Protein AF-A0A960SZI2-F1 (afdb_monomer_lite)

Secondary structure (DSSP, 8-state):
----SPPP-S--HHHHHHS-HHHHHHHHHHHHHHHTTT-SSS----HHHHHHHHHHHHHHHHHHHHHHHHHHHHHH-------GGGT-TT---SS-TTTTT-SSHHHHHHHHHH--SS-PPTTTTTSBPP--SSSHHHHHHHHHTT---SS-SS--SHHHHHHHSTT-B--HHHHHHHHHHHHHHHHT-TT-------EEEEETTEEEEE--HHHHHHHHHHHHHHHHHHHHHHHHHHHH--S-GGGTTTTSS--S-TTT--SHHHHHHHHHHHHHHHHHHHHHHS-SSGGGT-SSSS--GGG---GGGGHHHHHHHHHHHHHHHHHHHHHHHT-BTTTB-TT-------TT--SS-S-PPPHHHHHHHHHHHHHHHHHHHHHHHHHHHHHHHHHHHHHHHHHHHHHHHHHHHHHHHHHHH-PPBGGGBSTTSSB-TT--S--SSSTTEE------SS----S------EEEHHHHHHHHHHHTT-HHHHHHHHHHSS-HHHHHHHHHHHHHS-----GGGG-EEE--EEETTEEEPPGGG--BSS--HHHHHHHHHHHHHHHHHHHHHHHHHHHHHHHHHHHHHHHHHHHHHHHHT-HHHHHHHHHHHHHHHHHHHHHHHHHHHHHHHHHHHHHHHHHTS-SS-SS---THHHHHHHHHHHHHSSSSTTTSHHHHHHHHHHHHHHHIIIIIHHHTTSTT-HHHHHHHHHHHHHHHHHHHHHHHHHHHHHHHHHHHHHHHHHHHHHHHHHHHHHHHHHHHHHHHHHHHHHHHHHHHHHHHHHHHHHHHHHHHHHHHHHHHHHHHHHHHHHH---TTSTT-SHHHHHHHHH------EETTEE-SSS-HHHHHHHHHHHHHHHHHHHTTTTS---------IIIIIS-PPPPGGGT--HHHHHHHHHHHHTT--S-GGGSGGG--

Foldseek 3Di:
DAAPDAADPDPDPCRVVVDDPLNDLVNVLVVLCCVELVPPPDHHFDPVSLVVSLVSLLVSLVVLLVQLLQLLLLLLFQAQQAAPPPVPPDPQFLDALPVVPAVDSLRVSLCQLAFAPDQDDPPAGRHAAQPPVDDPNNVSNCRRLVQDPCVPPPDGDSVSVCVSPVHHHHNSLVSLVSSLVSVVVQVPRPSHDDAQFFDFDQDPNDTDGDDRCSLLVLLQSLLSNLVSLLVLLLSLLLVQAALPPVSAPPQQFVPVDNPSGSHSVSSLVVSLVSLVVSLVVSPVQAAQFLCVRHPDDPDDDRSGRHCVVNVVSSVSSVVSSVSSVVSVVCSVVSAFSLRHRSQDADDPADQPPDPPDPFGDAPLRVLLVVLLVLLVLLVVLSSLLSVLVSVLSVLVVVLVVLVVVLVVVVVVLQVLLCQLQNDFQPLQEDPPGPHDHPDDGGPQFQSQAAADDDPPDDDDDDDWDPPQAWDAPVVVLVVQLVVLVDPVVQVVCVVPPDHSVVSSVVSCCVSPVPPDPDSSNGPTHGQGAPALQGHYDDPSSHDTPTRHLLNVLVVVLSVLLSVLLVLLVVLLVLLVVLLVLLVVLVVLVVVVCVVPVCVVLCPVLVVLSVVQNVLSVVVNVVSVVVVVLSVVVSVLLSCLHDPDGGDDPPPCSPVSNVVSVVPRPDDPPPPSLCCNLVSLVVSLVSCCVRPVVVQVVDVPRVVSNVVSVVSSVVSNVSSVVNPVSVVSSVVSSVVSVVSSVSNVVSVVVSVVSVVVSVVVVVVSVVSVVVSVVVSVVSSVVSSVSSVSSSVSLSVSLSSLLNSLSSLCVLLVDDPPDPLRCSVVNSVSSSFDRSFDDDPSAQDDDSDGSSNSSVSSVVVCVVSCVVVVVSPDDDDPDDDDCLCHVVVQDDDVVVVHDPVSVVSVVVVVVVPDDPDPCVDPVRPD

Sequence (924 aa):
GPFAGKVALNSDKNVIENTGLIELYETVLQRAKELSIDNSSNPVSTDGINQALLLAATRLSTLYELLAQEAYSDAQDPTITVGDDDGLDGVASFTHAFQNFEPDLLHEELSLLRGTDFRKSYPVYNRMFWNYAKGLGEAAYNVNYNIYDANTDGFINEDDARILFPQGHGDAWGHFVNAIDKHYDLLQATNFSWRSRSELYSLMQNVLEVDYLDEKSFAKLAAGRARAGRDIVRGTYRLKYTQNPDGQWQGYTDSADPARAWGVSEWGHRAGQAAYFDWAVANALLPEDASGATPVPNPEGLDKIERSGAIDEIGEIAAAFHEIQVAMDEADGGVNPLGFDSDAITFDIDPFYDHESWEGQLHFEQIYERAVAAGENALATLDFAAQADNKLRRISDDTDELLHEAMRQDLDYRNRLIEIFGRPYSGTIGFGKAFPEGYEGPDNLLFAYLDRTKVEQVIPDGTGSEDTTTLEFNEIKNTVIGLASNKDLVDIYKSTSGGSTQLSTAVQTFILGNSYEDPTATFTMPIARASDYGYKAPDDWGQRTSYGRIQRALEEMLREEVALKGDIDTYVAFLGDYETLVLRLRNQIELIDDKEGLDDAITGVRAGINSTVVAVQTGIGIAKIIGNTAEGVAEAIAEAFPTSVGFSNDVTSIGRGIALASAVGFGTATDTANDIAEIGIRIAELVRDEVIARLERDGARVDYVSEVEGMMAEIELLSGAEAPMRAAIGERLQNLEILRQEYFTAQAEGFRLLREREAFNKSLAAMVQKNRYQDMVLRLSRNEAMGKYQTAFNHAARYTWLTAKAYDFETSLDPGHSAAPGPVYDQIVKERQLGLWSDGVPAAGQGGLAEILNHLNGNFQVLKGQLGINNPQFAAEKISLRGELFRIGPPLDDGGTAASDDRWKDALKARIVPDLNKLPEFVR

Radius of gyration: 50.17 Å; chains: 1; bounding box: 110×71×181 Å

pLDDT: mean 74.31, std 18.29, range [25.89, 97.38]

Structure (mmCIF, N/CA/C/O backbone):
data_AF-A0A960SZI2-F1
#
_entry.id   AF-A0A960SZI2-F1
#
loop_
_atom_site.group_PDB
_atom_site.id
_atom_site.type_symbol
_atom_site.label_atom_id
_atom_site.label_alt_id
_atom_site.label_comp_id
_atom_site.label_asym_id
_atom_site.label_entity_id
_atom_site.label_seq_id
_atom_site.pdbx_PDB_ins_code
_atom_site.Cartn_x
_atom_site.Cartn_y
_atom_site.Cartn_z
_atom_site.occupancy
_atom_site.B_iso_or_equiv
_atom_site.auth_seq_id
_atom_site.auth_comp_id
_atom_site.auth_asym_id
_atom_site.auth_atom_id
_atom_site.pdbx_PDB_model_num
ATOM 1 N N . GLY A 1 1 ? 6.164 -12.458 -2.675 1.00 49.59 1 GLY A N 1
ATOM 2 C CA . GLY A 1 1 ? 5.164 -13.160 -1.845 1.00 49.59 1 GLY A CA 1
ATOM 3 C C . GLY A 1 1 ? 5.674 -13.245 -0.415 1.00 49.59 1 GLY A C 1
ATOM 4 O O . GLY A 1 1 ? 6.617 -12.531 -0.085 1.00 49.59 1 GLY A O 1
ATOM 5 N N . PRO A 1 2 ? 5.061 -14.052 0.470 1.00 65.94 2 PRO A N 1
ATOM 6 C CA . PRO A 1 2 ? 5.691 -14.389 1.746 1.00 65.94 2 PRO A CA 1
ATOM 7 C C . PRO A 1 2 ? 6.925 -15.265 1.496 1.00 65.94 2 PRO A C 1
ATOM 9 O O . PRO A 1 2 ? 6.969 -16.005 0.513 1.00 65.94 2 PRO A O 1
ATOM 12 N N . PHE A 1 3 ? 7.903 -15.236 2.402 1.00 76.38 3 PHE A N 1
ATOM 13 C CA . PHE A 1 3 ? 9.110 -16.052 2.265 1.00 76.38 3 PHE A CA 1
ATOM 14 C C . PHE A 1 3 ? 8.778 -17.553 2.148 1.00 76.38 3 PHE A C 1
ATOM 16 O O . PHE A 1 3 ? 8.305 -18.174 3.098 1.00 76.38 3 PHE A O 1
ATOM 23 N N . ALA A 1 4 ? 9.024 -18.134 0.969 1.00 73.12 4 ALA A N 1
ATOM 24 C CA . ALA A 1 4 ? 8.793 -19.554 0.663 1.00 73.12 4 ALA A CA 1
ATOM 25 C C . ALA A 1 4 ? 10.080 -20.395 0.647 1.00 73.12 4 ALA A C 1
ATOM 27 O O . ALA A 1 4 ? 10.051 -21.580 0.313 1.00 73.12 4 ALA A O 1
ATOM 28 N N . GLY A 1 5 ? 11.208 -19.792 1.019 1.00 80.62 5 GLY A N 1
ATOM 29 C CA . GLY A 1 5 ? 12.522 -20.415 0.988 1.00 80.62 5 GLY A CA 1
ATOM 30 C C . GLY A 1 5 ? 13.537 -19.567 0.235 1.00 80.62 5 GLY A C 1
ATOM 31 O O . GLY A 1 5 ? 13.197 -18.591 -0.433 1.00 80.62 5 GLY A O 1
ATOM 32 N N . LYS A 1 6 ? 14.808 -19.949 0.374 1.00 83.00 6 LYS A N 1
ATOM 33 C CA . LYS A 1 6 ? 15.917 -19.248 -0.270 1.00 83.00 6 LYS A CA 1
ATOM 34 C C . LYS A 1 6 ? 15.813 -19.347 -1.784 1.00 83.00 6 LYS A C 1
ATOM 36 O O . LYS A 1 6 ? 15.610 -20.434 -2.324 1.00 83.00 6 LYS A O 1
ATOM 41 N N . VAL A 1 7 ? 16.033 -18.222 -2.445 1.00 83.31 7 VAL A N 1
ATOM 42 C CA . VAL A 1 7 ? 16.069 -18.125 -3.906 1.00 83.31 7 VAL A CA 1
ATOM 43 C C . VAL A 1 7 ? 17.508 -18.118 -4.418 1.00 83.31 7 VAL A C 1
ATOM 45 O O . VAL A 1 7 ? 18.454 -17.875 -3.666 1.00 83.31 7 VAL A O 1
ATOM 48 N N . ALA A 1 8 ? 17.706 -18.428 -5.697 1.00 80.06 8 ALA A N 1
ATOM 49 C CA . ALA A 1 8 ? 19.029 -18.309 -6.298 1.00 80.06 8 ALA A CA 1
ATOM 50 C C . ALA A 1 8 ? 19.425 -16.825 -6.361 1.00 80.06 8 ALA A C 1
ATOM 52 O O . ALA A 1 8 ? 18.648 -16.001 -6.824 1.00 80.06 8 ALA A O 1
ATOM 53 N N . LEU A 1 9 ? 20.629 -16.476 -5.903 1.00 77.69 9 LEU A N 1
ATOM 54 C CA . LEU A 1 9 ? 21.192 -15.135 -6.086 1.00 77.69 9 LEU A CA 1
ATOM 55 C C . LEU A 1 9 ? 22.044 -15.148 -7.357 1.00 77.69 9 LEU A C 1
ATOM 57 O O . LEU A 1 9 ? 23.251 -15.382 -7.296 1.00 77.69 9 LEU A O 1
ATOM 61 N N . ASN A 1 10 ? 21.409 -14.969 -8.513 1.00 74.38 10 ASN A N 1
ATOM 62 C CA . ASN A 1 10 ? 22.099 -14.813 -9.789 1.00 74.38 10 ASN A CA 1
ATOM 63 C C . ASN A 1 10 ? 21.464 -13.678 -10.608 1.00 74.38 10 ASN A C 1
ATOM 65 O O . ASN A 1 10 ? 20.381 -13.190 -10.288 1.00 74.38 10 ASN A O 1
ATOM 69 N N . SER A 1 11 ? 22.172 -13.226 -11.638 1.00 65.69 11 SER A N 1
ATOM 70 C CA . SER A 1 11 ? 21.729 -12.138 -12.510 1.00 65.69 11 SER A CA 1
ATOM 71 C C . SER A 1 11 ? 20.779 -12.595 -13.621 1.00 65.69 11 SER A C 1
ATOM 73 O O . SER A 1 11 ? 20.493 -11.810 -14.527 1.00 65.69 11 SER A O 1
ATOM 75 N N . ASP A 1 12 ? 20.295 -13.843 -13.587 1.00 64.06 12 ASP A N 1
ATOM 76 C CA . ASP A 1 12 ? 19.391 -14.327 -14.623 1.00 64.06 12 ASP A CA 1
ATOM 77 C C . ASP A 1 12 ? 18.093 -13.524 -14.576 1.00 64.06 12 ASP A C 1
ATOM 79 O O . ASP A 1 12 ? 17.462 -13.367 -13.528 1.00 64.06 12 ASP A O 1
ATOM 83 N N . LYS A 1 13 ? 17.660 -13.060 -15.750 1.00 57.31 13 LYS A N 1
ATOM 84 C CA . LYS A 1 13 ? 16.429 -12.281 -15.923 1.00 57.31 13 LYS A CA 1
ATOM 85 C C . LYS A 1 13 ? 15.228 -12.949 -15.241 1.00 57.31 13 LYS A C 1
ATOM 87 O O . LYS A 1 13 ? 14.499 -12.301 -14.500 1.00 57.31 13 LYS A O 1
ATOM 92 N N . ASN A 1 14 ? 15.098 -14.268 -15.400 1.00 57.97 14 ASN A N 1
ATOM 93 C CA . ASN A 1 14 ? 14.021 -15.053 -14.794 1.00 57.97 14 ASN A CA 1
ATOM 94 C C . ASN A 1 14 ? 14.048 -15.053 -13.259 1.00 57.97 14 ASN A C 1
ATOM 96 O O . ASN A 1 14 ? 13.005 -15.254 -12.648 1.00 57.97 14 ASN A O 1
ATOM 100 N N . VAL A 1 15 ? 15.206 -14.857 -12.629 1.00 61.34 15 VAL A N 1
ATOM 101 C CA . VAL A 1 15 ? 15.329 -14.785 -11.168 1.00 61.34 15 VAL A CA 1
ATOM 102 C C . VAL A 1 15 ? 14.997 -13.380 -10.677 1.00 61.34 15 VAL A C 1
ATOM 104 O O . VAL A 1 15 ? 14.243 -13.243 -9.718 1.00 61.34 15 VAL A O 1
ATOM 107 N N . ILE A 1 16 ? 15.496 -12.344 -11.355 1.00 59.28 16 ILE A N 1
ATOM 108 C CA . ILE A 1 16 ? 15.249 -10.943 -10.983 1.00 59.28 16 ILE A CA 1
ATOM 109 C C . ILE A 1 16 ? 13.777 -10.558 -11.188 1.00 59.28 16 ILE A C 1
ATOM 111 O O . ILE A 1 16 ? 13.211 -9.864 -10.350 1.00 59.28 16 ILE A O 1
ATOM 115 N N . GLU A 1 17 ? 13.147 -11.013 -12.273 1.00 63.72 17 GLU A N 1
ATOM 116 C CA . GLU A 1 17 ? 11.781 -10.605 -12.630 1.00 63.72 17 GLU A CA 1
ATOM 117 C C . GLU A 1 17 ? 10.686 -11.424 -11.933 1.00 63.72 17 GLU A C 1
ATOM 119 O O . GLU A 1 17 ? 9.581 -10.922 -11.761 1.00 63.72 17 GLU A O 1
ATOM 124 N N . ASN A 1 18 ? 10.976 -12.653 -11.486 1.00 66.06 18 ASN A N 1
ATOM 125 C CA . ASN A 1 18 ? 9.965 -13.533 -10.876 1.00 66.06 18 ASN A CA 1
ATOM 126 C C . ASN A 1 18 ? 10.112 -13.708 -9.356 1.00 66.06 18 ASN A C 1
ATOM 128 O O . ASN A 1 18 ? 9.335 -14.446 -8.748 1.00 66.06 18 ASN A O 1
ATOM 132 N N . THR A 1 19 ? 11.093 -13.057 -8.723 1.00 72.44 19 THR A N 1
ATOM 133 C CA . THR A 1 19 ? 11.316 -13.161 -7.273 1.00 72.44 19 THR A CA 1
ATOM 134 C C . THR A 1 19 ? 10.872 -11.888 -6.560 1.00 72.44 19 THR A C 1
ATOM 136 O O . THR A 1 19 ? 11.270 -10.786 -6.928 1.00 72.44 19 THR A O 1
ATOM 139 N N . GLY A 1 20 ? 10.067 -12.026 -5.502 1.00 74.38 20 GLY A N 1
ATOM 140 C CA . GLY A 1 20 ? 9.649 -10.885 -4.689 1.00 74.38 20 GLY A CA 1
ATOM 141 C C . GLY A 1 20 ? 10.790 -10.298 -3.850 1.00 74.38 20 GLY A C 1
ATOM 142 O O . GLY A 1 20 ? 11.738 -10.989 -3.474 1.00 74.38 20 GLY A O 1
ATOM 143 N N . LEU A 1 21 ? 10.684 -9.004 -3.523 1.00 81.00 21 LEU A N 1
ATOM 144 C CA . LEU A 1 21 ? 11.695 -8.296 -2.725 1.00 81.00 21 LEU A CA 1
ATOM 145 C C . LEU A 1 21 ? 11.919 -8.962 -1.364 1.00 81.00 21 LEU A C 1
ATOM 147 O O . LEU A 1 21 ? 13.062 -9.166 -0.967 1.00 81.00 21 LEU A O 1
ATOM 151 N N . ILE A 1 22 ? 10.841 -9.339 -0.670 1.00 84.62 22 ILE A N 1
ATOM 152 C CA . ILE A 1 22 ? 10.922 -10.021 0.628 1.00 84.62 22 ILE A CA 1
ATOM 153 C C . ILE A 1 22 ? 11.711 -11.327 0.495 1.00 84.62 22 ILE A C 1
ATOM 155 O O . ILE A 1 22 ? 12.619 -11.556 1.288 1.00 84.62 22 ILE A O 1
ATOM 159 N N . GLU A 1 23 ? 11.424 -12.153 -0.518 1.00 84.56 23 GLU A N 1
ATOM 160 C CA . GLU A 1 23 ? 12.155 -13.400 -0.759 1.00 84.56 23 GLU A CA 1
ATOM 161 C C . GLU A 1 23 ? 13.654 -13.179 -1.003 1.00 84.56 23 GLU A C 1
ATOM 163 O O . GLU A 1 23 ? 14.491 -13.924 -0.480 1.00 84.56 23 GLU A O 1
ATOM 168 N N . LEU A 1 24 ? 14.002 -12.140 -1.761 1.00 83.25 24 LEU A N 1
ATOM 169 C CA . LEU A 1 24 ? 15.387 -11.795 -2.060 1.00 83.25 24 LEU A CA 1
ATOM 170 C C . LEU A 1 24 ? 16.123 -11.289 -0.811 1.00 83.25 24 LEU A C 1
ATOM 172 O O . LEU A 1 24 ? 17.185 -11.817 -0.474 1.00 83.25 24 LEU A O 1
ATOM 176 N N . TYR A 1 25 ? 15.557 -10.317 -0.090 1.00 86.56 25 TYR A N 1
ATOM 177 C CA . TYR A 1 25 ? 16.173 -9.750 1.115 1.00 86.56 25 TYR A CA 1
ATOM 178 C C . TYR A 1 25 ? 16.292 -10.775 2.251 1.00 86.56 25 TYR A C 1
ATOM 180 O O . TYR A 1 25 ? 17.330 -10.824 2.908 1.00 86.56 25 TYR A O 1
ATOM 188 N N . GLU A 1 26 ? 15.296 -11.646 2.438 1.00 89.62 26 GLU A N 1
ATOM 189 C CA . GLU A 1 26 ? 15.383 -12.787 3.362 1.00 89.62 26 GLU A CA 1
ATOM 190 C C . GLU A 1 26 ? 16.528 -13.727 3.005 1.00 89.62 26 GLU A C 1
ATOM 192 O O . GLU A 1 26 ? 17.325 -14.111 3.861 1.00 89.62 26 GLU A O 1
ATOM 197 N N . THR A 1 27 ? 16.648 -14.078 1.723 1.00 89.56 27 THR A N 1
ATOM 198 C CA . THR A 1 27 ? 17.721 -14.956 1.252 1.00 89.56 27 THR A CA 1
ATOM 199 C C . THR A 1 27 ? 19.092 -14.350 1.547 1.00 89.56 27 THR A C 1
ATOM 201 O O . THR A 1 27 ? 19.985 -15.049 2.033 1.00 89.56 27 THR A O 1
ATOM 204 N N . VAL A 1 28 ? 19.255 -13.049 1.291 1.00 88.94 28 VAL A N 1
ATOM 205 C CA . VAL A 1 28 ? 20.495 -12.316 1.570 1.00 88.94 28 VAL A CA 1
ATOM 206 C C . VAL A 1 28 ? 20.783 -12.275 3.072 1.00 88.94 28 VAL A C 1
ATOM 208 O O . VAL A 1 28 ? 21.899 -12.610 3.472 1.00 88.94 28 VAL A O 1
ATOM 211 N N . LEU A 1 29 ? 19.797 -11.934 3.908 1.00 91.25 29 LEU A N 1
ATOM 212 C CA . LEU A 1 29 ? 19.955 -11.872 5.364 1.00 91.25 29 LEU A CA 1
ATOM 213 C C . LEU A 1 29 ? 20.331 -13.241 5.945 1.00 91.25 29 LE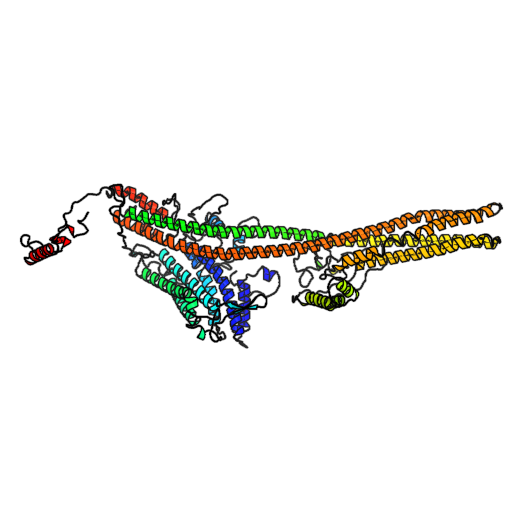U A C 1
ATOM 215 O O . LEU A 1 29 ? 21.312 -13.352 6.678 1.00 91.25 29 LEU A O 1
ATOM 219 N N . GLN A 1 30 ? 19.616 -14.305 5.568 1.00 91.19 30 GLN A N 1
ATOM 220 C CA . GLN A 1 30 ? 19.922 -15.665 6.018 1.00 91.19 30 GLN A CA 1
ATOM 221 C C . GLN A 1 30 ? 21.312 -16.109 5.566 1.00 91.19 30 GLN A C 1
ATOM 223 O O . GLN A 1 30 ? 22.062 -16.694 6.347 1.00 91.19 30 GLN A O 1
ATOM 228 N N . ARG A 1 31 ? 21.696 -15.802 4.321 1.00 90.62 31 ARG A N 1
ATOM 229 C CA . ARG A 1 31 ? 23.034 -16.122 3.820 1.00 90.62 31 ARG A CA 1
ATOM 230 C C . ARG A 1 31 ? 24.120 -15.363 4.582 1.00 90.62 31 ARG A C 1
ATOM 232 O O . ARG A 1 31 ? 25.158 -15.948 4.886 1.00 90.62 31 ARG A O 1
ATOM 239 N N . ALA A 1 32 ? 23.890 -14.092 4.900 1.00 90.50 32 ALA A N 1
ATOM 240 C CA . ALA A 1 32 ? 24.811 -13.285 5.689 1.00 90.50 32 ALA A CA 1
ATOM 241 C C . ALA A 1 32 ? 24.974 -13.856 7.105 1.00 90.50 32 ALA A C 1
ATOM 243 O O . ALA A 1 32 ? 26.109 -14.027 7.555 1.00 90.50 32 ALA A O 1
ATOM 244 N N . LYS A 1 33 ? 23.873 -14.236 7.771 1.00 92.19 33 LYS A N 1
ATOM 245 C CA . LYS A 1 33 ? 23.898 -14.890 9.090 1.00 92.19 33 LYS A CA 1
ATOM 246 C C . LYS A 1 33 ? 24.702 -16.194 9.067 1.00 92.19 33 LYS A C 1
ATOM 248 O O . LYS A 1 33 ? 25.619 -16.355 9.869 1.00 92.19 33 LYS A O 1
ATOM 253 N N . GLU A 1 34 ? 24.449 -17.072 8.093 1.00 91.06 34 GLU A N 1
ATOM 254 C CA . GLU A 1 34 ? 25.154 -18.358 7.935 1.00 91.06 34 GLU A CA 1
ATOM 255 C C . GLU A 1 34 ? 26.663 -18.219 7.719 1.00 91.06 34 GLU A C 1
ATOM 257 O O . GLU A 1 34 ? 27.437 -19.078 8.140 1.00 91.06 34 GLU A O 1
ATOM 262 N N . LEU A 1 35 ? 27.093 -17.152 7.043 1.00 90.38 35 LEU A N 1
ATOM 263 C CA . LEU A 1 35 ? 28.508 -16.871 6.807 1.00 90.38 35 LEU A CA 1
ATOM 264 C C . LEU A 1 35 ? 29.191 -16.191 8.003 1.00 90.38 35 LEU A C 1
ATOM 266 O O . LEU A 1 35 ? 30.421 -16.151 8.036 1.00 90.38 35 LEU A O 1
ATOM 270 N N . SER A 1 36 ? 28.424 -15.679 8.971 1.00 92.31 36 SER A N 1
ATOM 271 C CA . SER A 1 36 ? 28.922 -14.853 10.075 1.00 92.31 36 SER A CA 1
ATOM 272 C C . SER A 1 36 ? 28.526 -15.387 11.456 1.00 92.31 36 SER A C 1
ATOM 274 O O . SER A 1 36 ? 29.232 -16.235 12.002 1.00 92.31 36 SER A O 1
ATOM 276 N N . ILE A 1 37 ? 27.428 -14.893 12.032 1.00 91.81 37 ILE A N 1
ATOM 277 C CA . ILE A 1 37 ? 27.027 -15.133 13.423 1.00 91.81 37 ILE A CA 1
ATOM 278 C C . ILE A 1 37 ? 26.523 -16.561 13.672 1.00 91.81 37 ILE A C 1
ATOM 280 O O . ILE A 1 37 ? 26.733 -17.082 14.769 1.00 91.81 37 ILE A O 1
ATOM 284 N N . ASP A 1 38 ? 25.965 -17.219 12.650 1.00 90.50 38 ASP A N 1
ATOM 285 C CA . ASP A 1 38 ? 25.431 -18.589 12.726 1.00 90.50 38 ASP A CA 1
ATOM 286 C C . ASP A 1 38 ? 26.424 -19.639 12.191 1.00 90.50 38 ASP A C 1
ATOM 288 O O . ASP A 1 38 ? 26.122 -20.836 12.130 1.00 90.50 38 ASP A O 1
ATOM 292 N N . ASN A 1 39 ? 27.635 -19.227 11.799 1.00 88.69 39 ASN A N 1
ATOM 293 C CA . ASN A 1 39 ? 28.641 -20.153 11.292 1.00 88.69 39 ASN A CA 1
ATOM 294 C C . ASN A 1 39 ? 29.157 -21.062 12.419 1.00 88.69 39 ASN A C 1
ATOM 296 O O . ASN A 1 39 ? 29.959 -20.656 13.256 1.00 88.69 39 ASN A O 1
ATOM 300 N N . SER A 1 40 ? 28.743 -22.329 12.398 1.00 82.69 40 SER A N 1
ATOM 301 C CA . SER A 1 40 ? 29.121 -23.327 13.412 1.00 82.69 40 SER A CA 1
ATOM 302 C C . SER A 1 40 ? 30.620 -23.657 13.474 1.00 82.69 40 SER A C 1
ATOM 304 O O . SER A 1 40 ? 31.091 -24.158 14.493 1.00 82.69 40 SER A O 1
ATOM 306 N N . SER A 1 41 ? 31.372 -23.404 12.399 1.00 83.00 41 SER A N 1
ATOM 307 C CA . SER A 1 41 ? 32.788 -23.783 12.287 1.00 83.00 41 SER A CA 1
ATOM 308 C C . SER A 1 41 ? 33.752 -22.636 12.586 1.00 83.00 41 SER A C 1
ATOM 310 O O . SER A 1 41 ? 34.836 -22.865 13.121 1.00 83.00 41 SER A O 1
ATOM 312 N N . ASN A 1 42 ? 33.362 -21.409 12.245 1.00 82.06 42 ASN A N 1
ATOM 313 C CA . ASN A 1 42 ? 34.151 -20.206 12.472 1.00 82.06 42 ASN A CA 1
ATOM 314 C C . ASN A 1 42 ? 33.213 -18.993 12.574 1.00 82.06 42 ASN A C 1
ATOM 316 O O . ASN A 1 42 ? 33.066 -18.263 11.590 1.00 82.06 42 ASN A O 1
ATOM 320 N N . PRO A 1 43 ? 32.531 -18.805 13.716 1.00 83.94 43 PRO A N 1
ATOM 321 C CA . PRO A 1 43 ? 31.645 -17.667 13.894 1.00 83.94 43 PRO A CA 1
ATOM 322 C C . PRO A 1 43 ? 32.460 -16.373 13.890 1.00 83.94 43 PRO A C 1
ATOM 324 O O . PRO A 1 43 ? 33.420 -16.226 14.649 1.00 83.94 43 PRO A O 1
ATOM 327 N N . VAL A 1 44 ? 32.075 -15.428 13.031 1.00 84.88 44 VAL A N 1
ATOM 328 C CA . VAL A 1 44 ? 32.713 -14.109 12.936 1.00 84.88 44 VAL A CA 1
ATOM 329 C C . VAL A 1 44 ? 31.684 -13.050 13.296 1.00 84.88 44 VAL A C 1
ATOM 331 O O . VAL A 1 44 ? 30.699 -12.866 12.586 1.00 84.88 44 VAL A O 1
ATOM 334 N N . SER A 1 45 ? 31.938 -12.342 14.393 1.00 87.94 45 SER A N 1
ATOM 335 C CA . SER A 1 45 ? 31.115 -11.233 14.866 1.00 87.94 45 SER A CA 1
ATOM 336 C C . SER A 1 45 ? 32.008 -10.029 15.120 1.00 87.94 45 SER A C 1
ATOM 338 O O . SER A 1 45 ? 32.854 -10.030 16.014 1.00 87.94 45 SER A O 1
ATOM 340 N N . THR A 1 46 ? 31.861 -9.018 14.273 1.00 88.56 46 THR A N 1
ATOM 341 C CA . THR A 1 46 ? 32.490 -7.705 14.428 1.00 88.56 46 THR A CA 1
ATOM 342 C C . THR A 1 46 ? 31.389 -6.659 14.469 1.00 88.56 46 THR A C 1
ATOM 344 O O . THR A 1 46 ? 30.283 -6.909 13.988 1.00 88.56 46 THR A O 1
ATOM 347 N N . ASP A 1 47 ? 31.683 -5.471 14.995 1.00 82.75 47 ASP A N 1
ATOM 348 C CA . ASP A 1 47 ? 30.685 -4.398 15.044 1.00 82.75 47 ASP A CA 1
ATOM 349 C C . ASP A 1 47 ? 30.133 -4.079 13.643 1.00 82.75 47 ASP A C 1
ATOM 351 O O . ASP A 1 47 ? 28.924 -3.983 13.481 1.00 82.75 47 ASP A O 1
ATOM 355 N N . GLY A 1 48 ? 30.981 -4.046 12.607 1.00 82.62 48 GLY A N 1
ATOM 356 C CA . GLY A 1 48 ? 30.528 -3.818 11.228 1.00 82.62 48 GLY A CA 1
ATOM 357 C C . GLY A 1 48 ? 29.630 -4.931 10.668 1.00 82.62 48 GLY A C 1
ATOM 358 O O . GLY A 1 48 ? 28.692 -4.640 9.931 1.00 82.62 48 GLY A O 1
ATOM 359 N N . ILE A 1 49 ? 29.873 -6.196 11.034 1.00 87.38 49 ILE A N 1
ATOM 360 C CA . ILE A 1 49 ? 29.001 -7.317 10.639 1.00 87.38 49 ILE A CA 1
ATOM 361 C C . ILE A 1 49 ? 27.649 -7.210 11.345 1.00 87.38 49 ILE A C 1
ATOM 363 O O . ILE A 1 49 ? 26.617 -7.305 10.687 1.00 87.38 49 ILE A O 1
ATOM 367 N N . ASN A 1 50 ? 27.644 -6.983 12.661 1.00 88.62 50 ASN A N 1
ATOM 368 C CA . ASN A 1 50 ? 26.406 -6.848 13.431 1.00 88.62 50 ASN A CA 1
ATOM 369 C C . ASN A 1 50 ? 25.548 -5.690 12.907 1.00 88.62 50 ASN A C 1
ATOM 371 O O . ASN A 1 50 ? 24.339 -5.839 12.778 1.00 88.62 50 ASN A O 1
ATOM 375 N N . GLN A 1 51 ? 26.174 -4.579 12.520 1.00 84.31 51 GLN A N 1
ATOM 376 C CA . GLN A 1 51 ? 25.486 -3.451 11.893 1.00 84.31 51 GLN A CA 1
ATOM 377 C C . GLN A 1 51 ? 24.899 -3.789 10.528 1.00 84.31 51 GLN A C 1
ATOM 379 O O . GLN A 1 51 ? 23.744 -3.479 10.271 1.00 84.31 51 GLN A O 1
ATOM 384 N N . ALA A 1 52 ? 25.659 -4.457 9.658 1.00 86.19 52 ALA A N 1
ATOM 385 C CA . ALA A 1 52 ? 25.148 -4.854 8.350 1.00 86.19 52 ALA A CA 1
ATOM 386 C C . ALA A 1 52 ? 23.951 -5.815 8.469 1.00 86.19 52 ALA A C 1
ATOM 388 O O . ALA A 1 52 ? 22.992 -5.706 7.705 1.00 86.19 52 ALA A O 1
ATOM 389 N N . LEU A 1 53 ? 23.994 -6.737 9.438 1.00 91.12 53 LEU A N 1
ATOM 390 C CA . LEU A 1 53 ? 22.880 -7.638 9.737 1.00 91.12 53 LEU A CA 1
ATOM 391 C C . LEU A 1 53 ? 21.671 -6.885 10.295 1.00 91.12 53 LEU A C 1
ATOM 393 O O . LEU A 1 53 ? 20.554 -7.157 9.863 1.00 91.12 53 LEU A O 1
ATOM 397 N N . LEU A 1 54 ? 21.894 -5.943 11.215 1.00 89.56 54 LEU A N 1
ATOM 398 C CA . LEU A 1 54 ? 20.836 -5.127 11.802 1.00 89.56 54 LEU A CA 1
ATOM 399 C C . LEU A 1 54 ? 20.143 -4.264 10.742 1.00 89.56 54 LEU A C 1
ATOM 401 O O . LEU A 1 54 ? 18.929 -4.351 10.606 1.00 89.56 54 LEU A O 1
ATOM 405 N N . LEU A 1 55 ? 20.906 -3.558 9.907 1.00 85.38 55 LEU A N 1
ATOM 406 C CA . LEU A 1 55 ? 20.378 -2.780 8.785 1.00 85.38 55 LEU A CA 1
ATOM 407 C C . LEU A 1 55 ? 19.555 -3.660 7.834 1.00 85.38 55 LEU A C 1
ATOM 409 O O . LEU A 1 55 ? 18.442 -3.303 7.448 1.00 85.38 55 LEU A O 1
ATOM 413 N N . ALA A 1 56 ? 20.076 -4.830 7.454 1.00 88.50 56 ALA A N 1
ATOM 414 C CA . ALA A 1 56 ? 19.345 -5.750 6.586 1.00 88.50 56 ALA A CA 1
ATOM 415 C C . ALA A 1 56 ? 18.037 -6.240 7.236 1.00 88.50 56 ALA A C 1
ATOM 417 O O . ALA A 1 56 ? 17.008 -6.299 6.559 1.00 88.50 56 ALA A O 1
ATOM 418 N N . ALA A 1 57 ? 18.057 -6.540 8.539 1.00 91.56 57 ALA A N 1
ATOM 419 C CA . ALA A 1 57 ? 16.866 -6.906 9.298 1.00 91.56 57 ALA A CA 1
ATOM 420 C C . ALA A 1 57 ? 15.855 -5.755 9.355 1.00 91.56 57 ALA A C 1
ATOM 422 O O . ALA A 1 57 ? 14.707 -5.964 8.981 1.00 91.56 57 ALA A O 1
ATOM 423 N N . THR A 1 58 ? 16.272 -4.537 9.707 1.00 88.88 58 THR A N 1
ATOM 424 C CA . THR A 1 58 ? 15.391 -3.364 9.791 1.00 88.88 58 THR A CA 1
ATOM 425 C C . THR A 1 58 ? 14.752 -3.026 8.446 1.00 88.88 58 THR A C 1
ATOM 427 O O . THR A 1 58 ? 13.550 -2.773 8.390 1.00 88.88 58 THR A O 1
ATOM 430 N N . ARG A 1 59 ? 15.496 -3.094 7.331 1.00 85.12 59 ARG A N 1
ATOM 431 C CA . ARG A 1 59 ? 14.925 -2.874 5.985 1.00 85.12 59 ARG A CA 1
ATOM 432 C C . ARG A 1 59 ? 13.858 -3.910 5.643 1.00 85.12 59 ARG A C 1
ATOM 434 O O . ARG A 1 59 ? 12.819 -3.561 5.084 1.00 85.12 59 ARG A O 1
ATOM 441 N N . LEU A 1 60 ? 14.094 -5.171 5.998 1.00 89.12 60 LEU A N 1
ATOM 442 C CA . LEU A 1 60 ? 13.114 -6.235 5.817 1.00 89.12 60 LEU A CA 1
ATOM 443 C C . LEU A 1 60 ? 11.896 -6.039 6.734 1.00 89.12 60 LEU A C 1
ATOM 445 O O . LEU A 1 60 ? 10.764 -6.222 6.287 1.00 89.12 60 LEU A O 1
ATOM 449 N N . SER A 1 61 ? 12.106 -5.598 7.976 1.00 91.75 61 SER A N 1
ATOM 450 C CA . SER A 1 61 ? 11.030 -5.231 8.897 1.00 91.75 61 SER A CA 1
ATOM 451 C C . SER A 1 61 ? 10.160 -4.112 8.334 1.00 91.75 61 SER A C 1
ATOM 453 O O . SER A 1 61 ? 8.942 -4.217 8.411 1.00 91.75 61 SER A O 1
ATOM 455 N N . THR A 1 62 ? 10.744 -3.090 7.700 1.00 87.12 62 THR A N 1
ATOM 456 C CA . THR A 1 62 ? 9.984 -2.017 7.037 1.00 87.12 62 THR A CA 1
ATOM 457 C C . THR A 1 62 ? 9.121 -2.541 5.884 1.00 87.12 62 THR A C 1
ATOM 459 O O . THR A 1 62 ? 7.998 -2.080 5.709 1.00 87.12 62 THR A O 1
ATOM 462 N N . LEU A 1 63 ? 9.586 -3.530 5.109 1.00 87.88 63 LEU A N 1
ATOM 463 C CA . LEU A 1 63 ? 8.753 -4.139 4.060 1.00 87.88 63 LEU A CA 1
ATOM 464 C C . LEU A 1 63 ? 7.518 -4.837 4.650 1.00 8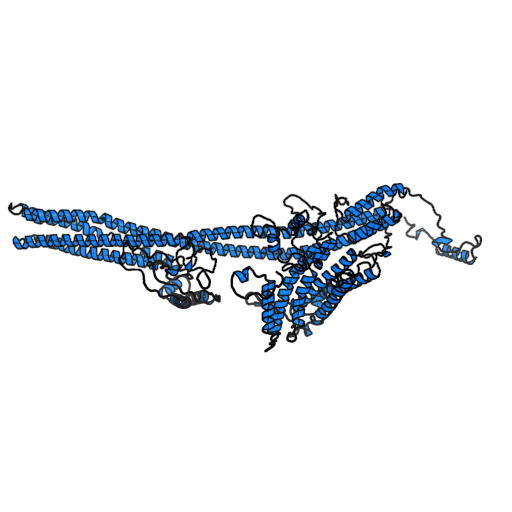7.88 63 LEU A C 1
ATOM 466 O O . LEU A 1 63 ? 6.419 -4.696 4.118 1.00 87.88 63 LEU A O 1
ATOM 470 N N . TYR A 1 64 ? 7.682 -5.564 5.759 1.00 91.06 64 TYR A N 1
ATOM 471 C CA . TYR A 1 64 ? 6.554 -6.176 6.464 1.00 91.06 64 TYR A CA 1
ATOM 472 C C . TYR A 1 64 ? 5.669 -5.148 7.177 1.00 91.06 64 TYR A C 1
ATOM 474 O O . TYR A 1 64 ? 4.459 -5.342 7.222 1.00 91.06 64 TYR A O 1
ATOM 482 N N . GLU A 1 65 ? 6.239 -4.055 7.687 1.00 90.19 65 GLU A N 1
ATOM 483 C CA . GLU A 1 65 ? 5.503 -2.939 8.290 1.00 90.19 65 GLU A CA 1
ATOM 484 C C . GLU A 1 65 ? 4.506 -2.328 7.309 1.00 90.19 65 GLU A C 1
ATOM 486 O O . GLU A 1 65 ? 3.359 -2.100 7.679 1.00 90.19 65 GLU A O 1
ATOM 491 N N . LEU A 1 66 ? 4.930 -2.091 6.063 1.00 86.44 66 LEU A N 1
ATOM 492 C CA . LEU A 1 66 ? 4.060 -1.540 5.025 1.00 86.44 66 LEU A CA 1
ATOM 493 C C . LEU A 1 66 ? 2.848 -2.447 4.789 1.00 86.44 66 LEU A C 1
ATOM 495 O O . LEU A 1 66 ? 1.720 -1.968 4.760 1.00 86.44 66 LEU A O 1
ATOM 499 N N . LEU A 1 67 ? 3.073 -3.762 4.699 1.00 88.44 67 LEU A N 1
ATOM 500 C CA . LEU A 1 67 ? 1.990 -4.739 4.560 1.00 88.44 67 LEU A CA 1
ATOM 501 C C . LEU A 1 67 ? 1.093 -4.785 5.805 1.00 88.44 67 LEU A C 1
ATOM 503 O O . LEU A 1 67 ? -0.122 -4.896 5.679 1.00 88.44 67 LEU A O 1
ATOM 507 N N . ALA A 1 68 ? 1.677 -4.681 7.001 1.00 91.81 68 ALA A N 1
ATOM 508 C CA . ALA A 1 68 ? 0.936 -4.680 8.258 1.00 91.81 68 ALA A CA 1
ATOM 509 C C . ALA A 1 68 ? 0.037 -3.448 8.399 1.00 91.81 68 ALA A C 1
ATOM 511 O O . ALA A 1 68 ? -1.105 -3.562 8.833 1.00 91.81 68 ALA A O 1
ATOM 512 N N . GLN A 1 69 ? 0.553 -2.274 8.032 1.00 88.50 69 GLN A N 1
ATOM 513 C CA . GLN A 1 69 ? -0.186 -1.015 8.070 1.00 88.50 69 GLN A CA 1
ATOM 514 C C . GLN A 1 69 ? -1.289 -0.974 7.021 1.00 88.50 69 GLN A C 1
ATOM 516 O O . GLN A 1 69 ? -2.357 -0.451 7.321 1.00 88.50 69 GLN A O 1
ATOM 521 N N . GLU A 1 70 ? -1.055 -1.544 5.837 1.00 86.50 70 GLU A N 1
ATOM 522 C CA . GLU A 1 70 ? -2.102 -1.694 4.828 1.00 86.50 70 GLU A CA 1
ATOM 523 C C . GLU A 1 70 ? -3.221 -2.599 5.344 1.00 86.50 70 GLU A C 1
ATOM 525 O O . GLU A 1 70 ? -4.351 -2.151 5.475 1.00 86.50 70 GLU A O 1
ATOM 530 N N . ALA A 1 71 ? -2.882 -3.816 5.781 1.00 91.25 71 ALA A N 1
ATOM 531 C CA . ALA A 1 71 ? -3.842 -4.759 6.349 1.00 91.25 71 ALA A CA 1
ATOM 532 C C . ALA A 1 71 ? -4.610 -4.185 7.553 1.00 91.25 71 ALA A C 1
ATOM 534 O O . ALA A 1 71 ? -5.793 -4.468 7.729 1.00 91.25 71 ALA A O 1
ATOM 535 N N . TYR A 1 72 ? -3.942 -3.395 8.401 1.00 91.56 72 TYR A N 1
ATOM 536 C CA . TYR A 1 72 ? -4.586 -2.719 9.524 1.00 91.56 72 TYR A CA 1
ATOM 537 C C . TYR A 1 72 ? -5.539 -1.624 9.043 1.00 91.56 72 TYR A C 1
ATOM 539 O O . TYR A 1 72 ? -6.650 -1.543 9.551 1.00 91.56 72 TYR A O 1
ATOM 547 N N . SER A 1 73 ? -5.125 -0.797 8.078 1.00 85.62 73 SER A N 1
ATOM 548 C CA . SER A 1 73 ? -5.979 0.252 7.514 1.00 85.62 73 SER A CA 1
ATOM 549 C C . SER A 1 73 ? -7.220 -0.339 6.858 1.00 85.62 73 SER A C 1
ATOM 551 O O . SER A 1 73 ? -8.310 0.127 7.161 1.00 85.62 73 SER A O 1
ATOM 553 N N . ASP A 1 74 ? -7.062 -1.386 6.047 1.00 86.56 74 ASP A N 1
ATOM 554 C CA . ASP A 1 74 ? -8.173 -2.094 5.403 1.00 86.56 74 ASP A CA 1
ATOM 555 C C . ASP A 1 74 ? -9.157 -2.634 6.445 1.00 86.56 74 ASP A C 1
ATOM 557 O O . ASP A 1 74 ? -10.364 -2.505 6.299 1.00 86.56 74 ASP A O 1
ATOM 561 N N . ALA A 1 75 ? -8.653 -3.191 7.551 1.00 89.31 75 ALA A N 1
ATOM 562 C CA . ALA A 1 75 ? -9.512 -3.677 8.626 1.00 89.31 75 ALA A CA 1
ATOM 563 C C . ALA A 1 75 ? -10.301 -2.561 9.332 1.00 89.31 75 ALA A C 1
ATOM 565 O O . ALA A 1 75 ? -11.334 -2.827 9.945 1.00 89.31 75 ALA A O 1
ATOM 566 N N . GLN A 1 76 ? -9.782 -1.331 9.332 1.00 83.38 76 GLN A N 1
ATOM 567 C CA . GLN A 1 76 ? -10.440 -0.178 9.947 1.00 83.38 76 GLN A CA 1
ATOM 568 C C . GLN A 1 76 ? -11.360 0.574 8.979 1.00 83.38 76 GLN A C 1
ATOM 570 O O . GLN A 1 76 ? -12.066 1.476 9.431 1.00 83.38 76 GLN A O 1
ATOM 575 N N . ASP A 1 77 ? -11.373 0.207 7.699 1.00 78.56 77 ASP A N 1
ATOM 576 C CA . ASP A 1 77 ? -12.166 0.856 6.665 1.00 78.56 77 ASP A CA 1
ATOM 577 C C . ASP A 1 77 ? -13.450 0.059 6.370 1.00 78.56 77 ASP A C 1
ATOM 579 O O . ASP A 1 77 ? -13.397 -1.002 5.751 1.00 78.56 77 ASP A O 1
ATOM 583 N N . PRO A 1 78 ? -14.632 0.532 6.806 1.00 71.38 78 PRO A N 1
ATOM 584 C CA . PRO A 1 78 ? -15.899 -0.108 6.471 1.00 71.38 78 PRO A CA 1
ATOM 585 C C . PRO A 1 78 ? -16.477 0.383 5.134 1.00 71.38 78 PRO A C 1
ATOM 587 O O . PRO A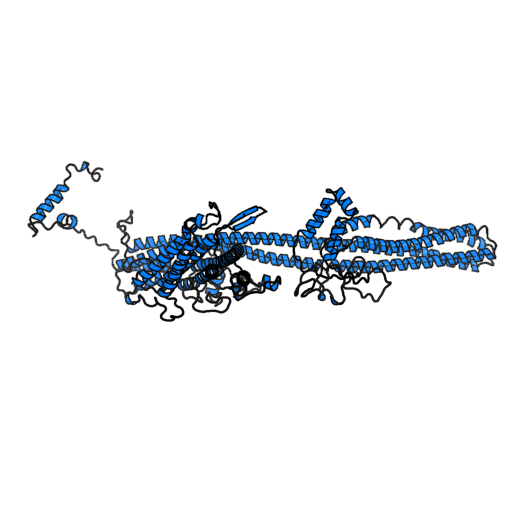 1 78 ? -17.635 0.077 4.834 1.00 71.38 78 PRO A O 1
ATOM 590 N N . THR A 1 79 ? -15.753 1.214 4.374 1.00 68.62 79 THR A N 1
ATOM 591 C CA . THR A 1 79 ? -16.268 1.819 3.146 1.00 68.62 79 THR A CA 1
ATOM 592 C C . THR A 1 79 ? -16.106 0.918 1.934 1.00 68.62 79 THR A C 1
ATOM 594 O O . THR A 1 79 ? -15.227 0.070 1.848 1.00 68.62 79 THR A O 1
ATOM 597 N N . ILE A 1 80 ? -16.990 1.131 0.961 1.00 68.38 80 ILE A N 1
ATOM 598 C CA . ILE A 1 80 ? -16.760 0.722 -0.419 1.00 68.38 80 ILE A CA 1
ATOM 599 C C . ILE A 1 80 ? -16.896 1.984 -1.247 1.00 68.38 80 ILE A C 1
ATOM 601 O O . ILE A 1 80 ? -18.000 2.457 -1.521 1.00 68.38 80 ILE A O 1
ATOM 605 N N . THR A 1 81 ? -15.763 2.569 -1.602 1.00 57.03 81 THR A N 1
ATOM 606 C CA . THR A 1 81 ? -15.733 3.787 -2.405 1.00 57.03 81 THR A CA 1
ATOM 607 C C . THR A 1 81 ? -15.981 3.430 -3.867 1.00 57.03 81 THR A C 1
ATOM 609 O O . THR A 1 81 ? -15.159 2.772 -4.496 1.00 57.03 81 THR A O 1
ATOM 612 N N . VAL A 1 82 ? -17.102 3.863 -4.442 1.00 53.47 82 VAL A N 1
ATOM 613 C CA . VAL A 1 82 ? -17.318 3.825 -5.899 1.00 53.47 82 VAL A CA 1
ATOM 614 C C . VAL A 1 82 ? -16.712 5.102 -6.491 1.00 53.47 82 VAL A C 1
ATOM 616 O O . VAL A 1 82 ? -16.815 6.161 -5.881 1.00 53.47 82 VAL A O 1
ATOM 619 N N . GLY A 1 83 ? -15.997 4.996 -7.615 1.00 49.53 83 GLY A N 1
ATOM 620 C CA . GLY A 1 83 ? -15.291 6.132 -8.218 1.00 49.53 83 GLY A CA 1
ATOM 621 C C . GLY A 1 83 ? -16.216 7.263 -8.692 1.00 49.53 83 GLY A C 1
ATOM 622 O O . GLY A 1 83 ? -17.374 7.031 -9.037 1.00 49.53 83 GLY A O 1
ATOM 623 N N . ASP A 1 84 ? -15.662 8.479 -8.752 1.00 49.97 84 ASP A N 1
ATOM 624 C CA . ASP A 1 84 ? -16.361 9.719 -9.139 1.00 49.97 84 ASP A CA 1
ATOM 625 C C . ASP A 1 84 ? -16.796 9.750 -10.624 1.00 49.97 84 ASP A C 1
ATOM 627 O O . ASP A 1 84 ? -17.605 10.598 -11.008 1.00 49.97 84 ASP A O 1
ATOM 631 N N . ASP A 1 85 ? -16.282 8.847 -11.468 1.00 47.19 85 ASP A N 1
ATOM 632 C CA . ASP A 1 85 ? -16.397 8.945 -12.934 1.00 47.19 85 ASP A CA 1
ATOM 633 C C . ASP A 1 85 ? -17.833 8.822 -13.476 1.00 47.19 85 ASP A C 1
ATOM 635 O O . ASP A 1 85 ? -18.115 9.334 -14.560 1.00 47.19 85 ASP A O 1
ATOM 639 N N . ASP A 1 86 ? -18.764 8.246 -12.707 1.00 40.47 86 ASP A N 1
ATOM 640 C CA . ASP A 1 86 ? -20.169 8.060 -13.112 1.00 40.47 86 ASP A CA 1
ATOM 641 C C . ASP A 1 86 ? -21.193 8.794 -12.218 1.00 40.47 86 ASP A C 1
ATOM 643 O O . ASP A 1 86 ? -22.402 8.576 -12.337 1.00 40.47 86 ASP A O 1
ATOM 647 N N . GLY A 1 87 ? -20.753 9.690 -11.324 1.00 38.16 87 GLY A N 1
ATOM 648 C CA . GLY A 1 87 ? -21.668 10.442 -10.449 1.00 38.16 87 GLY A CA 1
ATOM 649 C C . GLY A 1 87 ? -22.392 9.577 -9.407 1.00 38.16 87 GLY A C 1
ATOM 650 O O . GLY A 1 87 ? -23.456 9.955 -8.913 1.00 38.16 87 GLY A O 1
ATOM 651 N N . LEU A 1 88 ? -21.823 8.417 -9.073 1.00 41.41 88 LEU A N 1
ATOM 652 C CA . LEU A 1 88 ? -22.232 7.586 -7.942 1.00 41.41 88 LEU A CA 1
ATOM 653 C C . LEU A 1 88 ? -21.562 8.110 -6.665 1.00 41.41 88 LEU A C 1
ATOM 655 O O . LEU A 1 88 ? -20.754 7.417 -6.052 1.00 41.41 88 LEU A O 1
ATOM 659 N N . ASP A 1 89 ? -21.904 9.344 -6.281 1.00 40.19 89 ASP A N 1
ATOM 660 C CA . ASP A 1 89 ? -21.539 9.898 -4.975 1.00 40.19 89 ASP A CA 1
ATOM 661 C C . ASP A 1 89 ? -22.025 8.931 -3.887 1.00 40.19 89 ASP A C 1
ATOM 663 O O . ASP A 1 89 ? -23.228 8.725 -3.717 1.00 40.19 89 ASP A O 1
ATOM 667 N N . GLY A 1 90 ? -21.072 8.315 -3.183 1.00 46.59 90 GLY A N 1
ATOM 668 C CA . GLY A 1 90 ? -21.298 7.595 -1.936 1.00 46.59 90 GLY A CA 1
ATOM 669 C C . GLY A 1 90 ? -22.419 6.560 -1.995 1.00 46.59 90 GLY A C 1
ATOM 670 O O . GLY A 1 90 ? -23.449 6.717 -1.336 1.00 46.59 90 GLY A O 1
ATOM 671 N N . VAL A 1 91 ? -22.212 5.443 -2.701 1.00 41.34 91 VAL A N 1
ATOM 672 C CA . VAL A 1 91 ? -22.976 4.237 -2.361 1.00 41.34 91 VAL A CA 1
ATOM 673 C C . VAL A 1 91 ? -22.517 3.814 -0.967 1.00 41.34 91 VAL A C 1
ATOM 675 O O . VAL A 1 91 ? -21.531 3.098 -0.824 1.00 41.34 91 VAL A O 1
ATOM 678 N N . ALA A 1 92 ? -23.222 4.278 0.070 1.00 45.88 92 ALA A N 1
ATOM 679 C CA . ALA A 1 92 ? -23.166 3.673 1.391 1.00 45.88 92 ALA A CA 1
ATOM 680 C C . ALA A 1 92 ? -23.518 2.196 1.187 1.00 45.88 92 ALA A C 1
ATOM 682 O O . ALA A 1 92 ? -24.642 1.823 0.846 1.00 45.88 92 ALA A O 1
ATOM 683 N N . SER A 1 93 ? -22.488 1.363 1.188 1.00 53.38 93 SER A N 1
ATOM 684 C CA . SER A 1 93 ? -22.612 -0.010 0.754 1.00 53.38 93 SER A CA 1
ATOM 685 C C . SER A 1 93 ? -23.101 -0.850 1.926 1.00 53.38 93 SER A C 1
ATOM 687 O O . SER A 1 93 ? -22.409 -1.007 2.926 1.00 53.38 93 SER A O 1
ATOM 689 N N . PHE A 1 94 ? -24.284 -1.448 1.783 1.00 58.97 94 PHE A N 1
ATOM 690 C CA . PHE A 1 94 ? -24.753 -2.524 2.667 1.00 58.97 94 PHE A CA 1
ATOM 691 C C . PHE A 1 94 ? -23.967 -3.836 2.457 1.00 58.97 94 PHE A C 1
ATOM 693 O O . PHE A 1 94 ? -24.256 -4.839 3.102 1.00 58.97 94 PHE A O 1
ATOM 700 N N . THR A 1 95 ? -23.021 -3.859 1.511 1.00 72.44 95 THR A N 1
ATOM 701 C CA . THR A 1 95 ? -22.113 -4.980 1.256 1.00 72.44 95 THR A CA 1
ATOM 702 C C . THR A 1 95 ? -20.696 -4.648 1.714 1.00 72.44 95 THR A C 1
ATOM 704 O O . THR A 1 95 ? -20.271 -3.498 1.645 1.00 72.44 95 THR A O 1
ATOM 707 N N . HIS A 1 96 ? -19.952 -5.673 2.117 1.00 83.00 96 HIS A N 1
ATOM 708 C CA . HIS A 1 96 ? -18.521 -5.638 2.424 1.00 83.00 96 HIS A CA 1
ATOM 709 C C . HIS A 1 96 ? -17.713 -6.446 1.401 1.00 83.00 96 HIS A C 1
ATOM 711 O O . HIS A 1 96 ? -18.272 -7.288 0.684 1.00 83.00 96 HIS A O 1
ATOM 717 N N . ALA A 1 97 ? -16.412 -6.159 1.288 1.00 87.81 97 ALA A N 1
ATOM 718 C CA . ALA A 1 97 ? -15.548 -6.702 0.237 1.00 87.81 97 ALA A CA 1
ATOM 719 C C . ALA A 1 97 ? -15.457 -8.234 0.290 1.00 87.81 97 ALA A C 1
ATOM 721 O O . ALA A 1 97 ? -15.337 -8.889 -0.745 1.00 87.81 97 ALA A O 1
ATOM 722 N N . PHE A 1 98 ? -15.586 -8.829 1.474 1.00 90.75 98 PHE A N 1
ATOM 723 C CA . PHE A 1 98 ? -15.472 -10.265 1.694 1.00 90.75 98 PHE A CA 1
ATOM 724 C C . PHE A 1 98 ? -16.758 -10.918 2.207 1.00 90.75 98 PHE A C 1
ATOM 726 O O . PHE A 1 98 ? -16.699 -11.963 2.854 1.00 90.75 98 PHE A O 1
ATOM 733 N N . GLN A 1 99 ? -17.935 -10.397 1.850 1.00 87.44 99 GLN A N 1
ATOM 734 C CA . GLN A 1 99 ? -19.224 -10.977 2.271 1.00 87.44 99 GLN A CA 1
ATOM 735 C C . GLN A 1 99 ? -19.468 -12.441 1.877 1.00 87.44 99 GLN A C 1
ATOM 737 O O . GLN A 1 99 ? -20.339 -13.109 2.428 1.00 87.44 99 GLN A O 1
ATOM 742 N N . ASN A 1 100 ? -18.718 -12.962 0.905 1.00 87.62 100 ASN A N 1
ATOM 743 C CA . ASN A 1 100 ? -18.785 -14.373 0.535 1.00 87.62 100 ASN A CA 1
ATOM 744 C C . ASN A 1 100 ? -17.984 -15.281 1.480 1.00 87.62 100 ASN A C 1
ATOM 746 O O . ASN A 1 100 ? -18.152 -16.500 1.438 1.00 87.62 100 ASN A O 1
ATOM 750 N N . PHE A 1 101 ? -17.093 -14.703 2.284 1.00 88.50 101 PHE A N 1
ATOM 751 C CA . PHE A 1 101 ? -16.209 -15.412 3.204 1.00 88.50 101 PHE A CA 1
ATOM 752 C C . PHE A 1 101 ? -16.537 -15.113 4.666 1.00 88.50 101 PHE A C 1
ATOM 754 O O . PHE A 1 101 ? -16.404 -16.014 5.488 1.00 88.50 101 PHE A O 1
ATOM 761 N N . GLU A 1 102 ? -17.000 -13.900 4.973 1.00 91.25 102 GLU A N 1
ATOM 762 C CA . GLU A 1 102 ? -17.325 -13.464 6.331 1.00 91.25 102 GLU A CA 1
ATOM 763 C C . GLU A 1 102 ? -18.774 -12.966 6.435 1.00 91.25 102 GLU A C 1
ATOM 765 O O . GLU A 1 102 ? -19.266 -12.298 5.522 1.00 91.25 102 GLU A O 1
ATOM 770 N N . PRO A 1 103 ? -19.478 -13.270 7.540 1.00 89.06 103 PRO A N 1
ATOM 771 C CA . PRO A 1 103 ? -20.910 -12.999 7.671 1.00 89.06 103 PRO A CA 1
ATOM 772 C C . PRO A 1 103 ? -21.254 -11.511 7.818 1.00 89.06 103 PRO A C 1
ATOM 774 O O . PRO A 1 103 ? -22.340 -11.104 7.416 1.00 89.06 103 PRO A O 1
ATOM 777 N N . ASP A 1 104 ? -20.358 -10.711 8.394 1.00 88.56 104 ASP A N 1
ATOM 778 C CA . ASP A 1 104 ? -20.536 -9.278 8.633 1.00 88.56 104 ASP A CA 1
ATOM 779 C C . ASP A 1 104 ? -19.172 -8.566 8.698 1.00 88.56 104 ASP A C 1
ATOM 781 O O . ASP A 1 104 ? -18.116 -9.207 8.670 1.00 88.56 104 ASP A O 1
ATOM 785 N N . LEU A 1 105 ? -19.190 -7.235 8.801 1.00 89.00 105 LEU A N 1
ATOM 786 C CA . LEU A 1 105 ? -17.972 -6.424 8.851 1.00 89.00 105 LEU A CA 1
ATOM 787 C C . LEU A 1 105 ? -17.135 -6.608 10.113 1.00 89.00 105 LEU A C 1
ATOM 789 O O . LEU A 1 105 ? -15.926 -6.419 10.052 1.00 89.00 105 LEU A O 1
ATOM 793 N N . LEU A 1 106 ? -17.730 -6.973 11.252 1.00 91.56 106 LEU A N 1
ATOM 794 C CA . LEU A 1 106 ? -16.944 -7.243 12.456 1.00 91.56 106 LEU A CA 1
ATOM 795 C C . LEU A 1 106 ? -16.111 -8.518 12.274 1.00 91.56 106 LEU A C 1
ATOM 797 O O . LEU A 1 106 ? -14.968 -8.588 12.730 1.00 91.56 106 LEU A O 1
ATOM 801 N N . HIS A 1 107 ? -16.661 -9.523 11.592 1.00 92.81 107 HIS A N 1
ATOM 802 C CA . HIS A 1 107 ? -15.911 -10.714 11.210 1.00 92.81 107 HIS A CA 1
ATOM 803 C C . HIS A 1 107 ? -14.862 -10.412 10.134 1.00 92.81 107 HIS A C 1
ATOM 805 O O . HIS A 1 107 ? -13.733 -10.880 10.271 1.00 92.81 107 HIS A O 1
ATOM 811 N N . GLU A 1 108 ? -15.189 -9.600 9.121 1.00 92.44 108 GLU A N 1
ATOM 812 C CA . GLU A 1 108 ? -14.216 -9.145 8.115 1.00 92.44 108 GLU A CA 1
ATOM 813 C C . GLU A 1 108 ? -13.041 -8.400 8.760 1.00 92.44 108 GLU A C 1
ATOM 815 O O . GLU A 1 108 ? -11.891 -8.787 8.555 1.00 92.44 108 GLU A O 1
ATOM 820 N N . GLU A 1 109 ? -13.313 -7.408 9.611 1.00 92.88 109 GLU A N 1
ATOM 821 C CA . GLU A 1 109 ? -12.295 -6.672 10.365 1.00 92.88 109 GLU A CA 1
ATOM 822 C C . GLU A 1 109 ? -11.420 -7.622 11.184 1.00 92.88 109 GLU A C 1
ATOM 824 O O . GLU A 1 109 ? -10.193 -7.542 11.127 1.00 92.88 109 GLU A O 1
ATOM 829 N N . LEU A 1 110 ? -12.021 -8.543 11.946 1.00 94.31 110 LEU A N 1
ATOM 830 C CA . LEU A 1 110 ? -11.251 -9.493 12.746 1.00 94.31 110 LEU A CA 1
ATOM 831 C C . LEU A 1 110 ? -10.373 -10.384 11.864 1.00 94.31 110 LEU A C 1
ATOM 833 O O . LEU A 1 110 ? -9.216 -10.611 12.218 1.00 94.31 110 LEU A O 1
ATOM 837 N N . SER A 1 111 ? -10.883 -10.853 10.725 1.00 93.81 111 SER A N 1
ATOM 838 C CA . SER A 1 111 ? -10.125 -11.665 9.771 1.00 93.81 111 SER A CA 1
ATOM 839 C C . SER A 1 111 ? -8.994 -10.883 9.096 1.00 93.81 111 SER A C 1
ATOM 841 O O . SER A 1 111 ? -7.911 -11.434 8.889 1.00 93.81 111 SER A O 1
ATOM 843 N N . LEU A 1 112 ? -9.175 -9.590 8.822 1.00 94.62 112 LEU A N 1
ATOM 844 C CA . LEU A 1 112 ? -8.113 -8.720 8.311 1.00 94.62 112 LEU A CA 1
ATOM 845 C C . LEU A 1 112 ? -7.065 -8.393 9.388 1.00 94.62 112 LEU A C 1
ATOM 847 O O . LEU A 1 112 ? -5.868 -8.374 9.092 1.00 94.62 112 LEU A O 1
ATOM 851 N N . LEU A 1 113 ? -7.471 -8.233 10.651 1.00 95.31 113 LEU A N 1
ATOM 852 C CA . LEU A 1 113 ? -6.552 -7.976 11.762 1.00 95.31 113 LEU A CA 1
ATOM 853 C C . LEU A 1 113 ? -5.722 -9.202 12.159 1.00 95.31 113 LEU A C 1
ATOM 855 O O . LEU A 1 113 ? -4.532 -9.049 12.433 1.00 95.31 113 LEU A O 1
ATOM 859 N N . ARG A 1 114 ? -6.332 -10.392 12.233 1.00 92.88 114 ARG A N 1
ATOM 860 C CA . ARG A 1 114 ? -5.723 -11.586 12.862 1.00 92.88 114 ARG A CA 1
ATOM 861 C C . ARG A 1 114 ? -5.610 -12.820 11.967 1.00 92.88 114 ARG A C 1
ATOM 863 O O . ARG A 1 114 ? -5.148 -13.872 12.420 1.00 92.88 114 ARG A O 1
ATOM 870 N N . GLY A 1 115 ? -6.076 -12.709 10.728 1.00 91.81 115 GLY A N 1
ATOM 871 C CA . GLY A 1 115 ? -6.224 -13.826 9.807 1.00 91.81 115 GLY A CA 1
ATOM 872 C C . GLY A 1 115 ? -7.503 -14.640 10.029 1.00 91.81 115 GLY A C 1
ATOM 873 O O . GLY A 1 115 ? -8.285 -14.413 10.949 1.00 91.81 115 GLY A O 1
ATOM 874 N N . THR A 1 116 ? -7.679 -15.626 9.156 1.00 88.75 116 THR A N 1
ATOM 875 C CA . THR A 1 116 ? -8.808 -16.558 9.052 1.00 88.75 116 THR A CA 1
ATOM 876 C C . THR A 1 116 ? -8.495 -17.920 9.664 1.00 88.75 116 THR A C 1
ATOM 878 O O . THR A 1 116 ? -7.335 -18.318 9.786 1.00 88.75 116 THR A O 1
ATOM 881 N N . ASP A 1 117 ? -9.552 -18.649 10.026 1.00 76.50 117 ASP A N 1
ATOM 882 C CA . ASP A 1 117 ? -9.455 -19.976 10.649 1.00 76.50 117 ASP A CA 1
ATOM 883 C C . ASP A 1 117 ? -8.911 -21.034 9.667 1.00 76.50 117 ASP A C 1
ATOM 885 O O . ASP A 1 117 ? -8.233 -22.002 10.011 1.00 76.50 117 ASP A O 1
ATOM 889 N N . PHE A 1 118 ? -9.153 -20.818 8.375 1.00 73.94 118 PHE A N 1
ATOM 890 C CA . PHE A 1 118 ? -8.715 -21.724 7.328 1.00 73.94 118 PHE A CA 1
ATOM 891 C C . PHE A 1 118 ? -7.266 -21.450 6.930 1.00 73.94 118 PHE A C 1
ATOM 893 O O . PHE A 1 118 ? -6.979 -20.495 6.206 1.00 73.94 118 PHE A O 1
ATOM 900 N N . ARG A 1 119 ? -6.355 -22.354 7.317 1.00 72.50 119 ARG A N 1
ATOM 901 C CA . ARG A 1 119 ? -4.989 -22.378 6.778 1.00 72.50 119 ARG A CA 1
ATOM 902 C C . ARG A 1 119 ? -5.008 -22.812 5.309 1.00 72.50 119 ARG A C 1
ATOM 904 O O . ARG A 1 119 ? -5.142 -23.994 4.996 1.00 72.50 119 ARG A O 1
ATOM 911 N N . LYS A 1 120 ? -4.833 -21.844 4.417 1.00 83.25 120 LYS A N 1
ATOM 912 C CA . LYS A 1 120 ? -4.718 -22.018 2.964 1.00 83.25 120 LYS A CA 1
ATOM 913 C C . LYS A 1 120 ? -3.276 -22.371 2.570 1.00 83.25 120 LYS A C 1
ATOM 915 O O . LYS A 1 120 ? -2.359 -22.357 3.398 1.00 83.25 120 LYS A O 1
ATOM 920 N N . SER A 1 121 ? -3.066 -22.717 1.302 1.00 83.12 121 SER A N 1
ATOM 921 C CA . SER A 1 121 ? -1.727 -22.946 0.747 1.00 83.12 121 SER A CA 1
ATOM 922 C C . SER A 1 121 ? -0.973 -21.632 0.521 1.00 83.12 121 SER A C 1
ATOM 924 O O . SER A 1 121 ? -1.555 -20.544 0.568 1.00 83.12 121 SER A O 1
ATOM 926 N N . TYR A 1 122 ? 0.329 -21.739 0.234 1.00 79.62 122 TYR A N 1
ATOM 927 C CA . TYR A 1 122 ? 1.077 -20.632 -0.363 1.00 79.62 122 TYR A CA 1
ATOM 928 C C . TYR A 1 122 ? 0.299 -20.078 -1.573 1.00 79.62 122 TYR A C 1
ATOM 930 O O . TYR A 1 122 ? -0.240 -20.884 -2.342 1.00 79.62 122 TYR A O 1
ATOM 938 N N . PRO A 1 123 ? 0.226 -18.748 -1.757 1.00 80.06 123 PRO A N 1
ATOM 939 C CA . PRO A 1 123 ? 0.890 -17.686 -0.983 1.00 80.06 123 PRO A CA 1
ATOM 940 C C . PRO A 1 123 ? 0.047 -17.052 0.143 1.00 80.06 123 PRO A C 1
ATOM 942 O O . PRO A 1 123 ? 0.513 -16.119 0.794 1.00 80.06 123 PRO A O 1
ATOM 945 N N . VAL A 1 124 ? -1.177 -17.529 0.380 1.00 85.06 124 VAL A N 1
ATOM 946 C CA . VAL A 1 124 ? -2.161 -16.827 1.225 1.00 85.06 124 VAL A CA 1
ATOM 947 C C . VAL A 1 124 ? -2.113 -17.268 2.691 1.00 85.06 124 VAL A C 1
ATOM 949 O O . VAL A 1 124 ? -2.258 -16.447 3.592 1.00 85.06 124 VAL A O 1
ATOM 952 N N . TYR A 1 125 ? -1.853 -18.549 2.967 1.00 85.88 125 TYR A N 1
ATOM 953 C CA . TYR A 1 125 ? -1.801 -19.086 4.335 1.00 85.88 125 TYR A CA 1
ATOM 954 C C . TYR A 1 125 ? -3.044 -18.732 5.174 1.00 85.88 125 TYR A C 1
ATOM 956 O O . TYR A 1 125 ? -4.134 -19.205 4.873 1.00 85.88 125 TYR A O 1
ATOM 964 N N . ASN A 1 126 ? -2.901 -17.954 6.245 1.00 86.69 126 ASN A N 1
ATOM 965 C CA . ASN A 1 126 ? -3.994 -17.560 7.131 1.00 86.69 126 ASN A CA 1
ATOM 966 C C . ASN A 1 126 ? -4.736 -16.298 6.664 1.00 86.69 126 ASN A C 1
ATOM 968 O O . ASN A 1 126 ? -5.726 -15.930 7.281 1.00 86.69 126 ASN A O 1
ATOM 972 N N . ARG A 1 127 ? -4.324 -15.652 5.575 1.00 91.06 127 ARG A N 1
ATOM 973 C CA . ARG A 1 127 ? -4.941 -14.418 5.067 1.00 91.06 127 ARG A CA 1
ATOM 974 C C . ARG A 1 127 ? -6.242 -14.676 4.301 1.00 91.06 127 ARG A C 1
ATOM 976 O O . ARG A 1 127 ? -6.564 -15.819 3.952 1.00 91.06 127 ARG A O 1
ATOM 983 N N . MET A 1 128 ? -7.004 -13.621 4.041 1.00 90.94 128 MET A N 1
ATOM 984 C CA . MET A 1 128 ? -8.199 -13.657 3.197 1.00 90.94 128 MET A CA 1
ATOM 985 C C . MET A 1 128 ? -7.808 -13.891 1.733 1.00 90.94 128 MET A C 1
ATOM 987 O O . MET A 1 128 ? -6.812 -13.354 1.247 1.00 90.94 128 MET A O 1
ATOM 991 N N . PHE A 1 129 ? -8.561 -14.747 1.038 1.00 90.31 129 PHE A N 1
ATOM 992 C CA . PHE A 1 129 ? -8.334 -15.031 -0.384 1.00 90.31 129 PHE A CA 1
ATOM 993 C C . PHE A 1 129 ? -8.961 -13.929 -1.251 1.00 90.31 129 PHE A C 1
ATOM 995 O O . PHE A 1 129 ? -9.819 -13.196 -0.767 1.00 90.31 129 PHE A O 1
ATOM 1002 N N . TRP A 1 130 ? -8.575 -13.818 -2.523 1.00 93.00 130 TRP A N 1
ATOM 1003 C CA . TRP A 1 130 ? -9.222 -12.892 -3.463 1.00 93.00 130 TRP A CA 1
ATOM 1004 C C . TRP A 1 130 ? -10.701 -13.275 -3.630 1.00 93.00 130 TRP A C 1
ATOM 1006 O O . TRP A 1 130 ? -11.002 -14.446 -3.889 1.00 93.00 130 TRP A O 1
ATOM 1016 N N . ASN A 1 131 ? -11.633 -12.333 -3.443 1.00 91.88 131 ASN A N 1
ATOM 1017 C CA . ASN A 1 131 ? -13.061 -12.657 -3.415 1.00 91.88 131 ASN A CA 1
ATOM 1018 C C . ASN A 1 131 ? -13.666 -12.793 -4.821 1.00 91.88 131 ASN A C 1
ATOM 1020 O O . ASN A 1 131 ? -14.430 -11.950 -5.271 1.00 91.88 131 ASN A O 1
ATOM 1024 N N . TYR A 1 132 ? -13.380 -13.912 -5.483 1.00 91.44 132 TYR A N 1
ATOM 1025 C CA . TYR A 1 132 ? -14.022 -14.323 -6.739 1.00 91.44 132 TYR A CA 1
ATOM 1026 C C . TYR A 1 132 ? -15.026 -15.465 -6.534 1.00 91.44 132 TYR A C 1
ATOM 1028 O O . TYR A 1 132 ? -15.187 -16.361 -7.366 1.00 91.44 132 TYR A O 1
ATOM 1036 N N . ALA A 1 133 ? -15.725 -15.449 -5.396 1.00 87.00 133 ALA A N 1
ATOM 1037 C CA . ALA A 1 133 ? -16.724 -16.455 -5.039 1.00 87.00 133 ALA A CA 1
ATOM 1038 C C . ALA A 1 133 ? -18.106 -16.231 -5.694 1.00 87.00 133 ALA A C 1
ATOM 1040 O O . ALA A 1 133 ? -19.054 -16.946 -5.360 1.00 87.00 133 ALA A O 1
ATOM 1041 N N . LYS A 1 134 ? -18.211 -15.299 -6.657 1.00 81.06 134 LYS A N 1
ATOM 1042 C CA . LYS A 1 134 ? -19.437 -14.862 -7.348 1.00 81.06 134 LYS A CA 1
ATOM 1043 C C . LYS A 1 134 ? -20.423 -14.099 -6.456 1.00 81.06 134 LYS A C 1
ATOM 1045 O O . LYS A 1 134 ? -20.504 -14.280 -5.244 1.00 81.06 134 LYS A O 1
ATOM 1050 N N . GLY A 1 135 ? -21.232 -13.246 -7.087 1.00 82.81 135 GLY A N 1
ATOM 1051 C CA . GLY A 1 135 ? -22.252 -12.430 -6.421 1.00 82.81 135 GLY A CA 1
ATOM 1052 C C . GLY A 1 135 ? -21.785 -11.005 -6.124 1.00 82.81 135 GLY A C 1
ATOM 1053 O O . GLY A 1 135 ? -20.817 -10.526 -6.704 1.00 82.81 135 GLY A O 1
ATOM 1054 N N . LEU A 1 136 ? -22.499 -10.318 -5.231 1.00 81.12 136 LEU A N 1
ATOM 1055 C CA . LEU A 1 136 ? -22.236 -8.910 -4.915 1.00 81.12 136 LEU A CA 1
ATOM 1056 C C . LEU A 1 136 ? -20.855 -8.693 -4.268 1.00 81.12 136 LEU A C 1
ATOM 1058 O O . LEU A 1 136 ? -20.305 -7.605 -4.385 1.00 81.12 136 LEU A O 1
ATOM 1062 N N . GLY A 1 137 ? -20.283 -9.706 -3.605 1.00 84.38 137 GLY A N 1
ATOM 1063 C CA . GLY A 1 137 ? -19.014 -9.556 -2.891 1.00 84.38 137 GLY A CA 1
ATOM 1064 C C . GLY A 1 137 ? -17.827 -9.498 -3.838 1.00 84.38 137 GLY A C 1
ATOM 1065 O O . GLY A 1 137 ? -16.880 -8.781 -3.561 1.00 84.38 137 GLY A O 1
ATOM 1066 N N . GLU A 1 138 ? -17.923 -10.157 -4.994 1.00 88.69 138 GLU A N 1
ATOM 1067 C CA . GLU A 1 138 ? -16.938 -10.035 -6.075 1.00 88.69 138 GLU A CA 1
ATOM 1068 C C . GLU A 1 138 ? -16.908 -8.606 -6.637 1.00 88.69 138 GLU A C 1
ATOM 1070 O O . GLU A 1 138 ? -15.839 -8.029 -6.820 1.00 88.69 138 GLU A O 1
ATOM 1075 N N . ALA A 1 139 ? -18.078 -7.986 -6.827 1.00 85.94 139 ALA A N 1
ATOM 1076 C CA . ALA A 1 139 ? -18.159 -6.594 -7.268 1.00 85.94 139 ALA A CA 1
ATOM 1077 C C . ALA A 1 139 ? -17.621 -5.622 -6.204 1.00 85.94 139 ALA A C 1
ATOM 1079 O O . ALA A 1 139 ? -16.815 -4.750 -6.518 1.00 85.94 139 ALA A O 1
ATOM 1080 N N . ALA A 1 140 ? -18.030 -5.808 -4.945 1.00 84.75 140 ALA A N 1
ATOM 1081 C CA . ALA A 1 140 ? -17.543 -5.048 -3.796 1.00 84.75 140 ALA A CA 1
ATOM 1082 C C . ALA A 1 140 ? -16.014 -5.123 -3.664 1.00 84.75 140 ALA A C 1
ATOM 1084 O O . ALA A 1 140 ? -15.354 -4.102 -3.502 1.00 84.75 140 ALA A O 1
ATOM 1085 N N . TYR A 1 141 ? -15.455 -6.325 -3.797 1.00 89.31 141 TYR A N 1
ATOM 1086 C CA . TYR A 1 141 ? -14.022 -6.583 -3.752 1.00 89.31 141 TYR A CA 1
ATOM 1087 C C . TYR A 1 141 ? -13.258 -5.865 -4.866 1.00 89.31 141 TYR A C 1
ATOM 1089 O O . TYR A 1 141 ? -12.283 -5.171 -4.583 1.00 89.31 141 TYR A O 1
ATOM 1097 N N . ASN A 1 142 ? -13.715 -5.989 -6.116 1.00 88.56 142 ASN A N 1
ATOM 1098 C CA . ASN A 1 142 ? -13.041 -5.368 -7.256 1.00 88.56 142 ASN A CA 1
ATOM 1099 C C . ASN A 1 142 ? -13.036 -3.844 -7.160 1.00 88.56 142 ASN A C 1
ATOM 1101 O O . ASN A 1 142 ? -12.021 -3.221 -7.458 1.00 88.56 142 ASN A O 1
ATOM 1105 N N . VAL A 1 143 ? -14.143 -3.257 -6.699 1.00 82.44 143 VAL A N 1
ATOM 1106 C CA . VAL A 1 143 ? -14.236 -1.813 -6.464 1.00 82.44 143 VAL A CA 1
ATOM 1107 C C . VAL A 1 143 ? -13.318 -1.399 -5.315 1.00 82.44 143 VAL A C 1
ATOM 1109 O O . VAL A 1 143 ? -12.513 -0.485 -5.483 1.00 82.44 143 VAL A O 1
ATOM 1112 N N . ASN A 1 144 ? -13.384 -2.086 -4.170 1.00 82.50 144 ASN A N 1
ATOM 1113 C CA . ASN A 1 144 ? -12.610 -1.707 -2.989 1.00 82.50 144 ASN A CA 1
ATOM 1114 C C . ASN A 1 144 ? -11.097 -1.761 -3.245 1.00 82.50 144 ASN A C 1
ATOM 1116 O O . ASN A 1 144 ? -10.376 -0.812 -2.955 1.00 82.50 144 ASN A O 1
ATOM 1120 N N . TYR A 1 145 ? -10.630 -2.838 -3.877 1.00 85.56 145 TYR A N 1
ATOM 1121 C CA . TYR A 1 145 ? -9.209 -3.084 -4.124 1.00 85.56 145 TYR A CA 1
ATOM 1122 C C . TYR A 1 145 ? -8.711 -2.625 -5.500 1.00 85.56 145 TYR A C 1
ATOM 1124 O O . TYR A 1 145 ? -7.562 -2.897 -5.845 1.00 85.56 145 TYR A O 1
ATOM 1132 N N . ASN A 1 146 ? -9.553 -1.927 -6.269 1.00 85.94 146 ASN A N 1
ATOM 1133 C CA . ASN A 1 146 ? -9.251 -1.418 -7.609 1.00 85.94 146 ASN A CA 1
ATOM 1134 C C . ASN A 1 146 ? -8.645 -2.483 -8.541 1.00 85.94 146 ASN A C 1
ATOM 1136 O O . ASN A 1 146 ? -7.557 -2.306 -9.090 1.00 85.94 146 ASN A O 1
ATOM 1140 N N . ILE A 1 147 ? -9.312 -3.633 -8.665 1.00 88.75 147 ILE A N 1
ATOM 1141 C CA . ILE A 1 147 ? -8.803 -4.739 -9.482 1.00 88.75 147 ILE A CA 1
ATOM 1142 C C . ILE A 1 147 ? -9.089 -4.463 -10.961 1.00 88.75 147 ILE A C 1
ATOM 1144 O O . ILE A 1 147 ? -10.248 -4.393 -11.371 1.00 88.75 147 ILE A O 1
ATOM 1148 N N . TYR A 1 148 ? -8.023 -4.353 -11.750 1.00 87.06 148 TYR A N 1
ATOM 1149 C CA . TYR A 1 148 ? -8.044 -4.222 -13.208 1.00 87.06 148 TYR A CA 1
ATOM 1150 C C . TYR A 1 148 ? -7.437 -5.463 -13.883 1.00 87.06 148 TYR A C 1
ATOM 1152 O O . TYR A 1 148 ? -6.897 -6.335 -13.204 1.00 87.06 148 TYR A O 1
ATOM 1160 N N . ASP A 1 149 ? -7.547 -5.543 -15.212 1.00 88.19 149 ASP A N 1
ATOM 1161 C CA . ASP A 1 149 ? -6.968 -6.609 -16.049 1.00 88.19 149 ASP A CA 1
ATOM 1162 C C . ASP A 1 149 ? -5.434 -6.476 -16.088 1.00 88.19 149 ASP A C 1
ATOM 1164 O O . ASP A 1 149 ? -4.848 -5.888 -16.998 1.00 88.19 149 ASP A O 1
ATOM 1168 N N . ALA A 1 150 ? -4.786 -6.958 -15.029 1.00 86.06 150 ALA A N 1
ATOM 1169 C CA . ALA A 1 150 ? -3.354 -6.807 -14.803 1.00 86.06 150 ALA A CA 1
ATOM 1170 C C . ALA A 1 150 ? -2.521 -7.738 -15.695 1.00 86.06 150 ALA A C 1
ATOM 1172 O O . ALA A 1 150 ? -1.346 -7.461 -15.954 1.00 86.06 150 ALA A O 1
ATOM 1173 N N . ASN A 1 151 ? -3.094 -8.862 -16.135 1.00 86.12 151 ASN A N 1
ATOM 1174 C CA . ASN A 1 151 ? -2.417 -9.816 -17.009 1.00 86.12 151 ASN A CA 1
ATOM 1175 C C . ASN A 1 151 ? -2.676 -9.558 -18.511 1.00 86.12 151 ASN A C 1
ATOM 1177 O O . ASN A 1 151 ? -2.010 -10.171 -19.353 1.00 86.12 151 ASN A O 1
ATOM 1181 N N . THR A 1 152 ? -3.571 -8.621 -18.846 1.00 83.81 152 THR A N 1
ATOM 1182 C CA . THR A 1 152 ? -3.980 -8.215 -20.200 1.00 83.81 152 THR A CA 1
ATOM 1183 C C . THR A 1 152 ? -4.644 -9.328 -21.026 1.00 83.81 152 THR A C 1
ATOM 1185 O O . THR A 1 152 ? -4.518 -9.363 -22.256 1.00 83.81 152 THR A O 1
ATOM 1188 N N . ASP A 1 153 ? -5.338 -10.263 -20.371 1.00 86.81 153 ASP A N 1
ATOM 1189 C CA . ASP A 1 153 ? -6.046 -11.380 -21.013 1.00 86.81 153 ASP A CA 1
ATOM 1190 C C . ASP A 1 153 ? -7.491 -11.044 -21.429 1.00 86.81 153 ASP A C 1
ATOM 1192 O O . ASP A 1 153 ? -8.136 -11.829 -22.140 1.00 86.81 153 ASP A O 1
ATOM 1196 N N . GLY A 1 154 ? -7.973 -9.849 -21.070 1.00 88.00 154 GLY A N 1
ATOM 1197 C CA . GLY A 1 154 ? -9.309 -9.345 -21.368 1.00 88.00 154 GLY A CA 1
ATOM 1198 C C . GLY A 1 154 ? -10.370 -9.715 -20.331 1.00 88.00 154 GLY A C 1
ATOM 1199 O O . GLY A 1 154 ? -11.555 -9.441 -20.562 1.00 88.00 154 GLY A O 1
ATOM 1200 N N . PHE A 1 155 ? -9.992 -10.339 -19.216 1.00 89.31 155 PHE A N 1
ATOM 1201 C CA . PHE A 1 155 ? -10.872 -10.683 -18.108 1.00 89.31 155 PHE A CA 1
ATOM 1202 C C . PHE A 1 155 ? -10.347 -10.083 -16.804 1.00 89.31 155 PHE A C 1
ATOM 1204 O O . PHE A 1 155 ? -9.156 -9.955 -16.605 1.00 89.31 155 PHE A O 1
ATOM 1211 N N . ILE A 1 156 ? -11.263 -9.735 -15.897 1.00 90.12 156 ILE A N 1
ATOM 1212 C CA . ILE A 1 156 ? -10.918 -9.366 -14.520 1.00 90.12 156 ILE A CA 1
ATOM 1213 C C . ILE A 1 156 ? -11.253 -10.567 -13.642 1.00 90.12 156 ILE A C 1
ATOM 1215 O O . ILE A 1 156 ? -12.431 -10.920 -13.496 1.00 90.12 156 ILE A O 1
ATOM 1219 N N . ASN A 1 157 ? -10.227 -11.238 -13.126 1.00 91.69 157 ASN A N 1
ATOM 1220 C CA . ASN A 1 157 ? -10.362 -12.495 -12.400 1.00 91.69 157 ASN A CA 1
ATOM 1221 C C . ASN A 1 157 ? -9.339 -12.650 -11.250 1.00 91.69 157 ASN A C 1
ATOM 1223 O O . ASN A 1 157 ? -8.614 -11.728 -10.861 1.00 91.69 157 ASN A O 1
ATOM 1227 N N . GLU A 1 158 ? -9.329 -13.831 -10.629 1.00 90.62 158 GLU A N 1
ATOM 1228 C CA . GLU A 1 158 ? -8.448 -14.152 -9.508 1.00 90.62 158 GLU A CA 1
ATOM 1229 C C . GLU A 1 158 ? -6.951 -14.113 -9.849 1.00 90.62 158 GLU A C 1
ATOM 1231 O O . GLU A 1 158 ? -6.141 -13.861 -8.954 1.00 90.62 158 GLU A O 1
ATOM 1236 N N . ASP A 1 159 ? -6.566 -14.337 -11.108 1.00 91.56 159 ASP A N 1
ATOM 1237 C CA . ASP A 1 159 ? -5.177 -14.237 -11.550 1.00 91.56 159 ASP A CA 1
ATOM 1238 C C . ASP A 1 159 ? -4.699 -12.782 -11.567 1.00 91.56 159 ASP A C 1
ATOM 1240 O O . ASP A 1 159 ? -3.569 -12.525 -11.145 1.00 91.56 159 ASP A O 1
ATOM 1244 N N . ASP A 1 160 ? -5.559 -11.828 -11.928 1.00 92.12 160 ASP A N 1
ATOM 1245 C CA . ASP A 1 160 ? -5.243 -10.396 -11.843 1.00 92.12 160 ASP A CA 1
ATOM 1246 C C . ASP A 1 160 ? -5.090 -9.948 -10.396 1.00 92.12 160 ASP A C 1
ATOM 1248 O O . ASP A 1 160 ? -4.084 -9.349 -10.005 1.00 92.12 160 ASP A O 1
ATOM 1252 N N . ALA A 1 161 ? -6.051 -10.325 -9.550 1.00 91.69 161 ALA A N 1
ATOM 1253 C CA . ALA A 1 161 ? -5.975 -10.025 -8.128 1.00 91.69 161 ALA A CA 1
ATOM 1254 C C . ALA A 1 161 ? -4.753 -10.670 -7.463 1.00 91.69 161 ALA A C 1
ATOM 1256 O O . ALA A 1 161 ? -4.187 -10.092 -6.536 1.00 91.69 161 ALA A O 1
ATOM 1257 N N . ARG A 1 162 ? -4.300 -11.832 -7.944 1.00 88.81 162 ARG A N 1
ATOM 1258 C CA . ARG A 1 162 ? -3.051 -12.459 -7.502 1.00 88.81 162 ARG A CA 1
ATOM 1259 C C . ARG A 1 162 ? -1.812 -11.682 -7.934 1.00 88.81 162 ARG A C 1
ATOM 1261 O O . ARG A 1 162 ? -0.834 -11.684 -7.191 1.00 88.81 162 ARG A O 1
ATOM 1268 N N . ILE A 1 163 ? -1.816 -11.044 -9.098 1.00 87.00 163 ILE A N 1
ATOM 1269 C CA . ILE A 1 163 ? -0.701 -10.196 -9.536 1.00 87.00 163 ILE A CA 1
ATOM 1270 C C . ILE A 1 163 ? -0.617 -8.946 -8.653 1.00 87.00 163 ILE A C 1
ATOM 1272 O O . ILE A 1 163 ? 0.465 -8.617 -8.165 1.00 87.00 163 ILE A O 1
ATOM 1276 N N . LEU A 1 164 ? -1.758 -8.302 -8.390 1.00 86.38 164 LEU A N 1
ATOM 1277 C CA . LEU A 1 164 ? -1.836 -7.072 -7.595 1.00 86.38 164 LEU A CA 1
ATOM 1278 C C . LEU A 1 164 ? -1.619 -7.324 -6.092 1.00 86.38 164 LEU A C 1
ATOM 1280 O O . LEU A 1 164 ? -0.852 -6.618 -5.439 1.00 86.38 164 LEU A O 1
ATOM 1284 N N . PHE A 1 165 ? -2.237 -8.377 -5.551 1.00 88.81 165 PHE A N 1
ATOM 1285 C CA . PHE A 1 165 ? -2.206 -8.755 -4.135 1.00 88.81 165 PHE A CA 1
ATOM 1286 C C . PHE A 1 165 ? -1.695 -10.194 -3.965 1.00 88.81 165 PHE A C 1
ATOM 1288 O O . PHE A 1 165 ? -2.442 -11.093 -3.565 1.00 88.81 165 PHE A O 1
ATOM 1295 N N . PRO A 1 166 ? -0.399 -10.458 -4.206 1.00 86.31 166 PRO A N 1
ATOM 1296 C CA . PRO A 1 166 ? 0.150 -11.814 -4.292 1.00 86.31 166 PRO A CA 1
ATOM 1297 C C . PRO A 1 166 ? 0.098 -12.612 -2.993 1.00 86.31 166 PRO A C 1
ATOM 1299 O O . PRO A 1 166 ? 0.409 -13.797 -2.999 1.00 86.31 166 PRO A O 1
ATOM 1302 N N . GLN A 1 167 ? -0.252 -11.989 -1.872 1.00 85.81 167 GLN A N 1
ATOM 1303 C CA . GLN A 1 167 ? -0.332 -12.628 -0.562 1.00 85.81 167 GLN A CA 1
ATOM 1304 C C . GLN A 1 167 ? -1.774 -12.804 -0.068 1.00 85.81 167 GLN A C 1
ATOM 1306 O O . GLN A 1 167 ? -1.965 -13.317 1.033 1.00 85.81 167 GLN A O 1
ATOM 1311 N N . GLY A 1 168 ? -2.773 -12.405 -0.861 1.00 91.00 168 GLY A N 1
ATOM 1312 C CA . GLY A 1 168 ? -4.130 -12.183 -0.365 1.00 91.00 168 GLY A CA 1
ATOM 1313 C C . GLY A 1 168 ? -4.197 -10.958 0.551 1.00 91.00 168 GLY A C 1
ATOM 1314 O O . GLY A 1 168 ? -3.310 -10.104 0.509 1.00 91.00 168 GLY A O 1
ATOM 1315 N N . HIS A 1 169 ? -5.233 -10.903 1.387 1.00 92.56 169 HIS A N 1
ATOM 1316 C CA . HIS A 1 169 ? -5.573 -9.722 2.187 1.00 92.56 169 HIS A CA 1
ATOM 1317 C C . HIS A 1 169 ? -5.501 -9.975 3.685 1.00 92.56 169 HIS A C 1
ATOM 1319 O O . HIS A 1 169 ? -5.904 -11.032 4.179 1.00 92.56 169 HIS A O 1
ATOM 1325 N N . GLY A 1 170 ? -5.018 -8.981 4.420 1.00 91.81 170 GLY A N 1
ATOM 1326 C CA . GLY A 1 170 ? -5.003 -9.020 5.871 1.00 91.81 170 GLY A CA 1
ATOM 1327 C C . GLY A 1 170 ? -3.896 -9.859 6.518 1.00 91.81 170 GLY A C 1
ATOM 1328 O O . GLY A 1 170 ? -2.805 -10.069 5.985 1.00 91.81 170 GLY A O 1
ATOM 1329 N N . ASP A 1 171 ? -4.250 -10.289 7.728 1.00 92.94 171 ASP A N 1
ATOM 1330 C CA . ASP A 1 171 ? -3.428 -10.581 8.905 1.00 92.94 171 ASP A CA 1
ATOM 1331 C C . ASP A 1 171 ? -2.414 -9.485 9.270 1.00 92.94 171 ASP A C 1
ATOM 1333 O O . ASP A 1 171 ? -1.194 -9.689 9.250 1.00 92.94 171 ASP A O 1
ATOM 1337 N N . ALA A 1 172 ? -2.935 -8.311 9.638 1.00 94.94 172 ALA A N 1
ATOM 1338 C CA . ALA A 1 172 ? -2.143 -7.190 10.141 1.00 94.94 172 ALA A CA 1
ATOM 1339 C C . ALA A 1 172 ? -1.227 -7.597 11.309 1.00 94.94 172 ALA A C 1
ATOM 1341 O O . ALA A 1 172 ? -0.028 -7.303 11.297 1.00 94.94 172 ALA A O 1
ATOM 1342 N N . TRP A 1 173 ? -1.762 -8.320 12.300 1.00 95.19 173 TRP A N 1
ATOM 1343 C CA . TRP A 1 173 ? -0.993 -8.802 13.446 1.00 95.19 173 TRP A CA 1
ATOM 1344 C C . TRP A 1 173 ? 0.136 -9.735 13.004 1.00 95.19 173 TRP A C 1
ATOM 1346 O O . TRP A 1 173 ? 1.274 -9.555 13.433 1.00 95.19 173 TRP A O 1
ATOM 1356 N N . GLY A 1 174 ? -0.129 -10.697 12.118 1.00 92.62 174 GLY A N 1
ATOM 1357 C CA . GLY A 1 174 ? 0.900 -11.590 11.587 1.00 92.62 174 GLY A CA 1
ATOM 1358 C C . GLY A 1 174 ? 1.977 -10.870 10.781 1.00 92.62 174 GLY A C 1
ATOM 1359 O O . GLY A 1 174 ? 3.151 -11.231 10.871 1.00 92.62 174 GLY A O 1
ATOM 1360 N N . HIS A 1 175 ? 1.633 -9.822 10.031 1.00 93.31 175 HIS A N 1
ATOM 1361 C CA . HIS A 1 175 ? 2.631 -8.983 9.368 1.00 93.31 175 HIS A CA 1
ATOM 1362 C C . HIS A 1 175 ? 3.500 -8.213 10.371 1.00 93.31 175 HIS A C 1
ATOM 1364 O O . HIS A 1 175 ? 4.723 -8.225 10.225 1.00 93.31 175 HIS A O 1
ATOM 1370 N N . PHE A 1 176 ? 2.921 -7.635 11.430 1.00 95.69 176 PHE A N 1
ATOM 1371 C CA . PHE A 1 176 ? 3.700 -7.009 12.506 1.00 95.69 176 PHE A CA 1
ATOM 1372 C C . PHE A 1 176 ? 4.575 -8.012 13.263 1.00 95.69 176 PHE A C 1
ATOM 1374 O O . PHE A 1 176 ? 5.716 -7.696 13.601 1.00 95.69 176 PHE A O 1
ATOM 1381 N N . VAL A 1 177 ? 4.079 -9.232 13.497 1.00 94.50 177 VAL A N 1
ATOM 1382 C CA . VAL A 1 177 ? 4.878 -10.323 14.069 1.00 94.50 177 VAL A CA 1
ATOM 1383 C C . VAL A 1 177 ? 6.066 -10.625 13.162 1.00 94.50 177 VAL A C 1
ATOM 1385 O O . VAL A 1 177 ? 7.187 -10.581 13.642 1.00 94.50 177 VAL A O 1
ATOM 1388 N N . ASN A 1 178 ? 5.861 -10.834 11.860 1.00 92.75 178 ASN A N 1
ATOM 1389 C CA . ASN A 1 178 ? 6.963 -11.076 10.921 1.00 92.75 178 ASN A CA 1
ATOM 1390 C C . ASN A 1 178 ? 7.955 -9.905 10.850 1.00 92.75 178 ASN A C 1
ATOM 1392 O O . ASN A 1 178 ? 9.151 -10.132 10.680 1.00 92.75 178 ASN A O 1
ATOM 1396 N N . ALA A 1 179 ? 7.480 -8.663 10.976 1.00 93.62 179 ALA A N 1
ATOM 1397 C CA . ALA A 1 179 ? 8.337 -7.484 10.969 1.00 93.62 179 ALA A CA 1
ATOM 1398 C C . ALA A 1 179 ? 9.264 -7.448 12.192 1.00 93.62 179 ALA A C 1
ATOM 1400 O O . ALA A 1 179 ? 10.476 -7.296 12.039 1.00 93.62 179 ALA A O 1
ATOM 1401 N N . ILE A 1 180 ? 8.713 -7.613 13.397 1.00 94.31 180 ILE A N 1
ATOM 1402 C CA . ILE A 1 180 ? 9.489 -7.545 14.643 1.00 94.31 180 ILE A CA 1
ATOM 1403 C C . ILE A 1 180 ? 10.346 -8.799 14.869 1.00 94.31 180 ILE A C 1
ATOM 1405 O O . ILE A 1 180 ? 11.400 -8.732 15.501 1.00 94.31 180 ILE A O 1
ATOM 1409 N N . ASP A 1 181 ? 9.935 -9.934 14.299 1.00 93.88 181 ASP A N 1
ATOM 1410 C CA . ASP A 1 181 ? 10.677 -11.195 14.338 1.00 93.88 181 ASP A CA 1
ATOM 1411 C C . ASP A 1 181 ? 12.092 -11.042 13.765 1.00 93.88 181 ASP A C 1
ATOM 1413 O O . ASP A 1 181 ? 13.024 -11.650 14.273 1.00 93.88 181 ASP A O 1
ATOM 1417 N N . LYS A 1 182 ? 12.314 -10.138 12.797 1.00 93.19 182 LYS A N 1
ATOM 1418 C CA . LYS A 1 182 ? 13.662 -9.893 12.244 1.00 93.19 182 LYS A CA 1
ATOM 1419 C C . LYS A 1 182 ? 14.639 -9.336 13.270 1.00 93.19 182 LYS A C 1
ATOM 1421 O O . LYS A 1 182 ? 15.814 -9.699 13.247 1.00 93.19 182 LYS A O 1
ATOM 1426 N N . HIS A 1 183 ? 14.164 -8.503 14.192 1.00 94.19 183 HIS A N 1
ATOM 1427 C CA . HIS A 1 183 ? 14.978 -8.012 15.303 1.00 94.19 183 HIS A CA 1
ATOM 1428 C C . HIS A 1 183 ? 15.141 -9.080 16.382 1.00 94.19 183 HIS A C 1
ATOM 1430 O O . HIS A 1 183 ? 16.253 -9.298 16.864 1.00 94.19 183 HIS A O 1
ATOM 1436 N N . TYR A 1 184 ? 14.064 -9.789 16.729 1.00 94.94 184 TYR A N 1
ATOM 1437 C CA . TYR A 1 184 ? 14.118 -10.859 17.727 1.00 94.94 184 TYR A CA 1
ATOM 1438 C C . TYR A 1 184 ? 15.029 -12.020 17.312 1.00 94.94 184 TYR A C 1
ATOM 1440 O O . TYR A 1 184 ? 15.786 -12.510 18.148 1.00 94.94 184 TYR A O 1
ATOM 1448 N N . ASP A 1 185 ? 15.031 -12.406 16.040 1.00 93.38 185 ASP A N 1
ATOM 1449 C CA . ASP A 1 185 ? 15.923 -13.422 15.476 1.00 93.38 185 ASP A CA 1
ATOM 1450 C C . ASP A 1 185 ? 17.401 -13.069 15.659 1.00 93.38 185 ASP A C 1
ATOM 1452 O O . ASP A 1 185 ? 18.229 -13.949 15.905 1.00 93.38 185 ASP A O 1
ATOM 1456 N N . LEU A 1 186 ? 17.755 -11.787 15.525 1.00 93.81 186 LEU A N 1
ATOM 1457 C CA . LEU A 1 186 ? 19.114 -11.318 15.785 1.00 93.81 186 LEU A CA 1
ATOM 1458 C C . LEU A 1 186 ? 19.410 -11.302 17.286 1.00 93.81 186 LEU A C 1
ATOM 1460 O O . LEU A 1 186 ? 20.455 -11.792 17.703 1.00 93.81 186 LEU A O 1
ATOM 1464 N N . LEU A 1 187 ? 18.485 -10.805 18.112 1.00 93.25 187 LEU A N 1
ATOM 1465 C CA . LEU A 1 187 ? 18.648 -10.759 19.571 1.00 93.25 187 LEU A CA 1
ATOM 1466 C C . LEU A 1 187 ? 18.771 -12.151 20.212 1.00 93.25 187 LEU A C 1
ATOM 1468 O O . LEU A 1 187 ? 19.407 -12.290 21.256 1.00 93.25 187 LEU A O 1
ATOM 1472 N N . GLN A 1 188 ? 18.184 -13.181 19.601 1.00 92.38 188 GLN A N 1
ATOM 1473 C CA . GLN A 1 188 ? 18.308 -14.573 20.043 1.00 92.38 188 GLN A CA 1
ATOM 1474 C C . GLN A 1 188 ? 19.626 -15.235 19.603 1.00 92.38 188 GLN A C 1
ATOM 1476 O O . GLN A 1 188 ? 20.001 -16.273 20.154 1.00 92.38 188 GLN A O 1
ATOM 1481 N N . ALA A 1 189 ? 20.349 -14.661 18.636 1.00 91.75 189 ALA A N 1
ATOM 1482 C CA . ALA A 1 189 ? 21.590 -15.236 18.134 1.00 91.75 189 ALA A CA 1
ATOM 1483 C C . ALA A 1 189 ? 22.755 -15.011 19.114 1.00 91.75 189 ALA A C 1
ATOM 1485 O O . ALA A 1 189 ? 23.086 -13.888 19.486 1.00 91.75 189 ALA A O 1
ATOM 1486 N N . THR A 1 190 ? 23.450 -16.089 19.493 1.00 89.00 190 THR A N 1
ATOM 1487 C CA . THR A 1 190 ? 24.473 -16.056 20.558 1.00 89.00 190 THR A CA 1
ATOM 1488 C C . THR A 1 190 ? 25.680 -15.173 20.249 1.00 89.00 190 THR A C 1
ATOM 1490 O O . THR A 1 190 ? 26.337 -14.695 21.169 1.00 89.00 190 THR A O 1
ATOM 1493 N N . ASN A 1 191 ? 26.004 -14.999 18.966 1.00 90.56 191 ASN A N 1
ATOM 1494 C CA . ASN A 1 191 ? 27.165 -14.232 18.514 1.00 90.56 191 ASN A CA 1
ATOM 1495 C C . ASN A 1 191 ? 26.789 -12.827 18.021 1.00 90.56 191 ASN A C 1
ATOM 1497 O O . ASN A 1 191 ? 27.657 -12.124 17.509 1.00 90.56 191 ASN A O 1
ATOM 1501 N N . PHE A 1 192 ? 25.529 -12.410 18.143 1.00 92.88 192 PHE A N 1
ATOM 1502 C CA . PHE A 1 192 ? 25.086 -11.079 17.743 1.00 92.88 192 PHE A CA 1
ATOM 1503 C C . PHE A 1 192 ? 25.185 -10.089 18.908 1.00 92.88 192 PHE A C 1
ATOM 1505 O O . PHE A 1 192 ? 24.994 -10.437 20.072 1.00 92.88 192 PHE A O 1
ATOM 1512 N N . SER A 1 193 ? 25.479 -8.830 18.592 1.00 88.81 193 SER A N 1
ATOM 1513 C CA . SER A 1 193 ? 25.455 -7.733 19.557 1.00 88.81 193 SER A CA 1
ATOM 1514 C C . SER A 1 193 ? 24.823 -6.509 18.909 1.00 88.81 193 SER A C 1
ATOM 1516 O O . SER A 1 193 ? 25.335 -6.010 17.908 1.00 88.81 193 SER A O 1
ATOM 1518 N N . TRP A 1 194 ? 23.726 -6.022 19.492 1.00 87.75 194 TRP A N 1
ATOM 1519 C CA . TRP A 1 194 ? 23.075 -4.791 19.051 1.00 87.75 194 TRP A CA 1
ATOM 1520 C C . TRP A 1 194 ? 23.966 -3.583 19.359 1.00 87.75 194 TRP A C 1
ATOM 1522 O O . TRP A 1 194 ? 24.463 -3.441 20.480 1.00 87.75 194 TRP A O 1
ATOM 1532 N N . ARG A 1 195 ? 24.187 -2.717 18.365 1.00 78.38 195 ARG A N 1
ATOM 1533 C CA . ARG A 1 195 ? 25.034 -1.523 18.484 1.00 78.38 195 ARG A CA 1
ATOM 1534 C C . ARG A 1 195 ? 24.246 -0.276 18.101 1.00 78.38 195 ARG A C 1
ATOM 1536 O O . ARG A 1 195 ? 24.067 -0.024 16.916 1.00 78.38 195 ARG A O 1
ATOM 1543 N N . SER A 1 196 ? 23.871 0.516 19.098 1.00 75.25 196 SER A N 1
ATOM 1544 C CA . SER A 1 196 ? 23.167 1.785 18.907 1.00 75.25 196 SER A CA 1
ATOM 1545 C C . SER A 1 196 ? 24.111 2.877 18.418 1.00 75.25 196 SER A C 1
ATOM 1547 O O . SER A 1 196 ? 24.959 3.362 19.168 1.00 75.25 196 SER A O 1
ATOM 1549 N N . ARG A 1 197 ? 24.005 3.254 17.142 1.00 71.25 197 ARG A N 1
ATOM 1550 C CA . ARG A 1 197 ? 24.733 4.396 16.569 1.00 71.25 197 ARG A CA 1
ATOM 1551 C C . ARG A 1 197 ? 24.128 4.853 15.251 1.00 71.25 197 ARG A C 1
ATOM 1553 O O . ARG A 1 197 ? 23.490 4.055 14.574 1.00 71.25 197 ARG A O 1
ATOM 1560 N N . SER A 1 198 ? 24.425 6.095 14.871 1.00 71.69 198 SER A N 1
ATOM 1561 C CA . SER A 1 198 ? 24.043 6.627 13.568 1.00 71.69 198 SER A CA 1
ATOM 1562 C C . SER A 1 198 ? 24.726 5.896 12.407 1.00 71.69 198 SER A C 1
ATOM 1564 O O . SER A 1 198 ? 25.856 5.378 12.513 1.00 71.69 198 SER A O 1
ATOM 1566 N N . GLU A 1 199 ? 24.019 5.847 11.280 1.00 69.06 199 GLU A N 1
ATOM 1567 C CA . GLU A 1 199 ? 24.542 5.376 10.008 1.00 69.06 199 GLU A CA 1
ATOM 1568 C C . GLU A 1 199 ? 25.270 6.497 9.270 1.00 69.06 199 GLU A C 1
ATOM 1570 O O . GLU A 1 199 ? 24.989 7.684 9.401 1.00 69.06 199 GLU A O 1
ATOM 1575 N N . LEU A 1 200 ? 26.232 6.110 8.440 1.00 70.06 200 LEU A N 1
ATOM 1576 C CA . LEU A 1 200 ? 26.940 7.037 7.572 1.00 70.06 200 LEU A CA 1
ATOM 1577 C C . LEU A 1 200 ? 26.540 6.734 6.135 1.00 70.06 200 LEU A C 1
ATOM 1579 O O . LEU A 1 200 ? 26.912 5.695 5.588 1.00 70.06 200 LEU A O 1
ATOM 1583 N N . TYR A 1 201 ? 25.801 7.648 5.515 1.00 67.44 201 TYR A N 1
ATOM 1584 C CA . TYR A 1 201 ? 25.373 7.520 4.130 1.00 67.44 201 TYR A CA 1
ATOM 1585 C C . TYR A 1 201 ? 26.124 8.495 3.239 1.00 67.44 201 TYR A C 1
ATOM 1587 O O . TYR A 1 201 ? 26.227 9.690 3.522 1.00 67.44 201 TYR A O 1
ATOM 1595 N N . SER A 1 202 ? 26.658 7.985 2.131 1.00 64.69 202 SER A N 1
ATOM 1596 C CA . SER A 1 202 ? 27.330 8.828 1.151 1.00 64.69 202 SER A CA 1
ATOM 1597 C C . SER A 1 202 ? 26.309 9.416 0.183 1.00 64.69 202 SER A C 1
ATOM 1599 O O . SER A 1 202 ? 25.749 8.707 -0.651 1.00 64.69 202 SER A O 1
ATOM 1601 N N . LEU A 1 203 ? 26.089 10.727 0.267 1.00 60.16 203 LEU A N 1
ATOM 1602 C CA . LEU A 1 203 ? 25.277 11.477 -0.683 1.00 60.16 203 LEU A CA 1
ATOM 1603 C C . LEU A 1 203 ? 26.145 12.522 -1.384 1.00 60.16 203 LEU A C 1
ATOM 1605 O O . LEU A 1 203 ? 26.658 13.445 -0.756 1.00 60.16 203 LEU A O 1
ATOM 1609 N N . MET A 1 204 ? 26.298 12.390 -2.706 1.00 63.38 204 MET A N 1
ATOM 1610 C CA . MET A 1 204 ? 27.106 13.303 -3.531 1.00 63.38 204 MET A CA 1
ATOM 1611 C C . MET A 1 204 ? 28.513 13.555 -2.957 1.00 63.38 204 MET A C 1
ATOM 1613 O O . MET A 1 204 ? 28.943 14.698 -2.842 1.00 63.38 204 MET A O 1
ATOM 1617 N N . GLN A 1 205 ? 29.222 12.485 -2.576 1.00 61.38 205 GLN A N 1
ATOM 1618 C CA . GLN A 1 205 ? 30.565 12.524 -1.963 1.00 61.38 205 GLN A CA 1
ATOM 1619 C C . GLN A 1 205 ? 30.639 13.144 -0.557 1.00 61.38 205 GLN A C 1
ATOM 1621 O O . GLN A 1 205 ? 31.709 13.123 0.048 1.00 61.38 205 GLN A O 1
ATOM 1626 N N . ASN A 1 206 ? 29.527 13.622 0.003 1.00 56.34 206 ASN A N 1
ATOM 1627 C CA . ASN A 1 206 ? 29.442 13.942 1.422 1.00 56.34 206 ASN A CA 1
ATOM 1628 C C . ASN A 1 206 ? 29.034 12.688 2.184 1.00 56.34 206 ASN A C 1
ATOM 1630 O O . ASN A 1 206 ? 28.109 11.987 1.780 1.00 56.34 206 ASN A O 1
ATOM 1634 N N . VAL A 1 207 ? 29.719 12.404 3.284 1.00 70.88 207 VAL A N 1
ATOM 1635 C CA . VAL A 1 207 ? 29.257 11.406 4.246 1.00 70.88 207 VAL A CA 1
ATOM 1636 C C . VAL A 1 207 ? 28.367 12.145 5.231 1.00 70.88 207 VAL A C 1
ATOM 1638 O O . VAL A 1 207 ? 28.839 13.020 5.953 1.00 70.88 207 VAL A O 1
ATOM 1641 N N . LEU A 1 208 ? 27.077 11.846 5.184 1.00 68.94 208 LEU A N 1
ATOM 1642 C CA . LEU A 1 208 ? 26.091 12.381 6.103 1.00 68.94 208 LEU A CA 1
ATOM 1643 C C . LEU A 1 208 ? 25.813 11.322 7.154 1.00 68.94 208 LEU A C 1
ATOM 1645 O O . LEU A 1 208 ? 25.593 10.158 6.816 1.00 68.94 208 LEU A O 1
ATOM 1649 N N . GLU A 1 209 ? 25.793 11.744 8.411 1.00 68.31 209 GLU A N 1
ATOM 1650 C CA . GLU A 1 209 ? 25.086 10.983 9.426 1.00 68.31 209 GLU A CA 1
ATOM 1651 C C . GLU A 1 209 ? 23.623 10.957 9.013 1.00 68.31 209 GLU A C 1
ATOM 1653 O O . GLU A 1 209 ? 22.984 11.991 8.793 1.00 68.31 209 GLU A O 1
ATOM 1658 N N . VAL A 1 210 ? 23.128 9.751 8.819 1.00 65.31 210 VAL A N 1
ATOM 1659 C CA . VAL A 1 210 ? 21.719 9.473 8.660 1.00 65.31 210 VAL A CA 1
ATOM 1660 C C . VAL A 1 210 ? 21.391 8.426 9.705 1.00 65.31 210 VAL A C 1
ATOM 1662 O O . VAL A 1 210 ? 22.219 7.603 10.060 1.00 65.31 210 VAL A O 1
ATOM 1665 N N . ASP A 1 211 ? 20.159 8.444 10.164 1.00 63.56 211 ASP A N 1
ATOM 1666 C CA . ASP A 1 211 ? 19.551 7.305 10.825 1.00 63.56 211 ASP A CA 1
ATOM 1667 C C . ASP A 1 211 ? 19.737 7.130 12.357 1.00 63.56 211 ASP A C 1
ATOM 1669 O O . ASP A 1 211 ? 20.830 7.209 12.906 1.00 63.56 211 ASP A O 1
ATOM 1673 N N . TYR A 1 212 ? 18.599 6.882 13.016 1.00 64.75 212 TYR A N 1
ATOM 1674 C CA . TYR A 1 212 ? 18.374 6.346 14.376 1.00 64.75 212 TYR A CA 1
ATOM 1675 C C . TYR A 1 212 ? 17.285 5.244 14.325 1.00 64.75 212 TYR A C 1
ATOM 1677 O O . TYR A 1 212 ? 16.646 4.910 15.327 1.00 64.75 212 TYR A O 1
ATOM 1685 N N . LEU A 1 213 ? 16.964 4.764 13.119 1.00 68.31 213 LEU A N 1
ATOM 1686 C CA . LEU A 1 213 ? 15.750 4.028 12.807 1.00 68.31 213 LEU A CA 1
ATOM 1687 C C . LEU A 1 213 ? 15.778 2.648 13.425 1.00 68.31 213 LEU A C 1
ATOM 1689 O O . LEU A 1 213 ? 14.700 2.181 13.696 1.00 68.31 213 LEU A O 1
ATOM 1693 N N . ASP A 1 214 ? 16.895 1.988 13.719 1.00 84.62 214 ASP A N 1
ATOM 1694 C CA . ASP A 1 214 ? 16.811 0.606 14.215 1.00 84.62 214 ASP A CA 1
ATOM 1695 C C . ASP A 1 214 ? 16.027 0.502 15.536 1.00 84.62 214 ASP A C 1
ATOM 1697 O O . ASP A 1 214 ? 15.037 -0.232 15.625 1.00 84.62 214 ASP A O 1
ATOM 1701 N N . GLU A 1 215 ? 16.403 1.279 16.555 1.00 85.19 215 GLU A N 1
ATOM 1702 C CA . GLU A 1 215 ? 15.717 1.260 17.849 1.00 85.19 215 GLU A CA 1
ATOM 1703 C C . GLU A 1 215 ? 14.318 1.872 17.770 1.00 85.19 215 GLU A C 1
ATOM 1705 O O . GLU A 1 215 ? 13.366 1.346 18.356 1.00 85.19 215 GLU A O 1
ATOM 1710 N N . LYS A 1 216 ? 14.170 2.982 17.036 1.00 83.19 216 LYS A N 1
ATOM 1711 C CA . LYS A 1 216 ? 12.861 3.623 16.888 1.00 83.19 216 LYS A CA 1
ATOM 1712 C C . LYS A 1 216 ? 11.914 2.778 16.041 1.00 83.19 216 LYS A C 1
ATOM 1714 O O . LYS A 1 216 ? 10.737 2.685 16.366 1.00 83.19 216 LYS A O 1
ATOM 1719 N N . SER A 1 217 ? 12.402 2.136 14.988 1.00 87.69 217 SER A N 1
ATOM 1720 C CA . SER A 1 217 ? 11.643 1.192 14.170 1.00 87.69 217 SER A CA 1
ATOM 1721 C C . SER A 1 217 ? 11.245 -0.010 14.999 1.00 87.69 217 SER A C 1
ATOM 1723 O O . SER A 1 217 ? 10.085 -0.391 14.917 1.00 87.69 217 SER A O 1
ATOM 1725 N N . PHE A 1 218 ? 12.119 -0.556 15.854 1.00 92.56 218 PHE A N 1
ATOM 1726 C CA . PHE A 1 218 ? 11.696 -1.590 16.801 1.00 92.56 218 PHE A CA 1
ATOM 1727 C C . PHE A 1 218 ? 10.519 -1.103 17.662 1.00 92.56 218 PHE A C 1
ATOM 1729 O O . PHE A 1 218 ? 9.477 -1.759 17.702 1.00 92.56 218 PHE A O 1
ATOM 1736 N N . ALA A 1 219 ? 10.640 0.073 18.292 1.00 92.31 219 ALA A N 1
ATOM 1737 C CA . ALA A 1 219 ? 9.576 0.642 19.123 1.00 92.31 219 ALA A CA 1
ATOM 1738 C C . ALA A 1 219 ? 8.277 0.893 18.330 1.00 92.31 219 ALA A C 1
ATOM 1740 O O . ALA A 1 219 ? 7.188 0.581 18.807 1.00 92.31 219 ALA A O 1
ATOM 1741 N N . LYS A 1 220 ? 8.381 1.387 17.094 1.00 91.62 220 LYS A N 1
ATOM 1742 C CA . LYS A 1 220 ? 7.250 1.643 16.193 1.00 91.62 220 LYS A CA 1
ATOM 1743 C C . LYS A 1 220 ? 6.541 0.354 15.769 1.00 91.62 220 LYS A C 1
ATOM 1745 O O . LYS A 1 220 ? 5.314 0.296 15.779 1.00 91.62 220 LYS A O 1
ATOM 1750 N N . LEU A 1 221 ? 7.297 -0.683 15.409 1.00 94.69 221 LEU A N 1
ATOM 1751 C CA . LEU A 1 221 ? 6.763 -1.999 15.046 1.00 94.69 221 LEU A CA 1
ATOM 1752 C C . LEU A 1 221 ? 6.058 -2.653 16.231 1.00 94.69 221 LEU A C 1
ATOM 1754 O O . LEU A 1 221 ? 4.957 -3.179 16.080 1.00 94.69 221 LEU A O 1
ATOM 1758 N N . ALA A 1 222 ? 6.673 -2.575 17.410 1.00 96.31 222 ALA A N 1
ATOM 1759 C CA . ALA A 1 222 ? 6.089 -3.020 18.664 1.00 96.31 222 ALA A CA 1
ATOM 1760 C C . ALA A 1 222 ? 4.781 -2.285 18.989 1.00 96.31 222 ALA A C 1
ATOM 1762 O O . ALA A 1 222 ? 3.791 -2.925 19.342 1.00 96.31 222 ALA A O 1
ATOM 1763 N N . ALA A 1 223 ? 4.750 -0.960 18.823 1.00 95.69 223 ALA A N 1
ATOM 1764 C CA . ALA A 1 223 ? 3.545 -0.156 19.007 1.00 95.69 223 ALA A CA 1
ATOM 1765 C C . ALA A 1 223 ? 2.437 -0.572 18.025 1.00 95.69 223 ALA A C 1
ATOM 1767 O O . ALA A 1 223 ? 1.310 -0.833 18.444 1.00 95.69 223 ALA A O 1
ATOM 1768 N N . GLY A 1 224 ? 2.769 -0.732 16.739 1.00 94.69 224 GLY A N 1
ATOM 1769 C CA . GLY A 1 224 ? 1.836 -1.209 15.713 1.00 94.69 224 GLY A CA 1
ATOM 1770 C C . GLY A 1 224 ? 1.281 -2.603 16.013 1.00 94.69 224 GLY A C 1
ATOM 1771 O O . GLY A 1 224 ? 0.070 -2.817 15.928 1.00 94.69 224 GLY A O 1
ATOM 1772 N N . ARG A 1 225 ? 2.142 -3.530 16.461 1.00 96.94 225 ARG A N 1
ATOM 1773 C CA . ARG A 1 225 ? 1.726 -4.854 16.933 1.00 96.94 225 ARG A CA 1
ATOM 1774 C C . ARG A 1 225 ? 0.752 -4.713 18.096 1.00 96.94 225 ARG A C 1
ATOM 1776 O O . ARG A 1 225 ? -0.379 -5.167 17.984 1.00 96.94 225 ARG A O 1
ATOM 1783 N N . ALA A 1 226 ? 1.148 -4.037 19.175 1.00 97.31 226 ALA A N 1
ATOM 1784 C CA . ALA A 1 226 ? 0.329 -3.867 20.374 1.00 97.31 226 ALA A CA 1
ATOM 1785 C C . ALA A 1 226 ? -1.040 -3.227 20.071 1.00 97.31 226 ALA A C 1
ATOM 1787 O O . ALA A 1 226 ? -2.056 -3.695 20.589 1.00 97.31 226 ALA A O 1
ATOM 1788 N N . ARG A 1 227 ? -1.086 -2.232 19.175 1.00 95.31 227 ARG A N 1
ATOM 1789 C CA . ARG A 1 227 ? -2.321 -1.613 18.669 1.00 95.31 227 ARG A CA 1
ATOM 1790 C C . ARG A 1 227 ? -3.238 -2.630 17.992 1.00 95.31 227 ARG A C 1
ATOM 1792 O O . ARG A 1 227 ? -4.390 -2.760 18.398 1.00 95.31 227 ARG A O 1
ATOM 1799 N N . ALA A 1 228 ? -2.727 -3.384 17.017 1.00 95.62 228 ALA A N 1
ATOM 1800 C CA . ALA A 1 228 ? -3.507 -4.422 16.345 1.00 95.62 228 ALA A CA 1
ATOM 1801 C C . ALA A 1 228 ? -4.032 -5.465 17.349 1.00 95.62 228 ALA A C 1
ATOM 1803 O O . ALA A 1 228 ? -5.187 -5.870 17.276 1.00 95.62 228 ALA A O 1
ATOM 1804 N N . GLY A 1 229 ? -3.228 -5.849 18.346 1.00 96.81 229 GLY A N 1
ATOM 1805 C CA . GLY A 1 229 ? -3.636 -6.806 19.381 1.00 96.81 229 GLY A CA 1
ATOM 1806 C C . GLY A 1 229 ? -4.738 -6.287 20.287 1.00 96.81 229 GLY A C 1
ATOM 1807 O O . GLY A 1 229 ? -5.690 -7.014 20.563 1.00 96.81 229 GLY A O 1
ATOM 1808 N N . ARG A 1 230 ? -4.639 -5.025 20.717 1.00 95.94 230 ARG A N 1
ATOM 1809 C CA . ARG A 1 230 ? -5.699 -4.339 21.465 1.00 95.94 230 ARG A CA 1
ATOM 1810 C C . ARG A 1 230 ? -7.019 -4.391 20.699 1.00 95.94 230 ARG A C 1
ATOM 1812 O O . ARG A 1 230 ? -8.043 -4.749 21.280 1.00 95.94 230 ARG A O 1
ATOM 1819 N N . ASP A 1 231 ? -6.988 -4.078 19.408 1.00 94.56 231 ASP A N 1
ATOM 1820 C CA . ASP A 1 231 ? -8.192 -4.035 18.577 1.00 94.56 231 ASP A CA 1
ATOM 1821 C C . ASP A 1 231 ? -8.760 -5.436 18.321 1.00 94.56 231 ASP A C 1
ATOM 1823 O O . ASP A 1 231 ? -9.974 -5.619 18.378 1.00 94.56 231 ASP A O 1
ATOM 1827 N N . ILE A 1 232 ? -7.907 -6.457 18.186 1.00 95.94 232 ILE A N 1
ATOM 1828 C CA . ILE A 1 232 ? -8.345 -7.859 18.131 1.00 95.94 232 ILE A CA 1
ATOM 1829 C C . ILE A 1 232 ? -9.039 -8.273 19.432 1.00 95.94 232 ILE A C 1
ATOM 1831 O O . ILE A 1 232 ? -10.097 -8.902 19.377 1.00 95.94 232 ILE A O 1
ATOM 1835 N N . VAL A 1 233 ? -8.486 -7.931 20.601 1.00 96.06 233 VAL A N 1
ATOM 1836 C CA . VAL A 1 233 ? -9.098 -8.257 21.903 1.00 96.06 233 VAL A CA 1
ATOM 1837 C C . VAL A 1 233 ? -10.451 -7.560 22.043 1.00 96.06 233 VAL A C 1
ATOM 1839 O O . VAL A 1 233 ? -11.454 -8.224 22.310 1.00 96.06 233 VAL A O 1
ATOM 1842 N N . ARG A 1 234 ? -10.511 -6.245 21.791 1.00 93.44 234 ARG A N 1
ATOM 1843 C CA . ARG A 1 234 ? -11.750 -5.451 21.854 1.00 93.44 234 ARG A CA 1
ATOM 1844 C C . ARG A 1 234 ? -12.798 -5.941 20.850 1.00 93.44 234 ARG A C 1
ATOM 1846 O O . ARG A 1 234 ? -13.956 -6.109 21.224 1.00 93.44 234 ARG A O 1
ATOM 1853 N N . GLY A 1 235 ? -12.408 -6.215 19.607 1.00 93.69 235 GLY A N 1
ATOM 1854 C CA . GLY A 1 235 ? -13.294 -6.730 18.560 1.00 93.69 235 GLY A CA 1
ATOM 1855 C C . GLY A 1 235 ? -13.808 -8.136 18.867 1.00 93.69 235 GLY A C 1
ATOM 1856 O O . GLY A 1 235 ? -14.998 -8.408 18.727 1.00 93.69 235 GLY A O 1
ATOM 1857 N N . THR A 1 236 ? -12.946 -9.017 19.386 1.00 94.31 236 THR A N 1
ATOM 1858 C CA . THR A 1 236 ? -13.352 -10.362 19.829 1.00 94.31 236 THR A CA 1
ATOM 1859 C C . THR A 1 236 ? -14.319 -10.272 21.003 1.00 94.31 236 THR A C 1
ATOM 1861 O O . THR A 1 236 ? -15.301 -11.013 21.044 1.00 94.31 236 THR A O 1
ATOM 1864 N N . TYR A 1 237 ? -14.080 -9.343 21.934 1.00 93.50 237 TYR A N 1
ATOM 1865 C CA . TYR A 1 237 ? -14.983 -9.115 23.052 1.00 93.50 237 TYR A CA 1
ATOM 1866 C C . TYR A 1 237 ? -16.353 -8.620 22.572 1.00 93.50 237 TYR A C 1
ATOM 1868 O O . TYR A 1 237 ? -17.366 -9.237 22.895 1.00 93.50 237 TYR A O 1
ATOM 1876 N N . ARG A 1 238 ? -16.389 -7.597 21.707 1.00 92.81 238 ARG A N 1
ATOM 1877 C CA . ARG A 1 238 ? -17.620 -7.104 21.060 1.00 92.81 238 ARG A CA 1
ATOM 1878 C C . ARG A 1 238 ? -18.396 -8.214 20.362 1.00 92.81 238 ARG A C 1
ATOM 1880 O O . ARG A 1 238 ? -19.598 -8.352 20.577 1.00 92.81 238 ARG A O 1
ATOM 1887 N N . LEU A 1 239 ? -17.705 -9.046 19.583 1.00 92.50 239 LEU A N 1
ATOM 1888 C CA . LEU A 1 239 ? -18.318 -10.145 18.840 1.00 92.50 239 LEU A CA 1
ATOM 1889 C C . LEU A 1 239 ? -19.034 -11.144 19.763 1.00 92.50 239 LEU A C 1
ATOM 1891 O O . LEU A 1 239 ? -20.091 -11.675 19.414 1.00 92.50 239 LEU A O 1
ATOM 1895 N N . LYS A 1 240 ? -18.456 -11.415 20.938 1.00 90.94 240 LYS A N 1
ATOM 1896 C CA . LYS A 1 240 ? -18.978 -12.389 21.908 1.00 90.94 240 LYS A CA 1
ATOM 1897 C C . LYS A 1 240 ? -19.893 -11.781 22.968 1.00 90.94 240 LYS A C 1
ATOM 1899 O O . LYS A 1 240 ? -20.556 -12.538 23.670 1.00 90.94 240 LYS A O 1
ATOM 1904 N N . TYR A 1 241 ? -19.957 -10.458 23.075 1.00 90.94 241 TYR A N 1
ATOM 1905 C CA . TYR A 1 241 ? -20.773 -9.783 24.074 1.00 90.94 241 TYR A CA 1
ATOM 1906 C C . TYR A 1 241 ? -22.272 -10.043 23.875 1.00 90.94 241 TYR A C 1
ATOM 1908 O O . TYR A 1 241 ? -22.778 -10.151 22.748 1.00 90.94 241 TYR A O 1
ATOM 1916 N N . THR A 1 242 ? -22.975 -10.108 25.003 1.00 89.38 242 THR A N 1
ATOM 1917 C CA . THR A 1 242 ? -24.432 -10.053 25.089 1.00 89.38 242 THR A CA 1
ATOM 1918 C C . THR A 1 242 ? -24.855 -9.320 26.360 1.00 89.38 242 THR A C 1
ATOM 1920 O O . THR A 1 242 ? -24.227 -9.447 27.414 1.00 89.38 242 THR A O 1
ATOM 1923 N N . GLN A 1 243 ? -25.937 -8.553 26.253 1.00 85.19 243 GLN A N 1
ATOM 1924 C CA . GLN A 1 243 ? -26.567 -7.814 27.339 1.00 85.19 243 GLN A CA 1
ATOM 1925 C C . GLN A 1 243 ? -27.250 -8.755 28.340 1.00 85.19 243 GLN A C 1
ATOM 1927 O O . GLN A 1 243 ? -27.469 -8.366 29.485 1.00 85.19 243 GLN A O 1
ATOM 1932 N N . ASN A 1 244 ? -27.598 -9.982 27.931 1.00 85.19 244 ASN A N 1
ATOM 1933 C CA . ASN A 1 244 ? -28.190 -10.971 28.825 1.00 85.19 244 ASN A CA 1
ATOM 1934 C C . ASN A 1 244 ? -27.143 -11.468 29.842 1.00 85.19 244 ASN A C 1
ATOM 1936 O O . ASN A 1 244 ? -26.212 -12.163 29.424 1.00 85.19 244 ASN A O 1
ATOM 1940 N N . PRO A 1 245 ? -27.312 -11.221 31.158 1.00 83.19 245 PRO A N 1
ATOM 1941 C CA . PRO A 1 245 ? -26.348 -11.656 32.170 1.00 83.19 245 PRO A CA 1
ATOM 1942 C C . PRO A 1 245 ? -26.091 -13.169 32.163 1.00 83.19 245 PRO A C 1
ATOM 1944 O O . PRO A 1 245 ? -24.956 -13.598 32.353 1.00 83.19 245 PRO A O 1
ATOM 1947 N N . ASP A 1 246 ? -27.111 -13.984 31.869 1.00 84.62 246 ASP A N 1
ATOM 1948 C CA . ASP A 1 246 ? -26.980 -15.448 31.801 1.00 84.62 246 ASP A CA 1
ATOM 1949 C C . ASP A 1 246 ? -26.184 -15.919 30.568 1.00 84.62 246 ASP A C 1
ATOM 1951 O O . ASP A 1 246 ? -25.677 -17.043 30.532 1.00 84.62 246 ASP A O 1
ATOM 1955 N N . GLY A 1 247 ? -26.103 -15.074 29.537 1.00 82.19 247 GLY A N 1
ATOM 1956 C CA . GLY A 1 247 ? -25.359 -15.328 28.305 1.00 82.19 247 GLY A CA 1
ATOM 1957 C C . GLY A 1 247 ? -23.925 -14.799 28.329 1.00 82.19 247 GLY A C 1
ATOM 1958 O O . GLY A 1 247 ? -23.134 -15.171 27.461 1.00 82.19 247 GLY A O 1
ATOM 1959 N N . GLN A 1 248 ? -23.570 -13.963 29.309 1.00 82.81 248 GLN A N 1
ATOM 1960 C CA . GLN A 1 248 ? -22.197 -13.490 29.476 1.00 82.81 248 GLN A CA 1
ATOM 1961 C C . GLN A 1 248 ? -21.249 -14.667 29.735 1.00 82.81 248 GLN A C 1
ATOM 1963 O O . GLN A 1 248 ? -21.669 -15.744 30.167 1.00 82.81 248 GLN A O 1
ATOM 1968 N N . TRP A 1 249 ? -19.958 -14.471 29.454 1.00 79.94 249 TRP A N 1
ATOM 1969 C CA . TRP A 1 249 ? -18.893 -15.483 29.584 1.00 79.94 249 TRP A CA 1
ATOM 1970 C C . TRP A 1 249 ? -18.944 -16.635 28.575 1.00 79.94 249 TRP A C 1
ATOM 1972 O O . TRP A 1 249 ? -17.970 -17.381 28.431 1.00 79.94 249 TRP A O 1
ATOM 1982 N N . GLN A 1 250 ? -20.044 -16.779 27.836 1.00 78.56 250 GLN A N 1
ATOM 1983 C CA . GLN A 1 250 ? -20.184 -17.809 26.817 1.00 78.56 250 GLN A CA 1
ATOM 1984 C C . GLN A 1 250 ? -19.363 -17.438 25.577 1.00 78.56 250 GLN A C 1
ATOM 1986 O O . GLN A 1 250 ? -19.621 -16.448 24.898 1.00 78.56 250 GLN A O 1
ATOM 1991 N N . GLY A 1 251 ? -18.353 -18.253 25.264 1.00 75.94 251 GLY A N 1
ATOM 1992 C CA . GLY A 1 251 ? -17.491 -18.045 24.096 1.00 75.94 251 GLY A CA 1
ATOM 1993 C C . GLY A 1 251 ? -16.358 -17.030 24.286 1.00 75.94 251 GLY A C 1
ATOM 1994 O O . GLY A 1 251 ? -15.708 -16.687 23.300 1.00 75.94 251 GLY A O 1
ATOM 1995 N N . TYR A 1 252 ? -16.095 -16.573 25.520 1.00 88.88 252 TYR A N 1
ATOM 1996 C CA . TYR A 1 252 ? -14.911 -15.751 25.839 1.00 88.88 252 TYR A CA 1
ATOM 1997 C C . TYR A 1 252 ? -13.616 -16.568 25.847 1.00 88.88 252 TYR A C 1
ATOM 1999 O O . TYR A 1 252 ? -12.536 -16.011 25.677 1.00 88.88 252 TYR A O 1
ATOM 2007 N N . THR A 1 253 ? -13.730 -17.884 26.012 1.00 89.62 253 THR A N 1
ATOM 2008 C CA . THR A 1 253 ? -12.664 -18.850 25.729 1.00 89.62 253 THR A CA 1
ATOM 2009 C C . THR A 1 253 ? -12.981 -19.584 24.436 1.00 89.62 253 THR A C 1
ATOM 2011 O O . THR A 1 253 ? -14.157 -19.796 24.104 1.00 89.62 253 THR A O 1
ATOM 2014 N N . ASP A 1 254 ? -11.950 -20.028 23.722 1.00 87.06 254 ASP A N 1
ATOM 2015 C CA . ASP A 1 254 ? -12.122 -20.817 22.500 1.00 87.06 254 ASP A CA 1
ATOM 2016 C C . ASP A 1 254 ? -12.384 -22.297 22.806 1.00 87.06 254 ASP A C 1
ATOM 2018 O O . ASP A 1 254 ? -11.665 -23.200 22.391 1.00 87.06 254 ASP A O 1
ATOM 2022 N N . SER A 1 255 ? -13.418 -22.562 23.601 1.00 84.00 255 SER A N 1
ATOM 2023 C CA . SER A 1 255 ? -13.730 -23.915 24.079 1.00 84.00 255 SER A CA 1
ATOM 2024 C C . SER A 1 255 ? -14.088 -24.901 22.959 1.00 84.00 255 SER A C 1
ATOM 2026 O O . SER A 1 255 ? -13.935 -26.109 23.143 1.00 84.00 255 SER A O 1
ATOM 2028 N N . ALA A 1 256 ? -14.548 -24.398 21.809 1.00 83.00 256 ALA A N 1
ATOM 2029 C CA . ALA A 1 256 ? -14.875 -25.209 20.640 1.00 83.00 256 ALA A CA 1
ATOM 2030 C C . ALA A 1 256 ? -13.619 -25.693 19.895 1.00 83.00 256 ALA A C 1
ATOM 2032 O O . ALA A 1 256 ? -13.599 -26.838 19.444 1.00 83.00 256 ALA A O 1
ATOM 2033 N N . ASP A 1 257 ? -12.579 -24.856 19.807 1.00 83.94 257 ASP A N 1
ATOM 2034 C CA . ASP A 1 257 ? -11.264 -25.230 19.280 1.00 83.94 257 ASP A CA 1
ATOM 2035 C C . ASP A 1 257 ? -10.127 -24.622 20.127 1.00 83.94 257 ASP A C 1
ATOM 2037 O O . ASP A 1 257 ? -9.577 -23.560 19.808 1.00 83.94 257 ASP A O 1
ATOM 2041 N N . PRO A 1 258 ? -9.711 -25.319 21.201 1.00 83.75 258 PRO A N 1
ATOM 2042 C CA . PRO A 1 258 ? -8.639 -24.836 22.064 1.00 83.75 258 PRO A CA 1
ATOM 2043 C C . PRO A 1 258 ? -7.276 -24.711 21.366 1.00 83.75 258 PRO A C 1
ATOM 2045 O O . PRO A 1 258 ? -6.392 -24.039 21.893 1.00 83.75 258 PRO A O 1
ATOM 2048 N N . ALA A 1 259 ? -7.068 -25.371 20.218 1.00 82.56 259 ALA A N 1
ATOM 2049 C CA . ALA A 1 259 ? -5.812 -25.282 19.474 1.00 82.56 259 ALA A CA 1
ATOM 2050 C C . ALA A 1 259 ? -5.726 -23.988 18.651 1.00 82.56 259 ALA A C 1
ATOM 2052 O O . ALA A 1 259 ? -4.632 -23.446 18.481 1.00 82.56 259 ALA A O 1
ATOM 2053 N N . ARG A 1 260 ? -6.869 -23.476 18.180 1.00 83.56 260 ARG A N 1
ATOM 2054 C CA . ARG A 1 260 ? -6.975 -22.178 17.503 1.00 83.56 260 ARG A CA 1
ATOM 2055 C C . ARG A 1 260 ? -6.714 -21.017 18.467 1.00 83.56 260 ARG A C 1
ATOM 2057 O O . ARG A 1 260 ? -5.942 -20.109 18.142 1.00 83.56 260 ARG A O 1
ATOM 2064 N N . ALA A 1 261 ? -7.286 -21.099 19.672 1.00 87.88 261 ALA A N 1
ATOM 2065 C CA . ALA A 1 261 ? -7.065 -20.157 20.771 1.00 87.88 261 ALA A CA 1
ATOM 2066 C C . ALA A 1 261 ? -7.419 -18.702 20.394 1.00 87.88 261 ALA A C 1
ATOM 2068 O O . ALA A 1 261 ? -6.592 -17.795 20.516 1.00 87.88 261 ALA A O 1
ATOM 2069 N N . TRP A 1 262 ? -8.641 -18.493 19.893 1.00 89.31 262 TRP A N 1
ATOM 2070 C CA . TRP A 1 262 ? -9.153 -17.197 19.423 1.00 89.31 262 TRP A CA 1
ATOM 2071 C C . TRP A 1 262 ? -10.212 -16.544 20.316 1.00 89.31 262 TRP A C 1
ATOM 2073 O O . TRP A 1 262 ? -10.854 -15.573 19.902 1.00 89.31 262 TRP A O 1
ATOM 2083 N N . GLY A 1 263 ? -10.418 -17.051 21.526 1.00 91.44 263 GLY A N 1
ATOM 2084 C CA . GLY A 1 263 ? -11.280 -16.395 22.496 1.00 91.44 263 GLY A CA 1
ATOM 2085 C C . GLY A 1 263 ? -10.670 -15.083 22.989 1.00 91.44 263 GLY A C 1
ATOM 2086 O O . GLY A 1 263 ? -9.506 -14.756 22.735 1.00 91.44 263 GLY A O 1
ATOM 2087 N N . VAL A 1 264 ? -11.496 -14.313 23.694 1.00 93.62 264 VAL A N 1
ATOM 2088 C CA . VAL A 1 264 ? -11.111 -13.048 24.331 1.00 93.62 264 VAL A CA 1
ATOM 2089 C C . VAL A 1 264 ? -9.935 -13.281 25.277 1.00 93.62 264 VAL A C 1
ATOM 2091 O O . VAL A 1 264 ? -8.949 -12.549 25.224 1.00 93.62 264 VAL A O 1
ATOM 2094 N N . SER A 1 265 ? -9.997 -14.349 26.079 1.00 92.38 265 SER A N 1
ATOM 2095 C CA . SER A 1 265 ? -8.938 -14.690 27.028 1.00 92.38 265 SER A CA 1
ATOM 2096 C C . SER A 1 265 ? -7.622 -15.012 26.321 1.00 92.38 265 SER A C 1
ATOM 2098 O O . SER A 1 265 ? -6.573 -14.486 26.687 1.00 92.38 265 SER A O 1
ATOM 2100 N N . GLU A 1 266 ? -7.648 -15.851 25.289 1.00 94.06 266 GLU A N 1
ATOM 2101 C CA . GLU A 1 266 ? -6.446 -16.301 24.593 1.00 94.06 266 GLU A CA 1
ATOM 2102 C C . GLU A 1 266 ? -5.770 -15.164 23.815 1.00 94.06 266 GLU A C 1
ATOM 2104 O O . GLU A 1 266 ? -4.542 -15.034 23.863 1.00 94.06 266 GLU A O 1
ATOM 2109 N N . TRP A 1 267 ? -6.551 -14.294 23.163 1.00 94.50 267 TRP A N 1
ATOM 2110 C CA . TRP A 1 267 ? -6.019 -13.074 22.552 1.00 94.50 267 TRP A CA 1
ATOM 2111 C C . TRP A 1 267 ? -5.513 -12.078 23.593 1.00 94.50 267 TRP A C 1
ATOM 2113 O O . TRP A 1 267 ? -4.449 -11.500 23.382 1.00 94.50 267 TRP A O 1
ATOM 2123 N N . GLY A 1 268 ? -6.199 -11.932 24.730 1.00 95.50 268 GLY A N 1
ATOM 2124 C CA . GLY A 1 268 ? -5.742 -11.107 25.849 1.00 95.50 268 GLY A CA 1
ATOM 2125 C C . GLY A 1 268 ? -4.366 -11.542 26.354 1.00 95.50 268 GLY A C 1
ATOM 2126 O O . GLY A 1 268 ? -3.461 -10.720 26.484 1.00 95.50 268 GLY A O 1
ATOM 2127 N N . HIS A 1 269 ? -4.153 -12.851 26.527 1.00 94.19 269 HIS A N 1
ATOM 2128 C CA . HIS A 1 269 ? -2.844 -13.399 26.888 1.00 94.19 269 HIS A CA 1
ATOM 2129 C C . HIS A 1 269 ? -1.799 -13.168 25.792 1.00 94.19 269 HIS A C 1
ATOM 2131 O O . HIS A 1 269 ? -0.698 -12.707 26.089 1.00 94.19 269 HIS A O 1
ATOM 2137 N N . ARG A 1 270 ? -2.124 -13.476 24.529 1.00 94.38 270 ARG A N 1
ATOM 2138 C CA . ARG A 1 270 ? -1.183 -13.367 23.403 1.00 94.38 270 ARG A CA 1
ATOM 2139 C C . ARG A 1 270 ? -0.736 -11.924 23.178 1.00 94.38 270 ARG A C 1
ATOM 2141 O O . ARG A 1 270 ? 0.462 -11.662 23.106 1.00 94.38 270 ARG A O 1
ATOM 2148 N N . ALA A 1 271 ? -1.689 -11.001 23.085 1.00 96.75 271 ALA A N 1
ATOM 2149 C CA . ALA A 1 271 ? -1.422 -9.593 22.836 1.00 96.75 271 ALA A CA 1
ATOM 2150 C C . ALA A 1 271 ? -0.816 -8.901 24.063 1.00 96.75 271 ALA A C 1
ATOM 2152 O O . ALA A 1 271 ? 0.135 -8.134 23.922 1.00 96.75 271 ALA A O 1
ATOM 2153 N N . GLY A 1 272 ? -1.300 -9.223 25.266 1.00 96.56 272 GLY A N 1
ATOM 2154 C CA . GLY A 1 272 ? -0.766 -8.682 26.512 1.00 96.56 272 GLY A CA 1
ATOM 2155 C C . GLY A 1 272 ? 0.688 -9.094 26.754 1.00 96.56 272 GLY A C 1
ATOM 2156 O O . GLY A 1 272 ? 1.539 -8.243 27.007 1.00 96.56 272 GLY A O 1
ATOM 2157 N N . GLN A 1 273 ? 1.016 -10.384 26.618 1.00 96.12 273 GLN A N 1
ATOM 2158 C CA . GLN A 1 273 ? 2.402 -10.850 26.767 1.00 96.12 273 GLN A CA 1
ATOM 2159 C C . GLN A 1 273 ? 3.320 -10.256 25.698 1.00 96.12 273 GLN A C 1
ATOM 2161 O O . GLN A 1 273 ? 4.421 -9.816 26.024 1.00 96.12 273 GLN A O 1
ATOM 2166 N N . ALA A 1 274 ? 2.860 -10.200 24.444 1.00 96.25 274 ALA A N 1
ATOM 2167 C CA . ALA A 1 274 ? 3.598 -9.573 23.353 1.00 96.25 274 ALA A CA 1
ATOM 2168 C C . ALA A 1 274 ? 3.940 -8.108 23.670 1.00 96.25 274 ALA A C 1
ATOM 2170 O O . ALA A 1 274 ? 5.112 -7.744 23.620 1.00 96.25 274 ALA A O 1
ATOM 2171 N N . ALA A 1 275 ? 2.954 -7.301 24.077 1.00 97.38 275 ALA A N 1
ATOM 2172 C CA . ALA A 1 275 ? 3.171 -5.900 24.431 1.00 97.38 275 ALA A CA 1
ATOM 2173 C C . ALA A 1 275 ? 4.110 -5.740 25.640 1.00 97.38 275 ALA A C 1
ATOM 2175 O O . ALA A 1 275 ? 4.974 -4.865 25.637 1.00 97.38 275 ALA A O 1
ATOM 2176 N N . TYR A 1 276 ? 4.005 -6.607 26.653 1.00 96.56 276 TYR A N 1
ATOM 2177 C CA . TYR A 1 276 ? 4.917 -6.589 27.800 1.00 96.56 276 TYR A CA 1
ATOM 2178 C C . TYR A 1 276 ? 6.372 -6.875 27.398 1.00 96.56 276 TYR A C 1
ATOM 2180 O O . TYR A 1 276 ? 7.283 -6.149 27.807 1.00 96.56 276 TYR A O 1
ATOM 2188 N N . PHE A 1 277 ? 6.603 -7.916 26.590 1.00 96.06 277 PHE A N 1
ATOM 2189 C CA . PHE A 1 277 ? 7.945 -8.256 26.117 1.00 96.06 277 PHE A CA 1
ATOM 2190 C C . PHE A 1 277 ? 8.512 -7.182 25.195 1.00 96.06 277 PHE A C 1
ATOM 2192 O O . PHE A 1 277 ? 9.674 -6.811 25.351 1.00 96.06 277 PHE A O 1
ATOM 2199 N N . ASP A 1 278 ? 7.698 -6.647 24.291 1.00 96.81 278 ASP A N 1
ATOM 2200 C CA . ASP A 1 278 ? 8.113 -5.573 23.394 1.00 96.81 278 ASP A CA 1
ATOM 2201 C C . ASP A 1 278 ? 8.485 -4.313 24.166 1.00 96.81 278 ASP A C 1
ATOM 2203 O O . ASP A 1 278 ? 9.529 -3.719 23.912 1.00 96.81 278 ASP A O 1
ATOM 2207 N N . TRP A 1 279 ? 7.674 -3.929 25.156 1.00 95.44 279 TRP A N 1
ATOM 2208 C CA . TRP A 1 279 ? 7.972 -2.796 26.023 1.00 95.44 279 TRP A CA 1
ATOM 2209 C C . TRP A 1 279 ? 9.296 -3.004 26.762 1.00 95.44 279 TRP A C 1
ATOM 2211 O O . TRP A 1 279 ? 10.138 -2.104 26.786 1.00 95.44 279 TRP A O 1
ATOM 2221 N N . ALA A 1 280 ? 9.520 -4.190 27.335 1.00 94.38 280 ALA A N 1
ATOM 2222 C CA . ALA A 1 280 ? 10.756 -4.495 28.049 1.00 94.38 280 ALA A CA 1
ATOM 2223 C C . ALA A 1 280 ? 11.984 -4.431 27.126 1.00 94.38 280 ALA A C 1
ATOM 2225 O O . ALA A 1 280 ? 13.010 -3.868 27.509 1.00 94.38 280 ALA A O 1
ATOM 2226 N N . VAL A 1 281 ? 11.873 -4.962 25.905 1.00 93.75 281 VAL A N 1
ATOM 2227 C CA . VAL A 1 281 ? 12.962 -4.950 24.920 1.00 93.75 281 VAL A CA 1
ATOM 2228 C C . VAL A 1 281 ? 13.206 -3.544 24.382 1.00 93.75 281 VAL A C 1
ATOM 2230 O O . VAL A 1 281 ? 14.353 -3.112 24.373 1.00 93.75 281 VAL A O 1
ATOM 2233 N N . ALA A 1 282 ? 12.166 -2.783 24.035 1.00 91.69 282 ALA A N 1
ATOM 2234 C CA . ALA A 1 282 ? 12.307 -1.400 23.581 1.00 91.69 282 ALA A CA 1
ATOM 2235 C C . ALA A 1 282 ? 13.027 -0.538 24.632 1.00 91.69 282 ALA A C 1
ATOM 2237 O O . ALA A 1 282 ? 13.948 0.206 24.304 1.00 91.69 282 ALA A O 1
ATOM 2238 N N . ASN A 1 283 ? 12.676 -0.695 25.914 1.00 88.56 283 ASN A N 1
ATOM 2239 C CA . ASN A 1 283 ? 13.345 0.005 27.015 1.00 88.56 283 ASN A CA 1
ATOM 2240 C C . ASN A 1 283 ? 14.784 -0.465 27.276 1.00 88.56 283 ASN A C 1
ATOM 2242 O O . ASN A 1 283 ? 15.554 0.287 27.877 1.00 88.56 283 ASN A O 1
ATOM 2246 N N . ALA A 1 284 ? 15.129 -1.693 26.880 1.00 87.62 284 ALA A N 1
ATOM 2247 C CA . ALA A 1 284 ? 16.481 -2.234 26.987 1.00 87.62 284 ALA A CA 1
ATOM 2248 C C . ALA A 1 284 ? 17.375 -1.804 25.813 1.00 87.62 284 ALA A C 1
ATOM 2250 O O . ALA A 1 284 ? 18.565 -1.579 26.022 1.00 87.62 284 ALA A O 1
ATOM 2251 N N . LEU A 1 285 ? 16.810 -1.679 24.607 1.00 86.88 285 LEU A N 1
ATOM 2252 C CA . LEU A 1 285 ? 17.505 -1.186 23.415 1.00 86.88 285 LEU A CA 1
ATOM 2253 C C . LEU A 1 285 ? 17.741 0.329 23.479 1.00 86.88 285 LEU A C 1
ATOM 2255 O O . LEU A 1 285 ? 18.804 0.795 23.087 1.00 86.88 285 LEU A O 1
ATOM 2259 N N . LEU A 1 286 ? 16.779 1.090 24.013 1.00 83.62 286 LEU A N 1
ATOM 2260 C CA . LEU A 1 286 ? 16.876 2.542 24.177 1.00 83.62 286 LEU A CA 1
ATOM 2261 C C . LEU A 1 286 ? 17.328 2.912 25.601 1.00 83.62 286 LEU A C 1
ATOM 2263 O O . LEU A 1 286 ? 16.538 2.792 26.550 1.00 83.62 286 LEU A O 1
ATOM 2267 N N . PRO A 1 287 ? 18.568 3.399 25.793 1.00 77.25 287 PRO A N 1
ATOM 2268 C CA . PRO A 1 287 ? 19.036 3.804 27.111 1.00 77.25 287 PRO A CA 1
ATOM 2269 C C . PRO A 1 287 ? 18.361 5.092 27.588 1.00 77.25 287 PRO A C 1
ATOM 2271 O O . PRO A 1 287 ? 17.776 5.851 26.818 1.00 77.25 287 PRO A O 1
ATOM 2274 N N . GLU A 1 288 ? 18.442 5.341 28.895 1.00 80.88 288 GLU A N 1
ATOM 2275 C CA . GLU A 1 288 ? 17.884 6.550 29.515 1.00 80.88 288 GLU A CA 1
ATOM 2276 C C . GLU A 1 288 ? 18.601 7.832 29.063 1.00 80.88 288 GLU A C 1
ATOM 2278 O O . GLU A 1 288 ? 17.950 8.854 28.878 1.00 80.88 288 GLU A O 1
ATOM 2283 N N . ASP A 1 289 ? 19.916 7.755 28.853 1.00 79.88 289 ASP A N 1
ATOM 2284 C CA . ASP A 1 289 ? 20.762 8.831 28.333 1.00 79.88 289 ASP A CA 1
ATOM 2285 C C . ASP A 1 289 ? 21.582 8.293 27.153 1.00 79.88 289 ASP A C 1
ATOM 2287 O O . ASP A 1 289 ? 22.165 7.203 27.228 1.00 79.88 289 ASP A O 1
ATOM 2291 N N . ALA A 1 290 ? 21.649 9.076 26.077 1.00 76.88 290 ALA A N 1
ATOM 2292 C CA . ALA A 1 290 ? 22.411 8.767 24.876 1.00 76.88 290 ALA A CA 1
ATOM 2293 C C . ALA A 1 290 ? 23.899 8.509 25.161 1.00 76.88 290 ALA A C 1
ATOM 2295 O O . ALA A 1 290 ? 24.531 7.722 24.453 1.00 76.88 290 ALA A O 1
ATOM 2296 N N . SER A 1 291 ? 24.461 9.098 26.226 1.00 71.75 291 SER A N 1
ATOM 2297 C CA . SER A 1 291 ? 25.859 8.873 26.627 1.00 71.75 291 SER A CA 1
ATOM 2298 C C . SER A 1 291 ? 26.199 7.400 26.920 1.00 71.75 291 SER A C 1
ATOM 2300 O O . SER A 1 291 ? 27.364 7.013 26.832 1.00 71.75 291 SER A O 1
ATOM 2302 N N . GLY A 1 292 ? 25.195 6.571 27.240 1.00 66.00 292 GLY A N 1
ATOM 2303 C CA . GLY A 1 292 ? 25.343 5.129 27.456 1.00 66.00 292 GLY A CA 1
ATOM 2304 C C . GLY A 1 292 ? 25.094 4.255 26.219 1.00 66.00 292 GLY A C 1
ATOM 2305 O O . GLY A 1 292 ? 25.385 3.061 26.279 1.00 66.00 292 GLY A O 1
ATOM 2306 N N . ALA A 1 293 ? 24.559 4.818 25.128 1.00 63.97 293 ALA A N 1
ATOM 2307 C CA . ALA A 1 293 ? 24.194 4.095 23.899 1.00 63.97 293 ALA A CA 1
ATOM 2308 C C . ALA A 1 293 ? 25.302 4.104 22.850 1.00 63.97 293 ALA A C 1
ATOM 2310 O O . ALA A 1 293 ? 25.521 3.107 22.167 1.00 63.97 293 ALA A O 1
ATOM 2311 N N . THR A 1 294 ? 25.971 5.248 22.701 1.00 65.38 294 THR A N 1
ATOM 2312 C CA . THR A 1 294 ? 26.867 5.504 21.574 1.00 65.38 294 THR A CA 1
ATOM 2313 C C . THR A 1 294 ? 28.341 5.422 21.982 1.00 65.38 294 THR A C 1
ATOM 2315 O O . THR A 1 294 ? 28.715 5.826 23.087 1.00 65.38 294 THR A O 1
ATOM 2318 N N . PRO A 1 295 ? 29.235 4.941 21.097 1.00 63.94 295 PRO A N 1
ATOM 2319 C CA . PRO A 1 295 ? 30.675 5.091 21.290 1.00 63.94 295 PRO A CA 1
ATOM 2320 C C . PRO A 1 295 ? 31.156 6.548 21.132 1.00 63.94 295 PRO A C 1
ATOM 2322 O O . PRO A 1 295 ? 32.339 6.818 21.357 1.00 63.94 295 PRO A O 1
ATOM 2325 N N . VAL A 1 296 ? 30.282 7.479 20.726 1.00 69.62 296 VAL A N 1
ATOM 2326 C CA . VAL A 1 296 ? 30.605 8.893 20.492 1.00 69.62 296 VAL A CA 1
ATOM 2327 C C . VAL A 1 296 ? 30.585 9.686 21.809 1.00 69.62 296 VAL A C 1
ATOM 2329 O O . VAL A 1 296 ? 29.573 9.702 22.510 1.00 69.62 296 VAL A O 1
ATOM 2332 N N . PRO A 1 297 ? 31.679 10.385 22.171 1.00 68.12 297 PRO A N 1
ATOM 2333 C CA . PRO A 1 297 ? 31.685 11.295 23.315 1.00 68.12 297 PRO A CA 1
ATOM 2334 C C . PRO A 1 297 ? 30.783 12.512 23.052 1.00 68.12 297 PRO A C 1
ATOM 2336 O O . PRO A 1 297 ? 31.018 13.231 22.087 1.00 68.12 297 PRO A O 1
ATOM 2339 N N . ASN A 1 298 ? 29.821 12.780 23.945 1.00 76.81 298 ASN A N 1
ATOM 2340 C CA . ASN A 1 298 ? 28.802 13.840 23.822 1.00 76.81 298 ASN A CA 1
ATOM 2341 C C . ASN A 1 298 ? 27.920 13.699 22.559 1.00 76.81 298 ASN A C 1
ATOM 2343 O O . ASN A 1 298 ? 28.050 14.507 21.642 1.00 76.81 298 ASN A O 1
ATOM 2347 N N . PRO A 1 299 ? 27.027 12.693 22.504 1.00 77.69 299 PRO A N 1
ATOM 2348 C CA . PRO A 1 299 ? 26.102 12.521 21.383 1.00 77.69 299 PRO A CA 1
ATOM 2349 C C . PRO A 1 299 ? 25.234 13.759 21.133 1.00 77.69 299 PRO A C 1
ATOM 2351 O O . PRO A 1 299 ? 24.555 14.250 22.037 1.00 77.69 299 PRO A O 1
ATOM 2354 N N . GLU A 1 300 ? 25.203 14.213 19.882 1.00 77.56 300 GLU A N 1
ATOM 2355 C CA . GLU A 1 300 ? 24.336 15.283 19.380 1.00 77.56 300 GLU A CA 1
ATOM 2356 C C . GLU A 1 300 ? 23.653 14.824 18.080 1.00 77.56 300 GLU A C 1
ATOM 2358 O O . GLU A 1 300 ? 24.056 13.840 17.465 1.00 77.56 300 GLU A O 1
ATOM 2363 N N . GLY A 1 301 ? 22.598 15.519 17.647 1.00 78.31 301 GLY A N 1
ATOM 2364 C CA . GLY A 1 301 ? 21.920 15.190 16.390 1.00 78.31 301 GLY A CA 1
ATOM 2365 C C . GLY A 1 301 ? 21.392 13.750 16.353 1.00 78.31 301 GLY A C 1
ATOM 2366 O O . GLY A 1 301 ? 20.631 13.352 17.233 1.00 78.31 301 GLY A O 1
ATOM 2367 N N . LEU A 1 302 ? 21.778 12.992 15.323 1.00 76.00 302 LEU A N 1
ATOM 2368 C CA . LEU A 1 302 ? 21.330 11.610 15.100 1.00 76.00 302 LEU A CA 1
ATOM 2369 C C . LEU A 1 302 ? 22.050 10.586 15.988 1.00 76.00 302 LEU A C 1
ATOM 2371 O O . LEU A 1 302 ? 21.521 9.502 16.204 1.00 76.00 302 LEU A O 1
ATOM 2375 N N . ASP A 1 303 ? 23.196 10.939 16.578 1.00 75.00 303 ASP A N 1
ATOM 2376 C CA . ASP A 1 303 ? 23.867 10.100 17.581 1.00 75.00 303 ASP A CA 1
ATOM 2377 C C . ASP A 1 303 ? 23.152 10.114 18.941 1.00 75.00 303 ASP A C 1
ATOM 2379 O O . ASP A 1 303 ? 23.474 9.317 19.829 1.00 75.00 303 ASP A O 1
ATOM 2383 N N . LYS A 1 304 ? 22.175 11.012 19.127 1.00 78.19 304 LYS A N 1
ATOM 2384 C CA . LYS A 1 304 ? 21.389 11.126 20.357 1.00 78.19 304 LYS A CA 1
ATOM 2385 C C . LYS A 1 304 ? 20.293 10.055 20.435 1.00 78.19 304 LYS A C 1
ATOM 2387 O O . LYS A 1 304 ? 19.103 10.352 20.351 1.00 78.19 304 LYS A O 1
ATOM 2392 N N . ILE A 1 305 ? 20.710 8.805 20.620 1.00 78.38 305 ILE A N 1
ATOM 2393 C CA . ILE A 1 305 ? 19.820 7.647 20.769 1.00 78.38 305 ILE A CA 1
ATOM 2394 C C . ILE A 1 305 ? 19.456 7.477 22.246 1.00 78.38 305 ILE A C 1
ATOM 2396 O O . ILE A 1 305 ? 20.247 6.984 23.048 1.00 78.38 305 ILE A O 1
ATOM 2400 N N . GLU A 1 306 ? 18.252 7.902 22.614 1.00 80.94 306 GLU A N 1
ATOM 2401 C CA . GLU A 1 306 ? 17.753 7.874 23.992 1.00 80.94 306 GLU A CA 1
ATOM 2402 C C . GLU A 1 306 ? 16.252 7.571 24.035 1.00 80.94 306 GLU A C 1
ATOM 2404 O O . GLU A 1 306 ? 15.507 7.857 23.094 1.00 80.94 306 GLU A O 1
ATOM 2409 N N . ARG A 1 307 ? 15.785 7.040 25.166 1.00 83.06 307 ARG A N 1
ATOM 2410 C CA . ARG A 1 307 ? 14.381 6.667 25.388 1.00 83.06 307 ARG A CA 1
ATOM 2411 C C . ARG A 1 307 ? 13.402 7.825 25.183 1.00 83.06 307 ARG A C 1
ATOM 2413 O O . ARG A 1 307 ? 12.304 7.607 24.681 1.00 83.06 307 ARG A O 1
ATOM 2420 N N . SER A 1 308 ? 13.789 9.053 25.529 1.00 81.31 308 SER A N 1
ATOM 2421 C CA . SER A 1 308 ? 12.972 10.253 25.292 1.00 81.31 308 SER A CA 1
ATOM 2422 C C . SER A 1 308 ? 12.684 10.508 23.811 1.00 81.31 308 SER A C 1
ATOM 2424 O O . SER A 1 308 ? 11.674 11.134 23.508 1.00 81.31 308 SER A O 1
ATOM 2426 N N . GLY A 1 309 ? 13.520 10.010 22.891 1.00 78.50 309 GLY A N 1
ATOM 2427 C CA . GLY A 1 309 ? 13.320 10.138 21.444 1.00 78.50 309 GLY A CA 1
ATOM 2428 C C . GLY A 1 309 ? 12.246 9.214 20.852 1.00 78.50 309 GLY A C 1
ATOM 2429 O O . GLY A 1 309 ? 11.826 9.439 19.716 1.00 78.50 309 GLY A O 1
ATOM 2430 N N . ALA A 1 310 ? 11.795 8.206 21.607 1.00 83.44 310 ALA A N 1
ATOM 2431 C CA . ALA A 1 310 ? 10.757 7.247 21.207 1.00 83.44 310 ALA A CA 1
ATOM 2432 C C . ALA A 1 310 ? 9.670 7.087 22.289 1.00 83.44 310 ALA A C 1
ATOM 2434 O O . ALA A 1 310 ? 9.096 6.013 22.481 1.00 83.44 310 ALA A O 1
ATOM 2435 N N . ILE A 1 311 ? 9.435 8.148 23.070 1.00 87.31 311 ILE A N 1
ATOM 2436 C CA . ILE A 1 311 ? 8.489 8.111 24.190 1.00 87.31 311 ILE A CA 1
ATOM 2437 C C . ILE A 1 311 ? 7.047 7.899 23.723 1.00 87.31 311 ILE A C 1
ATOM 2439 O O . ILE A 1 311 ? 6.277 7.262 24.438 1.00 87.31 311 ILE A O 1
ATOM 2443 N N . ASP A 1 312 ? 6.706 8.380 22.527 1.00 89.12 312 ASP A N 1
ATOM 2444 C CA . ASP A 1 312 ? 5.376 8.224 21.945 1.00 89.12 312 ASP A CA 1
ATOM 2445 C C . ASP A 1 312 ? 5.122 6.753 21.596 1.00 89.12 312 ASP A C 1
ATOM 2447 O O . ASP A 1 312 ? 4.122 6.183 22.027 1.00 89.12 312 ASP A O 1
ATOM 2451 N N . GLU A 1 313 ? 6.063 6.098 20.906 1.00 92.25 313 GLU A N 1
ATOM 2452 C CA . GLU A 1 313 ? 5.948 4.685 20.543 1.00 92.25 313 GLU A CA 1
ATOM 2453 C C . GLU A 1 313 ? 5.980 3.770 21.779 1.00 92.25 313 GLU A C 1
ATOM 2455 O O . GLU A 1 313 ? 5.141 2.880 21.922 1.00 92.25 313 GLU A O 1
ATOM 2460 N N . ILE A 1 314 ? 6.900 4.002 22.725 1.00 92.69 314 ILE A N 1
ATOM 2461 C CA . ILE A 1 314 ? 6.964 3.220 23.974 1.00 92.69 314 ILE A CA 1
ATOM 2462 C C . ILE A 1 314 ? 5.708 3.440 24.825 1.00 92.69 314 ILE A C 1
ATOM 2464 O O . ILE A 1 314 ? 5.187 2.497 25.433 1.00 92.69 314 ILE A O 1
ATOM 2468 N N . GLY A 1 315 ? 5.226 4.683 24.878 1.00 94.94 315 GLY A N 1
ATOM 2469 C CA . GLY A 1 315 ? 3.993 5.056 25.556 1.00 94.94 315 GLY A CA 1
ATOM 2470 C C . GLY A 1 315 ? 2.783 4.362 24.945 1.00 94.94 315 GLY A C 1
ATOM 2471 O O . GLY A 1 315 ? 1.935 3.869 25.685 1.00 94.94 315 GLY A O 1
ATOM 2472 N N . GLU A 1 316 ? 2.738 4.237 23.619 1.00 95.06 316 GLU A N 1
ATOM 2473 C CA . GLU A 1 316 ? 1.684 3.511 22.919 1.00 95.06 316 GLU A CA 1
ATOM 2474 C C . GLU A 1 316 ? 1.675 2.017 23.268 1.00 95.06 316 GLU A C 1
ATOM 2476 O O . GLU A 1 316 ? 0.604 1.478 23.540 1.00 95.06 316 GLU A O 1
ATOM 2481 N N . ILE A 1 317 ? 2.835 1.350 23.345 1.00 96.69 317 ILE A N 1
ATOM 2482 C CA . ILE A 1 317 ? 2.901 -0.063 23.768 1.00 96.69 317 ILE A CA 1
ATOM 2483 C C . ILE A 1 317 ? 2.308 -0.226 25.176 1.00 96.69 317 ILE A C 1
ATOM 2485 O O . ILE A 1 317 ? 1.490 -1.117 25.418 1.00 96.69 317 ILE A O 1
ATOM 2489 N N . ALA A 1 318 ? 2.695 0.652 26.107 1.00 96.44 318 ALA A N 1
ATOM 2490 C CA . ALA A 1 318 ? 2.199 0.621 27.480 1.00 96.44 318 ALA A CA 1
ATOM 2491 C C . ALA A 1 318 ? 0.692 0.925 27.560 1.00 96.44 318 ALA A C 1
ATOM 2493 O O . ALA A 1 318 ? -0.034 0.249 28.291 1.00 96.44 318 ALA A O 1
ATOM 2494 N N . ALA A 1 319 ? 0.214 1.904 26.788 1.00 96.31 319 ALA A N 1
ATOM 2495 C CA . ALA A 1 319 ? -1.200 2.249 26.704 1.00 96.31 319 ALA A CA 1
ATOM 2496 C C . ALA A 1 319 ? -2.023 1.102 26.103 1.00 96.31 319 ALA A C 1
ATOM 2498 O O . ALA A 1 319 ? -3.063 0.751 26.647 1.00 96.31 319 ALA A O 1
ATOM 2499 N N . ALA A 1 320 ? -1.542 0.462 25.035 1.00 96.31 320 ALA A N 1
ATOM 2500 C CA . ALA A 1 320 ? -2.197 -0.692 24.432 1.00 96.31 320 ALA A CA 1
ATOM 2501 C C . ALA A 1 320 ? -2.256 -1.887 25.397 1.00 96.31 320 ALA A C 1
ATOM 2503 O O . ALA A 1 320 ? -3.303 -2.518 25.507 1.00 96.31 320 ALA A O 1
ATOM 2504 N N . PHE A 1 321 ? -1.181 -2.164 26.148 1.00 97.31 321 PHE A N 1
ATOM 2505 C CA . PHE A 1 321 ? -1.201 -3.182 27.204 1.00 97.31 321 PHE A CA 1
ATOM 2506 C C . PHE A 1 321 ? -2.238 -2.859 28.289 1.00 97.31 321 PHE A C 1
ATOM 2508 O O . PHE A 1 321 ? -3.002 -3.735 28.693 1.00 97.31 321 PHE A O 1
ATOM 2515 N N . HIS A 1 322 ? -2.297 -1.601 28.735 1.00 97.12 322 HIS A N 1
ATOM 2516 C CA . HIS A 1 322 ? -3.302 -1.162 29.699 1.00 97.12 322 HIS A CA 1
ATOM 2517 C C . HIS A 1 322 ? -4.724 -1.334 29.153 1.00 97.12 322 HIS A C 1
ATOM 2519 O O . HIS A 1 322 ? -5.570 -1.885 29.845 1.00 97.12 322 HIS A O 1
ATOM 2525 N N . GLU A 1 323 ? -4.976 -0.951 27.902 1.00 94.56 323 GLU A N 1
ATOM 2526 C CA . GLU A 1 323 ? -6.277 -1.123 27.249 1.00 94.56 323 GLU A CA 1
ATOM 2527 C C . GLU A 1 323 ? -6.670 -2.593 27.064 1.00 94.56 323 GLU A C 1
ATOM 2529 O O . GLU A 1 323 ? -7.846 -2.929 27.181 1.00 94.56 323 GLU A O 1
ATOM 2534 N N . ILE A 1 324 ? -5.707 -3.485 26.809 1.00 96.12 324 ILE A N 1
ATOM 2535 C CA . ILE A 1 324 ? -5.948 -4.935 26.795 1.00 96.12 324 ILE A CA 1
ATOM 2536 C C . ILE A 1 324 ? -6.369 -5.410 28.189 1.00 96.12 324 ILE A C 1
ATOM 2538 O O . ILE A 1 324 ? -7.334 -6.163 28.303 1.00 96.12 324 ILE A O 1
ATOM 2542 N N . GLN A 1 325 ? -5.690 -4.953 29.247 1.00 95.31 325 GLN A N 1
ATOM 2543 C CA . GLN A 1 325 ? -6.072 -5.282 30.621 1.00 95.31 325 GLN A CA 1
ATOM 2544 C C . GLN A 1 325 ? -7.470 -4.751 30.954 1.00 95.31 325 GLN A C 1
ATOM 2546 O O . GLN A 1 325 ? -8.278 -5.494 31.493 1.00 95.31 325 GLN A O 1
ATOM 2551 N N . VAL A 1 326 ? -7.784 -3.508 30.580 1.00 93.69 326 VAL A N 1
ATOM 2552 C CA . VAL A 1 326 ? -9.116 -2.920 30.779 1.00 93.69 326 VAL A CA 1
ATOM 2553 C C . VAL A 1 326 ? -10.180 -3.720 30.029 1.00 93.69 326 VAL A C 1
ATOM 2555 O O . VAL A 1 326 ? -11.216 -4.024 30.603 1.00 93.69 326 VAL A O 1
ATOM 2558 N N . ALA A 1 327 ? -9.927 -4.125 28.781 1.00 92.69 327 ALA A N 1
ATOM 2559 C CA . ALA A 1 327 ? -10.857 -4.965 28.027 1.00 92.69 327 ALA A CA 1
ATOM 2560 C C . ALA A 1 327 ? -11.102 -6.323 28.707 1.00 92.69 327 ALA A C 1
ATOM 2562 O O . ALA A 1 327 ? -12.227 -6.819 28.695 1.00 92.69 327 ALA A O 1
ATOM 2563 N N . MET A 1 328 ? -10.064 -6.915 29.305 1.00 93.31 328 MET A N 1
ATOM 2564 C CA . MET A 1 328 ? -10.188 -8.148 30.085 1.00 93.31 328 MET A CA 1
ATOM 2565 C C . MET A 1 328 ? -10.964 -7.924 31.384 1.00 93.31 328 MET A C 1
ATOM 2567 O O . MET A 1 328 ? -11.860 -8.704 31.675 1.00 93.31 328 MET A O 1
ATOM 2571 N N . ASP A 1 329 ? -10.685 -6.850 32.123 1.00 92.06 329 ASP A N 1
ATOM 2572 C CA . ASP A 1 329 ? -11.402 -6.507 33.355 1.00 92.06 329 ASP A CA 1
ATOM 2573 C C . ASP A 1 329 ? -12.886 -6.197 33.070 1.00 92.06 329 ASP A C 1
ATOM 2575 O O . ASP A 1 329 ? -13.768 -6.571 33.841 1.00 92.06 329 ASP A O 1
ATOM 2579 N N . GLU A 1 330 ? -13.186 -5.544 31.943 1.00 89.94 330 GLU A N 1
ATOM 2580 C CA . GLU A 1 330 ? -14.550 -5.307 31.463 1.00 89.94 330 GLU A CA 1
ATOM 2581 C C . GLU A 1 330 ? -15.256 -6.613 31.093 1.00 89.94 330 GLU A C 1
ATOM 2583 O O . GLU A 1 330 ? -16.400 -6.820 31.501 1.00 89.94 330 GLU A O 1
ATOM 2588 N N . ALA A 1 331 ? -14.582 -7.499 30.352 1.00 89.50 331 ALA A N 1
ATOM 2589 C CA . ALA A 1 331 ? -15.101 -8.826 30.037 1.00 89.50 331 ALA A CA 1
ATOM 2590 C C . ALA A 1 331 ? -15.368 -9.630 31.312 1.00 89.50 331 ALA A C 1
ATOM 2592 O O . ALA A 1 331 ? -16.431 -10.242 31.435 1.00 89.50 331 ALA A O 1
ATOM 2593 N N . ASP A 1 332 ? -14.457 -9.545 32.283 1.00 87.88 332 ASP A N 1
ATOM 2594 C CA . ASP A 1 332 ? -14.578 -10.208 33.574 1.00 87.88 332 ASP A CA 1
ATOM 2595 C C . ASP A 1 332 ? -15.659 -9.575 34.476 1.00 87.88 332 ASP A C 1
ATOM 2597 O O . ASP A 1 332 ? -16.195 -10.206 35.388 1.00 87.88 332 ASP A O 1
ATOM 2601 N N . GLY A 1 333 ? -15.994 -8.308 34.243 1.00 86.44 333 GLY A N 1
ATOM 2602 C CA . GLY A 1 333 ? -17.064 -7.593 34.933 1.00 86.44 333 GLY A CA 1
ATOM 2603 C C . GLY A 1 333 ? -18.423 -7.679 34.236 1.00 86.44 333 GLY A C 1
ATOM 2604 O O . GLY A 1 333 ? -19.409 -7.207 34.798 1.00 86.44 333 GLY A O 1
ATOM 2605 N N . GLY A 1 334 ? -18.493 -8.236 33.021 1.00 83.00 334 GLY A N 1
ATOM 2606 C CA . GLY A 1 334 ? -19.702 -8.191 32.193 1.00 83.00 334 GLY A CA 1
ATOM 2607 C C . GLY A 1 334 ? -20.062 -6.786 31.685 1.00 83.00 334 GLY A C 1
ATOM 2608 O O . GLY A 1 334 ? -21.211 -6.531 31.313 1.00 83.00 334 GLY A O 1
ATOM 2609 N N . VAL A 1 335 ? -19.099 -5.862 31.688 1.00 87.75 335 VAL A N 1
ATOM 2610 C CA . VAL A 1 335 ? -19.276 -4.447 31.330 1.00 87.75 335 VAL A CA 1
ATOM 2611 C C . VAL A 1 335 ? -19.456 -4.308 29.823 1.00 87.75 335 VAL A C 1
ATOM 2613 O O . VAL A 1 335 ? -18.824 -5.020 29.049 1.00 87.75 335 VAL A O 1
ATOM 2616 N N . ASN A 1 336 ? -20.297 -3.380 29.369 1.00 88.38 336 ASN A N 1
ATOM 2617 C CA . ASN A 1 336 ? -20.507 -3.175 27.940 1.00 88.38 336 ASN A CA 1
ATOM 2618 C C . ASN A 1 336 ? -19.192 -2.751 27.236 1.00 88.38 336 ASN A C 1
ATOM 2620 O O . ASN A 1 336 ? -18.594 -1.760 27.663 1.00 88.38 336 ASN A O 1
ATOM 2624 N N . PRO A 1 337 ? -18.788 -3.397 26.117 1.00 89.25 337 PRO A N 1
ATOM 2625 C CA . PRO A 1 337 ? -17.601 -3.038 25.327 1.00 89.25 337 PRO A CA 1
ATOM 2626 C C . PRO A 1 337 ? -17.558 -1.599 24.782 1.00 89.25 337 PRO A C 1
ATOM 2628 O O . PRO A 1 337 ? -16.534 -1.161 24.251 1.00 89.25 337 PRO A O 1
ATOM 2631 N N . LEU A 1 338 ? -18.669 -0.863 24.836 1.00 88.75 338 LEU A N 1
ATOM 2632 C CA . LEU A 1 338 ? -18.729 0.565 24.520 1.00 88.75 338 LEU A CA 1
ATOM 2633 C C . LEU A 1 338 ? -18.250 1.451 25.684 1.00 88.75 338 LEU A C 1
ATOM 2635 O O . LEU A 1 338 ? -18.061 2.651 25.478 1.00 88.75 338 LEU A O 1
ATOM 2639 N N . GLY A 1 339 ? -17.984 0.881 26.863 1.00 82.94 339 GLY A N 1
ATOM 2640 C CA . GLY A 1 339 ? -17.460 1.571 28.046 1.00 82.94 339 GLY A CA 1
ATOM 2641 C C . GLY A 1 339 ? -18.533 2.058 29.023 1.00 82.94 339 GLY A C 1
ATOM 2642 O O . GLY A 1 339 ? -18.286 2.997 29.778 1.00 82.94 339 GLY A O 1
ATOM 2643 N N . PHE A 1 340 ? -19.726 1.459 28.995 1.00 82.81 340 PHE A N 1
ATOM 2644 C CA . PHE A 1 340 ? -20.819 1.776 29.916 1.00 82.81 340 PHE A CA 1
ATOM 2645 C C . PHE A 1 340 ? -21.121 0.601 30.846 1.00 82.81 340 PHE A C 1
ATOM 2647 O O . PHE A 1 340 ? -20.979 -0.562 30.470 1.00 82.81 340 PHE A O 1
ATOM 2654 N N . ASP A 1 341 ? -21.597 0.907 32.050 1.00 81.00 341 ASP A N 1
ATOM 2655 C CA . ASP A 1 341 ? -22.264 -0.095 32.880 1.00 81.00 341 ASP A CA 1
ATOM 2656 C C . ASP A 1 341 ? -23.535 -0.586 32.160 1.00 81.00 341 ASP A C 1
ATOM 2658 O O . ASP A 1 341 ? -24.201 0.195 31.475 1.00 81.00 341 ASP A O 1
ATOM 2662 N N . SER A 1 342 ? -23.882 -1.868 32.292 1.00 74.25 342 SER A N 1
ATOM 2663 C CA . SER A 1 342 ? -25.095 -2.437 31.692 1.00 74.25 342 SER A CA 1
ATOM 2664 C C . SER A 1 342 ? -26.374 -1.708 32.118 1.00 74.25 342 SER A C 1
ATOM 2666 O O . SER A 1 342 ? -27.326 -1.657 31.334 1.00 74.25 342 SER A O 1
ATOM 2668 N N . ASP A 1 343 ? -26.371 -1.108 33.309 1.00 79.50 343 ASP A N 1
ATOM 2669 C CA . ASP A 1 343 ? -27.493 -0.372 33.896 1.00 79.50 343 ASP A CA 1
ATOM 2670 C C . ASP A 1 343 ? -27.338 1.155 33.767 1.00 79.50 343 ASP A C 1
ATOM 2672 O O . ASP A 1 343 ? -28.108 1.922 34.350 1.00 79.50 343 ASP A O 1
ATOM 2676 N N . ALA A 1 344 ? -26.351 1.629 32.997 1.00 83.19 344 ALA A N 1
ATOM 2677 C CA . ALA A 1 344 ? -26.132 3.054 32.794 1.00 83.19 344 ALA A CA 1
ATOM 2678 C C . ALA A 1 344 ? -27.302 3.710 32.042 1.00 83.19 344 ALA A C 1
ATOM 2680 O O . ALA A 1 344 ? -27.709 3.267 30.966 1.00 83.19 344 ALA A O 1
ATOM 2681 N N . ILE A 1 345 ? -27.792 4.823 32.593 1.00 84.12 345 ILE A N 1
ATOM 2682 C CA . ILE A 1 345 ? -28.772 5.713 31.966 1.00 84.12 345 ILE A CA 1
ATOM 2683 C C . ILE A 1 345 ? -28.260 7.144 32.122 1.00 84.12 345 ILE A C 1
ATOM 2685 O O . ILE A 1 345 ? -27.906 7.574 33.222 1.00 84.12 345 ILE A O 1
ATOM 2689 N N . THR A 1 346 ? -28.215 7.896 31.027 1.00 82.50 346 THR A N 1
ATOM 2690 C CA . THR A 1 346 ? -27.877 9.321 31.065 1.00 82.50 346 THR A CA 1
ATOM 2691 C C . THR A 1 346 ? -29.078 10.131 31.522 1.00 82.50 346 THR A C 1
ATOM 2693 O O . THR A 1 346 ? -30.165 9.914 31.023 1.00 82.50 346 THR A O 1
ATOM 2696 N N . PHE A 1 347 ? -28.892 11.084 32.433 1.00 79.19 347 PHE A N 1
ATOM 2697 C CA . PHE A 1 347 ? -29.909 12.079 32.793 1.00 79.19 347 PHE A CA 1
ATOM 2698 C C . PHE A 1 347 ? -29.306 13.471 32.622 1.00 79.19 347 PHE A C 1
ATOM 2700 O O . PHE A 1 347 ? -28.953 14.146 33.585 1.00 79.19 347 PHE A O 1
ATOM 2707 N N . ASP A 1 348 ? -29.137 13.863 31.365 1.00 71.19 348 ASP A N 1
ATOM 2708 C CA . ASP A 1 348 ? -28.720 15.204 30.963 1.00 71.19 348 ASP A CA 1
ATOM 2709 C C . ASP A 1 348 ? -29.815 15.771 30.060 1.00 71.19 348 ASP A C 1
ATOM 2711 O O . ASP A 1 348 ? -29.695 15.773 28.834 1.00 71.19 348 ASP A O 1
ATOM 2715 N N . ILE A 1 349 ? -30.938 16.103 30.696 1.00 76.88 349 ILE A N 1
ATOM 2716 C CA . ILE A 1 349 ? -32.195 16.501 30.062 1.00 76.88 349 ILE A CA 1
ATOM 2717 C C . ILE A 1 349 ? -32.355 18.000 30.272 1.00 76.88 349 ILE A C 1
ATOM 2719 O O . ILE A 1 349 ? -32.302 18.468 31.413 1.00 76.88 349 ILE A O 1
ATOM 2723 N N . ASP A 1 350 ? -32.597 18.737 29.196 1.00 75.38 350 ASP A N 1
ATOM 2724 C CA . ASP A 1 350 ? -33.064 20.111 29.294 1.00 75.38 350 ASP A CA 1
ATOM 2725 C C . ASP A 1 350 ? -34.599 20.105 29.439 1.00 75.38 350 ASP A C 1
ATOM 2727 O O . ASP A 1 350 ? -35.310 19.721 28.505 1.00 75.38 350 ASP A O 1
ATOM 2731 N N . PRO A 1 351 ? -35.144 20.500 30.606 1.00 65.94 351 PRO A N 1
ATOM 2732 C CA . PRO A 1 351 ? -36.586 20.518 30.837 1.00 65.94 351 PRO A CA 1
ATOM 2733 C C . PRO A 1 351 ? -37.315 21.641 30.077 1.00 65.94 351 PRO A C 1
ATOM 2735 O O . PRO A 1 351 ? -38.544 21.687 30.120 1.00 65.94 351 PRO A O 1
ATOM 2738 N N . PHE A 1 352 ? -36.588 22.553 29.419 1.00 64.44 352 PHE A N 1
ATOM 2739 C CA . PHE A 1 352 ? -37.120 23.716 28.704 1.00 64.44 352 PHE A CA 1
ATOM 2740 C C . PHE A 1 352 ? -36.666 23.780 27.235 1.00 64.44 352 PHE A C 1
ATOM 2742 O O . PHE A 1 352 ? -36.657 24.871 26.657 1.00 64.44 352 PHE A O 1
ATOM 2749 N N . TYR A 1 353 ? -36.282 22.648 26.631 1.00 54.25 353 TYR A N 1
ATOM 2750 C CA . TYR A 1 353 ? -35.797 22.592 25.246 1.00 54.25 353 TYR A CA 1
ATOM 2751 C C . TYR A 1 353 ? -36.923 22.823 24.221 1.00 54.25 353 TYR A C 1
ATOM 2753 O O . TYR A 1 353 ? -37.466 21.887 23.647 1.00 54.25 353 TYR A O 1
ATOM 2761 N N . ASP A 1 354 ? -37.314 24.089 24.096 1.00 48.59 354 ASP A N 1
ATOM 2762 C CA . ASP A 1 354 ? -37.875 24.807 22.948 1.00 48.59 354 ASP A CA 1
ATOM 2763 C C . ASP A 1 354 ? -38.200 26.225 23.462 1.00 48.59 354 ASP A C 1
ATOM 2765 O O . ASP A 1 354 ? -39.110 26.431 24.264 1.00 48.59 354 ASP A O 1
ATOM 2769 N N . HIS A 1 355 ? -37.420 27.233 23.065 1.00 49.84 355 HIS A N 1
ATOM 2770 C CA . HIS A 1 355 ? -37.653 28.623 23.487 1.00 49.84 355 HIS A CA 1
ATOM 2771 C C . HIS A 1 355 ? -38.920 29.243 22.855 1.00 49.84 355 HIS A C 1
ATOM 2773 O O . HIS A 1 355 ? -39.253 30.388 23.181 1.00 49.84 355 HIS A O 1
ATOM 2779 N N . GLU A 1 356 ? -39.631 28.518 21.979 1.00 48.97 356 GLU A N 1
ATOM 2780 C CA . GLU A 1 356 ? -40.795 29.012 21.238 1.00 48.97 356 GLU A CA 1
ATOM 2781 C C . GLU A 1 356 ? -42.132 28.325 21.592 1.00 48.97 356 GLU A C 1
ATOM 2783 O O . GLU A 1 356 ? -43.188 28.927 21.361 1.00 48.97 356 GLU A O 1
ATOM 2788 N N . SER A 1 357 ? -42.138 27.143 22.226 1.00 52.91 357 SER A N 1
ATOM 2789 C CA . SER A 1 357 ? -43.370 26.430 22.609 1.00 52.91 357 SER A CA 1
ATOM 2790 C C . SER A 1 357 ? -43.345 25.853 24.036 1.00 52.91 357 SER A C 1
ATOM 2792 O O . SER A 1 357 ? -42.310 25.741 24.680 1.00 52.91 357 SER A O 1
ATOM 2794 N N . TRP A 1 358 ? -44.528 25.555 24.590 1.00 51.19 358 TRP A N 1
ATOM 2795 C CA . TRP A 1 358 ? -44.687 25.005 25.950 1.00 51.19 358 TRP A CA 1
ATOM 2796 C C . TRP A 1 358 ? -44.632 23.461 25.963 1.00 51.19 358 TRP A C 1
ATOM 2798 O O . TRP A 1 358 ? -44.923 22.850 26.993 1.00 51.19 358 TRP A O 1
ATOM 2808 N N . GLU A 1 359 ? -44.301 22.830 24.830 1.00 57.69 359 GLU A N 1
ATOM 2809 C CA . GLU A 1 359 ? -44.129 21.380 24.691 1.00 57.69 359 GLU A CA 1
ATOM 2810 C C . GLU A 1 359 ? -42.631 21.046 24.742 1.00 57.69 359 GLU A C 1
ATOM 2812 O O . GLU A 1 359 ? -41.921 21.181 23.754 1.00 57.69 359 GLU A O 1
ATOM 2817 N N . GLY A 1 360 ? -42.130 20.636 25.911 1.00 65.19 360 GLY A N 1
ATOM 2818 C CA . GLY A 1 360 ? -40.738 20.195 26.048 1.00 65.19 360 GLY A CA 1
ATOM 2819 C C . GLY A 1 360 ? -40.490 18.844 25.366 1.00 65.19 360 GLY A C 1
ATOM 2820 O O . GLY A 1 360 ? -41.347 17.957 25.413 1.00 65.19 360 GLY A O 1
ATOM 2821 N N . GLN A 1 361 ? -39.312 18.674 24.763 1.00 76.88 361 GLN A N 1
ATOM 2822 C CA . GLN A 1 361 ? -38.867 17.383 24.230 1.00 76.88 361 GLN A CA 1
ATOM 2823 C C . GLN A 1 361 ? -38.649 16.347 25.341 1.00 76.88 361 GLN A C 1
ATOM 2825 O O . GLN A 1 361 ? -38.138 16.671 26.418 1.00 76.88 361 GLN A O 1
ATOM 2830 N N . LEU A 1 362 ? -38.996 15.089 25.062 1.00 84.94 362 LEU A N 1
ATOM 2831 C CA . LEU A 1 362 ? -38.814 13.966 25.986 1.00 84.94 362 LEU A CA 1
ATOM 2832 C C . LEU A 1 362 ? -37.346 13.527 26.086 1.00 84.94 362 LEU A C 1
ATOM 2834 O O . LEU A 1 362 ? -36.511 13.905 25.263 1.00 84.94 362 LEU A O 1
ATOM 2838 N N . HIS A 1 363 ? -37.023 12.698 27.081 1.00 88.56 363 HIS A N 1
ATOM 2839 C CA . HIS A 1 363 ? -35.655 12.235 27.303 1.00 88.56 363 HIS A CA 1
ATOM 2840 C C . HIS A 1 363 ? -35.127 11.446 26.099 1.00 88.56 363 HIS A C 1
ATOM 2842 O O . HIS A 1 363 ? -34.019 11.722 25.639 1.00 88.56 363 HIS A O 1
ATOM 2848 N N . PHE A 1 364 ? -35.916 10.513 25.550 1.00 92.25 364 PHE A N 1
ATOM 2849 C CA . PHE A 1 364 ? -35.523 9.776 24.349 1.00 92.25 364 PHE A CA 1
ATOM 2850 C C . PHE A 1 364 ? -35.226 10.715 23.177 1.00 92.25 364 PHE A C 1
ATOM 2852 O O . PHE A 1 364 ? -34.204 10.552 22.519 1.00 92.25 364 PHE A O 1
ATOM 2859 N N . GLU A 1 365 ? -36.091 11.704 22.939 1.00 91.38 365 GLU A N 1
ATOM 2860 C CA . GLU A 1 365 ? -35.986 12.627 21.802 1.00 91.38 365 GLU A CA 1
ATOM 2861 C C . GLU A 1 365 ? -34.689 13.451 21.878 1.00 91.38 365 GLU A C 1
ATOM 2863 O O . GLU A 1 365 ? -33.954 13.527 20.897 1.00 91.38 365 GLU A O 1
ATOM 2868 N N . GLN A 1 366 ? -34.334 13.955 23.064 1.00 91.25 366 GLN A N 1
ATOM 2869 C CA . GLN A 1 366 ? -33.100 14.725 23.261 1.00 91.25 366 GLN A CA 1
ATOM 2870 C C . GLN A 1 366 ? -31.826 13.882 23.084 1.00 91.25 366 GLN A C 1
ATOM 2872 O O . GLN A 1 366 ? -30.839 14.350 22.512 1.00 91.25 366 GLN A O 1
ATOM 2877 N N . ILE A 1 367 ? -31.805 12.639 23.581 1.00 93.25 367 ILE A N 1
ATOM 2878 C CA . ILE A 1 367 ? -30.635 11.759 23.416 1.00 93.25 367 ILE A CA 1
ATOM 2879 C C . ILE A 1 367 ? -30.540 11.244 21.974 1.00 93.25 367 ILE A C 1
ATOM 2881 O O . ILE A 1 367 ? -29.436 11.162 21.435 1.00 93.25 367 ILE A O 1
ATOM 2885 N N . TYR A 1 368 ? -31.680 10.987 21.326 1.00 94.25 368 TYR A N 1
ATOM 2886 C CA . TYR A 1 368 ? -31.753 10.649 19.908 1.00 94.25 368 TYR A CA 1
ATOM 2887 C C . TYR A 1 368 ? -31.134 11.749 19.038 1.00 94.25 368 TYR A C 1
ATOM 2889 O O . TYR A 1 368 ? -30.286 11.448 18.204 1.00 94.25 368 TYR A O 1
ATOM 2897 N N . GLU A 1 369 ? -31.468 13.023 19.269 1.00 93.19 369 GLU A N 1
ATOM 2898 C CA . GLU A 1 369 ? -30.860 14.145 18.536 1.00 93.19 369 GLU A CA 1
ATOM 2899 C C . GLU A 1 369 ? -29.335 14.208 18.712 1.00 93.19 369 GLU A C 1
ATOM 2901 O O . GLU A 1 369 ? -28.602 14.455 17.754 1.00 93.19 369 GLU A O 1
ATOM 2906 N N . ARG A 1 370 ? -28.823 13.904 19.912 1.00 93.06 370 ARG A N 1
ATOM 2907 C CA . ARG A 1 370 ? -27.371 13.813 20.157 1.00 93.06 370 ARG A CA 1
ATOM 2908 C C . ARG A 1 370 ? -26.736 12.645 19.406 1.00 93.06 370 ARG A C 1
ATOM 2910 O O . ARG A 1 370 ? -25.625 12.789 18.897 1.00 93.06 370 ARG A O 1
ATOM 2917 N N . ALA A 1 371 ? -27.421 11.504 19.316 1.00 94.88 371 ALA A N 1
ATOM 2918 C CA . ALA A 1 371 ? -26.957 10.364 18.531 1.00 94.88 371 ALA A CA 1
ATOM 2919 C C . ALA A 1 371 ? -26.937 10.665 17.029 1.00 94.88 371 ALA A C 1
ATOM 2921 O O . ALA A 1 371 ? -25.966 10.311 16.362 1.00 94.88 371 ALA A O 1
ATOM 2922 N N . VAL A 1 372 ? -27.947 11.378 16.522 1.00 95.50 372 VAL A N 1
ATOM 2923 C CA . VAL A 1 372 ? -27.984 11.891 15.144 1.00 95.50 372 VAL A CA 1
ATOM 2924 C C . VAL A 1 372 ? -26.790 12.812 14.891 1.00 95.50 372 VAL A C 1
ATOM 2926 O O . VAL A 1 372 ? -26.007 12.538 13.988 1.00 95.50 372 VAL A O 1
ATOM 2929 N N . ALA A 1 373 ? -26.555 13.810 15.747 1.00 94.56 373 ALA A N 1
ATOM 2930 C CA . ALA A 1 373 ? -25.416 14.723 15.610 1.00 94.56 373 ALA A CA 1
ATOM 2931 C C . ALA A 1 373 ? -24.050 14.006 15.694 1.00 94.56 373 ALA A C 1
ATOM 2933 O O . ALA A 1 373 ? -23.097 14.358 14.995 1.00 94.56 373 ALA A O 1
ATOM 2934 N N . ALA A 1 374 ? -23.919 12.984 16.545 1.00 94.69 374 ALA A N 1
ATOM 2935 C CA . ALA A 1 374 ? -22.712 12.160 16.598 1.00 94.69 374 ALA A CA 1
ATOM 2936 C C . ALA A 1 374 ? -22.520 11.339 15.309 1.00 94.69 374 ALA A C 1
ATOM 2938 O O . ALA A 1 374 ? -21.392 11.222 14.827 1.00 94.69 374 ALA A O 1
ATOM 2939 N N . GLY A 1 375 ? -23.609 10.817 14.736 1.00 91.62 375 GLY A N 1
ATOM 2940 C CA . GLY A 1 375 ? -23.615 10.131 13.445 1.00 91.62 375 GLY A CA 1
ATOM 2941 C C . GLY A 1 375 ? -23.243 11.044 12.276 1.00 91.62 375 GLY A C 1
ATOM 2942 O O . GLY A 1 375 ? -22.408 10.658 11.464 1.00 91.62 375 GLY A O 1
ATOM 2943 N N . GLU A 1 376 ? -23.751 12.278 12.237 1.00 90.69 376 GLU A N 1
ATOM 2944 C CA . GLU A 1 376 ? -23.375 13.286 11.233 1.00 90.69 376 GLU A CA 1
ATOM 2945 C C . GLU A 1 376 ? -21.881 13.639 11.294 1.00 90.69 376 GLU A C 1
ATOM 2947 O O . GLU A 1 376 ? -21.213 13.722 10.263 1.00 90.69 376 GLU A O 1
ATOM 2952 N N . ASN A 1 377 ? -21.318 13.791 12.498 1.00 90.69 377 ASN A N 1
ATOM 2953 C CA . ASN A 1 377 ? -19.877 14.008 12.659 1.00 90.69 377 ASN A CA 1
ATOM 2954 C C . ASN A 1 377 ? -19.063 12.814 12.138 1.00 90.69 377 ASN A C 1
ATOM 2956 O O . ASN A 1 377 ? -18.029 13.005 11.495 1.00 90.69 377 ASN A O 1
ATOM 2960 N N . ALA A 1 378 ? -19.526 11.589 12.401 1.00 88.88 378 ALA A N 1
ATOM 2961 C CA . ALA A 1 378 ? -18.893 10.383 11.883 1.00 88.88 378 ALA A CA 1
ATOM 2962 C C . ALA A 1 378 ? -18.991 10.302 10.350 1.00 88.88 378 ALA A C 1
ATOM 2964 O O . ALA A 1 378 ? -17.991 9.987 9.705 1.00 88.88 378 ALA A O 1
ATOM 2965 N N . LEU A 1 379 ? -20.137 10.661 9.764 1.00 85.31 379 LEU A N 1
ATOM 2966 C CA . LEU A 1 379 ? -20.330 10.746 8.315 1.00 85.31 379 LEU A CA 1
ATOM 2967 C C . LEU A 1 379 ? -19.358 11.749 7.681 1.00 85.31 379 LEU A C 1
ATOM 2969 O O . LEU A 1 379 ? -18.633 11.396 6.760 1.00 85.31 379 LEU A O 1
ATOM 2973 N N . ALA A 1 380 ? -19.226 12.951 8.246 1.00 84.12 380 ALA A N 1
ATOM 2974 C CA . ALA A 1 380 ? -18.287 13.952 7.740 1.00 84.12 380 ALA A CA 1
ATOM 2975 C C . ALA A 1 380 ? -16.821 13.474 7.787 1.00 84.12 380 ALA A C 1
ATOM 2977 O O . ALA A 1 380 ? -16.031 13.761 6.884 1.00 84.12 380 ALA A O 1
ATOM 2978 N N . THR A 1 381 ? -16.433 12.733 8.835 1.00 85.00 381 THR A N 1
ATOM 2979 C CA . THR A 1 381 ? -15.096 12.119 8.887 1.00 85.00 381 THR A CA 1
ATOM 2980 C C . THR A 1 381 ? -14.926 10.982 7.884 1.00 85.00 381 THR A C 1
ATOM 2982 O O . THR A 1 381 ? -13.824 10.826 7.361 1.00 85.00 381 THR A O 1
ATOM 2985 N N . LEU A 1 382 ? -15.995 10.233 7.593 1.00 81.50 382 LEU A N 1
ATOM 2986 C CA . LEU A 1 382 ? -16.009 9.168 6.592 1.00 81.50 382 LEU A CA 1
ATOM 2987 C C . LEU A 1 382 ? -15.846 9.727 5.178 1.00 81.50 382 LEU A C 1
ATOM 2989 O O . LEU A 1 382 ? -15.026 9.226 4.419 1.00 81.50 382 LEU A O 1
ATOM 2993 N N . ASP A 1 383 ? -16.544 10.815 4.854 1.00 78.81 383 ASP A N 1
ATOM 2994 C CA . ASP A 1 383 ? -16.434 11.487 3.555 1.00 78.81 383 ASP A CA 1
ATOM 2995 C C . ASP A 1 383 ? -15.007 11.995 3.308 1.00 78.81 383 ASP A C 1
ATOM 2997 O O . ASP A 1 383 ? -14.453 11.861 2.216 1.00 78.81 383 ASP A O 1
ATOM 3001 N N . PHE A 1 384 ? -14.370 12.562 4.338 1.00 80.88 384 PHE A N 1
ATOM 3002 C CA . PHE A 1 384 ? -12.976 13.001 4.252 1.00 80.88 384 PHE A CA 1
ATOM 3003 C C . PHE A 1 384 ? -12.011 11.831 4.014 1.00 80.88 384 PHE A C 1
ATOM 3005 O O . PHE A 1 384 ? -11.045 11.953 3.257 1.00 80.88 384 PHE A O 1
ATOM 3012 N N . ALA A 1 385 ? -12.279 10.706 4.664 1.00 78.81 385 ALA A N 1
ATOM 3013 C CA . ALA A 1 385 ? -11.558 9.460 4.493 1.00 78.81 385 ALA A CA 1
ATOM 3014 C C . ALA A 1 385 ? -11.692 8.907 3.063 1.00 78.81 385 ALA A C 1
ATOM 3016 O O . ALA A 1 385 ? -10.681 8.740 2.384 1.00 78.81 385 ALA A O 1
ATOM 3017 N N . ALA A 1 386 ? -12.922 8.785 2.559 1.00 77.62 386 ALA A N 1
ATOM 3018 C CA . ALA A 1 386 ? -13.213 8.341 1.199 1.00 77.62 386 ALA A CA 1
ATOM 3019 C C . ALA A 1 386 ? -12.535 9.224 0.133 1.00 77.62 386 ALA A C 1
ATOM 3021 O O . ALA A 1 386 ? -12.038 8.736 -0.882 1.00 77.62 386 ALA A O 1
ATOM 3022 N N . GLN A 1 387 ? -12.428 10.537 0.368 1.00 78.50 387 GLN A N 1
ATOM 3023 C CA . GLN A 1 387 ? -11.672 11.435 -0.514 1.00 78.50 387 GLN A CA 1
ATOM 3024 C C . GLN A 1 387 ? -10.165 11.137 -0.544 1.00 78.50 387 GLN A C 1
ATOM 3026 O O . GLN A 1 387 ? -9.512 11.408 -1.558 1.00 78.50 387 GLN A O 1
ATOM 3031 N N . ALA A 1 388 ? -9.581 10.655 0.558 1.00 78.12 388 ALA A N 1
ATOM 3032 C CA . ALA A 1 388 ? -8.186 10.224 0.591 1.00 78.12 388 ALA A CA 1
ATOM 3033 C C . ALA A 1 388 ? -7.999 8.932 -0.220 1.00 78.12 388 ALA A C 1
ATOM 3035 O O . ALA A 1 388 ? -7.055 8.855 -1.010 1.00 78.12 388 ALA A O 1
ATOM 3036 N N . ASP A 1 389 ? -8.943 7.995 -0.126 1.00 77.00 389 ASP A N 1
ATOM 3037 C CA . ASP A 1 389 ? -8.945 6.755 -0.913 1.00 77.00 389 ASP A CA 1
ATOM 3038 C C . ASP A 1 389 ? -9.126 7.011 -2.406 1.00 77.00 389 ASP A C 1
ATOM 3040 O O . ASP A 1 389 ? -8.337 6.532 -3.220 1.00 77.00 389 ASP A O 1
ATOM 3044 N N . ASN A 1 390 ? -10.050 7.894 -2.787 1.00 78.50 390 ASN A N 1
ATOM 3045 C CA . ASN A 1 390 ? -10.226 8.301 -4.184 1.00 78.50 390 ASN A CA 1
ATOM 3046 C C . ASN A 1 390 ? -8.972 8.986 -4.764 1.00 78.50 390 ASN A C 1
ATOM 3048 O O . ASN A 1 390 ? -8.778 9.021 -5.980 1.00 78.50 390 ASN A O 1
ATOM 3052 N N . LYS A 1 391 ? -8.096 9.574 -3.935 1.00 81.88 391 LYS A N 1
ATOM 3053 C CA . LYS A 1 391 ? -6.791 10.077 -4.406 1.00 81.88 391 LYS A CA 1
ATOM 3054 C C . LYS A 1 391 ? -5.795 8.941 -4.626 1.00 81.88 391 LYS A C 1
ATOM 3056 O O . LYS A 1 391 ? -5.060 9.003 -5.605 1.00 81.88 391 LYS A O 1
ATOM 3061 N N . LEU A 1 392 ? -5.765 7.935 -3.751 1.00 80.56 392 LEU A N 1
ATOM 3062 C CA . LEU A 1 392 ? -4.931 6.743 -3.939 1.00 80.56 392 LEU A CA 1
ATOM 3063 C C . LEU A 1 392 ? -5.340 5.976 -5.195 1.00 80.56 392 LEU A C 1
ATOM 3065 O O . LEU A 1 392 ? -4.472 5.634 -5.996 1.00 80.56 392 LEU A O 1
ATOM 3069 N N . ARG A 1 393 ? -6.649 5.796 -5.407 1.00 81.06 393 ARG A N 1
ATOM 3070 C CA . ARG A 1 393 ? -7.186 5.155 -6.610 1.00 81.06 393 ARG A CA 1
ATOM 3071 C C . ARG A 1 393 ? -6.749 5.887 -7.876 1.00 81.06 393 ARG A C 1
ATOM 3073 O O . ARG A 1 393 ? -6.122 5.271 -8.720 1.00 81.06 393 ARG A O 1
ATOM 3080 N N . ARG A 1 394 ? -6.912 7.214 -7.936 1.00 82.62 394 ARG A N 1
ATOM 3081 C CA . ARG A 1 394 ? -6.434 8.016 -9.079 1.00 82.62 394 ARG A CA 1
ATOM 3082 C C . ARG A 1 394 ? -4.948 7.832 -9.383 1.00 82.62 394 ARG A C 1
ATOM 3084 O O . ARG A 1 394 ? -4.580 7.752 -10.543 1.00 82.62 394 ARG A O 1
ATOM 3091 N N . ILE A 1 395 ? -4.084 7.743 -8.367 1.00 83.69 395 ILE A N 1
ATOM 3092 C CA . ILE A 1 395 ? -2.655 7.468 -8.606 1.00 83.69 395 ILE A CA 1
ATOM 3093 C C . ILE A 1 395 ? -2.438 6.050 -9.138 1.00 83.69 395 ILE A C 1
ATOM 3095 O O . ILE A 1 395 ? -1.541 5.840 -9.956 1.00 83.69 395 ILE A O 1
ATOM 3099 N N . SER A 1 396 ? -3.221 5.081 -8.664 1.00 81.19 396 SER A N 1
ATOM 3100 C CA . SER A 1 396 ? -3.207 3.712 -9.179 1.00 81.19 396 SER A CA 1
ATOM 3101 C C . SER A 1 396 ? -3.596 3.686 -10.659 1.00 81.19 396 SER A C 1
ATOM 3103 O O . SER A 1 396 ? -2.819 3.182 -11.465 1.00 81.19 396 SER A O 1
ATOM 3105 N N . ASP A 1 397 ? -4.704 4.337 -11.016 1.00 83.81 397 ASP A N 1
ATOM 3106 C CA . ASP A 1 397 ? -5.223 4.417 -12.386 1.00 83.81 397 ASP A CA 1
ATOM 3107 C C . ASP A 1 397 ? -4.243 5.154 -13.313 1.00 83.81 397 ASP A C 1
ATOM 3109 O O . ASP A 1 397 ? -3.884 4.641 -14.370 1.00 83.81 397 ASP A O 1
ATOM 3113 N N . ASP A 1 398 ? -3.699 6.297 -12.872 1.00 83.88 398 ASP A N 1
ATOM 3114 C CA . ASP A 1 398 ? -2.649 7.032 -13.593 1.00 83.88 398 ASP A CA 1
ATOM 3115 C C . ASP A 1 398 ? -1.406 6.150 -13.826 1.00 83.88 398 ASP A C 1
ATOM 3117 O O . ASP A 1 398 ? -0.702 6.285 -14.829 1.00 83.88 398 ASP A O 1
ATOM 3121 N N . THR A 1 399 ? -1.081 5.269 -12.873 1.00 82.31 399 THR A N 1
ATOM 3122 C CA . THR A 1 399 ? 0.067 4.358 -12.979 1.00 82.31 399 THR A CA 1
ATOM 3123 C C . THR A 1 399 ? -0.213 3.211 -13.944 1.00 82.31 399 THR A C 1
ATOM 3125 O O . THR A 1 399 ? 0.695 2.827 -14.683 1.00 82.31 399 THR A O 1
ATOM 3128 N N . ASP A 1 400 ? -1.435 2.682 -13.960 1.00 81.00 400 ASP A N 1
ATOM 3129 C CA . ASP A 1 400 ? -1.857 1.649 -14.906 1.00 81.00 400 ASP A CA 1
ATOM 3130 C C . ASP A 1 400 ? -1.905 2.186 -16.345 1.00 81.00 400 ASP A C 1
ATOM 3132 O O . ASP A 1 400 ? -1.302 1.607 -17.251 1.00 81.00 400 ASP A O 1
ATOM 3136 N N . GLU A 1 401 ? -2.494 3.366 -16.559 1.00 83.44 401 GLU A N 1
ATOM 3137 C CA . GLU A 1 401 ? -2.495 4.027 -17.870 1.00 83.44 401 GLU A CA 1
ATOM 3138 C C . GLU A 1 401 ? -1.061 4.269 -18.367 1.00 83.44 401 GLU A C 1
ATOM 3140 O O . GLU A 1 401 ? -0.726 3.990 -19.524 1.00 83.44 401 GLU A O 1
ATOM 3145 N N . LEU A 1 402 ? -0.176 4.719 -17.472 1.00 84.31 402 LEU A N 1
ATOM 3146 C CA . LEU A 1 402 ? 1.240 4.904 -17.771 1.00 84.31 402 LEU A CA 1
ATOM 3147 C C . LEU A 1 402 ? 1.928 3.586 -18.162 1.00 84.31 402 LEU A C 1
ATOM 3149 O O . LEU A 1 402 ? 2.782 3.585 -19.052 1.00 84.31 402 LEU A O 1
ATOM 3153 N N . LEU A 1 403 ? 1.587 2.475 -17.505 1.00 81.25 403 LEU A N 1
ATOM 3154 C CA . LEU A 1 403 ? 2.132 1.151 -17.798 1.00 81.25 403 LEU A CA 1
ATOM 3155 C C . LEU A 1 403 ? 1.662 0.651 -19.170 1.00 81.25 403 LEU A C 1
ATOM 3157 O O . LEU A 1 403 ? 2.489 0.200 -19.967 1.00 81.25 403 LEU A O 1
ATOM 3161 N N . HIS A 1 404 ? 0.376 0.798 -19.484 1.00 83.44 404 HIS A N 1
ATOM 3162 C CA . HIS A 1 404 ? -0.178 0.457 -20.792 1.00 83.44 404 HIS A CA 1
ATOM 3163 C C . HIS A 1 404 ? 0.458 1.271 -21.922 1.00 83.44 404 HIS A C 1
ATOM 3165 O O . HIS A 1 404 ? 0.889 0.705 -22.935 1.00 83.44 404 HIS A O 1
ATOM 3171 N N . GLU A 1 405 ? 0.591 2.585 -21.740 1.00 85.06 405 GLU A N 1
ATOM 3172 C CA . GLU A 1 405 ? 1.250 3.444 -22.723 1.00 85.06 405 GLU A CA 1
ATOM 3173 C C . GLU A 1 405 ? 2.737 3.089 -22.862 1.00 85.06 405 GLU A C 1
ATOM 3175 O O . GLU A 1 405 ? 3.260 3.005 -23.975 1.00 85.06 405 GLU A O 1
ATOM 3180 N N . ALA A 1 406 ? 3.418 2.779 -21.755 1.00 86.06 406 ALA A N 1
ATOM 3181 C CA . ALA A 1 406 ? 4.800 2.318 -21.780 1.00 86.06 406 ALA A CA 1
ATOM 3182 C C . ALA A 1 406 ? 4.976 1.015 -22.565 1.00 86.06 406 ALA A C 1
ATOM 3184 O O . ALA A 1 406 ? 5.883 0.928 -23.394 1.00 86.06 406 ALA A O 1
ATOM 3185 N N . MET A 1 407 ? 4.113 0.020 -22.348 1.00 84.44 407 MET A N 1
ATOM 3186 C CA . MET A 1 407 ? 4.155 -1.245 -23.083 1.00 84.44 407 MET A CA 1
ATOM 3187 C C . MET A 1 407 ? 3.903 -1.035 -24.576 1.00 84.44 407 MET A C 1
ATOM 3189 O O . MET A 1 407 ? 4.646 -1.556 -25.412 1.00 84.44 407 MET A O 1
ATOM 3193 N N . ARG A 1 408 ? 2.893 -0.233 -24.929 1.00 86.25 408 ARG A N 1
ATOM 3194 C CA . ARG A 1 408 ? 2.574 0.097 -26.323 1.00 86.25 408 ARG A CA 1
ATOM 3195 C C . ARG A 1 408 ? 3.743 0.793 -27.015 1.00 86.25 408 ARG A C 1
ATOM 3197 O O . ARG A 1 408 ? 4.114 0.419 -28.130 1.00 86.25 408 ARG A O 1
ATOM 3204 N N . GLN A 1 409 ? 4.331 1.781 -26.352 1.00 89.31 409 GLN A N 1
ATOM 3205 C CA . GLN A 1 409 ? 5.440 2.555 -26.888 1.00 89.31 409 GLN A CA 1
ATOM 3206 C C . GLN A 1 409 ? 6.729 1.720 -26.978 1.00 89.31 409 GLN A C 1
ATOM 3208 O O . GLN A 1 409 ? 7.476 1.856 -27.949 1.00 89.31 409 GLN A O 1
ATOM 3213 N N . ASP A 1 410 ? 6.983 0.813 -26.027 1.00 87.12 410 ASP A N 1
ATOM 3214 C CA . ASP A 1 410 ? 8.121 -0.113 -26.087 1.00 87.12 410 ASP A CA 1
ATOM 3215 C C . ASP A 1 410 ? 7.982 -1.124 -27.234 1.00 87.12 410 ASP A C 1
ATOM 3217 O O . ASP A 1 410 ? 8.954 -1.381 -27.950 1.00 87.12 410 ASP A O 1
ATOM 3221 N N . LEU A 1 411 ? 6.770 -1.639 -27.475 1.00 88.88 411 LEU A N 1
ATOM 3222 C CA . LEU A 1 411 ? 6.470 -2.490 -28.629 1.00 88.88 411 LEU A CA 1
ATOM 3223 C C . LEU A 1 411 ? 6.670 -1.747 -29.957 1.00 88.88 411 LEU A C 1
ATOM 3225 O O . LEU A 1 411 ? 7.276 -2.311 -30.870 1.00 88.88 411 LEU A O 1
ATOM 3229 N N . ASP A 1 412 ? 6.225 -0.490 -30.068 1.00 93.00 412 ASP A N 1
ATOM 3230 C CA . ASP A 1 412 ? 6.485 0.353 -31.247 1.00 93.00 412 ASP A CA 1
ATOM 3231 C C . ASP A 1 412 ? 7.990 0.528 -31.489 1.00 93.00 412 ASP A C 1
ATOM 3233 O O . ASP A 1 412 ? 8.487 0.242 -32.583 1.00 93.00 412 ASP A O 1
ATOM 3237 N N . TYR A 1 413 ? 8.742 0.914 -30.450 1.00 92.56 413 TYR A N 1
ATOM 3238 C CA . TYR A 1 413 ? 10.195 1.042 -30.543 1.00 92.56 413 TYR A CA 1
ATOM 3239 C C . TYR A 1 413 ? 10.846 -0.269 -30.976 1.00 92.56 413 TYR A C 1
ATOM 3241 O O . TYR A 1 413 ? 11.687 -0.270 -31.875 1.00 92.56 413 TYR A O 1
ATOM 3249 N N . ARG A 1 414 ? 10.455 -1.394 -30.371 1.00 91.75 414 ARG A N 1
ATOM 3250 C CA . ARG A 1 414 ? 10.981 -2.718 -30.712 1.00 91.75 414 ARG A CA 1
ATOM 3251 C C . ARG A 1 414 ? 10.693 -3.078 -32.168 1.00 91.75 414 ARG A C 1
ATOM 3253 O O . ARG A 1 414 ? 11.608 -3.534 -32.850 1.00 91.75 414 ARG A O 1
ATOM 3260 N N . ASN A 1 415 ? 9.477 -2.848 -32.658 1.00 93.25 415 ASN A N 1
ATOM 3261 C CA . ASN A 1 415 ? 9.100 -3.142 -34.042 1.00 93.25 415 ASN A CA 1
ATOM 3262 C C . ASN A 1 415 ? 9.886 -2.286 -35.039 1.00 93.25 415 ASN A C 1
ATOM 3264 O O . ASN A 1 415 ? 10.500 -2.826 -35.956 1.00 93.25 415 ASN A O 1
ATOM 3268 N N . ARG A 1 416 ? 9.967 -0.974 -34.812 1.00 94.56 416 ARG A N 1
ATOM 3269 C CA . ARG A 1 416 ? 10.738 -0.051 -35.661 1.00 94.56 416 ARG A CA 1
ATOM 3270 C C . ARG A 1 416 ? 12.236 -0.358 -35.641 1.00 94.56 416 ARG A C 1
ATOM 3272 O O . ARG A 1 416 ? 12.904 -0.285 -36.668 1.00 94.56 416 ARG A O 1
ATOM 3279 N N . LEU A 1 417 ? 12.778 -0.762 -34.491 1.00 93.44 417 LEU A N 1
ATOM 3280 C CA . LEU A 1 417 ? 14.161 -1.232 -34.409 1.00 93.44 417 LEU A CA 1
ATOM 3281 C C . LEU A 1 417 ? 14.364 -2.544 -35.178 1.00 93.44 417 LEU A C 1
ATOM 3283 O O . LEU A 1 417 ? 15.397 -2.689 -35.823 1.00 93.44 417 LEU A O 1
ATOM 3287 N N . ILE A 1 418 ? 13.404 -3.476 -35.157 1.00 93.19 418 ILE A N 1
ATOM 3288 C CA . ILE A 1 418 ? 13.460 -4.712 -35.960 1.00 93.19 418 ILE A CA 1
ATOM 3289 C C . ILE A 1 418 ? 13.395 -4.387 -37.459 1.00 93.19 418 ILE A C 1
ATOM 3291 O O . ILE A 1 418 ? 14.113 -5.002 -38.241 1.00 93.19 418 ILE A O 1
ATOM 3295 N N . GLU A 1 419 ? 12.599 -3.406 -37.885 1.00 93.75 419 GLU A N 1
ATOM 3296 C CA . GLU A 1 419 ? 12.573 -2.964 -39.287 1.00 93.75 419 GLU A CA 1
ATOM 3297 C C . GLU A 1 419 ? 13.928 -2.414 -39.759 1.00 93.75 419 GLU A C 1
ATOM 3299 O O . GLU A 1 419 ? 14.297 -2.573 -40.927 1.00 93.75 419 GLU A O 1
ATOM 3304 N N . ILE A 1 420 ? 14.689 -1.787 -38.859 1.00 89.94 420 ILE A N 1
ATOM 3305 C CA . ILE A 1 420 ? 16.007 -1.216 -39.155 1.00 89.94 420 ILE A CA 1
ATOM 3306 C C . ILE A 1 420 ? 17.106 -2.284 -39.081 1.00 89.94 420 ILE A C 1
ATOM 3308 O O . ILE A 1 420 ? 17.824 -2.488 -40.061 1.00 89.94 420 ILE A O 1
ATOM 3312 N N . PHE A 1 421 ? 17.222 -2.971 -37.944 1.00 89.50 421 PHE A N 1
ATOM 3313 C CA . PHE A 1 421 ? 18.323 -3.881 -37.613 1.00 89.50 421 PHE A CA 1
ATOM 3314 C C . PHE A 1 421 ? 18.050 -5.356 -37.930 1.00 89.50 421 PHE A C 1
ATOM 3316 O O . PHE A 1 421 ? 18.978 -6.158 -37.902 1.00 89.50 421 PHE A O 1
ATOM 3323 N N . GLY A 1 422 ? 16.805 -5.740 -38.206 1.00 91.81 422 GLY A N 1
ATOM 3324 C CA . GLY A 1 422 ? 16.410 -7.142 -38.335 1.00 91.81 422 GLY A CA 1
ATOM 3325 C C . GLY A 1 422 ? 16.373 -7.863 -36.989 1.00 91.81 422 GLY A C 1
ATOM 3326 O O . GLY A 1 422 ? 16.524 -7.256 -35.927 1.00 91.81 422 GLY A O 1
ATOM 3327 N N . ARG A 1 423 ? 16.156 -9.180 -37.029 1.00 91.62 423 ARG A N 1
ATOM 3328 C CA . ARG A 1 423 ? 16.252 -10.062 -35.855 1.00 91.62 423 ARG A CA 1
ATOM 3329 C C . ARG A 1 423 ? 17.597 -10.793 -35.828 1.00 91.62 423 ARG A C 1
ATOM 3331 O O . ARG A 1 423 ? 18.155 -11.044 -36.903 1.00 91.62 423 ARG A O 1
ATOM 3338 N N . PRO A 1 424 ? 18.100 -11.174 -34.640 1.00 89.94 424 PRO A N 1
ATOM 3339 C CA . PRO A 1 424 ? 19.317 -11.967 -34.533 1.00 89.94 424 PRO A CA 1
ATOM 3340 C C . PRO A 1 424 ? 19.221 -13.310 -35.256 1.00 89.94 424 PRO A C 1
ATOM 3342 O O . PRO A 1 424 ? 18.134 -13.842 -35.504 1.00 89.94 424 PRO A O 1
ATOM 3345 N N . TYR A 1 425 ? 20.385 -13.876 -35.551 1.00 87.88 425 TYR A N 1
ATOM 3346 C CA . TYR A 1 425 ? 20.507 -15.247 -36.025 1.00 87.88 425 TYR A CA 1
ATOM 3347 C C . TYR A 1 425 ? 20.014 -16.237 -34.968 1.00 87.88 425 TYR A C 1
ATOM 3349 O O . TYR A 1 425 ? 20.317 -16.112 -33.784 1.00 87.88 425 TYR A O 1
ATOM 3357 N N . SER A 1 426 ? 19.287 -17.271 -35.392 1.00 85.31 426 SER A N 1
ATOM 3358 C CA . SER A 1 426 ? 18.782 -18.298 -34.464 1.00 85.31 426 SER A CA 1
ATOM 3359 C C . SER A 1 426 ? 19.900 -18.982 -33.661 1.00 85.31 426 SER A C 1
ATOM 3361 O O . SER A 1 426 ? 19.745 -19.245 -32.468 1.00 85.31 426 SER A O 1
ATOM 3363 N N . GLY A 1 427 ? 21.062 -19.204 -34.283 1.00 83.38 427 GLY A N 1
ATOM 3364 C CA . GLY A 1 427 ? 22.229 -19.799 -33.643 1.00 83.38 427 GLY A CA 1
ATOM 3365 C C . GLY A 1 427 ? 22.933 -18.891 -32.631 1.00 83.38 427 GLY A C 1
ATOM 3366 O O . GLY A 1 427 ? 23.713 -19.412 -31.839 1.00 83.38 427 GLY A O 1
ATOM 3367 N N . THR A 1 428 ? 22.622 -17.590 -32.566 1.00 82.88 428 THR A N 1
ATOM 3368 C CA . THR A 1 428 ? 23.229 -16.634 -31.614 1.00 82.88 428 THR A CA 1
ATOM 3369 C C . THR A 1 428 ? 22.353 -16.339 -30.390 1.00 82.88 428 THR A C 1
ATOM 3371 O O . THR A 1 428 ? 22.738 -15.534 -29.541 1.00 82.88 428 THR A O 1
ATOM 3374 N N . ILE A 1 429 ? 21.218 -17.037 -30.262 1.00 81.81 429 ILE A N 1
ATOM 3375 C CA . ILE A 1 429 ? 20.286 -16.967 -29.127 1.00 81.81 429 ILE A CA 1
ATOM 3376 C C . ILE A 1 429 ? 20.489 -18.192 -28.219 1.00 81.81 429 ILE A C 1
ATOM 3378 O O . ILE A 1 429 ? 20.534 -19.332 -28.700 1.00 81.81 429 ILE A O 1
ATOM 3382 N N . GLY A 1 430 ? 20.643 -17.971 -26.910 1.00 75.25 430 GLY A N 1
ATOM 3383 C CA . GLY A 1 430 ? 20.773 -19.022 -25.892 1.00 75.25 430 GLY A CA 1
ATOM 3384 C C . GLY A 1 430 ? 21.851 -18.750 -24.838 1.00 75.25 430 GLY A C 1
ATOM 3385 O O . GLY A 1 430 ? 22.547 -17.738 -24.873 1.00 75.25 430 GLY A O 1
ATOM 3386 N N . PHE A 1 431 ? 22.001 -19.673 -23.887 1.00 68.19 431 PHE A N 1
ATOM 3387 C CA . PHE A 1 431 ? 22.980 -19.550 -22.805 1.00 68.19 431 PHE A CA 1
ATOM 3388 C C . PHE A 1 431 ? 24.422 -19.430 -23.337 1.00 68.19 431 PHE A C 1
ATOM 3390 O O . PHE A 1 431 ? 24.857 -20.250 -24.147 1.00 68.19 431 PHE A O 1
ATOM 3397 N N . GLY A 1 432 ? 25.160 -18.413 -22.878 1.00 66.19 432 GLY A N 1
ATOM 3398 C CA . GLY A 1 432 ? 26.549 -18.154 -23.283 1.00 66.19 432 GLY A CA 1
ATOM 3399 C C . GLY A 1 432 ? 26.731 -17.567 -24.690 1.00 66.19 432 GLY A C 1
ATOM 3400 O O . GLY A 1 432 ? 27.854 -17.542 -25.189 1.00 66.19 432 GLY A O 1
ATOM 3401 N N . LYS A 1 433 ? 25.653 -17.118 -25.347 1.00 74.69 433 LYS A N 1
ATOM 3402 C CA . LYS A 1 433 ? 25.686 -16.491 -26.679 1.00 74.69 433 LYS A CA 1
ATOM 3403 C C . LYS A 1 433 ? 25.420 -14.980 -26.598 1.00 74.69 433 LYS A C 1
ATOM 3405 O O . LYS A 1 433 ? 25.170 -14.452 -25.519 1.00 74.69 433 LYS A O 1
ATOM 3410 N N . ALA A 1 434 ? 25.463 -14.289 -27.743 1.00 71.62 434 ALA A N 1
ATOM 3411 C CA . ALA A 1 434 ? 25.255 -12.837 -27.830 1.00 71.62 434 ALA A CA 1
ATOM 3412 C C . ALA A 1 434 ? 23.890 -12.386 -27.290 1.00 71.62 434 ALA A C 1
ATOM 3414 O O . ALA A 1 434 ? 23.782 -11.316 -26.695 1.00 71.62 434 ALA A O 1
ATOM 3415 N N . PHE A 1 435 ? 22.852 -13.198 -27.510 1.00 78.62 435 PHE A N 1
ATOM 3416 C CA . PHE A 1 435 ? 21.490 -12.913 -27.077 1.00 78.62 435 PHE A CA 1
ATOM 3417 C C . PHE A 1 435 ? 20.998 -13.990 -26.100 1.00 78.62 435 PHE A C 1
ATOM 3419 O O . PHE A 1 435 ? 21.227 -15.180 -26.344 1.00 78.62 435 PHE A O 1
ATOM 3426 N N . PRO A 1 436 ? 20.298 -13.608 -25.014 1.00 77.75 436 PRO A N 1
ATOM 3427 C CA . PRO A 1 436 ? 19.791 -14.559 -24.030 1.00 77.75 436 PRO A CA 1
ATOM 3428 C C . PRO A 1 436 ? 18.729 -15.481 -24.638 1.00 77.75 436 PRO A C 1
ATOM 3430 O O . PRO A 1 436 ? 18.115 -15.166 -25.657 1.00 77.75 436 PRO A O 1
ATOM 3433 N N . GLU A 1 437 ? 18.490 -16.627 -24.005 1.00 76.88 437 GLU A N 1
ATOM 3434 C CA . GLU A 1 437 ? 17.438 -17.553 -24.434 1.00 76.88 437 GLU A CA 1
ATOM 3435 C C . GLU A 1 437 ? 16.061 -16.861 -24.472 1.00 76.88 437 GLU A C 1
ATOM 3437 O O . GLU A 1 437 ? 15.728 -16.068 -23.594 1.00 76.88 437 GLU A O 1
ATOM 3442 N N . GLY A 1 438 ? 15.276 -17.125 -25.524 1.00 77.75 438 GLY A N 1
ATOM 3443 C CA . GLY A 1 438 ? 13.971 -16.487 -25.732 1.00 77.75 438 GLY A CA 1
ATOM 3444 C C . GLY A 1 438 ? 14.027 -15.030 -26.213 1.00 77.75 438 GLY A C 1
ATOM 3445 O O . GLY A 1 438 ? 13.002 -14.354 -26.215 1.00 77.75 438 GLY A O 1
ATOM 3446 N N . TYR A 1 439 ? 15.193 -14.514 -26.621 1.00 82.81 439 TYR A N 1
ATOM 3447 C CA . TYR A 1 439 ? 15.295 -13.153 -27.144 1.00 82.81 439 TYR A CA 1
ATOM 3448 C C . TYR A 1 439 ? 14.534 -12.980 -28.465 1.00 82.81 439 TYR A C 1
ATOM 3450 O O . TYR A 1 439 ? 14.787 -13.662 -29.455 1.00 82.81 439 TYR A O 1
ATOM 3458 N N . GLU A 1 440 ? 13.647 -11.991 -28.505 1.00 84.94 440 GLU A N 1
ATOM 3459 C CA . GLU A 1 440 ? 12.828 -11.696 -29.680 1.00 84.94 440 GLU A CA 1
ATOM 3460 C C . GLU A 1 440 ? 12.956 -10.233 -30.166 1.00 84.94 440 GLU A C 1
ATOM 3462 O O . GLU A 1 440 ? 12.126 -9.741 -30.942 1.00 84.94 440 GLU A O 1
ATOM 3467 N N . GLY A 1 441 ? 13.940 -9.497 -29.651 1.00 87.00 441 GLY A N 1
ATOM 3468 C CA . GLY A 1 441 ? 14.191 -8.096 -29.991 1.00 87.00 441 GLY A CA 1
ATOM 3469 C C . GLY A 1 441 ? 14.965 -7.898 -31.306 1.00 87.00 441 GLY A C 1
ATOM 3470 O O . GLY A 1 441 ? 15.195 -8.858 -32.047 1.00 87.00 441 GLY A O 1
ATOM 3471 N N . PRO A 1 442 ? 15.350 -6.647 -31.615 1.00 91.00 442 PRO A N 1
ATOM 3472 C CA . PRO A 1 442 ? 16.184 -6.318 -32.771 1.00 91.00 442 PRO A CA 1
ATOM 3473 C C . PRO A 1 442 ? 17.630 -6.809 -32.608 1.00 91.00 442 PRO A C 1
ATOM 3475 O O . PRO A 1 442 ? 18.139 -6.897 -31.495 1.00 91.00 442 PRO A O 1
ATOM 3478 N N . ASP A 1 443 ? 18.330 -7.054 -33.714 1.00 88.19 443 ASP A N 1
ATOM 3479 C CA . ASP A 1 443 ? 19.766 -7.343 -33.686 1.00 88.19 443 ASP A CA 1
ATOM 3480 C C . ASP A 1 443 ? 20.599 -6.065 -33.515 1.00 88.19 443 ASP A C 1
ATOM 3482 O O . ASP A 1 443 ? 21.103 -5.492 -34.471 1.00 88.19 443 ASP A O 1
ATOM 3486 N N . ASN A 1 444 ? 20.753 -5.588 -32.287 1.00 80.12 444 ASN A N 1
ATOM 3487 C CA . ASN A 1 444 ? 21.535 -4.385 -31.997 1.00 80.12 444 ASN A CA 1
ATOM 3488 C C . ASN A 1 444 ? 23.058 -4.618 -31.905 1.00 80.12 444 ASN A C 1
ATOM 3490 O O . ASN A 1 444 ? 23.790 -3.643 -31.749 1.00 80.12 444 ASN A O 1
ATOM 3494 N N . LEU A 1 445 ? 23.539 -5.866 -32.003 1.00 74.56 445 LEU A N 1
ATOM 3495 C CA . LEU A 1 445 ? 24.953 -6.222 -31.796 1.00 74.56 445 LEU A CA 1
ATOM 3496 C C . LEU A 1 445 ? 25.620 -6.791 -33.054 1.00 74.56 445 LEU A C 1
ATOM 3498 O O . LEU A 1 445 ? 26.740 -6.413 -33.391 1.00 74.56 445 LEU A O 1
ATOM 3502 N N . LEU A 1 446 ? 24.936 -7.696 -33.753 1.00 80.06 446 LEU A N 1
ATOM 3503 C CA . LEU A 1 446 ? 25.450 -8.475 -34.881 1.00 80.06 446 LEU A CA 1
ATOM 3504 C C . LEU A 1 446 ? 24.833 -8.034 -36.219 1.00 80.06 446 LEU A C 1
ATOM 3506 O O . LEU A 1 446 ? 24.933 -8.753 -37.215 1.00 80.06 446 LEU A O 1
ATOM 3510 N N . PHE A 1 447 ? 24.217 -6.846 -36.286 1.00 81.44 447 PHE A N 1
ATOM 3511 C CA . PHE A 1 447 ? 23.518 -6.371 -37.488 1.00 81.44 447 PHE A CA 1
ATOM 3512 C C . PHE A 1 447 ? 24.404 -6.291 -38.738 1.00 81.44 447 PHE A C 1
ATOM 3514 O O . PHE A 1 447 ? 23.880 -6.381 -39.845 1.00 81.44 447 PHE A O 1
ATOM 3521 N N . ALA A 1 448 ? 25.718 -6.125 -38.571 1.00 75.25 448 ALA A N 1
ATOM 3522 C CA . ALA A 1 448 ? 26.687 -6.001 -39.661 1.00 75.25 448 ALA A CA 1
ATOM 3523 C C . ALA A 1 448 ? 27.099 -7.349 -40.292 1.00 75.25 448 ALA A C 1
ATOM 3525 O O . ALA A 1 448 ? 27.891 -7.367 -41.234 1.00 75.25 448 ALA A O 1
ATOM 3526 N N . TYR A 1 449 ? 26.589 -8.474 -39.776 1.00 77.88 449 TYR A N 1
ATOM 3527 C CA . TYR A 1 449 ? 26.834 -9.805 -40.331 1.00 77.88 449 TYR A CA 1
ATOM 3528 C C . TYR A 1 449 ? 25.797 -10.171 -41.393 1.00 77.88 449 TYR A C 1
ATOM 3530 O O . TYR A 1 449 ? 24.591 -10.046 -41.144 1.00 77.88 449 TYR A O 1
ATOM 3538 N N . LEU A 1 450 ? 26.279 -10.717 -42.510 1.00 75.25 450 LEU A N 1
ATOM 3539 C CA . LEU A 1 450 ? 25.526 -11.177 -43.675 1.00 75.25 450 LEU A CA 1
ATOM 3540 C C . LEU A 1 450 ? 25.522 -12.712 -43.788 1.00 75.25 450 LEU A C 1
ATOM 3542 O O . LEU A 1 450 ? 26.551 -13.359 -43.586 1.00 75.25 450 LEU A O 1
ATOM 3546 N N . ASP A 1 451 ? 24.381 -13.282 -44.187 1.00 70.75 451 ASP A N 1
ATOM 3547 C CA . ASP A 1 451 ? 24.155 -14.732 -44.316 1.00 70.75 451 ASP A CA 1
ATOM 3548 C C . ASP A 1 451 ? 24.877 -15.368 -45.524 1.00 70.75 451 ASP A C 1
ATOM 3550 O O . ASP A 1 451 ? 25.068 -16.584 -45.586 1.00 70.75 451 ASP A O 1
ATOM 3554 N N . ARG A 1 452 ? 25.211 -14.587 -46.558 1.00 61.62 452 ARG A N 1
ATOM 3555 C CA . ARG A 1 452 ? 25.558 -15.143 -47.876 1.00 61.62 452 ARG A CA 1
ATOM 3556 C C . ARG A 1 452 ? 27.048 -15.443 -48.036 1.00 61.62 452 ARG A C 1
ATOM 3558 O O . ARG A 1 452 ? 27.864 -14.534 -48.083 1.00 61.62 452 ARG A O 1
ATOM 3565 N N . THR A 1 453 ? 27.361 -16.719 -48.300 1.00 50.19 453 THR A N 1
ATOM 3566 C CA . THR A 1 453 ? 28.573 -17.151 -49.040 1.00 50.19 453 THR A CA 1
ATOM 3567 C C . THR A 1 453 ? 28.334 -18.201 -50.125 1.00 50.19 453 THR A C 1
ATOM 3569 O O . THR A 1 453 ? 29.252 -18.912 -50.521 1.00 50.19 453 THR A O 1
ATOM 3572 N N . LYS A 1 454 ? 27.122 -18.296 -50.683 1.00 42.94 454 LYS A N 1
ATOM 3573 C CA . LYS A 1 454 ? 26.887 -19.151 -51.860 1.00 42.94 454 LYS A CA 1
ATOM 3574 C C . LYS A 1 454 ? 26.402 -18.352 -53.056 1.00 42.94 454 LYS A C 1
ATOM 3576 O O . LYS A 1 454 ? 25.216 -18.311 -53.364 1.00 42.94 454 LYS A O 1
ATOM 3581 N N . VAL A 1 455 ? 27.374 -17.767 -53.745 1.00 40.03 455 VAL A N 1
ATOM 3582 C CA . VAL A 1 455 ? 27.322 -17.499 -55.181 1.00 40.03 455 VAL A CA 1
ATOM 3583 C C . VAL A 1 455 ? 28.201 -18.567 -55.836 1.00 40.03 455 VAL A C 1
ATOM 3585 O O . VAL A 1 455 ? 29.354 -18.324 -56.154 1.00 40.03 455 VAL A O 1
ATOM 3588 N N . GLU A 1 456 ? 27.693 -19.782 -56.051 1.00 42.62 456 GLU A N 1
ATOM 3589 C CA . GLU A 1 456 ? 28.394 -20.743 -56.930 1.00 42.62 456 GLU A CA 1
ATOM 3590 C C . GLU A 1 456 ? 28.359 -20.305 -58.414 1.00 42.62 456 GLU A C 1
ATOM 3592 O O . GLU A 1 456 ? 28.770 -21.053 -59.296 1.00 42.62 456 GLU A O 1
ATOM 3597 N N . GLN A 1 457 ? 27.889 -19.094 -58.735 1.00 46.75 457 GLN A N 1
ATOM 3598 C CA . GLN A 1 457 ? 27.868 -18.563 -60.096 1.00 46.75 457 GLN A CA 1
ATOM 3599 C C . GLN A 1 457 ? 28.248 -17.086 -60.133 1.00 46.75 457 GLN A C 1
ATOM 3601 O O . GLN A 1 457 ? 27.375 -16.224 -60.143 1.00 46.75 457 GLN A O 1
ATOM 3606 N N . VAL A 1 458 ? 29.566 -16.873 -60.190 1.00 38.78 458 VAL A N 1
ATOM 3607 C CA . VAL A 1 458 ? 30.346 -15.761 -60.776 1.00 38.78 458 VAL A CA 1
ATOM 3608 C C . VAL A 1 458 ? 31.428 -15.365 -59.763 1.00 38.78 458 VAL A C 1
ATOM 3610 O O . VAL A 1 458 ? 31.178 -14.586 -58.853 1.00 38.78 458 VAL A O 1
ATOM 3613 N N . ILE A 1 459 ? 32.623 -15.954 -59.893 1.00 40.12 459 ILE A N 1
ATOM 3614 C CA . ILE A 1 459 ? 33.826 -15.590 -59.118 1.00 40.12 459 ILE A CA 1
ATOM 3615 C C . ILE A 1 459 ? 34.890 -15.100 -60.120 1.00 40.12 459 ILE A C 1
ATOM 3617 O O . ILE A 1 459 ? 34.919 -15.614 -61.245 1.00 40.12 459 ILE A O 1
ATOM 3621 N N . PRO A 1 460 ? 35.766 -14.148 -59.748 1.00 40.22 460 PRO A N 1
ATOM 3622 C CA . PRO A 1 460 ? 37.058 -14.572 -59.190 1.00 40.22 460 PRO A CA 1
ATOM 3623 C C . PRO A 1 460 ? 37.426 -13.902 -57.853 1.00 40.22 460 PRO A C 1
ATOM 3625 O O . PRO A 1 460 ? 37.045 -12.759 -57.581 1.00 40.22 460 PRO A O 1
ATOM 3628 N N . ASP A 1 461 ? 38.172 -14.675 -57.056 1.00 48.25 461 ASP A N 1
ATOM 3629 C CA . ASP A 1 461 ? 38.615 -14.434 -55.677 1.00 48.25 461 ASP A CA 1
ATOM 3630 C C . ASP A 1 461 ? 39.238 -13.043 -55.437 1.00 48.25 461 ASP A C 1
ATOM 3632 O O . ASP A 1 461 ? 39.884 -12.469 -56.316 1.00 48.25 461 ASP A O 1
ATOM 3636 N N . GLY A 1 462 ? 39.067 -12.536 -54.210 1.00 47.19 462 GLY A N 1
ATOM 3637 C CA . GLY A 1 462 ? 39.520 -11.221 -53.721 1.00 47.19 462 GLY A CA 1
ATOM 3638 C C . GLY A 1 462 ? 38.343 -10.243 -53.652 1.00 47.19 462 GLY A C 1
ATOM 3639 O O . GLY A 1 462 ? 37.742 -9.955 -54.686 1.00 47.19 462 GLY A O 1
ATOM 3640 N N . THR A 1 463 ? 37.876 -9.799 -52.480 1.00 47.62 463 THR A N 1
ATOM 3641 C CA . THR A 1 463 ? 38.615 -9.121 -51.389 1.00 47.62 463 THR A CA 1
ATOM 3642 C C . THR A 1 463 ? 38.283 -9.618 -49.964 1.00 47.62 463 THR A C 1
ATOM 3644 O O . THR A 1 463 ? 38.835 -9.131 -48.979 1.00 47.62 463 THR A O 1
ATOM 3647 N N . GLY A 1 464 ? 37.416 -10.628 -49.819 1.00 46.78 464 GLY A N 1
ATOM 3648 C CA . GLY A 1 464 ? 37.053 -11.190 -48.513 1.00 46.78 464 GLY A CA 1
ATOM 3649 C C . GLY A 1 464 ? 38.236 -11.865 -47.810 1.00 46.78 464 GLY A C 1
ATOM 3650 O O . GLY A 1 464 ? 38.846 -12.790 -48.342 1.00 46.78 464 GLY A O 1
ATOM 3651 N N . SER A 1 465 ? 38.554 -11.421 -46.594 1.00 47.91 465 SER A N 1
ATOM 3652 C CA . SER A 1 465 ? 39.543 -12.088 -45.746 1.00 47.91 465 SER A CA 1
ATOM 3653 C C . SER A 1 465 ? 39.000 -13.435 -45.247 1.00 47.91 465 SER A C 1
ATOM 3655 O O . SER A 1 465 ? 37.976 -13.468 -44.560 1.00 47.91 465 SER A O 1
ATOM 3657 N N . GLU A 1 466 ? 39.708 -14.535 -45.537 1.00 47.94 466 GLU A N 1
ATOM 3658 C CA . GLU A 1 466 ? 39.479 -15.853 -44.911 1.00 47.94 466 GLU A CA 1
ATOM 3659 C C . GLU A 1 466 ? 40.016 -15.929 -43.469 1.00 47.94 466 GLU A C 1
ATOM 3661 O O . GLU A 1 466 ? 40.052 -17.004 -42.872 1.00 47.94 466 GLU A O 1
ATOM 3666 N N . ASP A 1 467 ? 40.453 -14.807 -42.891 1.00 50.44 467 ASP A N 1
ATOM 3667 C CA . ASP A 1 467 ? 40.954 -14.771 -41.525 1.00 50.44 467 ASP A CA 1
ATOM 3668 C C . ASP A 1 467 ? 39.826 -15.112 -40.535 1.00 50.44 467 ASP A C 1
ATOM 3670 O O . ASP A 1 467 ? 38.931 -14.316 -40.245 1.00 50.44 467 ASP A O 1
ATOM 3674 N N . THR A 1 468 ? 39.855 -16.349 -40.037 1.00 50.53 468 THR A N 1
ATOM 3675 C CA . THR A 1 468 ? 38.914 -16.883 -39.047 1.00 50.53 468 THR A CA 1
ATOM 3676 C C . THR A 1 468 ? 39.298 -16.499 -37.621 1.00 50.53 468 THR A C 1
ATOM 3678 O O . THR A 1 468 ? 38.818 -17.127 -36.674 1.00 50.53 468 THR A O 1
ATOM 3681 N N . THR A 1 469 ? 40.207 -15.538 -37.435 1.00 52.53 469 THR A N 1
ATOM 3682 C CA . THR A 1 469 ? 40.546 -15.052 -36.101 1.00 52.53 469 THR A CA 1
ATOM 3683 C C . THR A 1 469 ? 39.304 -14.519 -35.403 1.00 52.53 469 THR A C 1
ATOM 3685 O O . THR A 1 469 ? 38.369 -13.972 -35.991 1.00 52.53 469 THR A O 1
ATOM 3688 N N . THR A 1 470 ? 39.266 -14.745 -34.104 1.00 52.50 470 THR A N 1
ATOM 3689 C CA . THR A 1 470 ? 38.179 -14.290 -33.264 1.00 52.50 470 THR A CA 1
ATOM 3690 C C . THR A 1 470 ? 38.704 -13.240 -32.310 1.00 52.50 470 THR A C 1
ATOM 3692 O O . THR A 1 470 ? 39.659 -13.514 -31.587 1.00 52.50 470 THR A O 1
ATOM 3695 N N . LEU A 1 471 ? 38.097 -12.055 -32.303 1.00 51.75 471 LEU A N 1
ATOM 3696 C CA . LEU A 1 471 ? 38.502 -10.987 -31.391 1.00 51.75 471 LEU A CA 1
ATOM 3697 C C . LEU A 1 471 ? 37.889 -11.220 -30.009 1.00 51.75 471 LEU A C 1
ATOM 3699 O O . LEU A 1 471 ? 36.677 -11.421 -29.895 1.00 51.75 471 LEU A O 1
ATOM 3703 N N . GLU A 1 472 ? 38.720 -11.150 -28.969 1.00 49.12 472 GLU A N 1
ATOM 3704 C CA . GLU A 1 472 ? 38.267 -11.048 -27.581 1.00 49.12 472 GLU A CA 1
ATOM 3705 C C . GLU A 1 472 ? 38.119 -9.570 -27.184 1.00 49.12 472 GLU A C 1
ATOM 3707 O O . GLU A 1 472 ? 38.961 -8.725 -27.500 1.00 49.12 472 GLU A O 1
ATOM 3712 N N . PHE A 1 473 ? 37.063 -9.236 -26.438 1.00 48.22 473 PHE A N 1
ATOM 3713 C CA . PHE A 1 473 ? 36.751 -7.860 -26.023 1.00 48.22 473 PHE A CA 1
ATOM 3714 C C . PHE A 1 473 ? 37.918 -7.150 -25.297 1.00 48.22 473 PHE A C 1
ATOM 3716 O O . PHE A 1 473 ? 38.134 -5.944 -25.456 1.00 48.22 473 PHE A O 1
ATOM 3723 N N . ASN A 1 474 ? 38.733 -7.904 -24.551 1.00 47.34 474 ASN A N 1
ATOM 3724 C CA . ASN A 1 474 ? 39.927 -7.389 -23.874 1.00 47.34 474 ASN A CA 1
ATOM 3725 C C . ASN A 1 474 ? 41.019 -6.894 -24.839 1.00 47.34 474 ASN A C 1
ATOM 3727 O O . ASN A 1 474 ? 41.757 -5.966 -24.502 1.00 47.34 474 ASN A O 1
ATOM 3731 N N . GLU A 1 475 ? 41.117 -7.461 -26.042 1.00 46.34 475 GLU A N 1
ATOM 3732 C CA . GLU A 1 475 ? 42.077 -7.025 -27.061 1.00 46.34 475 GLU A CA 1
ATOM 3733 C C . GLU A 1 475 ? 41.613 -5.729 -27.741 1.00 46.34 475 GLU A C 1
ATOM 3735 O O . GLU A 1 475 ? 42.410 -4.809 -27.941 1.00 46.34 475 GLU A O 1
ATOM 3740 N N . ILE A 1 476 ? 40.305 -5.589 -27.986 1.00 46.53 476 ILE A N 1
ATOM 3741 C CA . ILE A 1 476 ? 39.688 -4.367 -28.534 1.00 46.53 476 ILE A CA 1
ATOM 3742 C C . ILE A 1 476 ? 39.900 -3.178 -27.587 1.00 46.53 476 ILE A C 1
ATOM 3744 O O . ILE A 1 476 ? 40.264 -2.088 -28.031 1.00 46.53 476 ILE A O 1
ATOM 3748 N N . LYS A 1 477 ? 39.751 -3.386 -26.272 1.00 47.94 477 LYS A N 1
ATOM 3749 C CA . LYS A 1 477 ? 40.002 -2.364 -25.240 1.00 47.94 477 LYS A CA 1
ATOM 3750 C C . LYS A 1 477 ? 41.402 -1.753 -25.354 1.00 47.94 477 LYS A C 1
ATOM 3752 O O . LYS A 1 477 ? 41.556 -0.535 -25.271 1.00 47.94 477 LYS A O 1
ATOM 3757 N N . ASN A 1 478 ? 42.414 -2.586 -25.593 1.00 47.06 478 ASN A N 1
ATOM 3758 C CA . ASN A 1 478 ? 43.796 -2.139 -25.764 1.00 47.06 478 ASN A CA 1
ATOM 3759 C C . ASN A 1 478 ? 43.993 -1.379 -27.086 1.00 47.06 478 ASN A C 1
ATOM 3761 O O . ASN A 1 478 ? 44.689 -0.362 -27.110 1.00 47.06 478 ASN A O 1
ATOM 3765 N N . THR A 1 479 ? 43.324 -1.805 -28.159 1.00 45.84 479 THR A N 1
ATOM 3766 C CA . THR A 1 479 ? 43.345 -1.131 -29.468 1.00 45.84 479 THR A CA 1
ATOM 3767 C C . THR A 1 479 ? 42.687 0.254 -29.425 1.00 45.84 479 THR A C 1
ATOM 3769 O O . THR A 1 479 ? 43.249 1.215 -29.949 1.00 45.84 479 THR A O 1
ATOM 3772 N N . VAL A 1 480 ? 41.544 0.409 -28.743 1.00 43.03 480 VAL A N 1
ATOM 3773 C CA . VAL A 1 480 ? 40.846 1.705 -28.596 1.00 43.03 480 VAL A CA 1
ATOM 3774 C C . VAL A 1 480 ? 41.631 2.682 -27.710 1.00 43.03 480 VAL A C 1
ATOM 3776 O O . VAL A 1 480 ? 41.732 3.868 -28.030 1.00 43.03 480 VAL A O 1
ATOM 3779 N N . ILE A 1 481 ? 42.272 2.195 -26.642 1.00 48.41 481 ILE A N 1
ATOM 3780 C CA . ILE A 1 481 ? 43.231 2.992 -25.855 1.00 48.41 481 ILE A CA 1
ATOM 3781 C C . ILE A 1 481 ? 44.421 3.431 -26.735 1.00 48.41 481 ILE A C 1
ATOM 3783 O O . ILE A 1 481 ? 44.893 4.567 -26.630 1.00 48.41 481 ILE A O 1
ATOM 3787 N N . GLY A 1 482 ? 44.870 2.566 -27.651 1.00 45.72 482 GLY A N 1
ATOM 3788 C CA . GLY A 1 482 ? 45.884 2.880 -28.660 1.00 45.72 482 GLY A CA 1
ATOM 3789 C C . GLY A 1 482 ? 45.450 3.959 -29.661 1.00 45.72 482 GLY A C 1
ATOM 3790 O O . GLY A 1 482 ? 46.242 4.847 -29.978 1.00 45.72 482 GLY A O 1
ATOM 3791 N N . LEU A 1 483 ? 44.184 3.957 -30.097 1.00 45.78 483 LEU A N 1
ATOM 3792 C CA . LEU A 1 483 ? 43.610 4.967 -31.002 1.00 45.78 483 LEU A CA 1
ATOM 3793 C C . LEU A 1 483 ? 43.557 6.369 -30.378 1.00 45.78 483 LEU A C 1
ATOM 3795 O O . LEU A 1 483 ? 43.804 7.351 -31.072 1.00 45.78 483 LEU A O 1
ATOM 3799 N N . ALA A 1 484 ? 43.338 6.488 -29.064 1.00 46.53 484 ALA A N 1
ATOM 3800 C CA . ALA A 1 484 ? 43.430 7.774 -28.354 1.00 46.53 484 ALA A CA 1
ATOM 3801 C C . ALA A 1 484 ? 44.855 8.364 -28.337 1.00 46.53 484 ALA A C 1
ATOM 3803 O O . ALA A 1 484 ? 45.044 9.545 -28.046 1.00 46.53 484 ALA A O 1
ATOM 3804 N N . SER A 1 485 ? 45.851 7.534 -28.655 1.00 47.31 485 SER A N 1
ATOM 3805 C CA . SER A 1 485 ? 47.255 7.913 -28.814 1.00 47.31 485 SER A CA 1
ATOM 3806 C C . SER A 1 485 ? 47.651 8.091 -30.289 1.00 47.31 485 SER A C 1
ATOM 3808 O O . SER A 1 485 ? 48.805 8.418 -30.572 1.00 47.31 485 SER A O 1
ATOM 3810 N N . ASN A 1 486 ? 46.718 7.887 -31.232 1.00 51.91 486 ASN A N 1
ATOM 3811 C CA . ASN A 1 486 ? 46.948 8.084 -32.660 1.00 51.91 486 ASN A CA 1
ATOM 3812 C C . ASN A 1 486 ? 47.197 9.572 -32.948 1.00 51.91 486 ASN A C 1
ATOM 3814 O O . ASN A 1 486 ? 46.436 10.452 -32.537 1.00 51.91 486 ASN A O 1
ATOM 3818 N N . LYS A 1 487 ? 48.284 9.842 -33.672 1.00 48.16 487 LYS A N 1
ATOM 3819 C CA . LYS A 1 487 ? 48.782 11.185 -33.950 1.00 48.16 487 LYS A CA 1
ATOM 3820 C C . LYS A 1 487 ? 47.758 12.071 -34.672 1.00 48.16 487 LYS A C 1
ATOM 3822 O O . LYS A 1 487 ? 47.645 13.241 -34.313 1.00 48.16 487 LYS A O 1
ATOM 3827 N N . ASP A 1 488 ? 46.995 11.520 -35.610 1.00 49.16 488 ASP A N 1
ATOM 3828 C CA . ASP A 1 488 ? 46.062 12.288 -36.440 1.00 49.16 488 ASP A CA 1
ATOM 3829 C C . ASP A 1 488 ? 44.797 12.667 -35.659 1.00 49.16 488 ASP A C 1
ATOM 3831 O O . ASP A 1 488 ? 44.360 13.817 -35.689 1.00 49.16 488 ASP A O 1
ATOM 3835 N N . LEU A 1 489 ? 44.267 11.742 -34.851 1.00 45.56 489 LEU A N 1
ATOM 3836 C CA . LEU A 1 489 ? 43.144 12.004 -33.938 1.00 45.56 489 LEU A CA 1
ATOM 3837 C C . LEU A 1 489 ? 43.511 13.019 -32.849 1.00 45.56 489 LEU A C 1
ATOM 3839 O O . LEU A 1 489 ? 42.723 13.908 -32.522 1.00 45.56 489 LEU A O 1
ATOM 3843 N N . VAL A 1 490 ? 44.730 12.925 -32.314 1.00 51.16 490 VAL A N 1
ATOM 3844 C CA . VAL A 1 490 ? 45.268 13.897 -31.356 1.00 51.16 490 VAL A CA 1
ATOM 3845 C C . VAL A 1 490 ? 45.417 15.279 -31.998 1.00 51.16 490 VAL A C 1
ATOM 3847 O O . VAL A 1 490 ? 45.136 16.287 -31.347 1.00 51.16 490 VAL A O 1
ATOM 3850 N N . ASP A 1 491 ? 45.841 15.351 -33.260 1.00 50.09 491 ASP A N 1
ATOM 3851 C CA . ASP A 1 491 ? 46.023 16.613 -33.980 1.00 50.09 491 ASP A CA 1
ATOM 3852 C C . ASP A 1 491 ? 44.667 17.258 -34.368 1.00 50.09 491 ASP A C 1
ATOM 3854 O O . ASP A 1 491 ? 44.518 18.477 -34.239 1.00 50.09 491 ASP A O 1
ATOM 3858 N N . ILE A 1 492 ? 43.631 16.465 -34.680 1.00 50.72 492 ILE A N 1
ATOM 3859 C CA . ILE A 1 492 ? 42.240 16.939 -34.845 1.00 50.72 492 ILE A CA 1
ATOM 3860 C C . ILE A 1 492 ? 41.661 17.449 -33.515 1.00 50.72 492 ILE A C 1
ATOM 3862 O O . ILE A 1 492 ? 41.096 18.544 -33.461 1.00 50.72 492 ILE A O 1
ATOM 3866 N N . TYR A 1 493 ? 41.833 16.714 -32.414 1.00 45.72 493 TYR A N 1
ATOM 3867 C CA . TYR A 1 493 ? 41.322 17.123 -31.100 1.00 45.72 493 TYR A CA 1
ATOM 3868 C C . TYR A 1 493 ? 41.978 18.418 -30.592 1.00 45.72 493 TYR A C 1
ATOM 3870 O O . TYR A 1 493 ? 41.285 19.316 -30.106 1.00 45.72 493 TYR A O 1
ATOM 3878 N N . LYS A 1 494 ? 43.293 18.585 -30.807 1.00 52.50 494 LYS A N 1
ATOM 3879 C CA . LYS A 1 494 ? 44.014 19.845 -30.534 1.00 52.50 494 LYS A CA 1
ATOM 3880 C C . LYS A 1 494 ? 43.415 21.043 -31.268 1.00 52.50 494 LYS A C 1
ATOM 3882 O O . LYS A 1 494 ? 43.474 22.153 -30.743 1.00 52.50 494 LYS A O 1
ATOM 3887 N N . SER A 1 495 ? 42.871 20.833 -32.469 1.00 49.62 495 SER A N 1
ATOM 3888 C CA . SER A 1 495 ? 42.285 21.905 -33.282 1.00 49.62 495 SER A CA 1
ATOM 3889 C C . SER A 1 495 ? 40.925 22.392 -32.766 1.00 49.62 495 SER A C 1
ATOM 3891 O O . SER A 1 495 ? 40.505 23.488 -33.131 1.00 49.62 495 SER A O 1
ATOM 3893 N N . THR A 1 496 ? 40.271 21.624 -31.881 1.00 50.69 496 THR A N 1
ATOM 3894 C CA . THR A 1 496 ? 38.889 21.896 -31.449 1.00 50.69 496 THR A CA 1
ATOM 3895 C C . THR A 1 496 ? 38.749 22.103 -29.933 1.00 50.69 496 THR A C 1
ATOM 3897 O O . THR A 1 496 ? 37.965 22.957 -29.523 1.00 50.69 496 THR A O 1
ATOM 3900 N N . SER A 1 497 ? 39.499 21.388 -29.074 1.00 52.47 497 SER A N 1
ATOM 3901 C CA . SER A 1 497 ? 39.293 21.462 -27.611 1.00 52.47 497 SER A CA 1
ATOM 3902 C C . SER A 1 497 ? 40.419 20.866 -26.733 1.00 52.47 497 SER A C 1
ATOM 3904 O O . SER A 1 497 ? 40.221 19.860 -26.054 1.00 52.47 497 SER A O 1
ATOM 3906 N N . GLY A 1 498 ? 41.576 21.533 -26.631 1.00 55.94 498 GLY A N 1
ATOM 3907 C CA . GLY A 1 498 ? 42.559 21.274 -25.557 1.00 55.94 498 GLY A CA 1
ATOM 3908 C C . GLY A 1 498 ? 43.579 20.145 -25.806 1.00 55.94 498 GLY A C 1
ATOM 3909 O O . GLY A 1 498 ? 43.539 19.441 -26.808 1.00 55.94 498 GLY A O 1
ATOM 3910 N N . GLY A 1 499 ? 44.586 20.042 -24.926 1.00 54.56 499 GLY A N 1
ATOM 3911 C CA . GLY A 1 499 ? 45.844 19.305 -25.154 1.00 54.56 499 GLY A CA 1
ATOM 3912 C C . GLY A 1 499 ? 45.739 17.770 -25.157 1.00 54.56 499 GLY A C 1
ATOM 3913 O O . GLY A 1 499 ? 44.829 17.189 -24.575 1.00 54.56 499 GLY A O 1
ATOM 3914 N N . SER A 1 500 ? 46.731 17.101 -25.763 1.00 52.00 500 SER A N 1
ATOM 3915 C CA . SER A 1 500 ? 46.768 15.647 -26.040 1.00 52.00 500 SER A CA 1
ATOM 3916 C C . SER A 1 500 ? 46.508 14.735 -24.835 1.00 52.00 500 SER A C 1
ATOM 3918 O O . SER A 1 500 ? 45.941 13.660 -24.991 1.00 52.00 500 SER A O 1
ATOM 3920 N N . THR A 1 501 ? 46.883 15.164 -23.630 1.00 55.44 501 THR A N 1
ATOM 3921 C CA . THR A 1 501 ? 46.686 14.402 -22.387 1.00 55.44 501 THR A CA 1
ATOM 3922 C C . THR A 1 501 ? 45.214 14.345 -21.953 1.00 55.44 501 THR A C 1
ATOM 3924 O O . THR A 1 501 ? 44.821 13.439 -21.224 1.00 55.44 501 THR A O 1
ATOM 3927 N N . GLN A 1 502 ? 44.379 15.296 -22.385 1.00 54.41 502 GLN A N 1
ATOM 3928 C CA . GLN A 1 502 ? 42.955 15.345 -22.032 1.00 54.41 502 GLN A CA 1
ATOM 3929 C C . GLN A 1 502 ? 42.128 14.351 -22.855 1.00 54.41 502 GLN A C 1
ATOM 3931 O O . GLN A 1 502 ? 41.240 13.723 -22.291 1.00 54.41 502 GLN A O 1
ATOM 3936 N N . LEU A 1 503 ? 42.462 14.139 -24.134 1.00 49.72 503 LEU A N 1
ATOM 3937 C CA . LEU A 1 503 ? 41.823 13.125 -24.982 1.00 49.72 503 LEU A CA 1
ATOM 3938 C C . LEU A 1 503 ? 42.102 11.710 -24.466 1.00 49.72 503 LEU A C 1
ATOM 3940 O O . LEU A 1 503 ? 41.170 10.933 -24.277 1.00 49.72 503 LEU A O 1
ATOM 3944 N N . SER A 1 504 ? 43.369 11.396 -24.173 1.00 50.41 504 SER A N 1
ATOM 3945 C CA . SER A 1 504 ? 43.741 10.085 -23.633 1.00 50.41 504 SER A CA 1
ATOM 3946 C C . SER A 1 504 ? 43.068 9.827 -22.283 1.00 50.41 504 SER A C 1
ATOM 3948 O O . SER A 1 504 ? 42.527 8.750 -22.071 1.00 50.41 504 SER A O 1
ATOM 3950 N N . THR A 1 505 ? 43.020 10.831 -21.400 1.00 53.59 505 THR A N 1
ATOM 3951 C CA . THR A 1 505 ? 42.362 10.723 -20.087 1.00 53.59 505 THR A CA 1
ATOM 3952 C C . THR A 1 505 ? 40.841 10.614 -20.210 1.00 53.59 505 THR A C 1
ATOM 3954 O O . THR A 1 505 ? 40.236 9.834 -19.482 1.00 53.59 505 THR A O 1
ATOM 3957 N N . ALA A 1 506 ? 40.205 11.342 -21.132 1.00 49.91 506 ALA A N 1
ATOM 3958 C CA . ALA A 1 506 ? 38.763 11.266 -21.363 1.00 49.91 506 ALA A CA 1
ATOM 3959 C C . ALA A 1 506 ? 38.350 9.906 -21.944 1.00 49.91 506 ALA A C 1
ATOM 3961 O O . ALA A 1 506 ? 37.411 9.297 -21.440 1.00 49.91 506 ALA A O 1
ATOM 3962 N N . VAL A 1 507 ? 39.090 9.387 -22.931 1.00 48.47 507 VAL A N 1
ATOM 3963 C CA . VAL A 1 507 ? 38.851 8.053 -23.510 1.00 48.47 507 VAL A CA 1
ATOM 3964 C C . VAL A 1 507 ? 39.103 6.962 -22.470 1.00 48.47 507 VAL A C 1
ATOM 3966 O O . VAL A 1 507 ? 38.297 6.050 -22.315 1.00 48.47 507 VAL A O 1
ATOM 3969 N N . GLN A 1 508 ? 40.174 7.084 -21.687 1.00 49.88 508 GLN A N 1
ATOM 3970 C CA . GLN A 1 508 ? 40.487 6.142 -20.618 1.00 49.88 508 GLN A CA 1
ATOM 3971 C C . GLN A 1 508 ? 39.449 6.189 -19.482 1.00 49.88 508 GLN A C 1
ATOM 3973 O O . GLN A 1 508 ? 39.084 5.142 -18.964 1.00 49.88 508 GLN A O 1
ATOM 3978 N N . THR A 1 509 ? 38.902 7.361 -19.146 1.00 49.34 509 THR A N 1
ATOM 3979 C CA . THR A 1 509 ? 37.811 7.510 -18.162 1.00 49.34 509 THR A CA 1
ATOM 3980 C C . THR A 1 509 ? 36.483 6.971 -18.700 1.00 49.34 509 THR A C 1
ATOM 3982 O O . THR A 1 509 ? 35.748 6.327 -17.963 1.00 49.34 509 THR A O 1
ATOM 3985 N N . PHE A 1 510 ? 36.189 7.164 -19.987 1.00 48.00 510 PHE A N 1
ATOM 3986 C CA . PHE A 1 510 ? 35.000 6.616 -20.648 1.00 48.00 510 PHE A CA 1
ATOM 3987 C C . PHE A 1 510 ? 35.032 5.078 -20.722 1.00 48.00 510 PHE A C 1
ATOM 3989 O O . PHE A 1 510 ? 34.013 4.432 -20.511 1.00 48.00 510 PHE A O 1
ATOM 3996 N N . ILE A 1 511 ? 36.212 4.491 -20.961 1.00 46.84 511 ILE A N 1
ATOM 3997 C CA . ILE A 1 511 ? 36.407 3.035 -21.088 1.00 46.84 511 ILE A CA 1
ATOM 3998 C C . ILE A 1 511 ? 36.600 2.335 -19.729 1.00 46.84 511 ILE A C 1
ATOM 4000 O O . ILE A 1 511 ? 36.211 1.179 -19.583 1.00 46.84 511 ILE A O 1
ATOM 4004 N N . LEU A 1 512 ? 37.233 2.984 -18.741 1.00 47.19 512 LEU A N 1
ATOM 4005 C CA . LEU A 1 512 ? 37.556 2.383 -17.431 1.00 47.19 512 LEU A CA 1
ATOM 4006 C C . LEU A 1 512 ? 36.660 2.854 -16.275 1.00 47.19 512 LEU A C 1
ATOM 4008 O O . LEU A 1 512 ? 36.690 2.232 -15.218 1.00 47.19 512 LEU A O 1
ATOM 4012 N N . GLY A 1 513 ? 35.903 3.943 -16.435 1.00 41.91 513 GLY A N 1
ATOM 4013 C CA . GLY A 1 513 ? 35.075 4.530 -15.373 1.00 41.91 513 GLY A CA 1
ATOM 4014 C C . GLY A 1 513 ? 33.747 3.810 -15.127 1.00 41.91 513 GLY A C 1
ATOM 4015 O O . GLY A 1 513 ? 33.156 3.985 -14.066 1.00 41.91 513 GLY A O 1
ATOM 4016 N N . ASN A 1 514 ? 33.304 2.968 -16.064 1.00 39.66 514 ASN A N 1
ATOM 4017 C CA . ASN A 1 514 ? 32.155 2.085 -15.889 1.00 39.66 514 ASN A CA 1
ATOM 4018 C C . ASN A 1 514 ? 32.652 0.691 -15.499 1.00 39.66 514 ASN A C 1
ATOM 4020 O O . ASN A 1 514 ? 32.921 -0.154 -16.349 1.00 39.66 514 ASN A O 1
ATOM 4024 N N . SER A 1 515 ? 32.784 0.446 -14.198 1.00 39.59 515 SER A N 1
ATOM 4025 C CA . SER A 1 515 ? 33.007 -0.884 -13.626 1.00 39.59 515 SER A CA 1
ATOM 4026 C C . SER A 1 515 ? 31.714 -1.708 -13.661 1.00 39.59 515 SER A C 1
ATOM 4028 O O . SER A 1 515 ? 31.155 -2.047 -12.621 1.00 39.59 515 SER A O 1
ATOM 4030 N N . TYR A 1 516 ? 31.208 -1.976 -14.863 1.00 39.16 516 TYR A N 1
ATOM 4031 C CA . TYR A 1 516 ? 30.211 -3.014 -15.089 1.00 39.16 516 TYR A CA 1
ATOM 4032 C C . TYR A 1 516 ? 30.992 -4.270 -15.485 1.00 39.16 516 TYR A C 1
ATOM 4034 O O . TYR A 1 516 ? 31.714 -4.251 -16.483 1.00 39.16 516 TYR A O 1
ATOM 4042 N N . GLU A 1 517 ? 30.934 -5.329 -14.673 1.00 42.28 517 GLU A N 1
ATOM 4043 C CA . GLU A 1 517 ? 31.399 -6.655 -15.092 1.00 42.28 517 GLU A CA 1
ATOM 4044 C C . GLU A 1 517 ? 30.443 -7.145 -16.179 1.00 42.28 517 GLU A C 1
ATOM 4046 O O . GLU A 1 517 ? 29.422 -7.771 -15.909 1.00 42.28 517 GLU A O 1
ATOM 4051 N N . ASP A 1 518 ? 30.733 -6.752 -17.416 1.00 43.22 518 ASP A N 1
ATOM 4052 C CA . ASP A 1 518 ? 29.939 -7.121 -18.571 1.00 43.22 518 ASP A CA 1
ATOM 4053 C C . ASP A 1 518 ? 30.193 -8.607 -18.896 1.00 43.22 518 ASP A C 1
ATOM 4055 O O . ASP A 1 518 ? 31.336 -8.983 -19.191 1.00 43.22 518 ASP A O 1
ATOM 4059 N N . PRO A 1 519 ? 29.166 -9.477 -18.859 1.00 41.53 519 PRO A N 1
ATOM 4060 C CA . PRO A 1 519 ? 29.300 -10.885 -19.228 1.00 41.53 519 PRO A CA 1
ATOM 4061 C C . PRO A 1 519 ? 29.772 -11.093 -20.681 1.00 41.53 519 PRO A C 1
ATOM 4063 O O . PRO A 1 519 ? 30.181 -12.200 -21.032 1.00 41.53 519 PRO A O 1
ATOM 4066 N N . THR A 1 520 ? 29.797 -10.049 -21.518 1.00 42.25 520 THR A N 1
ATOM 4067 C CA . THR A 1 520 ? 30.363 -10.082 -22.879 1.00 42.25 520 THR A CA 1
ATOM 4068 C C . THR A 1 520 ? 31.894 -9.998 -22.935 1.00 42.25 520 THR A C 1
ATOM 4070 O O . THR A 1 520 ? 32.472 -10.154 -24.008 1.00 42.25 520 THR A O 1
ATOM 4073 N N . ALA A 1 521 ? 32.594 -9.842 -21.804 1.00 43.22 521 ALA A N 1
ATOM 4074 C CA . ALA A 1 521 ? 34.062 -9.768 -21.767 1.00 43.22 521 ALA A CA 1
ATOM 4075 C C . ALA A 1 521 ? 34.782 -11.032 -22.297 1.00 43.22 521 ALA A C 1
ATOM 4077 O O . ALA A 1 521 ? 35.972 -10.977 -22.608 1.00 43.22 521 ALA A O 1
ATOM 4078 N N . THR A 1 522 ? 34.065 -12.154 -22.417 1.00 44.91 522 THR A N 1
ATOM 4079 C CA . THR A 1 522 ? 34.534 -13.422 -23.013 1.00 44.91 522 THR A CA 1
ATOM 4080 C C . THR A 1 522 ? 33.874 -13.733 -24.359 1.00 44.91 522 THR A C 1
ATOM 4082 O O . THR A 1 522 ? 34.028 -14.832 -24.885 1.00 44.91 522 THR A O 1
ATOM 4085 N N . PHE A 1 523 ? 33.129 -12.783 -24.931 1.00 50.81 523 PHE A N 1
ATOM 4086 C CA . PHE A 1 523 ? 32.440 -12.981 -26.196 1.00 50.81 523 PHE A CA 1
ATOM 4087 C C . PHE A 1 523 ? 33.434 -12.932 -27.359 1.00 50.81 523 PHE A C 1
ATOM 4089 O O . PHE A 1 523 ? 34.127 -11.941 -27.587 1.00 50.81 523 PHE A O 1
ATOM 4096 N N . THR A 1 524 ? 33.501 -14.046 -28.076 1.00 56.28 524 THR A N 1
ATOM 4097 C CA . THR A 1 524 ? 34.452 -14.315 -29.148 1.00 56.28 524 THR A CA 1
ATOM 4098 C C . THR A 1 524 ? 33.766 -14.041 -30.487 1.00 56.28 524 THR A C 1
ATOM 4100 O O . THR A 1 524 ? 32.839 -14.759 -30.864 1.00 56.28 524 THR A O 1
ATOM 4103 N N . MET A 1 525 ? 34.181 -12.987 -31.198 1.00 60.19 525 MET A N 1
ATOM 4104 C CA . MET A 1 525 ? 33.511 -12.557 -32.434 1.00 60.19 525 MET A CA 1
ATOM 4105 C C . MET A 1 525 ? 34.296 -12.958 -33.686 1.00 60.19 525 MET A C 1
ATOM 4107 O O . MET A 1 525 ? 35.456 -12.558 -33.805 1.00 60.19 525 MET A O 1
ATOM 4111 N N . PRO A 1 526 ? 33.693 -13.691 -34.639 1.00 64.38 526 PRO A N 1
ATOM 4112 C CA . PRO A 1 526 ? 34.350 -14.033 -35.896 1.00 64.38 526 PRO A CA 1
ATOM 4113 C C . PRO A 1 526 ? 34.466 -12.790 -36.782 1.00 64.38 526 PRO A C 1
ATOM 4115 O O . PRO A 1 526 ? 33.474 -12.091 -36.989 1.00 64.38 526 PRO A O 1
ATOM 4118 N N . ILE A 1 527 ? 35.658 -12.516 -37.314 1.00 60.75 527 ILE A N 1
ATOM 4119 C CA . ILE A 1 527 ? 35.905 -11.336 -38.166 1.00 60.75 527 ILE A CA 1
ATOM 4120 C C . ILE A 1 527 ? 36.008 -11.654 -39.655 1.00 60.75 527 ILE A C 1
ATOM 4122 O O . ILE A 1 527 ? 36.322 -10.758 -40.441 1.00 60.75 527 ILE A O 1
ATOM 4126 N N . ALA A 1 528 ? 35.724 -12.900 -40.044 1.00 63.41 528 ALA A N 1
ATOM 4127 C CA . ALA A 1 528 ? 35.657 -13.294 -41.444 1.00 63.41 528 ALA A CA 1
ATOM 4128 C C . ALA A 1 528 ? 34.740 -12.323 -42.199 1.00 63.41 528 ALA A C 1
ATOM 4130 O O . ALA A 1 528 ? 33.638 -12.007 -41.740 1.00 63.41 528 ALA A O 1
ATOM 4131 N N . ARG A 1 529 ? 35.206 -11.818 -43.340 1.00 60.12 529 ARG A N 1
ATOM 4132 C CA . ARG A 1 529 ? 34.508 -10.774 -44.097 1.00 60.12 529 ARG A CA 1
ATOM 4133 C C . ARG A 1 529 ? 33.791 -11.374 -45.300 1.00 60.12 529 ARG A C 1
ATOM 4135 O O . ARG A 1 529 ? 34.366 -12.178 -46.025 1.00 60.12 529 ARG A O 1
ATOM 4142 N N . ALA A 1 530 ? 32.532 -10.987 -45.497 1.00 58.69 530 ALA A N 1
ATOM 4143 C CA . ALA A 1 530 ? 31.774 -11.292 -46.712 1.00 58.69 530 ALA A CA 1
ATOM 4144 C C . ALA A 1 530 ? 32.042 -10.249 -47.812 1.00 58.69 530 ALA A C 1
ATOM 4146 O O . ALA A 1 530 ? 31.953 -10.571 -48.993 1.00 58.69 530 ALA A O 1
ATOM 4147 N N . SER A 1 531 ? 32.390 -9.025 -47.407 1.00 60.78 531 SER A N 1
ATOM 4148 C CA . SER A 1 531 ? 32.836 -7.905 -48.240 1.00 60.78 531 SER A CA 1
ATOM 4149 C C . SER A 1 531 ? 33.733 -6.983 -47.408 1.00 60.78 531 SER A C 1
ATOM 4151 O O . SER A 1 531 ? 33.852 -7.168 -46.193 1.00 60.78 531 SER A O 1
ATOM 4153 N N . ASP A 1 532 ? 34.322 -5.947 -48.004 1.00 57.81 532 ASP A N 1
ATOM 4154 C CA . ASP A 1 532 ? 35.179 -5.012 -47.260 1.00 57.81 532 ASP A CA 1
ATOM 4155 C C . ASP A 1 532 ? 34.440 -4.220 -46.162 1.00 57.81 532 ASP A C 1
ATOM 4157 O O . ASP A 1 532 ? 35.064 -3.700 -45.236 1.00 57.81 532 ASP A O 1
ATOM 4161 N N . TYR A 1 533 ? 33.106 -4.211 -46.204 1.00 59.66 533 TYR A N 1
ATOM 4162 C CA . TYR A 1 533 ? 32.211 -3.472 -45.308 1.00 59.66 533 TYR A CA 1
ATOM 4163 C C . TYR A 1 533 ? 31.174 -4.343 -44.573 1.00 59.66 533 TYR A C 1
ATOM 4165 O O . TYR A 1 533 ? 30.347 -3.815 -43.827 1.00 59.66 533 TYR A O 1
ATOM 4173 N N . GLY A 1 534 ? 31.197 -5.667 -44.761 1.00 64.25 534 GLY A N 1
ATOM 4174 C CA . GLY A 1 534 ? 30.239 -6.602 -44.167 1.00 64.25 534 GLY A CA 1
ATOM 4175 C C . GLY A 1 534 ? 30.906 -7.876 -43.654 1.00 64.25 534 GLY A C 1
ATOM 4176 O O . GLY A 1 534 ? 31.730 -8.491 -44.334 1.00 64.25 534 GLY A O 1
ATOM 4177 N N . TYR A 1 535 ? 30.529 -8.312 -42.452 1.00 70.25 535 TYR A N 1
ATOM 4178 C CA . TYR A 1 535 ? 31.054 -9.547 -41.872 1.00 70.25 535 TYR A CA 1
ATOM 4179 C C . TYR A 1 535 ? 30.285 -10.763 -42.383 1.00 70.25 535 TYR A C 1
ATOM 4181 O O . TYR A 1 535 ? 29.085 -10.700 -42.649 1.00 70.25 535 TYR A O 1
ATOM 4189 N N . LYS A 1 536 ? 30.971 -11.893 -42.500 1.00 74.62 536 LYS A N 1
ATOM 4190 C CA . LYS A 1 536 ? 30.376 -13.176 -42.852 1.00 74.62 536 LYS A CA 1
ATOM 4191 C C . LYS A 1 536 ? 29.847 -13.849 -41.592 1.00 74.62 536 LYS A C 1
ATOM 4193 O O . LYS A 1 536 ? 30.610 -14.103 -40.660 1.00 74.62 536 LYS A O 1
ATOM 4198 N N . ALA A 1 537 ? 28.557 -14.175 -41.573 1.00 74.94 537 ALA A N 1
ATOM 4199 C CA . ALA A 1 537 ? 27.999 -15.020 -40.525 1.00 74.94 537 ALA A CA 1
ATOM 4200 C C . ALA A 1 537 ? 28.562 -16.454 -40.636 1.00 74.94 537 ALA A C 1
ATOM 4202 O O . ALA A 1 537 ? 28.576 -17.017 -41.735 1.00 74.94 537 ALA A O 1
ATOM 4203 N N . PRO A 1 538 ? 29.034 -17.056 -39.531 1.00 77.12 538 PRO A N 1
ATOM 4204 C CA . PRO A 1 538 ? 29.361 -18.476 -39.471 1.00 77.12 538 PRO A CA 1
ATOM 4205 C C . PRO A 1 538 ? 28.198 -19.385 -39.887 1.00 77.12 538 PRO A C 1
ATOM 4207 O O . PRO A 1 538 ? 27.037 -19.106 -39.587 1.00 77.12 538 PRO A O 1
ATOM 4210 N N . ASP A 1 539 ? 28.515 -20.516 -40.521 1.00 76.00 539 ASP A N 1
ATOM 4211 C CA . ASP A 1 539 ? 27.505 -21.462 -41.017 1.00 76.00 539 ASP A CA 1
ATOM 4212 C C . ASP A 1 539 ? 26.632 -22.053 -39.887 1.00 76.00 539 ASP A C 1
ATOM 4214 O O . ASP A 1 539 ? 25.478 -22.422 -40.113 1.00 76.00 539 ASP A O 1
ATOM 4218 N N . ASP A 1 540 ? 27.153 -22.127 -38.657 1.00 78.88 540 ASP A N 1
ATOM 4219 C CA . ASP A 1 540 ? 26.447 -22.620 -37.468 1.00 78.88 540 ASP A CA 1
ATOM 4220 C C . ASP A 1 540 ? 25.464 -21.602 -36.862 1.00 78.88 540 ASP A C 1
ATOM 4222 O O . ASP A 1 540 ? 24.631 -21.975 -36.031 1.00 78.88 540 ASP A O 1
ATOM 4226 N N . TRP A 1 541 ? 25.495 -20.334 -37.293 1.00 82.88 541 TRP A N 1
ATOM 4227 C CA . TRP A 1 541 ? 24.531 -19.318 -36.850 1.00 82.88 541 TRP A CA 1
ATOM 4228 C C . TRP A 1 541 ? 23.147 -19.495 -37.496 1.00 82.88 541 TRP A C 1
ATOM 4230 O O . TRP A 1 541 ? 22.141 -19.012 -36.963 1.00 82.88 541 TRP A O 1
ATOM 4240 N N . GLY A 1 542 ? 23.065 -20.237 -38.603 1.00 81.56 542 GLY A N 1
ATOM 4241 C CA . GLY A 1 542 ? 21.831 -20.414 -39.363 1.00 81.56 542 GLY A CA 1
ATOM 4242 C C . GLY A 1 542 ? 21.409 -19.127 -40.076 1.00 81.56 542 GLY A C 1
ATOM 4243 O O . GLY A 1 542 ? 22.247 -18.320 -40.459 1.00 81.56 542 GLY A O 1
ATOM 4244 N N . GLN A 1 543 ? 20.101 -18.937 -40.268 1.00 79.25 543 GLN A N 1
ATOM 4245 C CA . GLN A 1 543 ? 19.544 -17.755 -40.939 1.00 79.25 543 GLN A CA 1
ATOM 4246 C C . GLN A 1 543 ? 18.795 -16.839 -39.971 1.00 79.25 543 GLN A C 1
ATOM 4248 O O . GLN A 1 543 ? 18.339 -17.261 -38.897 1.00 79.25 543 GLN A O 1
ATOM 4253 N N . ARG A 1 544 ? 18.638 -15.578 -40.378 1.00 83.31 544 ARG A N 1
ATOM 4254 C CA . ARG A 1 544 ? 17.780 -14.607 -39.692 1.00 83.31 544 ARG A CA 1
ATOM 4255 C C . ARG A 1 544 ? 16.308 -14.905 -39.958 1.00 83.31 544 ARG A C 1
ATOM 4257 O O . ARG A 1 544 ? 15.909 -15.267 -41.060 1.00 83.31 544 ARG A O 1
ATOM 4264 N N . THR A 1 545 ? 15.473 -14.685 -38.948 1.00 83.81 545 THR A N 1
ATOM 4265 C CA . THR A 1 545 ? 14.009 -14.775 -39.099 1.00 83.81 545 THR A CA 1
ATOM 4266 C C . THR A 1 545 ? 13.413 -13.542 -39.780 1.00 83.81 545 THR A C 1
ATOM 4268 O O . THR A 1 545 ? 12.357 -13.633 -40.398 1.00 83.81 545 THR A O 1
ATOM 4271 N N . SER A 1 546 ? 14.081 -12.390 -39.673 1.00 87.00 546 SER A N 1
ATOM 4272 C CA . SER A 1 546 ? 13.697 -11.138 -40.329 1.00 87.00 546 SER A CA 1
ATOM 4273 C C . SER A 1 546 ? 14.939 -10.301 -40.635 1.00 87.00 546 SER A C 1
ATOM 4275 O O . SER A 1 546 ? 15.778 -10.109 -39.751 1.00 87.00 546 SER A O 1
ATOM 4277 N N . TYR A 1 547 ? 15.040 -9.793 -41.866 1.00 88.69 547 TYR A N 1
ATOM 4278 C CA . TYR A 1 547 ? 16.114 -8.898 -42.306 1.00 88.69 547 TYR A CA 1
ATOM 4279 C C . TYR A 1 547 ? 15.662 -7.441 -42.202 1.00 88.69 547 TYR A C 1
ATOM 4281 O O . TYR A 1 547 ? 14.606 -7.065 -42.716 1.00 88.69 547 TYR A O 1
ATOM 4289 N N . GLY A 1 548 ? 16.481 -6.611 -41.562 1.00 90.12 548 GLY A N 1
ATOM 4290 C CA . GLY A 1 548 ? 16.256 -5.178 -41.455 1.00 90.12 548 GLY A CA 1
ATOM 4291 C C . GLY A 1 548 ? 16.658 -4.424 -42.720 1.00 90.12 548 GLY A C 1
ATOM 4292 O O . GLY A 1 548 ? 17.154 -4.985 -43.700 1.00 90.12 548 GLY A O 1
ATOM 4293 N N . ARG A 1 549 ? 16.438 -3.109 -42.715 1.00 91.44 549 ARG A N 1
ATOM 4294 C CA . ARG A 1 549 ? 16.943 -2.197 -43.754 1.00 91.44 549 ARG A CA 1
ATOM 4295 C C . ARG A 1 549 ? 18.465 -2.235 -43.865 1.00 91.44 549 ARG A C 1
ATOM 4297 O O . ARG A 1 549 ? 18.977 -2.164 -44.973 1.00 91.44 549 ARG A O 1
ATOM 4304 N N . ILE A 1 550 ? 19.168 -2.383 -42.744 1.00 85.62 550 ILE A N 1
ATOM 4305 C CA . ILE A 1 550 ? 20.633 -2.405 -42.718 1.00 85.62 550 ILE A CA 1
ATOM 4306 C C . ILE A 1 550 ? 21.182 -3.614 -43.481 1.00 85.62 550 ILE A C 1
ATOM 4308 O O . ILE A 1 550 ? 22.038 -3.444 -44.344 1.00 85.62 550 ILE A O 1
ATOM 4312 N N . GLN A 1 551 ? 20.667 -4.820 -43.216 1.00 85.88 551 GLN A N 1
ATOM 4313 C CA . GLN A 1 551 ? 21.137 -6.018 -43.920 1.00 85.88 551 GLN A CA 1
ATOM 4314 C C . GLN A 1 551 ? 20.790 -5.965 -45.405 1.00 85.88 551 GLN A C 1
ATOM 4316 O O . GLN A 1 551 ? 21.618 -6.333 -46.227 1.00 85.88 551 GLN A O 1
ATOM 4321 N N . ARG A 1 552 ? 19.599 -5.465 -45.758 1.00 86.75 552 ARG A N 1
ATOM 4322 C CA . ARG A 1 552 ? 19.203 -5.297 -47.163 1.00 86.75 552 ARG A CA 1
ATOM 4323 C C . ARG A 1 552 ? 20.126 -4.338 -47.909 1.00 86.75 552 ARG A C 1
ATOM 4325 O O . ARG A 1 552 ? 20.606 -4.703 -48.972 1.00 86.75 552 ARG A O 1
ATOM 4332 N N . ALA A 1 553 ? 20.433 -3.179 -47.323 1.00 85.12 553 ALA A N 1
ATOM 4333 C CA . ALA A 1 553 ? 21.368 -2.228 -47.916 1.00 85.12 553 ALA A CA 1
ATOM 4334 C C . ALA A 1 553 ? 22.759 -2.856 -48.102 1.00 85.12 553 ALA A C 1
ATOM 4336 O O . ALA A 1 553 ? 23.327 -2.768 -49.183 1.00 85.12 553 ALA A O 1
ATOM 4337 N N . LEU A 1 554 ? 23.280 -3.565 -47.093 1.00 79.56 554 LEU A N 1
ATOM 4338 C CA . LEU A 1 554 ? 24.568 -4.262 -47.194 1.00 79.56 554 LEU A CA 1
ATOM 4339 C C . LEU A 1 554 ? 24.572 -5.369 -48.268 1.00 79.56 554 LEU A C 1
ATOM 4341 O O . LEU A 1 554 ? 25.548 -5.499 -49.005 1.00 79.56 554 LEU A O 1
ATOM 4345 N N . GLU A 1 555 ? 23.498 -6.158 -48.385 1.00 80.44 555 GLU A N 1
ATOM 4346 C CA . GLU A 1 555 ? 23.369 -7.180 -49.436 1.00 80.44 555 GLU A CA 1
ATOM 4347 C C . GLU A 1 555 ? 23.278 -6.563 -50.839 1.00 80.44 555 GLU A C 1
ATOM 4349 O O . GLU A 1 555 ? 23.851 -7.099 -51.790 1.00 80.44 555 GLU A O 1
ATOM 4354 N N . GLU A 1 556 ? 22.560 -5.449 -50.983 1.00 83.75 556 GLU A N 1
ATOM 4355 C CA . GLU A 1 556 ? 22.435 -4.724 -52.248 1.00 83.75 556 GLU A CA 1
ATOM 4356 C C . GLU A 1 556 ? 23.755 -4.061 -52.648 1.00 83.75 556 GLU A C 1
ATOM 4358 O O . GLU A 1 556 ? 24.127 -4.134 -53.819 1.00 83.75 556 GLU A O 1
ATOM 4363 N N . MET A 1 557 ? 24.505 -3.510 -51.686 1.00 76.62 557 MET A N 1
ATOM 4364 C CA . MET A 1 557 ? 25.860 -2.998 -51.913 1.00 76.62 557 MET A CA 1
ATOM 4365 C C . MET A 1 557 ? 26.787 -4.097 -52.426 1.00 76.62 557 MET A C 1
ATOM 4367 O O . MET A 1 557 ? 27.426 -3.914 -53.458 1.00 76.62 557 MET A O 1
ATOM 4371 N N . LEU A 1 558 ? 26.790 -5.264 -51.769 1.00 74.94 558 LEU A N 1
ATOM 4372 C CA . LEU A 1 558 ? 27.602 -6.410 -52.191 1.00 74.94 558 LEU A CA 1
ATOM 4373 C C . LEU A 1 558 ? 27.243 -6.864 -53.602 1.00 74.94 558 LEU A C 1
ATOM 4375 O O . LEU A 1 558 ? 28.111 -7.189 -54.410 1.00 74.94 558 LEU A O 1
ATOM 4379 N N . ARG A 1 559 ? 25.952 -6.861 -53.931 1.00 77.38 559 ARG A N 1
ATOM 4380 C CA . ARG A 1 559 ? 25.499 -7.207 -55.274 1.00 77.38 559 ARG A CA 1
ATOM 4381 C C . ARG A 1 559 ? 25.958 -6.189 -56.320 1.00 77.38 559 ARG A C 1
ATOM 4383 O O . ARG A 1 559 ? 26.354 -6.613 -57.406 1.00 77.38 559 ARG A O 1
ATOM 4390 N N . GLU A 1 560 ? 25.894 -4.892 -56.019 1.00 78.44 560 GLU A N 1
ATOM 4391 C CA . GLU A 1 560 ? 26.344 -3.858 -56.957 1.00 78.44 560 GLU A CA 1
ATOM 4392 C C . GLU A 1 560 ? 27.860 -3.791 -57.101 1.00 78.44 560 GLU A C 1
ATOM 4394 O O . GLU A 1 560 ? 28.349 -3.540 -58.198 1.00 78.44 560 GLU A O 1
ATOM 4399 N N . GLU A 1 561 ? 28.614 -4.098 -56.051 1.00 71.75 561 GLU A N 1
ATOM 4400 C CA . GLU A 1 561 ? 30.067 -4.240 -56.123 1.00 71.75 561 GLU A CA 1
ATOM 4401 C C . GLU A 1 561 ? 30.479 -5.395 -57.050 1.00 71.75 561 GLU A C 1
ATOM 4403 O O . GLU A 1 561 ? 31.342 -5.231 -57.915 1.00 71.75 561 GLU A O 1
ATOM 4408 N N . VAL A 1 562 ? 29.811 -6.550 -56.943 1.00 72.44 562 VAL A N 1
ATOM 4409 C CA . VAL A 1 562 ? 30.041 -7.686 -57.851 1.00 72.44 562 VAL A CA 1
ATOM 4410 C C . VAL A 1 562 ? 29.709 -7.312 -59.300 1.00 72.44 562 VAL A C 1
ATOM 4412 O O . VAL A 1 562 ? 30.451 -7.676 -60.214 1.00 72.44 562 VAL A O 1
ATOM 4415 N N . ALA A 1 563 ? 28.620 -6.571 -59.525 1.00 76.56 563 ALA A N 1
ATOM 4416 C CA . ALA A 1 563 ? 28.251 -6.094 -60.858 1.00 76.56 563 ALA A CA 1
ATOM 4417 C C . ALA A 1 563 ? 29.270 -5.084 -61.413 1.00 76.56 563 ALA A C 1
ATOM 4419 O O . ALA A 1 563 ? 29.678 -5.206 -62.565 1.00 76.56 563 ALA A O 1
ATOM 4420 N N . LEU A 1 564 ? 29.739 -4.146 -60.583 1.00 70.38 564 LEU A N 1
ATOM 4421 C CA . LEU A 1 564 ? 30.791 -3.188 -60.920 1.00 70.38 564 LEU A CA 1
ATOM 4422 C C . LEU A 1 564 ? 32.083 -3.898 -61.343 1.00 70.38 564 LEU A C 1
ATOM 4424 O O . LEU A 1 564 ? 32.651 -3.551 -62.376 1.00 70.38 564 LEU A O 1
ATOM 4428 N N . LYS A 1 565 ? 32.523 -4.918 -60.594 1.00 68.12 565 LYS A N 1
ATOM 4429 C CA . LYS A 1 565 ? 33.706 -5.724 -60.947 1.00 68.12 565 LYS A CA 1
ATOM 4430 C C . LYS A 1 565 ? 33.525 -6.407 -62.306 1.00 68.12 565 LYS A C 1
ATOM 4432 O O . LYS A 1 565 ? 34.423 -6.344 -63.141 1.00 68.12 565 LYS A O 1
ATOM 4437 N N . GLY A 1 566 ? 32.344 -6.973 -62.567 1.00 70.25 566 GLY A N 1
ATOM 4438 C CA . GLY A 1 566 ? 32.008 -7.565 -63.866 1.00 70.25 566 GLY A CA 1
ATOM 4439 C C . GLY A 1 566 ? 32.027 -6.565 -65.033 1.00 70.25 566 GLY A C 1
ATOM 4440 O O . GLY A 1 566 ? 32.539 -6.885 -66.111 1.00 70.25 566 GLY A O 1
ATOM 4441 N N . ASP A 1 567 ? 31.518 -5.347 -64.824 1.00 70.56 567 ASP A N 1
ATOM 4442 C CA . ASP A 1 567 ? 31.532 -4.274 -65.828 1.00 70.56 567 ASP A CA 1
ATOM 4443 C C . ASP A 1 567 ? 32.972 -3.772 -66.091 1.00 70.56 567 ASP A C 1
ATOM 4445 O O . ASP A 1 567 ? 33.347 -3.542 -67.245 1.00 70.56 567 ASP A O 1
ATOM 4449 N N . ILE A 1 568 ? 33.819 -3.689 -65.055 1.00 62.75 568 ILE A N 1
ATOM 4450 C CA . ILE A 1 568 ? 35.252 -3.360 -65.181 1.00 62.75 568 ILE A CA 1
ATOM 4451 C C . ILE A 1 568 ? 36.013 -4.454 -65.935 1.00 62.75 568 ILE A C 1
ATOM 4453 O O . ILE A 1 568 ? 36.760 -4.134 -66.859 1.00 62.75 568 ILE A O 1
ATOM 4457 N N . ASP A 1 569 ? 35.817 -5.731 -65.598 1.00 67.06 569 ASP A N 1
ATOM 4458 C CA . ASP A 1 569 ? 36.472 -6.852 -66.286 1.00 67.06 569 ASP A CA 1
ATOM 4459 C C . ASP A 1 569 ? 36.103 -6.883 -67.777 1.00 67.06 569 ASP A C 1
ATOM 4461 O O . ASP A 1 569 ? 36.965 -7.083 -68.638 1.00 67.06 569 ASP A O 1
ATOM 4465 N N . THR A 1 570 ? 34.833 -6.608 -68.096 1.00 75.44 570 THR A N 1
ATOM 4466 C CA . THR A 1 570 ? 34.349 -6.480 -69.479 1.00 75.44 570 THR A CA 1
ATOM 4467 C C . THR A 1 570 ? 35.041 -5.326 -70.208 1.00 75.44 570 THR A C 1
ATOM 4469 O O . THR A 1 570 ? 35.479 -5.488 -71.348 1.00 75.44 570 THR A O 1
ATOM 4472 N N . TYR A 1 571 ? 35.199 -4.177 -69.549 1.00 63.44 571 TYR A N 1
ATOM 4473 C CA . TYR A 1 571 ? 35.897 -3.018 -70.105 1.00 63.44 571 TYR A CA 1
ATOM 4474 C C . TYR A 1 571 ? 37.403 -3.274 -70.304 1.00 63.44 571 TYR A C 1
ATOM 4476 O O . TYR A 1 571 ? 37.970 -2.904 -71.333 1.00 63.44 571 TYR A O 1
ATOM 4484 N N . VAL A 1 572 ? 38.057 -3.973 -69.371 1.00 61.72 572 VAL A N 1
ATOM 4485 C CA . VAL A 1 572 ? 39.465 -4.388 -69.492 1.00 61.72 572 VAL A CA 1
ATOM 4486 C C . VAL A 1 572 ? 39.654 -5.373 -70.649 1.00 61.72 572 VAL A C 1
ATOM 4488 O O . VAL A 1 572 ? 40.612 -5.232 -71.411 1.00 61.72 572 VAL A O 1
ATOM 4491 N N . ALA A 1 573 ? 38.745 -6.339 -70.816 1.00 69.25 573 ALA A N 1
ATOM 4492 C CA . ALA A 1 573 ? 38.762 -7.264 -71.948 1.00 69.25 573 ALA A CA 1
ATOM 4493 C C . ALA A 1 573 ? 38.587 -6.525 -73.287 1.00 69.25 573 ALA A C 1
ATOM 4495 O O . ALA A 1 573 ? 39.379 -6.738 -74.204 1.00 69.25 573 ALA A O 1
ATOM 4496 N N . PHE A 1 574 ? 37.634 -5.586 -73.363 1.00 71.44 574 PHE A N 1
ATOM 4497 C CA . PHE A 1 574 ? 37.430 -4.721 -74.530 1.00 71.44 574 PHE A CA 1
ATOM 4498 C C . PHE A 1 574 ? 38.703 -3.945 -74.911 1.00 71.44 574 PHE A C 1
ATOM 4500 O O . PHE A 1 574 ? 39.086 -3.922 -76.082 1.00 71.44 574 PHE A O 1
ATOM 4507 N N . LEU A 1 575 ? 39.402 -3.354 -73.936 1.00 61.06 575 LEU A N 1
ATOM 4508 C CA . LEU A 1 575 ? 40.656 -2.638 -74.192 1.00 61.06 575 LEU A CA 1
ATOM 4509 C C . LEU A 1 575 ? 41.779 -3.568 -74.684 1.00 61.06 575 LEU A C 1
ATOM 4511 O O . LEU A 1 575 ? 42.587 -3.152 -75.515 1.00 61.06 575 LEU A O 1
ATOM 4515 N N . GLY A 1 576 ? 41.825 -4.818 -74.213 1.00 62.50 576 GLY A N 1
ATOM 4516 C CA . GLY A 1 576 ? 42.773 -5.830 -74.694 1.00 62.50 576 GLY A CA 1
ATOM 4517 C C . GLY A 1 576 ? 42.501 -6.285 -76.134 1.00 62.50 576 GLY A C 1
ATOM 4518 O O . GLY A 1 576 ? 43.437 -6.441 -76.928 1.00 62.50 576 GLY A O 1
ATOM 4519 N N . ASP A 1 577 ? 41.228 -6.439 -76.504 1.00 69.62 577 ASP A N 1
ATOM 4520 C CA . ASP A 1 577 ? 40.819 -6.725 -77.884 1.00 69.62 577 ASP A CA 1
ATOM 4521 C C . ASP A 1 577 ? 41.159 -5.546 -78.811 1.00 69.62 577 ASP A C 1
ATOM 4523 O O . ASP A 1 577 ? 41.726 -5.738 -79.893 1.00 69.62 577 ASP A O 1
ATOM 4527 N N . TYR A 1 578 ? 40.913 -4.315 -78.348 1.00 63.00 578 TYR A N 1
ATOM 4528 C CA . TYR A 1 578 ? 41.276 -3.086 -79.053 1.00 63.00 578 TYR A CA 1
ATOM 4529 C C . TYR A 1 578 ? 42.799 -2.959 -79.250 1.00 63.00 578 TYR A C 1
ATOM 4531 O O . TYR A 1 578 ? 43.255 -2.666 -80.358 1.00 63.00 578 TYR A O 1
ATOM 4539 N N . GLU A 1 579 ? 43.612 -3.256 -78.224 1.00 61.19 579 GLU A N 1
ATOM 4540 C CA . GLU A 1 579 ? 45.082 -3.298 -78.329 1.00 61.19 579 GLU A CA 1
ATOM 4541 C C . GLU A 1 579 ? 45.540 -4.308 -79.389 1.00 61.19 579 GLU A C 1
ATOM 4543 O O . GLU A 1 579 ? 46.381 -4.003 -80.239 1.00 61.19 579 GLU A O 1
ATOM 4548 N N . THR A 1 580 ? 44.955 -5.507 -79.371 1.00 65.94 580 THR A N 1
ATOM 4549 C CA . THR A 1 580 ? 45.296 -6.590 -80.301 1.00 65.94 580 THR A CA 1
ATOM 4550 C C . THR A 1 580 ? 44.995 -6.204 -81.748 1.00 65.94 580 THR A C 1
ATOM 4552 O O . THR A 1 580 ? 45.805 -6.477 -82.642 1.00 65.94 580 THR A O 1
ATOM 4555 N N . LEU A 1 581 ? 43.863 -5.541 -81.992 1.00 64.25 581 LEU A N 1
ATOM 4556 C CA . LEU A 1 581 ? 43.473 -5.078 -83.322 1.00 64.25 581 LEU A CA 1
ATOM 4557 C C . LEU A 1 581 ? 44.402 -3.966 -83.836 1.00 64.25 581 LEU A C 1
ATOM 4559 O O . LEU A 1 581 ? 44.867 -4.034 -84.976 1.00 64.25 581 LEU A O 1
ATOM 4563 N N . VAL A 1 582 ? 44.765 -3.003 -82.981 1.00 59.16 582 VAL A N 1
ATOM 4564 C CA . VAL A 1 582 ? 45.721 -1.929 -83.316 1.00 59.16 582 VAL A CA 1
ATOM 4565 C C . VAL A 1 582 ? 47.123 -2.490 -83.603 1.00 59.16 582 VAL A C 1
ATOM 4567 O O . VAL A 1 582 ? 47.778 -2.071 -84.561 1.00 59.16 582 VAL A O 1
ATOM 4570 N N . LEU A 1 583 ? 47.589 -3.480 -82.833 1.00 61.84 583 LEU A N 1
ATOM 4571 C CA . LEU A 1 583 ? 48.863 -4.166 -83.085 1.00 61.84 583 LEU A CA 1
ATOM 4572 C C . LEU A 1 583 ? 48.837 -4.996 -84.377 1.00 61.84 583 LEU A C 1
ATOM 4574 O O . LEU A 1 583 ? 49.841 -5.063 -85.090 1.00 61.84 583 LEU A O 1
ATOM 4578 N N . ARG A 1 584 ? 47.700 -5.613 -84.719 1.00 63.44 584 ARG A N 1
ATOM 4579 C CA . ARG A 1 584 ? 47.535 -6.325 -85.994 1.00 63.44 584 ARG A CA 1
ATOM 4580 C C . ARG A 1 584 ? 47.597 -5.362 -87.181 1.00 63.44 584 ARG A C 1
ATOM 4582 O O . ARG A 1 584 ? 48.329 -5.650 -88.129 1.00 63.44 584 ARG A O 1
ATOM 4589 N N . LEU A 1 585 ? 46.907 -4.222 -87.099 1.00 61.34 585 LEU A N 1
ATOM 4590 C CA . LEU A 1 585 ? 46.968 -3.158 -88.107 1.00 61.34 585 LEU A CA 1
ATOM 4591 C C . LEU A 1 585 ? 48.410 -2.662 -88.299 1.00 61.34 585 LEU A C 1
ATOM 4593 O O . LEU A 1 585 ? 48.877 -2.523 -89.428 1.00 61.34 585 LEU A O 1
ATOM 4597 N N . ARG A 1 586 ? 49.152 -2.468 -87.203 1.00 59.94 586 ARG A N 1
ATOM 4598 C CA . ARG A 1 586 ? 50.576 -2.113 -87.251 1.00 59.94 586 ARG A CA 1
ATOM 4599 C C . ARG A 1 586 ? 51.403 -3.129 -88.035 1.00 59.94 586 ARG A C 1
ATOM 4601 O O . ARG A 1 586 ? 52.137 -2.744 -88.939 1.00 59.94 586 ARG A O 1
ATOM 4608 N N . ASN A 1 587 ? 51.284 -4.410 -87.693 1.00 62.69 587 ASN A N 1
ATOM 4609 C CA . ASN A 1 587 ? 52.060 -5.474 -88.332 1.00 62.69 587 ASN A CA 1
ATOM 4610 C C . ASN A 1 587 ? 51.732 -5.599 -89.829 1.00 62.69 587 ASN A C 1
ATOM 4612 O O . ASN A 1 587 ? 52.618 -5.863 -90.637 1.00 62.69 587 ASN A O 1
ATOM 4616 N N . GLN A 1 588 ? 50.470 -5.387 -90.207 1.00 64.75 588 GLN A N 1
ATOM 4617 C CA . GLN A 1 588 ? 50.045 -5.314 -91.606 1.00 64.75 588 GLN A CA 1
ATOM 4618 C C . GLN A 1 588 ? 50.705 -4.151 -92.353 1.00 64.75 588 GLN A C 1
ATOM 4620 O O . GLN A 1 588 ? 51.225 -4.347 -93.448 1.00 64.75 588 GLN A O 1
ATOM 4625 N N . ILE A 1 589 ? 50.735 -2.960 -91.751 1.00 59.25 589 ILE A N 1
ATOM 4626 C CA . ILE A 1 589 ? 51.366 -1.773 -92.342 1.00 59.25 589 ILE A CA 1
ATOM 4627 C C . ILE A 1 589 ? 52.890 -1.953 -92.458 1.00 59.25 589 ILE A C 1
ATOM 4629 O O . ILE A 1 589 ? 53.457 -1.598 -93.488 1.00 59.25 589 ILE A O 1
ATOM 4633 N N . GLU A 1 590 ? 53.549 -2.564 -91.466 1.00 61.25 590 GLU A N 1
ATOM 4634 C CA . GLU A 1 590 ? 54.985 -2.900 -91.523 1.00 61.25 590 GLU A CA 1
ATOM 4635 C C . GLU A 1 590 ? 55.294 -3.931 -92.631 1.00 61.25 590 GLU A C 1
ATOM 4637 O O . GLU A 1 590 ? 56.266 -3.779 -93.367 1.00 61.25 590 GLU A O 1
ATOM 4642 N N . LEU A 1 591 ? 54.429 -4.932 -92.836 1.00 62.56 591 LEU A N 1
ATOM 4643 C CA . LEU A 1 591 ? 54.557 -5.890 -93.945 1.00 62.56 591 LEU A CA 1
ATOM 4644 C C . LEU A 1 591 ? 54.384 -5.249 -95.331 1.00 62.56 591 LEU A C 1
ATOM 4646 O O . LEU A 1 591 ? 54.952 -5.746 -96.309 1.00 62.56 591 LEU A O 1
ATOM 4650 N N . ILE A 1 592 ? 53.566 -4.198 -95.433 1.00 61.03 592 ILE A N 1
ATOM 4651 C CA . ILE A 1 592 ? 53.398 -3.416 -96.664 1.00 61.03 592 ILE A CA 1
ATOM 4652 C C . ILE A 1 592 ? 54.653 -2.564 -96.916 1.00 61.03 592 ILE A C 1
ATOM 4654 O O . ILE A 1 592 ? 55.140 -2.552 -98.045 1.00 61.03 592 ILE A O 1
ATOM 4658 N N . ASP A 1 593 ? 55.211 -1.926 -95.880 1.00 61.00 593 ASP A N 1
ATOM 4659 C CA . ASP A 1 593 ? 56.452 -1.133 -95.948 1.00 61.00 593 ASP A CA 1
ATOM 4660 C C . ASP A 1 593 ? 57.636 -1.955 -96.483 1.00 61.00 593 ASP A C 1
ATOM 4662 O O . ASP A 1 593 ? 58.248 -1.600 -97.494 1.00 61.00 593 ASP A O 1
ATOM 4666 N N . ASP A 1 594 ? 57.884 -3.122 -95.875 1.00 61.59 594 ASP A N 1
ATOM 4667 C CA . ASP A 1 594 ? 59.008 -4.014 -96.200 1.00 61.59 594 ASP A CA 1
ATOM 4668 C C . ASP A 1 594 ? 58.986 -4.524 -97.653 1.00 61.59 594 ASP A C 1
ATOM 4670 O O . ASP A 1 594 ? 60.029 -4.847 -98.230 1.00 61.59 594 ASP A O 1
ATOM 4674 N N . LYS A 1 595 ? 57.799 -4.624 -98.265 1.00 60.75 595 LYS A N 1
ATOM 4675 C CA . LYS A 1 595 ? 57.642 -5.068 -99.660 1.00 60.75 595 LYS A CA 1
ATOM 4676 C C . LYS A 1 595 ? 57.757 -3.931 -100.674 1.00 60.75 595 LYS A C 1
ATOM 4678 O O . LYS A 1 595 ? 58.095 -4.203 -101.825 1.00 60.75 595 LYS A O 1
ATOM 4683 N N . GLU A 1 596 ? 57.453 -2.696 -100.278 1.00 57.12 596 GLU A N 1
ATOM 4684 C CA . GLU A 1 596 ? 57.192 -1.579 -101.197 1.00 57.12 596 GLU A CA 1
ATOM 4685 C C . GLU A 1 596 ? 58.159 -0.391 -101.049 1.00 57.12 596 GLU A C 1
ATOM 4687 O O . GLU A 1 596 ? 58.199 0.465 -101.933 1.00 57.12 596 GLU A O 1
ATOM 4692 N N . GLY A 1 597 ? 58.981 -0.346 -99.993 1.00 55.06 597 GLY A N 1
ATOM 4693 C CA . GLY A 1 597 ? 60.011 0.683 -99.799 1.00 55.06 597 GLY A CA 1
ATOM 4694 C C . GLY A 1 597 ? 59.429 2.078 -99.544 1.00 55.06 597 GLY A C 1
ATOM 4695 O O . GLY A 1 597 ? 59.815 3.040 -100.213 1.00 55.06 597 GLY A O 1
ATOM 4696 N N . LEU A 1 598 ? 58.484 2.186 -98.603 1.00 55.62 598 LEU A N 1
ATOM 4697 C CA . LEU A 1 598 ? 57.694 3.390 -98.306 1.00 55.62 598 LEU A CA 1
ATOM 4698 C C . LEU A 1 598 ? 58.187 4.144 -97.046 1.00 55.62 598 LEU A C 1
ATOM 4700 O O . LEU A 1 598 ? 57.402 4.842 -96.396 1.00 55.62 598 LEU A O 1
ATOM 4704 N N . ASP A 1 599 ? 59.494 4.064 -96.756 1.00 55.12 599 ASP A N 1
ATOM 4705 C CA . ASP A 1 599 ? 60.163 4.537 -95.523 1.00 55.12 599 ASP A CA 1
ATOM 4706 C C . ASP A 1 599 ? 59.741 5.956 -95.061 1.00 55.12 599 ASP A C 1
ATOM 4708 O O . ASP A 1 599 ? 59.470 6.190 -93.877 1.00 55.12 599 ASP A O 1
ATOM 4712 N N . ASP A 1 600 ? 59.628 6.918 -95.986 1.00 49.25 600 ASP A N 1
ATOM 4713 C CA . ASP A 1 600 ? 59.306 8.317 -95.649 1.00 49.25 600 ASP A CA 1
ATOM 4714 C C . ASP A 1 600 ? 57.806 8.552 -95.357 1.00 49.25 600 ASP A C 1
ATOM 4716 O O . ASP A 1 600 ? 57.464 9.472 -94.612 1.00 49.25 600 ASP A O 1
ATOM 4720 N N . ALA A 1 601 ? 56.897 7.732 -95.903 1.00 49.81 601 ALA A N 1
ATOM 4721 C CA . ALA A 1 601 ? 55.442 7.914 -95.766 1.00 49.81 601 ALA A CA 1
ATOM 4722 C C . ALA A 1 601 ? 54.870 7.240 -94.503 1.00 49.81 601 ALA A C 1
ATOM 4724 O O . ALA A 1 601 ? 53.911 7.727 -93.905 1.00 49.81 601 ALA A O 1
ATOM 4725 N N . ILE A 1 602 ? 55.487 6.147 -94.044 1.00 48.59 602 ILE A N 1
ATOM 4726 C CA . ILE A 1 602 ? 54.995 5.342 -92.911 1.00 48.59 602 ILE A CA 1
ATOM 4727 C C . ILE A 1 602 ? 55.469 5.890 -91.554 1.00 48.59 602 ILE A C 1
ATOM 4729 O O . ILE A 1 602 ? 54.919 5.543 -90.509 1.00 48.59 602 ILE A O 1
ATOM 4733 N N . THR A 1 603 ? 56.408 6.840 -91.537 1.00 47.75 603 THR A N 1
ATOM 4734 C CA . THR A 1 603 ? 56.916 7.457 -90.299 1.00 47.75 603 THR A CA 1
ATOM 4735 C C . THR A 1 603 ? 55.824 8.196 -89.499 1.00 47.75 603 THR A C 1
ATOM 4737 O O . THR A 1 603 ? 55.785 8.084 -88.272 1.00 47.75 603 THR A O 1
ATOM 4740 N N . GLY A 1 604 ? 54.890 8.891 -90.165 1.00 46.28 604 GLY A N 1
ATOM 4741 C CA . GLY A 1 604 ? 53.752 9.559 -89.509 1.00 46.28 604 GLY A CA 1
ATOM 4742 C C . GLY A 1 604 ? 52.711 8.581 -88.947 1.00 46.28 604 GLY A C 1
ATOM 4743 O O . GLY A 1 604 ? 52.227 8.755 -87.829 1.00 46.28 604 GLY A O 1
ATOM 4744 N N . VAL A 1 605 ? 52.447 7.492 -89.675 1.00 48.34 605 VAL A N 1
ATOM 4745 C CA . VAL A 1 605 ? 51.570 6.388 -89.251 1.00 48.34 605 VAL A CA 1
ATOM 4746 C C . VAL A 1 605 ? 52.180 5.625 -88.069 1.00 48.34 605 VAL A C 1
ATOM 4748 O O . VAL A 1 605 ? 51.493 5.328 -87.096 1.00 48.34 605 VAL A O 1
ATOM 4751 N N . ARG A 1 606 ? 53.498 5.381 -88.089 1.00 49.47 606 ARG A N 1
ATOM 4752 C CA . ARG A 1 606 ? 54.253 4.748 -86.995 1.00 49.47 606 ARG A CA 1
ATOM 4753 C C . ARG A 1 606 ? 54.194 5.584 -85.715 1.00 49.47 606 ARG A C 1
ATOM 4755 O O . ARG A 1 606 ? 54.075 5.017 -84.631 1.00 49.47 606 ARG A O 1
ATOM 4762 N N . ALA A 1 607 ? 54.239 6.913 -85.828 1.00 43.91 607 ALA A N 1
ATOM 4763 C CA . ALA A 1 607 ? 54.051 7.815 -84.694 1.00 43.91 607 ALA A CA 1
ATOM 4764 C C . ALA A 1 607 ? 52.619 7.744 -84.127 1.00 43.91 607 ALA A C 1
ATOM 4766 O O . ALA A 1 607 ? 52.475 7.604 -82.915 1.00 43.91 607 ALA A O 1
ATOM 4767 N N . GLY A 1 608 ? 51.591 7.749 -84.988 1.00 46.47 608 GLY A N 1
ATOM 4768 C CA . GLY A 1 608 ? 50.177 7.645 -84.589 1.00 46.47 608 GLY A CA 1
ATOM 4769 C C . GLY A 1 608 ? 49.780 6.285 -83.994 1.00 46.47 608 GLY A C 1
ATOM 4770 O O . GLY A 1 608 ? 49.034 6.219 -83.019 1.00 46.47 608 GLY A O 1
ATOM 4771 N N . ILE A 1 609 ? 50.320 5.177 -84.509 1.00 48.38 609 ILE A N 1
ATOM 4772 C CA . ILE A 1 609 ? 50.082 3.841 -83.942 1.00 48.38 609 ILE A CA 1
ATOM 4773 C C . ILE A 1 609 ? 50.844 3.672 -82.622 1.00 48.38 609 ILE A C 1
ATOM 4775 O O . ILE A 1 609 ? 50.270 3.180 -81.654 1.00 48.38 609 ILE A O 1
ATOM 4779 N N . ASN A 1 610 ? 52.099 4.132 -82.521 1.00 47.97 610 ASN A N 1
ATOM 4780 C CA . ASN A 1 610 ? 52.836 4.078 -81.253 1.00 47.97 610 ASN A CA 1
ATOM 4781 C C . ASN A 1 610 ? 52.181 4.939 -80.164 1.00 47.97 610 ASN A C 1
ATOM 4783 O O . ASN A 1 610 ? 52.109 4.486 -79.026 1.00 47.97 610 ASN A O 1
ATOM 4787 N N . SER A 1 611 ? 51.657 6.130 -80.483 1.00 40.34 611 SER A N 1
ATOM 4788 C CA . SER A 1 611 ? 50.897 6.924 -79.506 1.00 40.34 611 SER A CA 1
ATOM 4789 C C . SER A 1 611 ? 49.625 6.218 -79.043 1.00 40.34 611 SER A C 1
ATOM 4791 O O . SER A 1 611 ? 49.213 6.403 -77.907 1.00 40.34 611 SER A O 1
ATOM 4793 N N . THR A 1 612 ? 49.040 5.366 -79.883 1.00 42.59 612 THR A N 1
ATOM 4794 C CA . THR A 1 612 ? 47.793 4.640 -79.592 1.00 42.59 612 THR A CA 1
ATOM 4795 C C . THR A 1 612 ? 48.034 3.374 -78.812 1.00 42.59 612 THR A C 1
ATOM 4797 O O . THR A 1 612 ? 47.320 3.118 -77.859 1.00 42.59 612 THR A O 1
ATOM 4800 N N . VAL A 1 613 ? 49.082 2.619 -79.135 1.00 46.88 613 VAL A N 1
ATOM 4801 C CA . VAL A 1 613 ? 49.542 1.518 -78.283 1.00 46.88 613 VAL A CA 1
ATOM 4802 C C . VAL A 1 613 ? 49.910 2.065 -76.903 1.00 46.88 613 VAL A C 1
ATOM 4804 O O . VAL A 1 613 ? 49.499 1.493 -75.904 1.00 46.88 613 VAL A O 1
ATOM 4807 N N . VAL A 1 614 ? 50.579 3.223 -76.820 1.00 42.31 614 VAL A N 1
ATOM 4808 C CA . VAL A 1 614 ? 50.850 3.893 -75.537 1.00 42.31 614 VAL A CA 1
ATOM 4809 C C . VAL A 1 614 ? 49.562 4.370 -74.861 1.00 42.31 614 VAL A C 1
ATOM 4811 O O . VAL A 1 614 ? 49.437 4.181 -73.659 1.00 42.31 614 VAL A O 1
ATOM 4814 N N . ALA A 1 615 ? 48.592 4.941 -75.580 1.00 40.81 615 ALA A N 1
ATOM 4815 C CA . ALA A 1 615 ? 47.315 5.400 -75.022 1.00 40.81 615 ALA A CA 1
ATOM 4816 C C . ALA A 1 615 ? 46.401 4.246 -74.582 1.00 40.81 615 ALA A C 1
ATOM 4818 O O . ALA A 1 615 ? 45.728 4.373 -73.571 1.00 40.81 615 ALA A O 1
ATOM 4819 N N . VAL A 1 616 ? 46.414 3.106 -75.276 1.00 43.97 616 VAL A N 1
ATOM 4820 C CA . VAL A 1 616 ? 45.676 1.885 -74.924 1.00 43.97 616 VAL A CA 1
ATOM 4821 C C . VAL A 1 616 ? 46.373 1.143 -73.793 1.00 43.97 616 VAL A C 1
ATOM 4823 O O . VAL A 1 616 ? 45.698 0.708 -72.877 1.00 43.97 616 VAL A O 1
ATOM 4826 N N . GLN A 1 617 ? 47.705 1.074 -73.756 1.00 44.53 617 GLN A N 1
ATOM 4827 C CA . GLN A 1 617 ? 48.439 0.541 -72.597 1.00 44.53 617 GLN A CA 1
ATOM 4828 C C . GLN A 1 617 ? 48.292 1.441 -71.371 1.00 44.53 617 GLN A C 1
ATOM 4830 O O . GLN A 1 617 ? 48.189 0.950 -70.250 1.00 44.53 617 GLN A O 1
ATOM 4835 N N . THR A 1 618 ? 48.222 2.754 -71.585 1.00 37.88 618 THR A N 1
ATOM 4836 C CA . THR A 1 618 ? 47.876 3.739 -70.560 1.00 37.88 618 THR A CA 1
ATOM 4837 C C . THR A 1 618 ? 46.400 3.628 -70.195 1.00 37.88 618 THR A C 1
ATOM 4839 O O . THR A 1 618 ? 46.087 3.766 -69.032 1.00 37.88 618 THR A O 1
ATOM 4842 N N . GLY A 1 619 ? 45.504 3.283 -71.122 1.00 40.38 619 GLY A N 1
ATOM 4843 C CA . GLY A 1 619 ? 44.080 3.025 -70.907 1.00 40.38 619 GLY A CA 1
ATOM 4844 C C . GLY A 1 619 ? 43.805 1.719 -70.166 1.00 40.38 619 GLY A C 1
ATOM 4845 O O . GLY A 1 619 ? 42.969 1.707 -69.282 1.00 40.38 619 GLY A O 1
ATOM 4846 N N . ILE A 1 620 ? 44.547 0.644 -70.441 1.00 42.09 620 ILE A N 1
ATOM 4847 C CA . ILE A 1 620 ? 44.559 -0.624 -69.694 1.00 42.09 620 ILE A CA 1
ATOM 4848 C C . ILE A 1 620 ? 45.204 -0.398 -68.331 1.00 42.09 620 ILE A C 1
ATOM 4850 O O . ILE A 1 620 ? 44.719 -0.908 -67.329 1.00 42.09 620 ILE A O 1
ATOM 4854 N N . GLY A 1 621 ? 46.280 0.388 -68.277 1.00 37.34 621 GLY A N 1
ATOM 4855 C CA . GLY A 1 621 ? 46.889 0.861 -67.041 1.00 37.34 621 GLY A CA 1
ATOM 4856 C C . GLY A 1 621 ? 45.911 1.693 -66.219 1.00 37.34 621 GLY A C 1
ATOM 4857 O O . GLY A 1 621 ? 45.810 1.454 -65.030 1.00 37.34 621 GLY A O 1
ATOM 4858 N N . ILE A 1 622 ? 45.135 2.584 -66.842 1.00 38.91 622 ILE A N 1
ATOM 4859 C CA . ILE A 1 622 ? 44.108 3.428 -66.225 1.00 38.91 622 ILE A CA 1
ATOM 4860 C C . ILE A 1 622 ? 42.865 2.618 -65.885 1.00 38.91 622 ILE A C 1
ATOM 4862 O O . ILE A 1 622 ? 42.294 2.881 -64.855 1.00 38.91 622 ILE A O 1
ATOM 4866 N N . ALA A 1 623 ? 42.456 1.619 -66.661 1.00 40.88 623 ALA A N 1
ATOM 4867 C CA . ALA A 1 623 ? 41.337 0.730 -66.354 1.00 40.88 623 ALA A CA 1
ATOM 4868 C C . ALA A 1 623 ? 41.701 -0.238 -65.229 1.00 40.88 623 ALA A C 1
ATOM 4870 O O . ALA A 1 623 ? 40.864 -0.531 -64.391 1.00 40.88 623 ALA A O 1
ATOM 4871 N N . LYS A 1 624 ? 42.967 -0.668 -65.149 1.00 44.72 624 LYS A N 1
ATOM 4872 C CA . LYS A 1 624 ? 43.531 -1.347 -63.976 1.00 44.72 624 LYS A CA 1
ATOM 4873 C C . LYS A 1 624 ? 43.735 -0.392 -62.811 1.00 44.72 624 LYS A C 1
ATOM 4875 O O . LYS A 1 624 ? 43.546 -0.810 -61.689 1.00 44.72 624 LYS A O 1
ATOM 4880 N N . ILE A 1 625 ? 44.071 0.878 -63.037 1.00 38.91 625 ILE A N 1
ATOM 4881 C CA . ILE A 1 625 ? 44.093 1.901 -61.986 1.00 38.91 625 ILE A CA 1
ATOM 4882 C C . ILE A 1 625 ? 42.668 2.227 -61.553 1.00 38.91 625 ILE A C 1
ATOM 4884 O O . ILE A 1 625 ? 42.501 2.439 -60.378 1.00 38.91 625 ILE A O 1
ATOM 4888 N N . ILE A 1 626 ? 41.655 2.227 -62.422 1.00 40.12 626 ILE A N 1
ATOM 4889 C CA . ILE A 1 626 ? 40.227 2.401 -62.124 1.00 40.12 626 ILE A CA 1
ATOM 4890 C C . ILE A 1 626 ? 39.697 1.133 -61.472 1.00 40.12 626 ILE A C 1
ATOM 4892 O O . ILE A 1 626 ? 38.880 1.253 -60.588 1.00 40.12 626 ILE A O 1
ATOM 4896 N N . GLY A 1 627 ? 40.193 -0.054 -61.818 1.00 41.34 627 GLY A N 1
ATOM 4897 C CA . GLY A 1 627 ? 39.970 -1.297 -61.083 1.00 41.34 627 GLY A CA 1
ATOM 4898 C C . GLY A 1 627 ? 40.578 -1.222 -59.685 1.00 41.34 627 GLY A C 1
ATOM 4899 O O . GLY A 1 627 ? 39.868 -1.440 -58.722 1.00 41.34 627 GLY A O 1
ATOM 4900 N N . ASN A 1 628 ? 41.827 -0.769 -59.559 1.00 41.50 628 ASN A N 1
ATOM 4901 C CA . ASN A 1 628 ? 42.520 -0.528 -58.287 1.00 41.50 628 ASN A CA 1
ATOM 4902 C C . ASN A 1 628 ? 42.009 0.728 -57.548 1.00 41.50 628 ASN A C 1
ATOM 4904 O O . ASN A 1 628 ? 42.287 0.899 -56.373 1.00 41.50 628 ASN A O 1
ATOM 4908 N N . THR A 1 629 ? 41.306 1.647 -58.218 1.00 38.00 629 THR A N 1
ATOM 4909 C CA . THR A 1 629 ? 40.645 2.842 -57.657 1.00 38.00 629 THR A CA 1
ATOM 4910 C C . THR A 1 629 ? 39.192 2.520 -57.381 1.00 38.00 629 THR A C 1
ATOM 4912 O O . THR A 1 629 ? 38.608 3.188 -56.565 1.00 38.00 629 THR A O 1
ATOM 4915 N N . ALA A 1 630 ? 38.595 1.506 -57.999 1.00 40.38 630 ALA A N 1
ATOM 4916 C CA . ALA A 1 630 ? 37.329 0.910 -57.604 1.00 40.38 630 ALA A CA 1
ATOM 4917 C C . ALA A 1 630 ? 37.565 -0.000 -56.401 1.00 40.38 630 ALA A C 1
ATOM 4919 O O . ALA A 1 630 ? 36.769 0.047 -55.485 1.00 40.38 630 ALA A O 1
ATOM 4920 N N . GLU A 1 631 ? 38.692 -0.714 -56.349 1.00 44.84 631 GLU A N 1
ATOM 4921 C CA . GLU A 1 631 ? 39.239 -1.362 -55.154 1.00 44.84 631 GLU A CA 1
ATOM 4922 C C . GLU A 1 631 ? 39.639 -0.297 -54.127 1.00 44.84 631 GLU A C 1
ATOM 4924 O O . GLU A 1 631 ? 39.260 -0.409 -52.983 1.00 44.84 631 GLU A O 1
ATOM 4929 N N . GLY A 1 632 ? 40.252 0.818 -54.534 1.00 39.91 632 GLY A N 1
ATOM 4930 C CA . GLY A 1 632 ? 40.563 1.963 -53.670 1.00 39.91 632 GLY A CA 1
ATOM 4931 C C . GLY A 1 632 ? 39.338 2.773 -53.222 1.00 39.91 632 GLY A C 1
ATOM 4932 O O . GLY A 1 632 ? 39.360 3.386 -52.164 1.00 39.91 632 GLY A O 1
ATOM 4933 N N . VAL A 1 633 ? 38.255 2.784 -54.004 1.00 41.22 633 VAL A N 1
ATOM 4934 C CA . VAL A 1 633 ? 36.948 3.375 -53.682 1.00 41.22 633 VAL A CA 1
ATOM 4935 C C . VAL A 1 633 ? 36.178 2.394 -52.821 1.00 41.22 633 VAL A C 1
ATOM 4937 O O . VAL A 1 633 ? 35.557 2.847 -51.882 1.00 41.22 633 VAL A O 1
ATOM 4940 N N . ALA A 1 634 ? 36.259 1.085 -53.055 1.00 43.22 634 ALA A N 1
ATOM 4941 C CA . ALA A 1 634 ? 35.732 0.047 -52.178 1.00 43.22 634 ALA A CA 1
ATOM 4942 C C . ALA A 1 634 ? 36.477 0.037 -50.838 1.00 43.22 634 ALA A C 1
ATOM 4944 O O . ALA A 1 634 ? 35.823 -0.014 -49.810 1.00 43.22 634 ALA A O 1
ATOM 4945 N N . GLU A 1 635 ? 37.800 0.220 -50.825 1.00 45.19 635 GLU A N 1
ATOM 4946 C CA . GLU A 1 635 ? 38.648 0.416 -49.646 1.00 45.19 635 GLU A CA 1
ATOM 4947 C C . GLU A 1 635 ? 38.333 1.746 -48.957 1.00 45.19 635 GLU A C 1
ATOM 4949 O O . GLU A 1 635 ? 38.178 1.768 -47.746 1.00 45.19 635 GLU A O 1
ATOM 4954 N N . ALA A 1 636 ? 38.166 2.851 -49.690 1.00 39.22 636 ALA A N 1
ATOM 4955 C CA . ALA A 1 636 ? 37.779 4.151 -49.133 1.00 39.22 636 ALA A CA 1
ATOM 4956 C C . ALA A 1 636 ? 36.339 4.153 -48.591 1.00 39.22 636 ALA A C 1
ATOM 4958 O O . ALA A 1 636 ? 36.044 4.777 -47.570 1.00 39.22 636 ALA A O 1
ATOM 4959 N N . ILE A 1 637 ? 35.435 3.441 -49.267 1.00 42.31 637 ILE A N 1
ATOM 4960 C CA . ILE A 1 637 ? 34.070 3.162 -48.828 1.00 42.31 637 ILE A CA 1
ATOM 4961 C C . ILE A 1 637 ? 34.141 2.278 -47.579 1.00 42.31 637 ILE A C 1
ATOM 4963 O O . ILE A 1 637 ? 33.512 2.626 -46.589 1.00 42.31 637 ILE A O 1
ATOM 4967 N N . ALA A 1 638 ? 34.950 1.218 -47.562 1.00 43.62 638 ALA A N 1
ATOM 4968 C CA . ALA A 1 638 ? 35.168 0.314 -46.431 1.00 43.62 638 ALA A CA 1
ATOM 4969 C C . ALA A 1 638 ? 35.830 0.995 -45.224 1.00 43.62 638 ALA A C 1
ATOM 4971 O O . ALA A 1 638 ? 35.450 0.739 -44.086 1.00 43.62 638 ALA A O 1
ATOM 4972 N N . GLU A 1 639 ? 36.757 1.924 -45.444 1.00 46.25 639 GLU A N 1
ATOM 4973 C CA . GLU A 1 639 ? 37.389 2.755 -44.415 1.00 46.25 639 GLU A CA 1
ATOM 4974 C C . GLU A 1 639 ? 36.388 3.758 -43.813 1.00 46.25 639 GLU A C 1
ATOM 4976 O O . GLU A 1 639 ? 36.514 4.189 -42.655 1.00 46.25 639 GLU A O 1
ATOM 4981 N N . ALA A 1 640 ? 35.335 4.080 -44.572 1.00 39.41 640 ALA A N 1
ATOM 4982 C CA . ALA A 1 640 ? 34.176 4.808 -44.088 1.00 39.41 640 ALA A CA 1
ATOM 4983 C C . ALA A 1 640 ? 33.190 3.937 -43.301 1.00 39.41 640 ALA A C 1
ATOM 4985 O O . ALA A 1 640 ? 32.362 4.514 -42.605 1.00 39.41 640 ALA A O 1
ATOM 4986 N N . PHE A 1 641 ? 33.263 2.600 -43.348 1.00 44.78 641 PHE A N 1
ATOM 4987 C CA . PHE A 1 641 ? 32.490 1.718 -42.467 1.00 44.78 641 PHE A CA 1
ATOM 4988 C C . PHE A 1 641 ? 33.134 1.596 -41.071 1.00 44.78 641 PHE A C 1
ATOM 4990 O O . PHE A 1 641 ? 34.322 1.883 -40.889 1.00 44.78 641 PHE A O 1
ATOM 4997 N N . PRO A 1 642 ? 32.357 1.223 -40.035 1.00 43.38 642 PRO A N 1
ATOM 4998 C CA . PRO A 1 642 ? 32.902 0.975 -38.704 1.00 43.38 642 PRO A CA 1
ATOM 4999 C C . PRO A 1 642 ? 33.939 -0.156 -38.735 1.00 43.38 642 PRO A C 1
ATOM 5001 O O . PRO A 1 642 ? 33.649 -1.255 -39.198 1.00 43.38 642 PRO A O 1
ATOM 5004 N N . THR A 1 643 ? 35.133 0.086 -38.193 1.00 45.19 643 THR A N 1
ATOM 5005 C CA . THR A 1 643 ? 36.221 -0.913 -38.143 1.00 45.19 643 THR A CA 1
ATOM 5006 C C . THR A 1 643 ? 36.145 -1.837 -36.922 1.00 45.19 643 THR A C 1
ATOM 5008 O O . THR A 1 643 ? 36.954 -2.753 -36.777 1.00 45.19 643 THR A O 1
ATOM 5011 N N . SER A 1 644 ? 3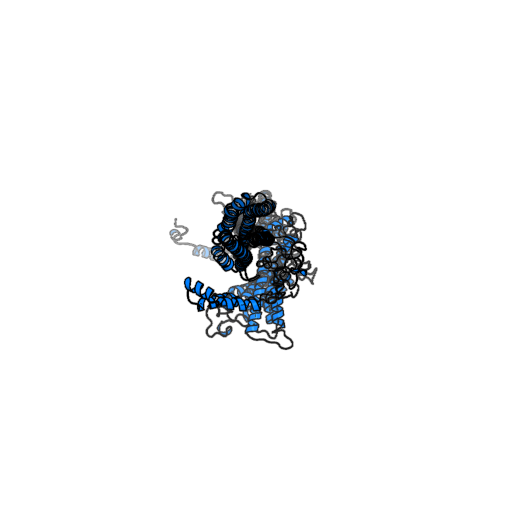5.171 -1.611 -36.037 1.00 41.56 644 SER A N 1
ATOM 5012 C CA . SER A 1 644 ? 34.963 -2.346 -34.788 1.00 41.56 644 SER A CA 1
ATOM 5013 C C . SER A 1 644 ? 33.521 -2.826 -34.665 1.00 41.56 644 SER A C 1
ATOM 5015 O O . SER A 1 644 ? 32.594 -2.064 -34.949 1.00 41.56 644 SER A O 1
ATOM 5017 N N . VAL A 1 645 ? 33.330 -4.049 -34.169 1.00 39.81 645 VAL A N 1
ATOM 5018 C CA . VAL A 1 645 ? 32.005 -4.661 -34.008 1.00 39.81 645 VAL A CA 1
ATOM 5019 C C . VAL A 1 645 ? 31.409 -4.365 -32.628 1.00 39.81 645 VAL A C 1
ATOM 5021 O O . VAL A 1 645 ? 32.108 -4.357 -31.616 1.00 39.81 645 VAL A O 1
ATOM 5024 N N . GLY A 1 646 ? 30.097 -4.139 -32.583 1.00 42.50 646 GLY A N 1
ATOM 5025 C CA . GLY A 1 646 ? 29.261 -4.444 -31.418 1.00 42.50 646 GLY A CA 1
ATOM 5026 C C . GLY A 1 646 ? 29.219 -3.457 -30.246 1.00 42.50 646 GLY A C 1
ATOM 5027 O O . GLY A 1 646 ? 28.202 -3.440 -29.569 1.00 42.50 646 GLY A O 1
ATOM 5028 N N . PHE A 1 647 ? 30.226 -2.612 -29.989 1.00 34.94 647 PHE A N 1
ATOM 5029 C CA . PHE A 1 647 ? 30.194 -1.727 -28.794 1.00 34.94 647 PHE A CA 1
ATOM 5030 C C . PHE A 1 647 ? 30.799 -0.330 -28.972 1.00 34.94 647 PHE A C 1
ATOM 5032 O O . PHE A 1 647 ? 30.618 0.547 -28.127 1.00 34.94 647 PHE A O 1
ATOM 5039 N N . SER A 1 648 ? 31.500 -0.092 -30.077 1.00 34.94 648 SER A N 1
ATOM 5040 C CA . SER A 1 648 ? 32.100 1.200 -30.394 1.00 34.94 648 SER A CA 1
ATOM 5041 C C . SER A 1 648 ? 31.301 1.834 -31.525 1.00 34.94 648 SER A C 1
ATOM 5043 O O . SER A 1 648 ? 31.400 1.433 -32.684 1.00 34.94 648 SER A O 1
ATOM 5045 N N . ASN A 1 649 ? 30.466 2.813 -31.177 1.00 36.88 649 ASN A N 1
ATOM 5046 C CA . ASN A 1 649 ? 29.825 3.677 -32.158 1.00 36.88 649 ASN A CA 1
ATOM 5047 C C . ASN A 1 649 ? 30.937 4.515 -32.796 1.00 36.88 649 ASN A C 1
ATOM 5049 O O . ASN A 1 649 ? 31.315 5.552 -32.255 1.00 36.88 649 ASN A O 1
ATOM 5053 N N . ASP A 1 650 ? 31.508 4.048 -33.904 1.00 36.81 650 ASP A N 1
ATOM 5054 C CA . ASP A 1 650 ? 32.511 4.788 -34.662 1.00 36.81 650 ASP A CA 1
ATOM 5055 C C . ASP A 1 650 ? 31.848 6.009 -35.316 1.00 36.81 650 ASP A C 1
ATOM 5057 O O . ASP A 1 650 ? 31.515 6.010 -36.496 1.00 36.81 650 ASP A O 1
ATOM 5061 N N . VAL A 1 651 ? 31.616 7.069 -34.538 1.00 32.81 651 VAL A N 1
ATOM 5062 C CA . VAL A 1 651 ? 31.034 8.338 -35.012 1.00 32.81 651 VAL A CA 1
ATOM 5063 C C . VAL A 1 651 ? 31.929 8.980 -36.083 1.00 32.81 651 VAL A C 1
ATOM 5065 O O . VAL A 1 651 ? 31.458 9.769 -36.902 1.00 32.81 651 VAL A O 1
ATOM 5068 N N . THR A 1 652 ? 33.216 8.612 -36.124 1.00 34.16 652 THR A N 1
ATOM 5069 C CA . THR A 1 652 ? 34.162 9.091 -37.134 1.00 34.16 652 THR A CA 1
ATOM 5070 C C . THR A 1 652 ? 33.998 8.416 -38.494 1.00 34.16 652 THR A C 1
ATOM 5072 O O . THR A 1 652 ? 34.428 9.007 -39.474 1.00 34.16 652 THR A O 1
ATOM 5075 N N . SER A 1 653 ? 33.306 7.277 -38.599 1.00 37.31 653 SER A N 1
ATOM 5076 C CA . SER A 1 653 ? 32.960 6.603 -39.866 1.00 37.31 653 SER A CA 1
ATOM 5077 C C . SER A 1 653 ? 32.192 7.522 -40.837 1.00 37.31 653 SER A C 1
ATOM 5079 O O . SER A 1 653 ? 32.556 7.658 -42.005 1.00 37.31 653 SER A O 1
ATOM 5081 N N . ILE A 1 654 ? 31.231 8.294 -40.313 1.00 31.84 654 ILE A N 1
ATOM 5082 C CA . ILE A 1 654 ? 30.475 9.319 -41.055 1.00 31.84 654 ILE A CA 1
ATOM 5083 C C . ILE A 1 654 ? 31.409 10.443 -41.541 1.00 31.84 654 ILE A C 1
ATOM 5085 O O . ILE A 1 654 ? 31.310 10.890 -42.683 1.00 31.84 654 ILE A O 1
ATOM 5089 N N . GLY A 1 655 ? 32.343 10.886 -40.690 1.00 29.97 655 GLY A N 1
ATOM 5090 C CA . GLY A 1 655 ? 33.329 11.919 -41.026 1.00 29.97 655 GLY A CA 1
ATOM 5091 C C . GLY A 1 655 ? 34.386 11.453 -42.035 1.00 29.97 655 GLY A C 1
ATOM 5092 O O . GLY A 1 655 ? 34.740 12.212 -42.937 1.00 29.97 655 GLY A O 1
ATOM 5093 N N . ARG A 1 656 ? 34.843 10.197 -41.931 1.00 41.00 656 ARG A N 1
ATOM 5094 C CA . ARG A 1 656 ? 35.770 9.554 -42.876 1.00 41.00 656 ARG A CA 1
ATOM 5095 C C . ARG A 1 656 ? 35.109 9.358 -44.240 1.00 41.00 656 ARG A C 1
ATOM 5097 O O . ARG A 1 656 ? 35.713 9.711 -45.246 1.00 41.00 656 ARG A O 1
ATOM 5104 N N . GLY A 1 657 ? 33.839 8.945 -44.274 1.00 30.38 657 GLY A N 1
ATOM 5105 C CA . GLY A 1 657 ? 33.068 8.806 -45.514 1.00 30.38 657 GLY A CA 1
ATOM 5106 C C . GLY A 1 657 ? 32.853 10.110 -46.278 1.00 30.38 657 GLY A C 1
ATOM 5107 O O . GLY A 1 657 ? 32.929 10.117 -47.503 1.00 30.38 657 GLY A O 1
ATOM 5108 N N . ILE A 1 658 ? 32.650 11.232 -45.578 1.00 29.56 658 ILE A N 1
ATOM 5109 C CA . ILE A 1 658 ? 32.529 12.555 -46.216 1.00 29.56 658 ILE A CA 1
ATOM 5110 C C . ILE A 1 658 ? 33.896 13.058 -46.721 1.00 29.56 658 ILE A C 1
ATOM 5112 O O . ILE A 1 658 ? 33.971 13.655 -47.796 1.00 29.56 658 ILE A O 1
ATOM 5116 N N . ALA A 1 659 ? 34.984 12.808 -45.983 1.00 25.89 659 ALA A N 1
ATOM 5117 C CA . ALA A 1 659 ? 36.331 13.244 -46.363 1.00 25.89 659 ALA A CA 1
ATOM 5118 C C . ALA A 1 659 ? 36.900 12.464 -47.567 1.00 25.89 659 ALA A C 1
ATOM 5120 O O . ALA A 1 659 ? 37.468 13.075 -48.472 1.00 25.89 659 ALA A O 1
ATOM 5121 N N . LEU A 1 660 ? 36.698 11.144 -47.624 1.00 31.69 660 LEU A N 1
ATOM 5122 C CA . LEU A 1 660 ? 37.215 10.269 -48.687 1.00 31.69 660 LEU A CA 1
ATOM 5123 C C . LEU A 1 660 ? 36.424 10.376 -50.002 1.00 31.69 660 LEU A C 1
ATOM 5125 O O . LEU A 1 660 ? 37.035 10.422 -51.071 1.00 31.69 660 LEU A O 1
ATOM 5129 N N . ALA A 1 661 ? 35.095 10.543 -49.946 1.00 30.48 661 ALA A N 1
ATOM 5130 C CA . ALA A 1 661 ? 34.267 10.758 -51.141 1.00 30.48 661 ALA A CA 1
ATOM 5131 C C . ALA A 1 661 ? 34.664 12.030 -51.919 1.00 30.48 661 ALA A C 1
ATOM 5133 O O . ALA A 1 661 ? 34.549 12.082 -53.144 1.00 30.48 661 ALA A O 1
ATOM 5134 N N . SER A 1 662 ? 35.184 13.046 -51.217 1.00 27.02 662 SER A N 1
ATOM 5135 C CA . SER A 1 662 ? 35.663 14.293 -51.828 1.00 27.02 662 SER A CA 1
ATOM 5136 C C . SER A 1 662 ? 37.035 14.173 -52.509 1.00 27.02 662 SER A C 1
ATOM 5138 O O . SER A 1 662 ? 37.379 15.021 -53.333 1.00 27.02 662 SER A O 1
ATOM 5140 N N . ALA A 1 663 ? 37.809 13.126 -52.196 1.00 28.75 663 ALA A N 1
ATOM 5141 C CA . ALA A 1 663 ? 39.202 12.996 -52.615 1.00 28.75 663 ALA A CA 1
ATOM 5142 C C . ALA A 1 663 ? 39.416 12.138 -53.877 1.00 28.75 663 ALA A C 1
ATOM 5144 O O . ALA A 1 663 ? 40.453 12.295 -54.520 1.00 28.75 663 ALA A O 1
ATOM 5145 N N . VAL A 1 664 ? 38.478 11.252 -54.251 1.00 35.19 664 VAL A N 1
ATOM 5146 C CA . VAL A 1 664 ? 38.795 10.151 -55.193 1.00 35.19 664 VAL A CA 1
ATOM 5147 C C . VAL A 1 664 ? 37.928 10.089 -56.472 1.00 35.19 664 VAL A C 1
ATOM 5149 O O . VAL A 1 664 ? 38.374 9.542 -57.472 1.00 35.19 664 VAL A O 1
ATOM 5152 N N . GLY A 1 665 ? 36.726 10.673 -56.531 1.00 36.31 665 GLY A N 1
ATOM 5153 C CA . GLY A 1 665 ? 35.707 10.148 -57.465 1.00 36.31 665 GLY A CA 1
ATOM 5154 C C . GLY A 1 665 ? 35.571 10.700 -58.896 1.00 36.31 665 GLY A C 1
ATOM 5155 O O . GLY A 1 665 ? 35.236 9.927 -59.784 1.00 36.31 665 GLY A O 1
ATOM 5156 N N . PHE A 1 666 ? 35.739 12.002 -59.165 1.00 30.84 666 PHE A N 1
ATOM 5157 C CA . PHE A 1 666 ? 35.139 12.578 -60.396 1.00 30.84 666 PHE A CA 1
ATOM 5158 C C . PHE A 1 666 ? 36.085 13.275 -61.385 1.00 30.84 666 PHE A C 1
ATOM 5160 O O . PHE A 1 666 ? 35.692 13.492 -62.526 1.00 30.84 666 PHE A O 1
ATOM 5167 N N . GLY A 1 667 ? 37.309 13.637 -60.989 1.00 33.31 667 GLY A N 1
ATOM 5168 C CA . GLY A 1 667 ? 38.167 14.506 -61.813 1.00 33.31 667 GLY A CA 1
ATOM 5169 C C . GLY A 1 667 ? 39.051 13.790 -62.840 1.00 33.31 667 GLY A C 1
ATOM 5170 O O . GLY A 1 667 ? 39.411 14.378 -63.852 1.00 33.31 667 GLY A O 1
ATOM 5171 N N . THR A 1 668 ? 39.423 12.534 -62.598 1.00 33.66 668 THR A N 1
ATOM 5172 C CA . THR A 1 668 ? 40.464 11.836 -63.377 1.00 33.66 668 THR A CA 1
ATOM 5173 C C . THR A 1 668 ? 39.922 10.954 -64.502 1.00 33.66 668 THR A C 1
ATOM 5175 O O . THR A 1 668 ? 40.650 10.685 -65.452 1.00 33.66 668 THR A O 1
ATOM 5178 N N . ALA A 1 669 ? 38.653 10.537 -64.449 1.00 34.81 669 ALA A N 1
ATOM 5179 C CA . ALA A 1 669 ? 38.062 9.655 -65.460 1.00 34.81 669 ALA A CA 1
ATOM 5180 C C . ALA A 1 669 ? 37.632 10.385 -66.750 1.00 34.81 669 ALA A C 1
ATOM 5182 O O . ALA A 1 669 ? 37.532 9.760 -67.805 1.00 34.81 669 ALA A O 1
ATOM 5183 N N . THR A 1 670 ? 37.377 11.698 -66.694 1.00 33.69 670 THR A N 1
ATOM 5184 C CA . THR A 1 670 ? 36.829 12.467 -67.826 1.00 33.69 670 THR A CA 1
ATOM 5185 C C . THR A 1 670 ? 37.879 13.059 -68.765 1.00 33.69 670 THR A C 1
ATOM 5187 O O . THR A 1 670 ? 37.591 13.215 -69.949 1.00 33.69 670 THR A O 1
ATOM 5190 N N . ASP A 1 671 ? 39.094 13.347 -68.290 1.00 37.06 671 ASP A N 1
ATOM 5191 C CA . ASP A 1 671 ? 40.060 14.131 -69.077 1.00 37.06 671 ASP A CA 1
ATOM 5192 C C . ASP A 1 671 ? 40.932 13.279 -70.015 1.00 37.06 671 ASP A C 1
ATOM 5194 O O . ASP A 1 671 ? 41.360 13.769 -71.055 1.00 37.06 671 ASP A O 1
ATOM 5198 N N . THR A 1 672 ? 41.150 11.994 -69.713 1.00 37.28 672 THR A N 1
ATOM 5199 C CA . THR A 1 672 ? 41.985 11.086 -70.537 1.00 37.28 672 THR A CA 1
ATOM 5200 C C . THR A 1 672 ? 41.166 10.232 -71.518 1.00 37.28 672 THR A C 1
ATOM 5202 O O . THR A 1 672 ? 41.717 9.617 -72.426 1.00 37.28 672 THR A O 1
ATOM 5205 N N . ALA A 1 673 ? 39.836 10.200 -71.369 1.00 38.44 673 ALA A N 1
ATOM 5206 C CA . ALA A 1 673 ? 38.928 9.418 -72.217 1.00 38.44 673 ALA A CA 1
ATOM 5207 C C . ALA A 1 673 ? 38.681 10.055 -73.596 1.00 38.44 673 ALA A C 1
ATOM 5209 O O . ALA A 1 673 ? 38.410 9.341 -74.562 1.00 38.44 673 ALA A O 1
ATOM 5210 N N . ASN A 1 674 ? 38.837 11.380 -73.711 1.00 40.59 674 ASN A N 1
ATOM 5211 C CA . ASN A 1 674 ? 38.825 12.046 -75.014 1.00 40.59 674 ASN A CA 1
ATOM 5212 C C . ASN A 1 674 ? 39.973 11.537 -75.901 1.00 40.59 674 ASN A C 1
ATOM 5214 O O . ASN A 1 674 ? 39.791 11.419 -77.106 1.00 40.59 674 ASN A O 1
ATOM 5218 N N . ASP A 1 675 ? 41.101 11.121 -75.316 1.00 43.25 675 ASP A N 1
ATOM 5219 C CA . ASP A 1 675 ? 42.280 10.742 -76.088 1.00 43.25 675 ASP A CA 1
ATOM 5220 C C . ASP A 1 675 ? 42.100 9.410 -76.844 1.00 43.25 675 ASP A C 1
ATOM 5222 O O . ASP A 1 675 ? 42.421 9.356 -78.020 1.00 43.25 675 ASP A O 1
ATOM 5226 N N . ILE A 1 676 ? 41.546 8.332 -76.270 1.00 39.91 676 ILE A N 1
ATOM 5227 C CA . ILE A 1 676 ? 41.526 7.010 -76.951 1.00 39.91 676 ILE A CA 1
ATOM 5228 C C . ILE A 1 676 ? 40.576 6.982 -78.164 1.00 39.91 676 ILE A C 1
ATOM 5230 O O . ILE A 1 676 ? 40.948 6.479 -79.229 1.00 39.91 676 ILE A O 1
ATOM 5234 N N . ALA A 1 677 ? 39.369 7.541 -78.023 1.00 41.47 677 ALA A N 1
ATOM 5235 C CA . ALA A 1 677 ? 38.382 7.603 -79.103 1.00 41.47 677 ALA A CA 1
ATOM 5236 C C . ALA A 1 677 ? 38.782 8.623 -80.184 1.00 41.47 677 ALA A C 1
ATOM 5238 O O . ALA A 1 677 ? 38.678 8.336 -81.377 1.00 41.47 677 ALA A O 1
ATOM 5239 N N . GLU A 1 678 ? 39.301 9.790 -79.784 1.00 46.25 678 GLU A N 1
ATOM 5240 C CA . GLU A 1 678 ? 39.753 10.819 -80.723 1.00 46.25 678 GLU A CA 1
ATOM 5241 C C . GLU A 1 678 ? 41.036 10.395 -81.456 1.00 46.25 678 GLU A C 1
ATOM 5243 O O . GLU A 1 678 ? 41.188 10.671 -82.644 1.00 46.25 678 GLU A O 1
ATOM 5248 N N . ILE A 1 679 ? 41.939 9.659 -80.798 1.00 43.41 679 ILE A N 1
ATOM 5249 C CA . ILE A 1 679 ? 43.150 9.108 -81.420 1.00 43.41 679 ILE A CA 1
ATOM 5250 C C . ILE A 1 679 ? 42.809 7.957 -82.382 1.00 43.41 679 ILE A C 1
ATOM 5252 O O . ILE A 1 679 ? 43.373 7.919 -83.472 1.00 43.41 679 ILE A O 1
ATOM 5256 N N . GLY A 1 680 ? 41.873 7.059 -82.045 1.00 41.72 680 GLY A N 1
ATOM 5257 C CA . GLY A 1 680 ? 41.433 5.976 -82.941 1.00 41.72 680 GLY A CA 1
ATOM 5258 C C . GLY A 1 680 ? 40.834 6.492 -84.255 1.00 41.72 680 GLY A C 1
ATOM 5259 O O . GLY A 1 680 ? 41.234 6.053 -85.336 1.00 41.72 680 GLY A O 1
ATOM 5260 N N . ILE A 1 681 ? 39.958 7.500 -84.164 1.00 46.03 681 ILE A N 1
ATOM 5261 C CA . ILE A 1 681 ? 39.376 8.189 -85.328 1.00 46.03 681 ILE A CA 1
ATOM 5262 C C . ILE A 1 681 ? 40.467 8.924 -86.126 1.00 46.03 681 ILE A C 1
ATOM 5264 O O . ILE A 1 681 ? 40.527 8.793 -87.347 1.00 46.03 681 ILE A O 1
ATOM 5268 N N . ARG A 1 682 ? 41.401 9.616 -85.459 1.00 46.88 682 ARG A N 1
ATOM 5269 C CA . ARG A 1 682 ? 42.515 10.314 -86.131 1.00 46.88 682 ARG A CA 1
ATOM 5270 C C . ARG A 1 682 ? 43.509 9.369 -86.815 1.00 46.88 682 ARG A C 1
ATOM 5272 O O . ARG A 1 682 ? 44.057 9.737 -87.848 1.00 46.88 682 ARG A O 1
ATOM 5279 N N . ILE A 1 683 ? 43.758 8.163 -86.291 1.00 44.69 683 ILE A N 1
ATOM 5280 C CA . ILE A 1 683 ? 44.557 7.141 -86.998 1.00 44.69 683 ILE A CA 1
ATOM 5281 C C . ILE A 1 683 ? 43.816 6.651 -88.234 1.00 44.69 683 ILE A C 1
ATOM 5283 O O . ILE A 1 683 ? 44.443 6.478 -89.275 1.00 44.69 683 ILE A O 1
ATOM 5287 N N . ALA A 1 684 ? 42.505 6.417 -88.126 1.00 44.88 684 ALA A N 1
ATOM 5288 C CA . ALA A 1 684 ? 41.690 5.977 -89.250 1.00 44.88 684 ALA A CA 1
ATOM 5289 C C . ALA A 1 684 ? 41.726 6.968 -90.405 1.00 44.88 684 ALA A C 1
ATOM 5291 O O . ALA A 1 684 ? 41.932 6.571 -91.552 1.00 44.88 684 ALA A O 1
ATOM 5292 N N . GLU A 1 685 ? 41.608 8.252 -90.083 1.00 49.44 685 GLU A N 1
ATOM 5293 C CA . GLU A 1 685 ? 41.771 9.347 -91.031 1.00 49.44 685 GLU A CA 1
ATOM 5294 C C . GLU A 1 685 ? 43.200 9.384 -91.598 1.00 49.44 685 GLU A C 1
ATOM 5296 O O . GLU A 1 685 ? 43.374 9.371 -92.812 1.00 49.44 685 GLU A O 1
ATOM 5301 N N . LEU A 1 686 ? 44.235 9.315 -90.752 1.00 48.00 686 LEU A N 1
ATOM 5302 C CA . LEU A 1 686 ? 45.642 9.415 -91.168 1.00 48.00 686 LEU A CA 1
ATOM 5303 C C . LEU A 1 686 ? 46.124 8.227 -92.029 1.00 48.00 686 LEU A C 1
ATOM 5305 O O . LEU A 1 686 ? 46.889 8.415 -92.974 1.00 48.00 686 LEU A O 1
ATOM 5309 N N . VAL A 1 687 ? 45.675 7.002 -91.737 1.00 47.53 687 VAL A N 1
ATOM 5310 C CA . VAL A 1 687 ? 45.976 5.794 -92.531 1.00 47.53 687 VAL A CA 1
ATOM 5311 C C . VAL A 1 687 ? 45.197 5.806 -93.847 1.00 47.53 687 VAL A C 1
ATOM 5313 O O . VAL A 1 687 ? 45.763 5.473 -94.891 1.00 47.53 687 VAL A O 1
ATOM 5316 N N . ARG A 1 688 ? 43.925 6.230 -93.835 1.00 48.53 688 ARG A N 1
ATOM 5317 C CA . ARG A 1 688 ? 43.119 6.376 -95.057 1.00 48.53 688 ARG A CA 1
ATOM 5318 C C . ARG A 1 688 ? 43.712 7.439 -95.991 1.00 48.53 688 ARG A C 1
ATOM 5320 O O . ARG A 1 688 ? 43.869 7.174 -97.184 1.00 48.53 688 ARG A O 1
ATOM 5327 N N . ASP A 1 689 ? 44.112 8.586 -95.452 1.00 51.38 689 ASP A N 1
ATOM 5328 C CA . ASP A 1 689 ? 44.638 9.708 -96.233 1.00 51.38 689 ASP A CA 1
ATOM 5329 C C . ASP A 1 689 ? 46.048 9.450 -96.797 1.00 51.38 689 ASP A C 1
ATOM 5331 O O . ASP A 1 689 ? 46.342 9.884 -97.912 1.00 51.38 689 ASP A O 1
ATOM 5335 N N . GLU A 1 690 ? 46.918 8.720 -96.084 1.00 49.78 690 GLU A N 1
ATOM 5336 C CA . GLU A 1 690 ? 48.321 8.528 -96.500 1.00 49.78 690 GLU A CA 1
ATOM 5337 C C . GLU A 1 690 ? 48.599 7.164 -97.167 1.00 49.78 690 GLU A C 1
ATOM 5339 O O . GLU A 1 690 ? 49.390 7.096 -98.112 1.00 49.78 690 GLU A O 1
ATOM 5344 N N . VAL A 1 691 ? 47.954 6.074 -96.722 1.00 50.34 691 VAL A N 1
ATOM 5345 C CA . VAL A 1 691 ? 48.224 4.699 -97.200 1.00 50.34 691 VAL A CA 1
ATOM 5346 C C . VAL A 1 691 ? 47.255 4.286 -98.314 1.00 50.34 691 VAL A C 1
ATOM 5348 O O . VAL A 1 691 ? 47.698 3.855 -99.382 1.00 50.34 691 VAL A O 1
ATOM 5351 N N . ILE A 1 692 ? 45.941 4.466 -98.123 1.00 51.78 692 ILE A N 1
ATOM 5352 C CA . ILE A 1 692 ? 44.915 4.050 -99.104 1.00 51.78 692 ILE A CA 1
ATOM 5353 C C . ILE A 1 692 ? 44.974 4.926 -100.367 1.00 51.78 692 ILE A C 1
ATOM 5355 O O . ILE A 1 692 ? 45.064 4.398 -101.478 1.00 51.78 692 ILE A O 1
ATOM 5359 N N . ALA A 1 693 ? 45.062 6.253 -100.214 1.00 52.38 693 ALA A N 1
ATOM 5360 C CA . ALA A 1 693 ? 45.124 7.196 -101.340 1.00 52.38 693 ALA A CA 1
ATOM 5361 C C . ALA A 1 693 ? 46.352 7.007 -102.262 1.00 52.38 693 ALA A C 1
ATOM 5363 O O . ALA A 1 693 ? 46.331 7.404 -103.432 1.00 52.38 693 ALA A O 1
ATOM 5364 N N . ARG A 1 694 ? 47.440 6.404 -101.757 1.00 51.97 694 ARG A N 1
ATOM 5365 C CA . ARG A 1 694 ? 48.643 6.081 -102.547 1.00 51.97 694 ARG A CA 1
ATOM 5366 C C . ARG A 1 694 ? 48.586 4.688 -103.175 1.00 51.97 694 ARG A C 1
ATOM 5368 O O . ARG A 1 694 ? 49.103 4.523 -104.279 1.00 51.97 694 ARG A O 1
ATOM 5375 N N . LEU A 1 695 ? 47.948 3.714 -102.521 1.00 51.56 695 LEU A N 1
ATOM 5376 C CA . LEU A 1 695 ? 47.788 2.347 -103.036 1.00 51.56 695 LEU A CA 1
ATOM 5377 C C . LEU A 1 695 ? 46.742 2.243 -104.163 1.00 51.56 695 LEU A C 1
ATOM 5379 O O . LEU A 1 695 ? 46.909 1.412 -105.054 1.00 51.56 695 LEU A O 1
ATOM 5383 N N . GLU A 1 696 ? 45.732 3.121 -104.207 1.00 51.38 696 GLU A N 1
ATOM 5384 C CA . GLU A 1 696 ? 44.722 3.163 -105.286 1.00 51.38 696 GLU A CA 1
ATOM 5385 C C . GLU A 1 696 ? 45.280 3.536 -106.678 1.00 51.38 696 GLU A C 1
ATOM 5387 O O . GLU A 1 696 ? 44.608 3.328 -107.692 1.00 51.38 696 GLU A O 1
ATOM 5392 N N . ARG A 1 697 ? 46.507 4.073 -106.776 1.00 51.09 697 ARG A N 1
ATOM 5393 C CA . ARG A 1 697 ? 47.097 4.494 -108.064 1.00 51.09 697 ARG A CA 1
ATOM 5394 C C . ARG A 1 697 ? 47.592 3.347 -108.951 1.00 51.09 697 ARG A C 1
ATOM 5396 O O . ARG A 1 697 ? 47.688 3.557 -110.159 1.00 51.09 697 ARG A O 1
ATOM 5403 N N . ASP A 1 698 ? 47.855 2.163 -108.395 1.00 52.34 698 ASP A N 1
ATOM 5404 C CA . ASP A 1 698 ? 48.372 1.000 -109.127 1.00 52.34 698 ASP A CA 1
ATOM 5405 C C . ASP A 1 698 ? 47.396 -0.185 -109.025 1.00 52.34 698 ASP A C 1
ATOM 5407 O O . ASP A 1 698 ? 47.301 -0.863 -108.004 1.00 52.34 698 ASP A O 1
ATOM 5411 N N . GLY A 1 699 ? 46.677 -0.481 -110.114 1.00 51.03 699 GLY A N 1
ATOM 5412 C CA . GLY A 1 699 ? 45.570 -1.454 -110.170 1.00 51.03 699 GLY A CA 1
ATOM 5413 C C . GLY A 1 699 ? 45.898 -2.937 -109.905 1.00 51.03 699 GLY A C 1
ATOM 5414 O O . GLY A 1 699 ? 45.068 -3.790 -110.202 1.00 51.03 699 GLY A O 1
ATOM 5415 N N . ALA A 1 700 ? 47.073 -3.272 -109.363 1.00 50.72 700 ALA A N 1
ATOM 5416 C CA . ALA A 1 700 ? 47.484 -4.634 -108.995 1.00 50.72 700 ALA A CA 1
ATOM 5417 C C . ALA A 1 700 ? 47.451 -4.906 -107.471 1.00 50.72 700 ALA A C 1
ATOM 5419 O O . ALA A 1 700 ? 47.970 -5.929 -107.029 1.00 50.72 700 ALA A O 1
ATOM 5420 N N . ARG A 1 701 ? 46.889 -3.991 -106.662 1.00 55.59 701 ARG A N 1
ATOM 5421 C CA . ARG A 1 701 ? 47.058 -3.951 -105.189 1.00 55.59 701 ARG A CA 1
ATOM 5422 C C . ARG A 1 701 ? 45.755 -3.823 -104.381 1.00 55.59 701 ARG A C 1
ATOM 5424 O O . ARG A 1 701 ? 45.772 -3.339 -103.256 1.00 55.59 701 ARG A O 1
ATOM 5431 N N . VAL A 1 702 ? 44.631 -4.279 -104.936 1.00 55.66 702 VAL A N 1
ATOM 5432 C CA . VAL A 1 702 ? 43.291 -4.195 -104.311 1.00 55.66 702 VAL A CA 1
ATOM 5433 C C . VAL A 1 702 ? 43.168 -5.046 -103.034 1.00 55.66 702 VAL A C 1
ATOM 5435 O O . VAL A 1 702 ? 42.475 -4.646 -102.101 1.00 55.66 702 VAL A O 1
ATOM 5438 N N . ASP A 1 703 ? 43.885 -6.171 -102.948 1.00 59.09 703 ASP A N 1
ATOM 5439 C CA . ASP A 1 703 ? 43.761 -7.105 -101.818 1.00 59.09 703 ASP A CA 1
ATOM 5440 C C . ASP A 1 703 ? 44.279 -6.515 -100.489 1.00 59.09 703 ASP A C 1
ATOM 5442 O O . ASP A 1 703 ? 43.642 -6.691 -99.455 1.00 59.09 703 ASP A O 1
ATOM 5446 N N . TYR A 1 704 ? 45.383 -5.752 -100.511 1.00 56.34 704 TYR A N 1
ATOM 5447 C CA . TYR A 1 704 ? 45.936 -5.111 -99.305 1.00 56.34 704 TYR A CA 1
ATOM 5448 C C . TYR A 1 704 ? 45.068 -3.948 -98.804 1.00 56.34 704 TYR A C 1
ATOM 5450 O O . TYR A 1 704 ? 44.919 -3.763 -97.600 1.00 56.34 704 TYR A O 1
ATOM 5458 N N . VAL A 1 705 ? 44.474 -3.176 -99.723 1.00 56.66 705 VAL A N 1
ATOM 5459 C CA . VAL A 1 705 ? 43.572 -2.065 -99.375 1.00 56.66 705 VAL A CA 1
ATOM 5460 C C . VAL A 1 705 ? 42.316 -2.597 -98.691 1.00 56.66 705 VAL A C 1
ATOM 5462 O O . VAL A 1 705 ? 41.942 -2.090 -97.639 1.00 56.66 705 VAL A O 1
ATOM 5465 N N . SER A 1 706 ? 41.721 -3.671 -99.223 1.00 57.72 706 SER A N 1
ATOM 5466 C CA . SER A 1 706 ? 40.533 -4.289 -98.624 1.00 57.72 706 SER A CA 1
ATOM 5467 C C . SER A 1 706 ? 40.794 -4.863 -97.226 1.00 57.72 706 SER A C 1
ATOM 5469 O O . SER A 1 706 ? 39.881 -4.870 -96.401 1.00 57.72 706 SER A O 1
ATOM 5471 N N . GLU A 1 707 ? 41.999 -5.372 -96.956 1.00 64.69 707 GLU A N 1
ATOM 5472 C CA . GLU A 1 707 ? 42.355 -5.934 -95.649 1.00 64.69 707 GLU A CA 1
ATOM 5473 C C . GLU A 1 707 ? 42.569 -4.830 -94.596 1.00 64.69 707 GLU A C 1
ATOM 5475 O O . GLU A 1 707 ? 42.028 -4.920 -93.492 1.00 64.69 707 GLU A O 1
ATOM 5480 N N . VAL A 1 708 ? 43.256 -3.741 -94.966 1.00 57.81 708 VAL A N 1
ATOM 5481 C CA . VAL A 1 708 ? 43.437 -2.556 -94.108 1.00 57.81 708 VAL A CA 1
ATOM 5482 C C . VAL A 1 708 ? 42.103 -1.845 -93.852 1.00 57.81 708 VAL A C 1
ATOM 5484 O O . VAL A 1 708 ? 41.804 -1.528 -92.704 1.00 57.81 708 VAL A O 1
ATOM 5487 N N . GLU A 1 709 ? 41.259 -1.643 -94.872 1.00 57.41 709 GLU A N 1
ATOM 5488 C CA . GLU A 1 709 ? 39.917 -1.059 -94.702 1.00 57.41 709 GLU A CA 1
ATOM 5489 C C . GLU A 1 709 ? 39.021 -1.895 -93.780 1.00 57.41 709 GLU A C 1
ATOM 5491 O O . GLU A 1 709 ? 38.291 -1.331 -92.963 1.00 57.41 709 GLU A O 1
ATOM 5496 N N . GLY A 1 710 ? 39.106 -3.227 -93.868 1.00 58.19 710 GLY A N 1
ATOM 5497 C CA . GLY A 1 710 ? 38.389 -4.138 -92.976 1.00 58.19 710 GLY A CA 1
ATOM 5498 C C . GLY A 1 710 ? 38.789 -3.960 -91.509 1.00 58.19 710 GLY A C 1
ATOM 5499 O O . GLY A 1 710 ? 37.917 -3.813 -90.655 1.00 58.19 710 GLY A O 1
ATOM 5500 N N . MET A 1 711 ? 40.095 -3.891 -91.220 1.00 58.53 711 MET A N 1
ATOM 5501 C CA . MET A 1 711 ? 40.591 -3.634 -89.859 1.00 58.53 711 MET A CA 1
ATOM 5502 C C . MET A 1 711 ? 40.233 -2.224 -89.370 1.00 58.53 711 MET A C 1
ATOM 5504 O O . MET A 1 711 ? 39.935 -2.044 -88.192 1.00 58.53 711 MET A O 1
ATOM 5508 N N . MET A 1 712 ? 40.212 -1.223 -90.259 1.00 57.12 712 MET A N 1
ATOM 5509 C CA . MET A 1 712 ? 39.837 0.146 -89.895 1.00 57.12 712 MET A CA 1
ATOM 5510 C C . MET A 1 712 ? 38.356 0.283 -89.530 1.00 57.12 712 MET A C 1
ATOM 5512 O O . MET A 1 712 ? 38.031 0.950 -88.549 1.00 57.12 712 MET A O 1
ATOM 5516 N N . ALA A 1 713 ? 37.465 -0.362 -90.286 1.00 60.91 713 ALA A N 1
ATOM 5517 C CA . ALA A 1 713 ? 36.037 -0.388 -89.974 1.00 60.91 713 ALA A CA 1
ATOM 5518 C C . ALA A 1 713 ? 35.758 -1.096 -88.634 1.00 60.91 713 ALA A C 1
ATOM 5520 O O . ALA A 1 713 ? 34.858 -0.701 -87.895 1.00 60.91 713 ALA A O 1
ATOM 5521 N N . GLU A 1 714 ? 36.549 -2.119 -88.303 1.00 64.00 714 GLU A N 1
ATOM 5522 C CA . GLU A 1 714 ? 36.470 -2.830 -87.025 1.00 64.00 714 GLU A CA 1
ATOM 5523 C C . GLU A 1 714 ? 36.964 -1.963 -85.848 1.00 64.00 714 GLU A C 1
ATOM 5525 O O . GLU A 1 714 ? 36.323 -1.948 -84.797 1.00 64.00 714 GLU A O 1
ATOM 5530 N N . ILE A 1 715 ? 38.025 -1.163 -86.037 1.00 60.12 715 ILE A N 1
ATOM 5531 C CA . ILE A 1 715 ? 38.487 -0.169 -85.047 1.00 60.12 715 ILE A CA 1
ATOM 5532 C C . ILE A 1 715 ? 37.416 0.905 -84.812 1.00 60.12 715 ILE A C 1
ATOM 5534 O O . ILE A 1 715 ? 37.107 1.191 -83.660 1.00 60.12 715 ILE A O 1
ATOM 5538 N N . GLU A 1 716 ? 36.811 1.462 -85.868 1.00 57.38 716 GLU A N 1
ATOM 5539 C CA . GLU A 1 716 ? 35.761 2.491 -85.756 1.00 57.38 716 GLU A CA 1
ATOM 5540 C C . GLU A 1 716 ? 34.515 1.966 -85.016 1.00 57.38 716 GLU A C 1
ATOM 5542 O O . GLU A 1 716 ? 33.971 2.643 -84.139 1.00 57.38 716 GLU A O 1
ATOM 5547 N N . LEU A 1 717 ? 34.102 0.727 -85.309 1.00 64.00 717 LEU A N 1
ATOM 5548 C CA . LEU A 1 717 ? 33.007 0.048 -84.613 1.00 64.00 717 LEU A CA 1
ATOM 5549 C C . LEU A 1 717 ? 33.311 -0.138 -83.117 1.00 64.00 717 LEU A C 1
ATOM 5551 O O . LEU A 1 717 ? 32.460 0.158 -82.276 1.00 64.00 717 LEU A O 1
ATOM 5555 N N . LEU A 1 718 ? 34.513 -0.617 -82.782 1.00 63.69 718 LEU A N 1
ATOM 5556 C CA . LEU A 1 718 ? 34.940 -0.809 -81.395 1.00 63.69 718 LEU A CA 1
ATOM 5557 C C . LEU A 1 718 ? 35.062 0.530 -80.655 1.00 63.69 718 LEU A C 1
ATOM 5559 O O . LEU A 1 718 ? 34.573 0.636 -79.534 1.00 63.69 718 LEU A O 1
ATOM 5563 N N . SER A 1 719 ? 35.609 1.579 -81.281 1.00 57.53 719 SER A N 1
ATOM 5564 C CA . SER A 1 719 ? 35.686 2.924 -80.689 1.00 57.53 719 SER A CA 1
ATOM 5565 C C . SER A 1 719 ? 34.303 3.494 -80.340 1.00 57.53 719 SER A C 1
ATOM 5567 O O . SER A 1 719 ? 34.159 4.164 -79.320 1.00 57.53 719 SER A O 1
ATOM 5569 N N . GLY A 1 720 ? 33.268 3.203 -81.136 1.00 58.06 720 GLY A N 1
ATOM 5570 C CA . GLY A 1 720 ? 31.885 3.599 -80.839 1.00 58.06 720 GLY A CA 1
ATOM 5571 C C . GLY A 1 720 ? 31.225 2.820 -79.689 1.00 58.06 720 GLY A C 1
ATOM 5572 O O . GLY A 1 720 ? 30.270 3.315 -79.087 1.00 58.06 720 GLY A O 1
ATOM 5573 N N . ALA A 1 721 ? 31.725 1.624 -79.360 1.00 65.00 721 ALA A N 1
ATOM 5574 C CA . ALA A 1 721 ? 31.190 0.754 -78.307 1.00 65.00 721 ALA A CA 1
ATOM 5575 C C . ALA A 1 721 ? 31.744 1.056 -76.897 1.00 65.00 721 ALA A C 1
ATOM 5577 O O . ALA A 1 721 ? 31.235 0.521 -75.913 1.00 65.00 721 ALA A O 1
ATOM 5578 N N . GLU A 1 722 ? 32.744 1.935 -76.788 1.00 60.03 722 GLU A N 1
ATOM 5579 C CA . GLU A 1 722 ? 33.442 2.280 -75.541 1.00 60.03 722 GLU A CA 1
ATOM 5580 C C . GLU A 1 722 ? 32.572 3.112 -74.575 1.00 60.03 722 GLU A C 1
ATOM 5582 O O . GLU A 1 722 ? 32.449 2.786 -73.391 1.00 60.03 722 GLU A O 1
ATOM 5587 N N . ALA A 1 723 ? 31.907 4.160 -75.076 1.00 56.34 723 ALA A N 1
ATOM 5588 C CA . ALA A 1 723 ? 31.181 5.111 -74.230 1.00 56.34 723 ALA A CA 1
ATOM 5589 C C . ALA A 1 723 ? 30.037 4.481 -73.397 1.00 56.34 723 ALA A C 1
ATOM 5591 O O . ALA A 1 723 ? 29.904 4.841 -72.222 1.00 56.34 723 ALA A O 1
ATOM 5592 N N . PRO A 1 724 ? 29.231 3.535 -73.928 1.00 64.88 724 PRO A N 1
ATOM 5593 C CA . PRO A 1 724 ? 28.242 2.803 -73.134 1.00 64.88 724 PRO A CA 1
ATOM 5594 C C . PRO A 1 724 ? 28.839 1.967 -71.990 1.00 64.88 724 PRO A C 1
ATOM 5596 O O . PRO A 1 724 ? 28.234 1.903 -70.923 1.00 64.88 724 PRO A O 1
ATOM 5599 N N . MET A 1 725 ? 30.019 1.359 -72.173 1.00 61.31 725 MET A N 1
ATOM 5600 C CA . MET A 1 725 ? 30.665 0.537 -71.135 1.00 61.31 725 MET A CA 1
ATOM 5601 C C . MET A 1 725 ? 31.155 1.396 -69.960 1.00 61.31 725 MET A C 1
ATOM 5603 O O . MET A 1 725 ? 30.956 1.042 -68.800 1.00 61.31 725 MET A O 1
ATOM 5607 N N . ARG A 1 726 ? 31.713 2.581 -70.241 1.00 56.53 726 ARG A N 1
ATOM 5608 C CA . ARG A 1 726 ? 32.098 3.547 -69.198 1.00 56.53 726 ARG A CA 1
ATOM 5609 C C . ARG A 1 726 ? 30.888 4.119 -68.460 1.00 56.53 726 ARG A C 1
ATOM 5611 O O . ARG A 1 726 ? 30.944 4.308 -67.246 1.00 56.53 726 ARG A O 1
ATOM 5618 N N . ALA A 1 727 ? 29.804 4.407 -69.181 1.00 58.88 727 ALA A N 1
ATOM 5619 C CA . ALA A 1 727 ? 28.565 4.879 -68.570 1.00 58.88 727 ALA A CA 1
ATOM 5620 C C . ALA A 1 727 ? 27.999 3.849 -67.577 1.00 58.88 727 ALA A C 1
ATOM 5622 O O . ALA A 1 727 ? 27.589 4.244 -66.489 1.00 58.88 727 ALA A O 1
ATOM 5623 N N . ALA A 1 728 ? 28.066 2.551 -67.903 1.00 67.19 728 ALA A N 1
ATOM 5624 C CA . ALA A 1 728 ? 27.667 1.473 -66.997 1.00 67.19 728 ALA A CA 1
ATOM 5625 C C . ALA A 1 728 ? 28.512 1.452 -65.708 1.00 67.19 728 ALA A C 1
ATOM 5627 O O . ALA A 1 728 ? 27.950 1.460 -64.617 1.00 67.19 728 ALA A O 1
ATOM 5628 N N . ILE A 1 729 ? 29.846 1.543 -65.804 1.00 61.38 729 ILE A N 1
ATOM 5629 C CA . ILE A 1 729 ? 30.738 1.624 -64.626 1.00 61.38 729 ILE A CA 1
ATOM 5630 C C . ILE A 1 729 ? 30.399 2.844 -63.750 1.00 61.38 729 ILE A C 1
ATOM 5632 O O . ILE A 1 729 ? 30.314 2.732 -62.526 1.00 61.38 729 ILE A O 1
ATOM 5636 N N . GLY A 1 730 ? 30.176 4.011 -64.365 1.00 54.16 730 GLY A N 1
ATOM 5637 C CA . GLY A 1 730 ? 29.789 5.232 -63.651 1.00 54.16 730 GLY A CA 1
ATOM 5638 C C . GLY A 1 730 ? 28.431 5.119 -62.948 1.00 54.16 730 GLY A C 1
ATOM 5639 O O . GLY A 1 730 ? 28.290 5.573 -61.814 1.00 54.16 730 GLY A O 1
ATOM 5640 N N . GLU A 1 731 ? 27.452 4.472 -63.585 1.00 71.38 731 GLU A N 1
ATOM 5641 C CA . GLU A 1 731 ? 26.137 4.185 -62.999 1.00 71.38 731 GLU A CA 1
ATOM 5642 C C . GLU A 1 731 ? 26.254 3.251 -61.785 1.00 71.38 731 GLU A C 1
ATOM 5644 O O . GLU A 1 731 ? 25.692 3.545 -60.730 1.00 71.38 731 GLU A O 1
ATOM 5649 N N . ARG A 1 732 ? 27.047 2.174 -61.884 1.00 71.19 732 ARG A N 1
ATOM 5650 C CA . ARG A 1 732 ? 27.300 1.248 -60.765 1.00 71.19 732 ARG A CA 1
ATOM 5651 C C . ARG A 1 732 ? 27.960 1.936 -59.573 1.00 71.19 732 ARG A C 1
ATOM 5653 O O . ARG A 1 732 ? 27.520 1.742 -58.443 1.00 71.19 732 ARG A O 1
ATOM 5660 N N . LEU A 1 733 ? 28.971 2.773 -59.817 1.00 60.31 733 LEU A N 1
ATOM 5661 C CA . LEU A 1 733 ? 29.632 3.559 -58.768 1.00 60.31 733 LEU A CA 1
ATOM 5662 C C . LEU A 1 733 ? 28.661 4.527 -58.082 1.00 60.31 733 LEU A C 1
ATOM 5664 O O . LEU A 1 733 ? 28.668 4.651 -56.857 1.00 60.31 733 LEU A O 1
ATOM 5668 N N . GLN A 1 734 ? 27.799 5.190 -58.856 1.00 64.69 734 GLN A N 1
ATOM 5669 C CA . GLN A 1 734 ? 26.776 6.073 -58.306 1.00 64.69 734 GLN A CA 1
ATOM 5670 C C . GLN A 1 734 ? 25.748 5.301 -57.463 1.00 64.69 734 GLN A C 1
ATOM 5672 O O . GLN A 1 734 ? 25.396 5.754 -56.374 1.00 64.69 734 GLN A O 1
ATOM 5677 N N . ASN A 1 735 ? 25.291 4.135 -57.927 1.00 75.06 735 ASN A N 1
ATOM 5678 C CA . ASN A 1 735 ? 24.355 3.288 -57.183 1.00 75.06 735 ASN A CA 1
ATOM 5679 C C . ASN A 1 735 ? 24.964 2.777 -55.871 1.00 75.06 735 ASN A C 1
ATOM 5681 O O . ASN A 1 735 ? 24.294 2.796 -54.839 1.00 75.06 735 ASN A O 1
ATOM 5685 N N . LEU A 1 736 ? 26.239 2.376 -55.884 1.00 69.94 736 LEU A N 1
ATOM 5686 C CA . LEU A 1 736 ? 26.952 1.933 -54.685 1.00 69.94 736 LEU A CA 1
ATOM 5687 C C . LEU A 1 736 ? 27.023 3.046 -53.624 1.00 69.94 736 LEU A C 1
ATOM 5689 O O . LEU A 1 736 ? 26.794 2.790 -52.442 1.00 69.94 736 LEU A O 1
ATOM 5693 N N . GLU A 1 737 ? 27.268 4.293 -54.038 1.00 66.38 737 GLU A N 1
ATOM 5694 C CA . GLU A 1 737 ? 27.266 5.453 -53.138 1.00 66.38 737 GLU A CA 1
ATOM 5695 C C . GLU A 1 737 ? 25.868 5.755 -52.566 1.00 66.38 737 GLU A C 1
ATOM 5697 O O . GLU A 1 737 ? 25.747 6.082 -51.384 1.00 66.38 737 GLU A O 1
ATOM 5702 N N . ILE A 1 738 ? 24.802 5.599 -53.360 1.00 75.25 738 ILE A N 1
ATOM 5703 C CA . ILE A 1 738 ? 23.416 5.744 -52.880 1.00 75.25 738 ILE A CA 1
ATOM 5704 C C . ILE A 1 738 ? 23.113 4.696 -51.801 1.00 75.25 738 ILE A C 1
ATOM 5706 O O . ILE A 1 738 ? 22.669 5.049 -50.708 1.00 75.25 738 ILE A O 1
ATOM 5710 N N . LEU A 1 739 ? 23.420 3.423 -52.062 1.00 77.88 739 LEU A N 1
ATOM 5711 C CA . LEU A 1 739 ? 23.194 2.331 -51.111 1.00 77.88 739 LEU A CA 1
ATOM 5712 C C . LEU A 1 739 ? 24.023 2.500 -49.826 1.00 77.88 739 LEU A C 1
ATOM 5714 O O . LEU A 1 739 ? 23.534 2.246 -48.721 1.00 77.88 739 LEU A O 1
ATOM 5718 N N . ARG A 1 740 ? 25.250 3.025 -49.938 1.00 72.50 740 ARG A N 1
ATOM 5719 C CA . ARG A 1 740 ? 26.078 3.398 -48.781 1.00 72.50 740 ARG A CA 1
ATOM 5720 C C . ARG A 1 740 ? 25.400 4.470 -47.927 1.00 72.50 740 ARG A C 1
ATOM 5722 O O . ARG A 1 740 ? 25.354 4.351 -46.700 1.00 72.50 740 ARG A O 1
ATOM 5729 N N . GLN A 1 741 ? 24.865 5.522 -48.546 1.00 72.06 741 GLN A N 1
ATOM 5730 C CA . GLN A 1 741 ? 24.126 6.567 -47.829 1.00 72.06 741 GLN A CA 1
ATOM 5731 C C . GLN A 1 741 ? 22.871 6.008 -47.148 1.00 72.06 741 GLN A C 1
ATOM 5733 O O . GLN A 1 741 ? 22.580 6.381 -46.006 1.00 72.06 741 GLN A O 1
ATOM 5738 N N . GLU A 1 742 ? 22.156 5.086 -47.793 1.00 82.38 742 GLU A N 1
ATOM 5739 C CA . GLU A 1 742 ? 20.999 4.405 -47.207 1.00 82.38 742 GLU A CA 1
ATOM 5740 C C . GLU A 1 742 ? 21.372 3.571 -45.975 1.00 82.38 742 GLU A C 1
ATOM 5742 O O . GLU A 1 742 ? 20.679 3.661 -44.954 1.00 82.38 742 GLU A O 1
ATOM 5747 N N . TYR A 1 743 ? 22.490 2.836 -46.021 1.00 80.44 743 TYR A N 1
ATOM 5748 C CA . TYR A 1 743 ? 23.026 2.098 -44.874 1.00 80.44 743 TYR A CA 1
ATOM 5749 C C . TYR A 1 743 ? 23.302 3.022 -43.679 1.00 80.44 743 TYR A C 1
ATOM 5751 O O . TYR A 1 743 ? 22.764 2.798 -42.591 1.00 80.44 743 TYR A O 1
ATOM 5759 N N . PHE A 1 744 ? 24.086 4.093 -43.867 1.00 72.19 744 PHE A N 1
ATOM 5760 C CA . PHE A 1 744 ? 24.422 5.012 -42.769 1.00 72.19 744 PHE A CA 1
ATOM 5761 C C . PHE A 1 744 ? 23.197 5.751 -42.239 1.00 72.19 744 PHE A C 1
ATOM 5763 O O . PHE A 1 744 ? 23.091 5.990 -41.036 1.00 72.19 744 PHE A O 1
ATOM 5770 N N . THR A 1 745 ? 22.249 6.082 -43.116 1.00 77.00 745 THR A N 1
ATOM 5771 C CA . THR A 1 745 ? 20.984 6.703 -42.717 1.00 77.00 745 THR A CA 1
ATOM 5772 C C . THR A 1 745 ? 20.165 5.751 -41.850 1.00 77.00 745 THR A C 1
ATOM 5774 O O . THR A 1 745 ? 19.716 6.148 -40.776 1.00 77.00 745 THR A O 1
ATOM 5777 N N . ALA A 1 746 ? 20.018 4.486 -42.260 1.00 81.88 746 ALA A N 1
ATOM 5778 C CA . ALA A 1 746 ? 19.318 3.467 -41.478 1.00 81.88 746 ALA A CA 1
ATOM 5779 C C . ALA A 1 746 ? 20.015 3.205 -40.133 1.00 81.88 746 ALA A C 1
ATOM 5781 O O . ALA A 1 746 ? 19.357 3.137 -39.096 1.00 81.88 746 ALA A O 1
ATOM 5782 N N . GLN A 1 747 ? 21.346 3.128 -40.123 1.00 80.56 747 GLN A N 1
ATOM 5783 C CA . GLN A 1 747 ? 22.134 2.945 -38.907 1.00 80.56 747 GLN A CA 1
ATOM 5784 C C . GLN A 1 747 ? 21.977 4.126 -37.934 1.00 80.56 747 GLN A C 1
ATOM 5786 O O . GLN A 1 747 ? 21.716 3.928 -36.744 1.00 80.56 747 GLN A O 1
ATOM 5791 N N . ALA A 1 748 ? 22.098 5.362 -38.425 1.00 72.50 748 ALA A N 1
ATOM 5792 C CA . ALA A 1 748 ? 21.922 6.565 -37.617 1.00 72.50 748 ALA A CA 1
ATOM 5793 C C . ALA A 1 748 ? 20.490 6.679 -37.072 1.00 72.50 748 ALA A C 1
ATOM 5795 O O . ALA A 1 748 ? 20.300 7.058 -35.914 1.00 72.50 748 ALA A O 1
ATOM 5796 N N . GLU A 1 749 ? 19.491 6.315 -37.880 1.00 82.56 749 GLU A N 1
ATOM 5797 C CA . GLU A 1 749 ? 18.091 6.239 -37.468 1.00 82.56 749 GLU A CA 1
ATOM 5798 C C . GLU A 1 749 ? 17.896 5.219 -36.340 1.00 82.56 749 GLU A C 1
ATOM 5800 O O . GLU A 1 749 ? 17.313 5.563 -35.312 1.00 82.56 749 GLU A O 1
ATOM 5805 N N . GLY A 1 750 ? 18.464 4.016 -36.471 1.00 81.69 750 GLY A N 1
ATOM 5806 C CA . GLY A 1 750 ? 18.404 2.971 -35.450 1.00 81.69 750 GLY A CA 1
ATOM 5807 C C . GLY A 1 750 ? 19.040 3.390 -34.123 1.00 81.69 750 GLY A C 1
ATOM 5808 O O . GLY A 1 750 ? 18.429 3.243 -33.065 1.00 81.69 750 GLY A O 1
ATOM 5809 N N . PHE A 1 751 ? 20.235 3.989 -34.150 1.00 78.69 751 PHE A N 1
ATOM 5810 C CA . PHE A 1 751 ? 20.895 4.471 -32.929 1.00 78.69 751 PHE A CA 1
ATOM 5811 C C . PHE A 1 751 ? 20.235 5.705 -32.314 1.00 78.69 751 PHE A C 1
ATOM 5813 O O . PHE A 1 751 ? 20.308 5.900 -31.097 1.00 78.69 751 PHE A O 1
ATOM 5820 N N . ARG A 1 752 ? 19.609 6.566 -33.123 1.00 77.75 752 ARG A N 1
ATOM 5821 C CA . ARG A 1 752 ? 18.764 7.648 -32.607 1.00 77.75 752 ARG A CA 1
ATOM 5822 C C . ARG A 1 752 ? 17.546 7.063 -31.898 1.00 77.75 752 ARG A C 1
ATOM 5824 O O . ARG A 1 752 ? 17.261 7.478 -30.782 1.00 77.75 752 ARG A O 1
ATOM 5831 N N . LEU A 1 753 ? 16.901 6.065 -32.496 1.00 83.94 753 LEU A N 1
ATOM 5832 C CA . LEU A 1 753 ? 15.732 5.405 -31.928 1.00 83.94 753 LEU A CA 1
ATOM 5833 C C . LEU A 1 753 ? 16.053 4.664 -30.619 1.00 83.94 753 LEU A C 1
ATOM 5835 O O . LEU A 1 753 ? 15.276 4.730 -29.673 1.00 83.94 753 LEU A O 1
ATOM 5839 N N . LEU A 1 754 ? 17.229 4.033 -30.517 1.00 81.44 754 LEU A N 1
ATOM 5840 C CA . LEU A 1 754 ? 17.717 3.453 -29.258 1.00 81.44 754 LEU A CA 1
ATOM 5841 C C . LEU A 1 754 ? 17.881 4.512 -28.155 1.00 81.44 754 LEU A C 1
ATOM 5843 O O . LEU A 1 754 ? 17.484 4.268 -27.018 1.00 81.44 754 LEU A O 1
ATOM 5847 N N . ARG A 1 755 ? 18.410 5.698 -28.486 1.00 74.94 755 ARG A N 1
ATOM 5848 C CA . ARG A 1 755 ? 18.528 6.825 -27.541 1.00 74.94 755 ARG A CA 1
ATOM 5849 C C . ARG A 1 755 ? 17.174 7.425 -27.163 1.00 74.94 755 ARG A C 1
ATOM 5851 O O . ARG A 1 755 ? 16.985 7.794 -26.009 1.00 74.94 755 ARG A O 1
ATOM 5858 N N . GLU A 1 756 ? 16.239 7.513 -28.108 1.00 81.56 756 GLU A N 1
ATOM 5859 C CA . GLU A 1 756 ? 14.856 7.939 -27.849 1.00 81.56 756 GLU A CA 1
ATOM 5860 C C . GLU A 1 756 ? 14.162 6.967 -26.885 1.00 81.56 756 GLU A C 1
ATOM 5862 O O . GLU A 1 756 ? 13.602 7.407 -25.882 1.00 81.56 756 GLU A O 1
ATOM 5867 N N . ARG A 1 757 ? 14.300 5.654 -27.111 1.00 86.81 757 ARG A N 1
ATOM 5868 C CA . ARG A 1 757 ? 13.809 4.613 -26.196 1.00 86.81 757 ARG A CA 1
ATOM 5869 C C . ARG A 1 757 ? 14.463 4.701 -24.814 1.00 86.81 757 ARG A C 1
ATOM 5871 O O . ARG A 1 757 ? 13.772 4.610 -23.806 1.00 86.81 757 ARG A O 1
ATOM 5878 N N . GLU A 1 758 ? 15.779 4.910 -24.734 1.00 78.94 758 GLU A N 1
ATOM 5879 C CA . GLU A 1 758 ? 16.480 5.082 -23.453 1.00 78.94 758 GLU A CA 1
ATOM 5880 C C . GLU A 1 758 ? 15.985 6.322 -22.689 1.00 78.94 758 GLU A C 1
ATOM 5882 O O . GLU A 1 758 ? 15.737 6.256 -21.484 1.00 78.94 758 GLU A O 1
ATOM 5887 N N . ALA A 1 759 ? 15.814 7.454 -23.377 1.00 75.44 759 ALA A N 1
ATOM 5888 C CA . ALA A 1 759 ? 15.279 8.679 -22.787 1.00 75.44 759 ALA A CA 1
ATOM 5889 C C . ALA A 1 759 ? 13.826 8.501 -22.322 1.00 75.44 759 ALA A C 1
ATOM 5891 O O . ALA A 1 759 ? 13.481 8.946 -21.226 1.00 75.44 759 ALA A O 1
ATOM 5892 N N . PHE A 1 760 ? 13.003 7.806 -23.113 1.00 85.69 760 PHE A N 1
ATOM 5893 C CA . PHE A 1 760 ? 11.642 7.429 -22.740 1.00 85.69 760 PHE A CA 1
ATOM 5894 C C . PHE A 1 760 ? 11.633 6.579 -21.465 1.00 85.69 760 PHE A C 1
ATOM 5896 O O . PHE A 1 760 ? 10.968 6.948 -20.502 1.00 85.69 760 PHE A O 1
ATOM 5903 N N . ASN A 1 761 ? 12.455 5.527 -21.396 1.00 79.81 761 ASN A N 1
ATOM 5904 C CA . ASN A 1 761 ? 12.559 4.668 -20.213 1.00 79.81 761 ASN A CA 1
ATOM 5905 C C . ASN A 1 761 ? 13.028 5.438 -18.966 1.00 79.81 761 ASN A C 1
ATOM 5907 O O . ASN A 1 761 ? 12.510 5.215 -17.874 1.00 79.81 761 ASN A O 1
ATOM 5911 N N . LYS A 1 762 ? 13.970 6.383 -19.108 1.00 77.75 762 LYS A N 1
ATOM 5912 C CA . LYS A 1 762 ? 14.391 7.272 -18.005 1.00 77.75 762 LYS A CA 1
ATOM 5913 C C . LYS A 1 762 ? 13.259 8.190 -17.539 1.00 77.75 762 LYS A C 1
ATOM 5915 O O . LYS A 1 762 ? 13.082 8.370 -16.336 1.00 77.75 762 LYS A O 1
ATOM 5920 N N . SER A 1 763 ? 12.491 8.756 -18.470 1.00 79.44 763 SER A N 1
ATOM 5921 C CA . SER A 1 763 ? 11.319 9.579 -18.152 1.00 79.44 763 SER A CA 1
ATOM 5922 C C . SER A 1 763 ? 10.236 8.758 -17.451 1.00 79.44 763 SER A C 1
ATOM 5924 O O . SER A 1 763 ? 9.683 9.200 -16.447 1.00 79.44 763 SER A O 1
ATOM 5926 N N . LEU A 1 764 ? 9.974 7.544 -17.940 1.00 80.94 764 LEU A N 1
ATOM 5927 C CA . LEU A 1 764 ? 9.040 6.594 -17.347 1.00 80.94 764 LEU A CA 1
ATOM 5928 C C . LEU A 1 764 ? 9.443 6.234 -15.916 1.00 80.94 764 LEU A C 1
ATOM 5930 O O . LEU A 1 764 ? 8.629 6.347 -15.004 1.00 80.94 764 LEU A O 1
ATOM 5934 N N . ALA A 1 765 ? 10.714 5.892 -15.694 1.00 74.88 765 ALA A N 1
ATOM 5935 C CA . ALA A 1 765 ? 11.234 5.595 -14.364 1.00 74.88 765 ALA A CA 1
ATOM 5936 C C . ALA A 1 765 ? 11.052 6.776 -13.393 1.00 74.88 765 ALA A C 1
ATOM 5938 O O . ALA A 1 765 ? 10.663 6.567 -12.245 1.00 74.88 765 ALA A O 1
ATOM 5939 N N . ALA A 1 766 ? 11.271 8.014 -13.850 1.00 74.00 766 ALA A N 1
ATOM 5940 C CA . ALA A 1 766 ? 11.047 9.209 -13.039 1.00 74.00 766 ALA A CA 1
ATOM 5941 C C . ALA A 1 766 ? 9.559 9.426 -12.698 1.00 74.00 766 ALA A C 1
ATOM 5943 O O . ALA A 1 766 ? 9.242 9.790 -11.564 1.00 74.00 766 ALA A O 1
ATOM 5944 N N . MET A 1 767 ? 8.646 9.180 -13.645 1.00 77.25 767 MET A N 1
ATOM 5945 C CA . MET A 1 767 ? 7.196 9.260 -13.412 1.00 77.25 767 MET A CA 1
ATOM 5946 C C . MET A 1 767 ? 6.727 8.191 -12.419 1.00 77.25 767 MET A C 1
ATOM 5948 O O . MET A 1 767 ? 6.083 8.526 -11.428 1.00 77.25 767 MET A O 1
ATOM 5952 N N . VAL A 1 768 ? 7.146 6.936 -12.603 1.00 76.75 768 VAL A N 1
ATOM 5953 C CA . VAL A 1 768 ? 6.859 5.837 -11.665 1.00 76.75 768 VAL A CA 1
ATOM 5954 C C . VAL A 1 768 ? 7.406 6.152 -10.271 1.00 76.75 768 VAL A C 1
ATOM 5956 O O . VAL A 1 768 ? 6.719 5.956 -9.270 1.00 76.75 768 VAL A O 1
ATOM 5959 N N . GLN A 1 769 ? 8.630 6.680 -10.174 1.00 71.81 769 GLN A N 1
ATOM 5960 C CA . GLN A 1 769 ? 9.217 7.069 -8.891 1.00 71.81 769 GLN A CA 1
ATOM 5961 C C . GLN A 1 769 ? 8.420 8.195 -8.212 1.00 71.81 769 GLN A C 1
ATOM 5963 O O . GLN A 1 769 ? 8.206 8.148 -7.001 1.00 71.81 769 GLN A O 1
ATOM 5968 N N . LYS A 1 770 ? 7.951 9.190 -8.974 1.00 76.44 770 LYS A N 1
ATOM 5969 C CA . LYS A 1 770 ? 7.087 10.258 -8.458 1.00 76.44 770 LYS A CA 1
ATOM 5970 C C . LYS A 1 770 ? 5.764 9.697 -7.926 1.00 76.44 770 LYS A C 1
ATOM 5972 O O . LYS A 1 770 ? 5.410 10.026 -6.794 1.00 76.44 770 LYS A O 1
ATOM 5977 N N . ASN A 1 771 ? 5.093 8.827 -8.685 1.00 80.75 771 ASN A N 1
ATOM 5978 C CA . ASN A 1 771 ? 3.842 8.192 -8.258 1.00 80.75 771 ASN A CA 1
ATOM 5979 C C . ASN A 1 771 ? 4.045 7.384 -6.969 1.00 80.75 771 ASN A C 1
ATOM 5981 O O . ASN A 1 771 ? 3.243 7.512 -6.053 1.00 80.75 771 ASN A O 1
ATOM 5985 N N . ARG A 1 772 ? 5.169 6.662 -6.822 1.00 74.00 772 ARG A N 1
ATOM 5986 C CA . ARG A 1 772 ? 5.520 5.955 -5.571 1.00 74.00 772 ARG A CA 1
ATOM 5987 C C . ARG A 1 772 ? 5.637 6.889 -4.365 1.00 74.00 772 ARG A C 1
ATOM 5989 O O . ARG A 1 772 ? 5.139 6.562 -3.294 1.00 74.00 772 ARG A O 1
ATOM 5996 N N . TYR A 1 773 ? 6.274 8.053 -4.511 1.00 71.75 773 TYR A N 1
ATOM 5997 C CA . TYR A 1 773 ? 6.351 9.022 -3.409 1.00 71.75 773 TYR A CA 1
ATOM 5998 C C . TYR A 1 773 ? 4.982 9.604 -3.052 1.00 71.75 773 TYR A C 1
ATOM 6000 O O . TYR A 1 773 ? 4.691 9.808 -1.875 1.00 71.75 773 TYR A O 1
ATOM 6008 N N . GLN A 1 774 ? 4.151 9.884 -4.056 1.00 76.12 774 GLN A N 1
ATOM 6009 C CA . GLN A 1 774 ? 2.804 10.399 -3.827 1.00 76.12 774 GLN A CA 1
ATOM 6010 C C . GLN A 1 774 ? 1.907 9.345 -3.163 1.00 76.12 774 GLN A C 1
ATOM 6012 O O . GLN A 1 774 ? 1.230 9.678 -2.194 1.00 76.12 774 GLN A O 1
ATOM 6017 N N . ASP A 1 775 ? 1.968 8.088 -3.611 1.00 80.75 775 ASP A N 1
ATOM 6018 C CA . ASP A 1 775 ? 1.279 6.944 -3.000 1.00 80.75 775 ASP A CA 1
ATOM 6019 C C . ASP A 1 775 ? 1.643 6.811 -1.512 1.00 80.75 775 ASP A C 1
ATOM 6021 O O . ASP A 1 775 ? 0.754 6.818 -0.662 1.00 80.75 775 ASP A O 1
ATOM 6025 N N . MET A 1 776 ? 2.937 6.836 -1.162 1.00 73.75 776 MET A N 1
ATOM 6026 C CA . MET A 1 776 ? 3.375 6.766 0.240 1.00 73.75 776 MET A CA 1
ATOM 6027 C C . MET A 1 776 ? 2.786 7.882 1.120 1.00 73.75 776 MET A C 1
ATOM 6029 O O . MET A 1 776 ? 2.353 7.627 2.244 1.00 73.75 776 MET A O 1
ATOM 6033 N N . VAL A 1 777 ? 2.772 9.127 0.630 1.00 71.56 777 VAL A N 1
ATOM 6034 C CA . VAL A 1 777 ? 2.225 10.273 1.382 1.00 71.56 777 VAL A CA 1
ATOM 6035 C C . VAL A 1 777 ? 0.708 10.164 1.526 1.00 71.56 777 VAL A C 1
ATOM 6037 O O . VAL A 1 777 ? 0.164 10.466 2.590 1.00 71.56 777 VAL A O 1
ATOM 6040 N N . LEU A 1 778 ? 0.016 9.722 0.477 1.00 80.62 778 LEU A N 1
ATOM 6041 C CA . LEU A 1 778 ? -1.429 9.545 0.514 1.00 80.62 778 LEU A CA 1
ATOM 6042 C C . LEU A 1 778 ? -1.849 8.406 1.447 1.00 80.62 778 LEU A C 1
ATOM 6044 O O . LEU A 1 778 ? -2.794 8.603 2.204 1.00 80.62 778 LEU A O 1
ATOM 6048 N N . ARG A 1 779 ? -1.127 7.276 1.484 1.00 79.12 779 ARG A N 1
ATOM 6049 C CA . ARG A 1 779 ? -1.390 6.184 2.443 1.00 79.12 779 ARG A CA 1
ATOM 6050 C C . ARG A 1 779 ? -1.272 6.660 3.887 1.00 79.12 779 ARG A C 1
ATOM 6052 O O . ARG A 1 779 ? -2.115 6.331 4.714 1.00 79.12 779 ARG A O 1
ATOM 6059 N N . LEU A 1 780 ? -0.276 7.495 4.191 1.00 72.69 780 LEU A N 1
ATOM 6060 C CA . LEU A 1 780 ? -0.157 8.109 5.516 1.00 72.69 780 LEU A CA 1
ATOM 6061 C C . LEU A 1 780 ? -1.379 8.984 5.844 1.00 72.69 780 LEU A C 1
ATOM 6063 O O . LEU A 1 780 ? -1.949 8.864 6.928 1.00 72.69 780 LEU A O 1
ATOM 6067 N N . SER A 1 781 ? -1.800 9.830 4.899 1.00 75.56 781 SER A N 1
ATOM 6068 C CA . SER A 1 781 ? -2.981 10.686 5.061 1.00 75.56 781 SER A CA 1
ATOM 6069 C C . SER A 1 781 ? -4.275 9.881 5.222 1.00 75.56 781 SER A C 1
ATOM 6071 O O . SER A 1 781 ? -5.118 10.266 6.031 1.00 75.56 781 SER A O 1
ATOM 6073 N N . ARG A 1 782 ? -4.438 8.784 4.471 1.00 82.44 782 ARG A N 1
ATOM 6074 C CA . ARG A 1 782 ? -5.569 7.853 4.590 1.00 82.44 782 ARG A CA 1
ATOM 6075 C C . ARG A 1 782 ? -5.602 7.228 5.979 1.00 82.44 782 ARG A C 1
ATOM 6077 O O . ARG A 1 782 ? -6.623 7.300 6.651 1.00 82.44 782 ARG A O 1
ATOM 6084 N N . ASN A 1 783 ? -4.478 6.681 6.441 1.00 77.94 783 ASN A N 1
ATOM 6085 C CA . ASN A 1 783 ? -4.395 6.029 7.748 1.00 77.94 783 ASN A CA 1
ATOM 6086 C C . ASN A 1 783 ? -4.770 6.994 8.893 1.00 77.94 783 ASN A C 1
ATOM 6088 O O . ASN A 1 783 ? -5.451 6.604 9.842 1.00 77.94 783 ASN A O 1
ATOM 6092 N N . GLU A 1 784 ? -4.365 8.267 8.806 1.00 77.62 784 GLU A N 1
ATOM 6093 C CA . GLU A 1 784 ? -4.770 9.291 9.778 1.00 77.62 784 GLU A CA 1
ATOM 6094 C C . GLU A 1 784 ? -6.278 9.594 9.711 1.00 77.62 784 GLU A C 1
ATOM 6096 O O . GLU A 1 784 ? -6.935 9.719 10.749 1.00 77.62 784 GLU A O 1
ATOM 6101 N N . ALA A 1 785 ? -6.837 9.703 8.501 1.00 80.94 785 ALA A N 1
ATOM 6102 C CA . ALA A 1 785 ? -8.266 9.923 8.295 1.00 80.94 785 ALA A CA 1
ATOM 6103 C C . ALA A 1 785 ? -9.108 8.758 8.847 1.00 80.94 785 ALA A C 1
ATOM 6105 O O . ALA A 1 785 ? -10.059 9.000 9.592 1.00 80.94 785 ALA A O 1
ATOM 6106 N N . MET A 1 786 ? -8.698 7.513 8.582 1.00 82.88 786 MET A N 1
ATOM 6107 C CA . MET A 1 786 ? -9.321 6.298 9.119 1.00 82.88 786 MET A CA 1
ATOM 6108 C C . MET A 1 786 ? -9.349 6.286 10.649 1.00 82.88 786 MET A C 1
ATOM 6110 O O . MET A 1 786 ? -10.391 6.037 11.255 1.00 82.88 786 MET A O 1
ATOM 6114 N N . GLY A 1 787 ? -8.238 6.635 11.305 1.00 79.75 787 GLY A N 1
ATOM 6115 C CA . GLY A 1 787 ? -8.190 6.702 12.771 1.00 79.75 787 GLY A CA 1
ATOM 6116 C C . GLY A 1 787 ? -9.164 7.729 13.371 1.00 79.75 787 GLY A C 1
ATOM 6117 O O . GLY A 1 787 ? -9.773 7.489 14.421 1.00 79.75 787 GLY A O 1
ATOM 6118 N N . LYS A 1 788 ? -9.354 8.871 12.694 1.00 84.25 788 LYS A N 1
ATOM 6119 C CA . LYS A 1 788 ? -10.335 9.896 13.092 1.00 84.25 788 LYS A CA 1
ATOM 6120 C C . LYS A 1 788 ? -11.765 9.398 12.913 1.00 84.25 788 LYS A C 1
ATOM 6122 O O . LYS A 1 788 ? -12.563 9.540 13.841 1.00 84.25 788 LYS A O 1
ATOM 6127 N N . TYR A 1 789 ? -12.059 8.779 11.771 1.00 86.88 789 TYR A N 1
ATOM 6128 C CA . TYR A 1 789 ? -13.360 8.174 11.510 1.00 86.88 789 TYR A CA 1
ATOM 6129 C C . TYR A 1 789 ? -13.717 7.120 12.563 1.00 86.88 789 TYR A C 1
ATOM 6131 O O . TYR A 1 789 ? -14.771 7.207 13.182 1.00 86.88 789 TYR A O 1
ATOM 6139 N N . GLN A 1 790 ? -12.804 6.200 12.866 1.00 84.69 790 GLN A N 1
ATOM 6140 C CA . GLN A 1 790 ? -13.001 5.154 13.871 1.00 84.69 790 GLN A CA 1
ATOM 6141 C C . GLN A 1 790 ? -13.350 5.731 15.255 1.00 84.69 790 GLN A C 1
ATOM 6143 O O . GLN A 1 790 ? -14.205 5.214 15.980 1.00 84.69 790 GLN A O 1
ATOM 6148 N N . THR A 1 791 ? -12.708 6.838 15.633 1.00 87.69 791 THR A N 1
ATOM 6149 C CA . THR A 1 791 ? -13.007 7.545 16.887 1.00 87.69 791 THR A CA 1
ATOM 6150 C C . THR A 1 791 ? -14.415 8.146 16.864 1.00 87.69 791 THR A C 1
ATOM 6152 O O . THR A 1 791 ? -15.168 7.985 17.829 1.00 87.69 791 THR A O 1
ATOM 6155 N N . ALA A 1 792 ? -14.794 8.795 15.760 1.00 91.06 792 ALA A N 1
ATOM 6156 C CA . ALA A 1 792 ? -16.119 9.381 15.584 1.00 91.06 792 ALA A CA 1
ATOM 6157 C C . ALA A 1 792 ? -17.225 8.310 15.529 1.00 91.06 792 ALA A C 1
ATOM 6159 O O . ALA A 1 792 ? -18.241 8.446 16.208 1.00 91.06 792 ALA A O 1
ATOM 6160 N N . PHE A 1 793 ? -16.998 7.199 14.823 1.00 91.06 793 PHE A N 1
ATOM 6161 C CA . PHE A 1 793 ? -17.909 6.056 14.762 1.00 91.06 793 PHE A CA 1
ATOM 6162 C C . PHE A 1 793 ? -18.162 5.457 16.149 1.00 91.06 793 PHE A C 1
ATOM 6164 O O . PHE A 1 793 ? -19.310 5.295 16.558 1.00 91.06 793 PHE A O 1
ATOM 6171 N N . ASN A 1 794 ? -17.103 5.188 16.923 1.00 90.00 794 ASN A N 1
ATOM 6172 C CA . ASN A 1 794 ? -17.252 4.676 18.288 1.00 90.00 794 ASN A CA 1
ATOM 6173 C C . ASN A 1 794 ? -18.045 5.646 19.183 1.00 90.00 794 ASN A C 1
ATOM 6175 O O . ASN A 1 794 ? -18.785 5.211 20.068 1.00 90.00 794 ASN A O 1
ATOM 6179 N N . HIS A 1 795 ? -17.925 6.956 18.954 1.00 93.31 795 HIS A N 1
ATOM 6180 C CA . HIS A 1 795 ? -18.724 7.958 19.652 1.00 93.31 795 HIS A CA 1
ATOM 6181 C C . HIS A 1 795 ? -20.206 7.917 19.243 1.00 93.31 795 HIS A C 1
ATOM 6183 O O . HIS A 1 795 ? -21.078 7.946 20.114 1.00 93.31 795 HIS A O 1
ATOM 6189 N N . ALA A 1 796 ? -20.494 7.764 17.949 1.00 94.19 796 ALA A N 1
ATOM 6190 C CA . ALA A 1 796 ? -21.851 7.578 17.437 1.00 94.19 796 ALA A CA 1
ATOM 6191 C C . ALA A 1 796 ? -22.498 6.288 17.975 1.00 94.19 796 ALA A C 1
ATOM 6193 O O . ALA A 1 796 ? -23.642 6.314 18.433 1.00 94.19 796 ALA A O 1
ATOM 6194 N N . ALA A 1 797 ? -21.755 5.177 18.018 1.00 94.31 797 ALA A N 1
ATOM 6195 C CA . ALA A 1 797 ? -22.221 3.911 18.587 1.00 94.31 797 ALA A CA 1
ATOM 6196 C C . ALA A 1 797 ? -22.567 4.048 20.080 1.00 94.31 797 ALA A C 1
ATOM 6198 O O . ALA A 1 797 ? -23.615 3.577 20.526 1.00 94.31 797 ALA A O 1
ATOM 6199 N N . ARG A 1 798 ? -21.732 4.765 20.850 1.00 93.56 798 ARG A N 1
ATOM 6200 C CA . ARG A 1 798 ? -21.998 5.074 22.266 1.00 93.56 798 ARG A CA 1
ATOM 6201 C C . ARG A 1 798 ? -23.310 5.837 22.452 1.00 93.56 798 ARG A C 1
ATOM 6203 O O . ARG A 1 798 ? -24.126 5.427 23.274 1.00 93.56 798 ARG A O 1
ATOM 6210 N N . TYR A 1 799 ? -23.543 6.905 21.689 1.00 94.44 799 TYR A N 1
ATOM 6211 C CA . TYR A 1 799 ? -24.799 7.657 21.789 1.00 94.44 799 TYR A CA 1
ATOM 6212 C C . TYR A 1 799 ? -26.012 6.883 21.274 1.00 94.44 799 TYR A C 1
ATOM 6214 O O . TYR A 1 799 ? -27.098 7.011 21.837 1.00 94.44 799 TYR A O 1
ATOM 6222 N N . THR A 1 800 ? -25.839 6.037 20.261 1.00 95.31 800 THR A N 1
ATOM 6223 C CA . THR A 1 800 ? -26.906 5.148 19.778 1.00 95.31 800 THR A CA 1
ATOM 6224 C C . THR A 1 800 ? -27.330 4.170 20.875 1.00 95.31 800 THR A C 1
ATOM 6226 O O . THR A 1 800 ? -28.521 3.985 21.123 1.00 95.31 800 THR A O 1
ATOM 6229 N N . TRP A 1 801 ? -26.368 3.611 21.616 1.00 94.38 801 TRP A N 1
ATOM 6230 C CA . TRP A 1 801 ? -26.655 2.752 22.766 1.00 94.38 801 TRP A CA 1
ATOM 6231 C C . TRP A 1 801 ? -27.354 3.504 23.908 1.00 94.38 801 TRP A C 1
ATOM 6233 O O . TRP A 1 801 ? -28.340 3.015 24.459 1.00 94.38 801 TRP A O 1
ATOM 6243 N N . LEU A 1 802 ? -26.906 4.723 24.226 1.00 93.56 802 LEU A N 1
ATOM 6244 C CA . LEU A 1 802 ? -27.565 5.582 25.218 1.00 93.56 802 LEU A CA 1
ATOM 6245 C C . LEU A 1 802 ? -28.995 5.961 24.808 1.00 93.56 802 LEU A C 1
ATOM 6247 O O . LEU A 1 802 ? -29.890 5.999 25.649 1.00 93.56 802 LEU A O 1
ATOM 6251 N N . THR A 1 803 ? -29.231 6.175 23.513 1.00 94.50 803 THR A N 1
ATOM 6252 C CA . THR A 1 803 ? -30.567 6.415 22.952 1.00 94.50 803 THR A CA 1
ATOM 6253 C C . THR A 1 803 ? -31.471 5.202 23.159 1.00 94.50 803 THR A C 1
ATOM 6255 O O . THR A 1 803 ? -32.611 5.353 23.594 1.00 94.50 803 THR A O 1
ATOM 6258 N N . ALA A 1 804 ? -30.958 3.989 22.927 1.00 94.31 804 ALA A N 1
ATOM 6259 C CA . ALA A 1 804 ? -31.691 2.756 23.208 1.00 94.31 804 ALA A CA 1
ATOM 6260 C C . ALA A 1 804 ? -32.021 2.607 24.706 1.00 94.31 804 ALA A C 1
ATOM 6262 O O . ALA A 1 804 ? -33.127 2.190 25.043 1.00 94.31 804 ALA A O 1
ATOM 6263 N N . LYS A 1 805 ? -31.117 3.014 25.610 1.00 93.31 805 LYS A N 1
ATOM 6264 C CA . LYS A 1 805 ? -31.385 3.043 27.060 1.00 93.31 805 LYS A CA 1
ATOM 6265 C C . LYS A 1 805 ? -32.446 4.070 27.448 1.00 93.31 805 LYS A C 1
ATOM 6267 O O . LYS A 1 805 ? -33.310 3.765 28.265 1.00 93.31 805 LYS A O 1
ATOM 6272 N N . ALA A 1 806 ? -32.412 5.267 26.862 1.00 93.06 806 ALA A N 1
ATOM 6273 C CA . ALA A 1 806 ? -33.440 6.283 27.084 1.00 93.06 806 ALA A CA 1
ATOM 6274 C C . ALA A 1 806 ? -34.815 5.806 26.581 1.00 93.06 806 ALA A C 1
ATOM 6276 O O . ALA A 1 806 ? -35.816 5.969 27.279 1.00 93.06 806 ALA A O 1
ATOM 6277 N N . TYR A 1 807 ? -34.848 5.142 25.421 1.00 94.00 807 TYR A N 1
ATOM 6278 C CA . TYR A 1 807 ? -36.045 4.501 24.876 1.00 94.00 807 TYR A CA 1
ATOM 6279 C C . TYR A 1 807 ? -36.610 3.436 25.825 1.00 94.00 807 TYR A C 1
ATOM 6281 O O . TYR A 1 807 ? -37.806 3.432 26.113 1.00 94.00 807 TYR A O 1
ATOM 6289 N N . ASP A 1 808 ? -35.758 2.543 26.331 1.00 92.81 808 ASP A N 1
ATOM 6290 C CA . ASP A 1 808 ? -36.150 1.492 27.278 1.00 92.81 808 ASP A CA 1
ATOM 6291 C C . ASP A 1 808 ? -36.733 2.087 28.560 1.00 92.81 808 ASP A C 1
ATOM 6293 O O . ASP A 1 808 ? -37.812 1.706 29.009 1.00 92.81 808 ASP A O 1
ATOM 6297 N N . PHE A 1 809 ? -36.053 3.099 29.103 1.00 91.44 809 PHE A N 1
ATOM 6298 C CA . PHE A 1 809 ? -36.475 3.788 30.313 1.00 91.44 809 PHE A CA 1
ATOM 6299 C C . PHE A 1 809 ? -37.859 4.433 30.152 1.00 91.44 809 PHE A C 1
ATOM 6301 O O . PHE A 1 809 ? -38.744 4.207 30.979 1.00 91.44 809 PHE A O 1
ATOM 6308 N N . GLU A 1 810 ? -38.076 5.210 29.087 1.00 89.31 810 GLU A N 1
ATOM 6309 C CA . GLU A 1 810 ? -39.345 5.919 28.885 1.00 89.31 810 GLU A CA 1
ATOM 6310 C C . GLU A 1 810 ? -40.497 4.994 28.491 1.00 89.31 810 GLU A C 1
ATOM 6312 O O . GLU A 1 810 ? -41.635 5.220 28.903 1.00 89.31 810 GLU A O 1
ATOM 6317 N N . THR A 1 811 ? -40.225 3.949 27.706 1.00 91.88 811 THR A N 1
ATOM 6318 C CA . THR A 1 811 ? -41.277 3.029 27.255 1.00 91.88 811 THR A CA 1
ATOM 6319 C C . THR A 1 811 ? -41.605 1.955 28.291 1.00 91.88 811 THR A C 1
ATOM 6321 O O . THR A 1 811 ? -42.757 1.523 28.354 1.00 91.88 811 THR A O 1
ATOM 6324 N N . SER A 1 812 ? -40.630 1.551 29.121 1.00 90.81 812 SER A N 1
ATOM 6325 C CA . SER A 1 812 ? -40.769 0.556 30.197 1.00 90.81 812 SER A CA 1
ATOM 6326 C C . SER A 1 812 ? -41.520 -0.710 29.754 1.00 90.81 812 SER A C 1
ATOM 6328 O O . SER A 1 812 ? -42.389 -1.230 30.462 1.00 90.81 812 SER A O 1
ATOM 6330 N N . LEU A 1 813 ? -41.230 -1.179 28.539 1.00 91.69 813 LEU A N 1
ATOM 6331 C CA . LEU A 1 813 ? -41.903 -2.327 27.940 1.00 91.69 813 LEU A CA 1
ATOM 6332 C C . LEU A 1 813 ? -41.444 -3.639 28.584 1.00 91.69 813 LEU A C 1
ATOM 6334 O O . LEU A 1 813 ? -40.309 -3.777 29.030 1.00 91.69 813 LEU A O 1
ATOM 6338 N N . ASP A 1 814 ? -42.329 -4.638 28.590 1.00 90.94 814 ASP A N 1
ATOM 6339 C CA . ASP A 1 814 ? -41.943 -5.996 28.979 1.00 90.94 814 ASP A CA 1
ATOM 6340 C C . ASP A 1 814 ? -40.856 -6.533 28.021 1.00 90.94 814 ASP A C 1
ATOM 6342 O O . ASP A 1 814 ? -40.987 -6.328 26.811 1.00 90.94 814 ASP A O 1
ATOM 6346 N N . PRO A 1 815 ? -39.824 -7.255 28.500 1.00 84.06 815 PRO A N 1
ATOM 6347 C CA . PRO A 1 815 ? -38.763 -7.787 27.639 1.00 84.06 815 PRO A CA 1
ATOM 6348 C C . PRO A 1 815 ? -39.251 -8.687 26.492 1.00 84.06 815 PRO A C 1
ATOM 6350 O O . PRO A 1 815 ? -38.564 -8.817 25.482 1.00 84.06 815 PRO A O 1
ATOM 6353 N N . GLY A 1 816 ? -40.424 -9.318 26.626 1.00 85.06 816 GLY A N 1
ATOM 6354 C CA . GLY A 1 816 ? -41.052 -10.118 25.572 1.00 85.06 816 GLY A CA 1
ATOM 6355 C C . GLY A 1 816 ? -41.871 -9.307 24.559 1.00 85.06 816 GLY A C 1
ATOM 6356 O O . GLY A 1 816 ? -42.398 -9.880 23.603 1.00 85.06 816 GLY A O 1
ATOM 6357 N N . HIS A 1 817 ? -42.019 -7.995 24.755 1.00 89.94 817 HIS A N 1
ATOM 6358 C CA . HIS A 1 817 ? -42.738 -7.118 23.838 1.00 89.94 817 HIS A CA 1
ATOM 6359 C C . HIS A 1 817 ? -41.938 -6.912 22.545 1.00 89.94 817 HIS A C 1
ATOM 6361 O O . HIS A 1 817 ? -40.739 -6.658 22.576 1.00 89.94 817 HIS A O 1
ATOM 6367 N N . SER A 1 818 ? -42.600 -6.946 21.385 1.00 87.44 818 SER A N 1
ATOM 6368 C CA . SER A 1 818 ? -41.917 -6.854 20.081 1.00 87.44 818 SER A CA 1
ATOM 6369 C C . SER A 1 818 ? -41.201 -5.523 19.837 1.00 87.44 818 SER A C 1
ATOM 6371 O O . SER A 1 818 ? -40.314 -5.459 18.996 1.00 87.44 818 SER A O 1
ATOM 6373 N N . ALA A 1 819 ? -41.609 -4.465 20.540 1.00 89.25 819 ALA A N 1
ATOM 6374 C CA . ALA A 1 819 ? -40.967 -3.150 20.493 1.00 89.25 819 ALA A CA 1
ATOM 6375 C C . ALA A 1 819 ? -39.944 -2.927 21.624 1.00 89.25 819 ALA A C 1
ATOM 6377 O O . ALA A 1 819 ? -39.404 -1.834 21.726 1.00 89.25 819 ALA A O 1
ATOM 6378 N N . ALA A 1 820 ? -39.688 -3.914 22.490 1.00 90.06 820 ALA A N 1
ATOM 6379 C CA . ALA A 1 820 ? -38.665 -3.774 23.523 1.00 90.06 820 ALA A CA 1
ATOM 6380 C C . ALA A 1 820 ? -37.259 -3.707 22.887 1.00 90.06 820 ALA A C 1
ATOM 6382 O O . ALA A 1 820 ? -36.978 -4.447 21.939 1.00 90.06 820 ALA A O 1
ATOM 6383 N N . PRO A 1 821 ? -36.343 -2.873 23.409 1.00 88.31 821 PRO A N 1
ATOM 6384 C CA . PRO A 1 821 ? -35.028 -2.652 22.804 1.00 88.31 821 PRO A CA 1
ATOM 6385 C C . PRO A 1 821 ? -34.003 -3.752 23.128 1.00 88.31 821 PRO A C 1
ATOM 6387 O O . PRO A 1 821 ? -32.860 -3.657 22.696 1.00 88.31 821 PRO A O 1
ATOM 6390 N N . GLY A 1 822 ? -34.384 -4.808 23.858 1.00 85.56 822 GLY A N 1
ATOM 6391 C CA . GLY A 1 822 ? -33.479 -5.877 24.304 1.00 85.56 822 GLY A CA 1
ATOM 6392 C C . GLY A 1 822 ? -32.533 -6.414 23.215 1.00 85.56 822 GLY A C 1
ATOM 6393 O O . GLY A 1 822 ? -31.319 -6.364 23.409 1.00 85.56 822 GLY A O 1
ATOM 6394 N N . PRO A 1 823 ? -33.042 -6.866 22.049 1.00 85.00 823 PRO A N 1
ATOM 6395 C CA . PRO A 1 823 ? -32.200 -7.349 20.947 1.00 85.00 823 PRO A CA 1
ATOM 6396 C C . PRO A 1 823 ? -31.299 -6.271 20.324 1.00 85.00 823 PRO A C 1
ATOM 6398 O O . PRO A 1 823 ? -30.251 -6.585 19.764 1.00 85.00 823 PRO A O 1
ATOM 6401 N N . VAL A 1 824 ? -31.705 -5.003 20.420 1.00 91.31 824 VAL A N 1
ATOM 6402 C CA . VAL A 1 824 ? -31.010 -3.866 19.808 1.00 91.31 824 VAL A CA 1
ATOM 6403 C C . VAL A 1 824 ? -29.701 -3.560 20.542 1.00 91.31 824 VAL A C 1
ATOM 6405 O O . VAL A 1 824 ? -28.738 -3.140 19.909 1.00 91.31 824 VAL A O 1
ATOM 6408 N N . TYR A 1 825 ? -29.612 -3.820 21.851 1.00 90.25 825 TYR A N 1
ATOM 6409 C CA . TYR A 1 825 ? -28.377 -3.595 22.612 1.00 90.25 825 TYR A CA 1
ATOM 6410 C C . TYR A 1 825 ? -27.194 -4.399 22.061 1.00 90.25 825 TYR A C 1
ATOM 6412 O O . TYR A 1 825 ? -26.134 -3.830 21.798 1.00 90.25 825 TYR A O 1
ATOM 6420 N N . ASP A 1 826 ? -27.394 -5.699 21.837 1.00 89.12 826 ASP A N 1
ATOM 6421 C CA . ASP A 1 826 ? -26.361 -6.591 21.300 1.00 89.12 826 ASP A CA 1
ATOM 6422 C C . ASP A 1 826 ? -26.001 -6.221 19.860 1.00 89.12 826 ASP A C 1
ATOM 6424 O O . ASP A 1 826 ? -24.836 -6.315 19.471 1.00 89.12 826 ASP A O 1
ATOM 6428 N N . GLN A 1 827 ? -26.994 -5.779 19.082 1.00 91.31 827 GLN A N 1
ATOM 6429 C CA . GLN A 1 827 ? -26.797 -5.316 17.713 1.00 91.31 827 GLN A CA 1
ATOM 6430 C C . GLN A 1 827 ? -25.895 -4.075 17.673 1.00 91.31 827 GLN A C 1
ATOM 6432 O O . GLN A 1 827 ? -24.904 -4.084 16.953 1.00 91.31 827 GLN A O 1
ATOM 6437 N N . ILE A 1 828 ? -26.166 -3.050 18.493 1.00 93.75 828 ILE A N 1
ATOM 6438 C CA . ILE A 1 828 ? -25.365 -1.811 18.526 1.00 93.75 828 ILE A CA 1
ATOM 6439 C C . ILE A 1 828 ? -23.905 -2.093 18.905 1.00 93.75 828 ILE A C 1
ATOM 6441 O O . ILE A 1 828 ? -22.996 -1.491 18.341 1.00 93.75 828 ILE A O 1
ATOM 6445 N N . VAL A 1 829 ? -23.659 -3.007 19.849 1.00 92.38 829 VAL A N 1
ATOM 6446 C CA . VAL A 1 829 ? -22.292 -3.343 20.292 1.00 92.38 829 VAL A CA 1
ATOM 6447 C C . VAL A 1 829 ? -21.477 -4.031 19.189 1.00 92.38 829 VAL A C 1
ATOM 6449 O O . VAL A 1 829 ? -20.255 -3.866 19.135 1.00 92.38 829 VAL A O 1
ATOM 6452 N N . LYS A 1 830 ? -22.141 -4.803 18.322 1.00 91.88 830 LYS A N 1
ATOM 6453 C CA . LYS A 1 830 ? -21.516 -5.554 17.220 1.00 91.88 830 LYS A CA 1
ATOM 6454 C C . LYS A 1 830 ? -21.446 -4.761 15.916 1.00 91.88 830 LYS A C 1
ATOM 6456 O O . LYS A 1 830 ? -20.724 -5.166 15.011 1.00 91.88 830 LYS A O 1
ATOM 6461 N N . GLU A 1 831 ? -22.172 -3.653 15.827 1.00 91.12 831 GLU A N 1
ATOM 6462 C CA . GLU A 1 831 ? -22.287 -2.855 14.613 1.00 91.12 831 GLU A CA 1
ATOM 6463 C C . GLU A 1 831 ? -20.967 -2.161 14.247 1.00 91.12 831 GLU A C 1
ATOM 6465 O O . GLU A 1 831 ? -20.271 -1.609 15.105 1.00 91.12 831 GLU A O 1
ATOM 6470 N N . ARG A 1 832 ? -20.640 -2.175 12.951 1.00 88.69 832 ARG A N 1
ATOM 6471 C CA . ARG A 1 832 ? -19.446 -1.539 12.366 1.00 88.69 832 ARG A CA 1
ATOM 6472 C C . ARG A 1 832 ? -19.773 -0.599 11.205 1.00 88.69 832 ARG A C 1
ATOM 6474 O O . ARG A 1 832 ? -18.856 -0.003 10.651 1.00 88.69 832 ARG A O 1
ATOM 6481 N N . GLN A 1 833 ? -21.054 -0.426 10.870 1.00 86.00 833 GLN A N 1
ATOM 6482 C CA . GLN A 1 833 ? -21.512 0.483 9.818 1.00 86.00 833 GLN A CA 1
ATOM 6483 C C . GLN A 1 833 ? -22.334 1.649 10.355 1.00 86.00 833 GLN A C 1
ATOM 6485 O O . GLN A 1 833 ? -23.158 1.504 11.260 1.00 86.00 833 GLN A O 1
ATOM 6490 N N . LEU A 1 834 ? -22.170 2.822 9.734 1.00 86.50 834 LEU A N 1
ATOM 6491 C CA . LEU A 1 834 ? -23.059 3.960 9.978 1.00 86.50 834 LEU A CA 1
ATOM 6492 C C . LEU A 1 834 ? -24.463 3.740 9.406 1.00 86.50 834 LEU A C 1
ATOM 6494 O O . LEU A 1 834 ? -25.416 4.246 9.990 1.00 86.50 834 LEU A O 1
ATOM 6498 N N . GLY A 1 835 ? -24.600 2.984 8.315 1.00 83.31 835 GLY A N 1
ATOM 6499 C CA . GLY A 1 835 ? -25.868 2.805 7.605 1.00 83.31 835 GLY A CA 1
ATOM 6500 C C . GLY A 1 835 ? -26.222 3.987 6.698 1.00 83.31 835 GLY A C 1
ATOM 6501 O O . GLY A 1 835 ? -25.384 4.844 6.419 1.00 83.31 835 GLY A O 1
ATOM 6502 N N . LEU A 1 836 ? -27.473 4.030 6.237 1.00 84.38 836 LEU A N 1
ATOM 6503 C CA . LEU A 1 836 ? -27.964 5.052 5.309 1.00 84.38 836 LEU A CA 1
ATOM 6504 C C . LEU A 1 836 ? -28.397 6.333 6.038 1.00 84.38 836 LEU A C 1
ATOM 6506 O O . LEU A 1 836 ? -29.286 6.294 6.889 1.00 84.38 836 LEU A O 1
ATOM 6510 N N . TRP A 1 837 ? -27.849 7.476 5.626 1.00 85.75 837 TRP A N 1
ATOM 6511 C CA . TRP A 1 837 ? -28.246 8.805 6.100 1.00 85.75 837 TRP A CA 1
ATOM 6512 C C . TRP A 1 837 ? -28.759 9.640 4.922 1.00 85.75 837 TRP A C 1
ATOM 6514 O O . TRP A 1 837 ? -28.072 9.765 3.912 1.00 85.75 837 TRP A O 1
ATOM 6524 N N . SER A 1 838 ? -29.963 10.205 5.034 1.00 82.69 838 SER A N 1
ATOM 6525 C CA . SER A 1 838 ? -30.569 11.073 4.012 1.00 82.69 838 SER A CA 1
ATOM 6526 C C . SER A 1 838 ? -30.762 12.465 4.591 1.00 82.69 838 SER A C 1
ATOM 6528 O O . SER A 1 838 ? -31.479 12.617 5.576 1.00 82.69 838 SER A O 1
ATOM 6530 N N . ASP A 1 839 ? -30.130 13.475 3.989 1.00 81.81 839 ASP A N 1
ATOM 6531 C CA . ASP A 1 839 ? -30.187 14.872 4.450 1.00 81.81 839 ASP A CA 1
ATOM 6532 C C . ASP A 1 839 ? -29.857 15.034 5.954 1.00 81.81 839 ASP A C 1
ATOM 6534 O O . ASP A 1 839 ? -30.517 15.787 6.667 1.00 81.81 839 ASP A O 1
ATOM 6538 N N . GLY A 1 840 ? -28.863 14.285 6.452 1.00 80.06 840 GLY A N 1
ATOM 6539 C CA . GLY A 1 840 ? -28.451 14.293 7.868 1.00 80.06 840 GLY A CA 1
ATOM 6540 C C . GLY A 1 840 ? -29.318 13.439 8.803 1.00 80.06 840 GLY A C 1
ATOM 6541 O O . GLY A 1 840 ? -29.014 13.295 9.984 1.00 80.06 840 GLY A O 1
ATOM 6542 N N . VAL A 1 841 ? -30.376 12.801 8.293 1.00 86.88 841 VAL A N 1
ATOM 6543 C CA . VAL A 1 841 ? -31.312 12.004 9.098 1.00 86.88 841 VAL A CA 1
ATOM 6544 C C . VAL A 1 841 ? -31.087 10.499 8.893 1.00 86.88 841 VAL A C 1
ATOM 6546 O O . VAL A 1 841 ? -30.930 10.059 7.749 1.00 86.88 841 VAL A O 1
ATOM 6549 N N . PRO A 1 842 ? -31.126 9.679 9.964 1.00 91.25 842 PRO A N 1
ATOM 6550 C CA . PRO A 1 842 ? -31.090 8.224 9.851 1.00 91.25 842 PRO A CA 1
ATOM 6551 C C . PRO A 1 842 ? -32.224 7.670 8.980 1.00 91.25 842 PRO A C 1
ATOM 6553 O O . PRO A 1 842 ? -33.389 8.021 9.174 1.00 91.25 842 PRO A O 1
ATOM 6556 N N . ALA A 1 843 ? -31.906 6.753 8.068 1.00 88.06 843 ALA A N 1
ATOM 6557 C CA . ALA A 1 843 ? -32.873 6.076 7.208 1.00 88.06 843 ALA A CA 1
ATOM 6558 C C . ALA A 1 843 ? -32.735 4.543 7.286 1.00 88.06 843 ALA A C 1
ATOM 6560 O O . ALA A 1 843 ? -31.725 4.008 7.736 1.00 88.06 843 ALA A O 1
ATOM 6561 N N . ALA A 1 844 ? -33.776 3.820 6.858 1.00 86.62 844 ALA A N 1
ATOM 6562 C CA . ALA A 1 844 ? -33.768 2.355 6.782 1.00 86.62 844 ALA A CA 1
ATOM 6563 C C . ALA A 1 844 ? -33.363 1.844 5.392 1.00 86.62 844 ALA A C 1
ATOM 6565 O O . ALA A 1 844 ? -33.600 2.517 4.387 1.00 86.62 844 ALA A O 1
ATOM 6566 N N . GLY A 1 845 ? -32.851 0.609 5.337 1.00 78.88 845 GLY A N 1
ATOM 6567 C CA . GLY A 1 845 ? -32.638 -0.144 4.098 1.00 78.88 845 GLY A CA 1
ATOM 6568 C C . GLY A 1 845 ? -31.198 -0.590 3.853 1.00 78.88 845 GLY A C 1
ATOM 6569 O O . GLY A 1 845 ? -30.956 -1.272 2.859 1.00 78.88 845 GLY A O 1
ATOM 6570 N N . GLN A 1 846 ? -30.256 -0.219 4.724 1.00 77.31 846 GLN A N 1
ATOM 6571 C CA . GLN A 1 846 ? -28.830 -0.550 4.593 1.00 77.31 846 GLN A CA 1
ATOM 6572 C C . GLN A 1 846 ? -28.165 -0.946 5.923 1.00 77.31 846 GLN A C 1
ATOM 6574 O O . GLN A 1 846 ? -26.942 -0.949 6.015 1.00 77.31 846 GLN A O 1
ATOM 6579 N N . GLY A 1 847 ? -28.944 -1.280 6.956 1.00 84.94 847 GLY A N 1
ATOM 6580 C CA . GLY A 1 847 ? -28.416 -1.653 8.266 1.00 84.94 847 GLY A CA 1
ATOM 6581 C C . GLY A 1 847 ? -27.699 -0.500 8.970 1.00 84.94 847 GLY A C 1
ATOM 6582 O O . GLY A 1 847 ? -28.020 0.676 8.769 1.00 84.94 847 GLY A O 1
ATOM 6583 N N . GLY A 1 848 ? -26.730 -0.839 9.820 1.00 88.81 848 GLY A N 1
ATOM 6584 C CA . GLY A 1 848 ? -25.923 0.141 10.533 1.00 88.81 848 GLY A CA 1
ATOM 6585 C C . GLY A 1 848 ? -26.643 0.848 11.682 1.00 88.81 848 GLY A C 1
ATOM 6586 O O . GLY A 1 848 ? -27.817 0.610 11.988 1.00 88.81 848 GLY A O 1
ATOM 6587 N N . LEU A 1 849 ? -25.924 1.785 12.305 1.00 91.94 849 LEU A N 1
ATOM 6588 C CA . LEU A 1 849 ? -26.457 2.626 13.381 1.00 91.94 849 LEU A CA 1
ATOM 6589 C C . LEU A 1 849 ? -27.676 3.449 12.931 1.00 91.94 849 LEU A C 1
ATOM 6591 O O . LEU A 1 849 ? -28.598 3.651 13.723 1.00 91.94 849 LEU A O 1
ATOM 6595 N N . ALA A 1 850 ? -27.718 3.883 11.668 1.00 91.56 850 ALA A N 1
ATOM 6596 C CA . ALA A 1 850 ? -28.829 4.655 11.126 1.00 91.56 850 ALA A CA 1
ATOM 6597 C C . ALA A 1 850 ? -30.153 3.886 11.143 1.00 91.56 850 ALA A C 1
ATOM 6599 O O . ALA A 1 850 ? -31.172 4.413 11.590 1.00 91.56 850 ALA A O 1
ATOM 6600 N N . GLU A 1 851 ? -30.153 2.627 10.701 1.00 92.00 851 GLU A N 1
ATOM 6601 C CA . GLU A 1 851 ? -31.380 1.834 10.663 1.00 92.00 851 GLU A CA 1
ATOM 6602 C C . GLU A 1 851 ? -31.888 1.530 12.077 1.00 92.00 851 GLU A C 1
ATOM 6604 O O . GLU A 1 851 ? -33.093 1.598 12.332 1.00 92.00 851 GLU A O 1
ATOM 6609 N N . ILE A 1 852 ? -30.969 1.290 13.019 1.00 94.88 852 ILE A N 1
ATOM 6610 C CA . ILE A 1 852 ? -31.287 1.114 14.439 1.00 94.88 852 ILE A CA 1
ATOM 6611 C C . ILE A 1 852 ? -31.954 2.373 15.009 1.00 94.88 852 ILE A C 1
ATOM 6613 O O . ILE A 1 852 ? -33.023 2.285 15.619 1.00 94.88 852 ILE A O 1
ATOM 6617 N N . LEU A 1 853 ? -31.356 3.547 14.787 1.00 96.19 853 LEU A N 1
ATOM 6618 C CA . LEU A 1 853 ? -31.901 4.832 15.231 1.00 96.19 853 LEU A CA 1
ATOM 6619 C C . LEU A 1 853 ? -33.271 5.107 14.601 1.00 96.19 853 LEU A C 1
ATOM 6621 O O . LEU A 1 853 ? -34.222 5.440 15.312 1.00 96.19 853 LEU A O 1
ATOM 6625 N N . ASN A 1 854 ? -33.398 4.909 13.289 1.00 95.12 854 ASN A N 1
ATOM 6626 C CA . ASN A 1 854 ? -34.652 5.102 12.569 1.00 95.12 854 ASN A CA 1
ATOM 6627 C C . ASN A 1 854 ? -35.761 4.175 13.099 1.00 95.12 854 ASN A C 1
ATOM 6629 O O . ASN A 1 854 ? -36.893 4.615 13.300 1.00 95.12 854 ASN A O 1
ATOM 6633 N N . HIS A 1 855 ? -35.442 2.910 13.393 1.00 94.31 855 HIS A N 1
ATOM 6634 C CA . HIS A 1 855 ? -36.394 1.965 13.977 1.00 94.31 855 HIS A CA 1
ATOM 6635 C C . HIS A 1 855 ? -36.836 2.375 15.392 1.00 94.31 855 HIS A C 1
ATOM 6637 O O . HIS A 1 855 ? -38.036 2.379 15.681 1.00 94.31 855 HIS A O 1
ATOM 6643 N N . LEU A 1 856 ? -35.898 2.766 16.265 1.00 95.81 856 LEU A N 1
ATOM 6644 C CA . LEU A 1 856 ? -36.216 3.241 17.617 1.00 95.81 856 LEU A CA 1
ATOM 6645 C C . LEU A 1 856 ? -37.122 4.477 17.577 1.00 95.81 856 LEU A C 1
ATOM 6647 O O . LEU A 1 856 ? -38.155 4.498 18.248 1.00 95.81 856 LEU A O 1
ATOM 6651 N N . ASN A 1 857 ? -36.785 5.471 16.751 1.00 95.31 857 ASN A N 1
ATOM 6652 C CA . ASN A 1 857 ? -37.590 6.681 16.608 1.00 95.31 857 ASN A CA 1
ATOM 6653 C C . ASN A 1 857 ? -38.970 6.374 16.014 1.00 95.31 857 ASN A C 1
ATOM 6655 O O . ASN A 1 857 ? -39.982 6.796 16.568 1.00 95.31 857 ASN A O 1
ATOM 6659 N N . GLY A 1 858 ? -39.041 5.568 14.951 1.00 94.56 858 GLY A N 1
ATOM 6660 C CA . GLY A 1 858 ? -40.307 5.149 14.347 1.00 94.56 858 GLY A CA 1
ATOM 6661 C C . GLY A 1 858 ? -41.247 4.470 15.348 1.00 94.56 858 GLY A C 1
ATOM 6662 O O . GLY A 1 858 ? -42.431 4.810 15.417 1.00 94.56 858 GLY A O 1
ATOM 6663 N N . ASN A 1 859 ? -40.717 3.572 16.186 1.00 94.50 859 ASN A N 1
ATOM 6664 C CA . ASN A 1 859 ? -41.494 2.953 17.259 1.00 94.50 859 ASN A CA 1
ATOM 6665 C C . ASN A 1 859 ? -41.900 3.971 18.327 1.00 94.50 859 ASN A C 1
ATOM 6667 O O . ASN A 1 859 ? -43.047 3.964 18.779 1.00 94.50 859 ASN A O 1
ATOM 6671 N N . PHE A 1 860 ? -40.984 4.851 18.732 1.00 94.69 860 PHE A N 1
ATOM 6672 C CA . PHE A 1 860 ? -41.243 5.839 19.772 1.00 94.69 860 PHE A CA 1
ATOM 6673 C C . PHE A 1 860 ? -42.348 6.820 19.374 1.00 94.69 860 PHE A C 1
ATOM 6675 O O . PHE A 1 860 ? -43.248 7.065 20.172 1.00 94.69 860 PHE A O 1
ATOM 6682 N N . GLN A 1 861 ? -42.367 7.302 18.128 1.00 92.44 861 GLN A N 1
ATOM 6683 C CA . GLN A 1 861 ? -43.411 8.214 17.641 1.00 92.44 861 GLN A CA 1
ATOM 6684 C C . GLN A 1 861 ? -44.823 7.609 17.729 1.00 92.44 861 GLN A C 1
ATOM 6686 O O . GLN A 1 861 ? -45.803 8.324 17.940 1.00 92.44 861 GLN A O 1
ATOM 6691 N N . VAL A 1 862 ? -44.943 6.282 17.627 1.00 92.50 862 VAL A N 1
ATOM 6692 C CA . VAL A 1 862 ? -46.215 5.571 17.821 1.00 92.50 862 VAL A CA 1
ATOM 6693 C C . VAL A 1 862 ? -46.498 5.337 19.308 1.00 92.50 862 VAL A C 1
ATOM 6695 O O . VAL A 1 862 ? -47.595 5.633 19.794 1.00 92.50 862 VAL A O 1
ATOM 6698 N N . LEU A 1 863 ? -45.516 4.813 20.045 1.00 92.94 863 LEU A N 1
ATOM 6699 C CA . LEU A 1 863 ? -45.665 4.433 21.451 1.00 92.94 863 LEU A CA 1
ATOM 6700 C C . LEU A 1 863 ? -45.883 5.632 22.370 1.00 92.94 863 LEU A C 1
ATOM 6702 O O . LEU A 1 863 ? -46.676 5.532 23.302 1.00 92.94 863 LEU A O 1
ATOM 6706 N N . LYS A 1 864 ? -45.258 6.778 22.083 1.00 89.19 864 LYS A N 1
ATOM 6707 C CA . LYS A 1 864 ? -45.395 8.026 22.845 1.00 89.19 864 LYS A CA 1
ATOM 6708 C C . LYS A 1 864 ? -46.866 8.407 23.045 1.00 89.19 864 LYS A C 1
ATOM 6710 O O . LYS A 1 864 ? -47.259 8.787 24.147 1.00 89.19 864 LYS A O 1
ATOM 6715 N N . GLY A 1 865 ? -47.695 8.245 22.010 1.00 88.94 865 GLY A N 1
ATOM 6716 C CA . GLY A 1 865 ? -49.140 8.468 22.094 1.00 88.94 865 GLY A CA 1
ATOM 6717 C C . GLY A 1 865 ? -49.907 7.338 22.785 1.00 88.94 865 GLY A C 1
ATOM 6718 O O . GLY A 1 865 ? -50.817 7.602 23.568 1.00 88.94 865 GLY A O 1
ATOM 6719 N N . GLN A 1 866 ? -49.546 6.078 22.525 1.00 89.94 866 GLN A N 1
ATOM 6720 C CA . GLN A 1 866 ? -50.229 4.911 23.106 1.00 89.94 866 GLN A CA 1
ATOM 6721 C C . GLN A 1 866 ? -50.010 4.778 24.618 1.00 89.94 866 GLN A C 1
ATOM 6723 O O . GLN A 1 866 ? -50.930 4.404 25.344 1.00 89.94 866 GLN A O 1
ATOM 6728 N N . LEU A 1 867 ? -48.807 5.108 25.085 1.00 88.88 867 LEU A N 1
ATOM 6729 C CA . LEU A 1 867 ? -48.407 5.089 26.491 1.00 88.88 867 LEU A CA 1
ATOM 6730 C C . LEU A 1 867 ? -48.803 6.379 27.229 1.00 88.88 867 LEU A C 1
ATOM 6732 O O . LEU A 1 867 ? -48.661 6.461 28.446 1.00 88.88 867 LEU A O 1
ATOM 6736 N N . GLY A 1 868 ? -49.320 7.385 26.513 1.00 84.88 868 GLY A N 1
ATOM 6737 C CA . GLY A 1 868 ? -49.733 8.668 27.085 1.00 84.88 868 GLY A CA 1
ATOM 6738 C C . GLY A 1 868 ? -48.574 9.559 27.541 1.00 84.88 868 GLY A C 1
ATOM 6739 O O . GLY A 1 868 ? -48.803 10.503 28.294 1.00 84.88 868 GLY A O 1
ATOM 6740 N N . ILE A 1 869 ? -47.347 9.287 27.082 1.00 84.00 869 ILE A N 1
ATOM 6741 C CA . ILE A 1 869 ? -46.138 10.056 27.420 1.00 84.00 869 ILE A CA 1
ATOM 6742 C C . ILE A 1 869 ? -46.240 11.488 26.861 1.00 84.00 869 ILE A C 1
ATOM 6744 O O . ILE A 1 869 ? -45.767 12.438 27.476 1.00 84.00 869 ILE A O 1
ATOM 6748 N N . ASN A 1 870 ? -46.945 11.675 25.740 1.00 77.19 870 ASN A N 1
ATOM 6749 C CA . ASN A 1 870 ? -47.259 12.997 25.180 1.00 77.19 870 ASN A CA 1
ATOM 6750 C C . ASN A 1 870 ? -48.353 13.785 25.922 1.00 77.19 870 ASN A C 1
ATOM 6752 O O . ASN A 1 870 ? -48.703 14.874 25.474 1.00 77.19 870 ASN A O 1
ATOM 6756 N N . ASN A 1 871 ? -48.930 13.260 27.005 1.00 77.75 871 ASN A N 1
ATOM 6757 C CA . ASN A 1 871 ? -49.995 13.936 27.743 1.00 77.75 871 ASN A CA 1
ATOM 6758 C C . ASN A 1 871 ? -49.556 14.243 29.186 1.00 77.75 871 ASN A C 1
ATOM 6760 O O . ASN A 1 871 ? -50.017 13.579 30.124 1.00 77.75 871 ASN A O 1
ATOM 6764 N N . PRO A 1 872 ? -48.658 15.227 29.387 1.00 68.62 872 PRO A N 1
ATOM 6765 C CA . PRO A 1 872 ? -48.122 15.537 30.704 1.00 68.62 872 PRO A CA 1
ATOM 6766 C C . PRO A 1 872 ? -49.238 15.970 31.662 1.00 68.62 872 PRO A C 1
ATOM 6768 O O . PRO A 1 872 ? -49.989 16.913 31.405 1.00 68.62 872 PRO A O 1
ATOM 6771 N N . GLN A 1 873 ? -49.338 15.291 32.806 1.00 68.81 873 GLN A N 1
ATOM 6772 C CA . GLN A 1 873 ? -50.215 15.710 33.896 1.00 68.81 873 GLN A CA 1
ATOM 6773 C C . GLN A 1 873 ? -49.437 16.591 34.867 1.00 68.81 873 GLN A C 1
ATOM 6775 O O . GLN A 1 873 ? -48.576 16.123 35.608 1.00 68.81 873 GLN A O 1
ATOM 6780 N N . PHE A 1 874 ? -49.764 17.881 34.894 1.00 64.50 874 PHE A N 1
ATOM 6781 C CA . PHE A 1 874 ? -49.162 18.808 35.843 1.00 64.50 874 PHE A CA 1
ATOM 6782 C C . PHE A 1 874 ? -49.732 18.580 37.248 1.00 64.50 874 PHE A C 1
ATOM 6784 O O . PHE A 1 874 ? -50.880 18.926 37.535 1.00 64.50 874 PHE A O 1
ATOM 6791 N N . ALA A 1 875 ? -48.911 18.029 38.141 1.00 62.03 875 ALA A N 1
ATOM 6792 C CA . ALA A 1 875 ? -49.186 17.987 39.570 1.00 62.03 875 ALA A CA 1
ATOM 6793 C C . ALA A 1 875 ? -48.467 19.154 40.261 1.00 62.03 875 ALA A C 1
ATOM 6795 O O . ALA A 1 875 ? -47.241 19.234 40.277 1.00 62.03 875 ALA A O 1
ATOM 6796 N N . ALA A 1 876 ? -49.229 20.077 40.850 1.00 68.38 876 ALA A N 1
ATOM 6797 C CA . ALA A 1 876 ? -48.670 21.100 41.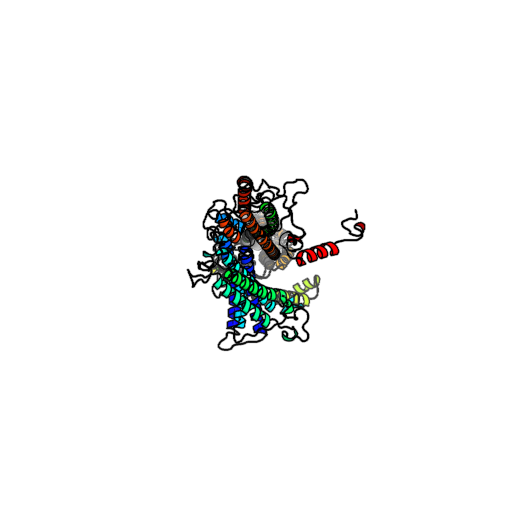729 1.00 68.38 876 ALA A CA 1
ATOM 6798 C C . ALA A 1 876 ? -48.427 20.492 43.119 1.00 68.38 876 ALA A C 1
ATOM 6800 O O . ALA A 1 876 ? -49.263 20.616 44.020 1.00 68.38 876 ALA A O 1
ATOM 6801 N N . GLU A 1 877 ? -47.299 19.807 43.287 1.00 71.62 877 GLU A N 1
ATOM 6802 C CA . GLU A 1 877 ? -46.884 19.303 44.595 1.00 71.62 877 GLU A CA 1
ATOM 6803 C C . GLU A 1 877 ? -46.342 20.445 45.463 1.00 71.62 877 GLU A C 1
ATOM 6805 O O . GLU A 1 877 ? -45.574 21.303 45.022 1.00 71.62 877 GLU A O 1
ATOM 6810 N N . LYS A 1 878 ? -46.782 20.500 46.723 1.00 78.62 878 LYS A N 1
ATOM 6811 C CA . LYS A 1 878 ? -46.300 21.495 47.684 1.00 78.62 878 LYS A CA 1
ATOM 6812 C C . LYS A 1 878 ? -45.120 20.907 48.436 1.00 78.62 878 LYS A C 1
ATOM 6814 O O . LYS A 1 878 ? -45.324 20.075 49.313 1.00 78.62 878 LYS A O 1
ATOM 6819 N N . ILE A 1 879 ? -43.921 21.396 48.140 1.00 81.00 879 ILE A N 1
ATOM 6820 C CA . ILE A 1 879 ? -42.717 21.006 48.875 1.00 81.00 879 ILE A CA 1
ATOM 6821 C C . ILE A 1 879 ? -42.699 21.702 50.239 1.00 81.00 879 ILE A C 1
ATOM 6823 O O . ILE A 1 879 ? -42.868 22.923 50.348 1.00 81.00 879 ILE A O 1
ATOM 6827 N N . SER A 1 880 ? -42.477 20.937 51.304 1.00 84.88 880 SER A N 1
ATOM 6828 C CA . SER A 1 880 ? -42.355 21.486 52.653 1.00 84.88 880 SER A CA 1
ATOM 6829 C C . SER A 1 880 ? -40.985 22.125 52.835 1.00 84.88 880 SER A C 1
ATOM 6831 O O . SER A 1 880 ? -39.970 21.433 52.922 1.00 84.88 880 SER A O 1
ATOM 6833 N N . LEU A 1 881 ? -40.939 23.451 52.993 1.00 86.50 881 LEU A N 1
ATOM 6834 C CA . LEU A 1 881 ? -39.690 24.135 53.340 1.00 86.50 881 LEU A CA 1
ATOM 6835 C C . LEU A 1 881 ? -39.069 23.510 54.599 1.00 86.50 881 LEU A C 1
ATOM 6837 O O . LEU A 1 881 ? -37.900 23.145 54.612 1.00 86.50 881 LEU A O 1
ATOM 6841 N N . ARG A 1 882 ? -39.864 23.303 55.649 1.00 89.06 882 ARG A N 1
ATOM 6842 C CA . ARG A 1 882 ? -39.375 22.762 56.920 1.00 89.06 882 ARG A CA 1
ATOM 6843 C C . ARG A 1 882 ? -38.908 21.306 56.809 1.00 89.06 882 ARG A C 1
ATOM 6845 O O . ARG A 1 882 ? -37.793 20.993 57.220 1.00 89.06 882 ARG A O 1
ATOM 6852 N N . GLY A 1 883 ? -39.772 20.436 56.289 1.00 86.75 883 GLY A N 1
ATOM 6853 C CA . GLY A 1 883 ? -39.568 18.986 56.300 1.00 86.75 883 GLY A CA 1
ATOM 6854 C C . GLY A 1 883 ? -38.653 18.483 55.192 1.00 86.75 883 GLY A C 1
ATOM 6855 O O . GLY A 1 883 ? -37.807 17.625 55.429 1.00 86.75 883 GLY A O 1
ATOM 6856 N N . GLU A 1 884 ? -38.788 19.032 53.990 1.00 84.00 884 GLU A N 1
ATOM 6857 C CA . GLU A 1 884 ? -38.125 18.499 52.800 1.00 84.00 884 GLU A CA 1
ATOM 6858 C C . GLU A 1 884 ? -36.880 19.304 52.442 1.00 84.00 884 GLU A C 1
ATOM 6860 O O . GLU A 1 884 ? -35.819 18.707 52.268 1.00 84.00 884 GLU A O 1
ATOM 6865 N N . LEU A 1 885 ? -36.956 20.642 52.429 1.00 87.44 885 LEU A N 1
ATOM 6866 C CA . LEU A 1 885 ? -35.784 21.479 52.141 1.00 87.44 885 LEU A CA 1
ATOM 6867 C C . LEU A 1 885 ? -34.805 21.504 53.323 1.00 87.44 885 LEU A C 1
ATOM 6869 O O . LEU A 1 885 ? -33.615 21.246 53.156 1.00 87.44 885 LEU A O 1
ATOM 6873 N N . PHE A 1 886 ? -35.292 21.801 54.530 1.00 88.94 886 PHE A N 1
ATOM 6874 C CA . PHE A 1 886 ? -34.429 21.943 55.708 1.00 88.94 886 PHE A CA 1
ATOM 6875 C C . PHE A 1 886 ? -34.253 20.657 56.519 1.00 88.94 886 PHE A C 1
ATOM 6877 O O . PHE A 1 886 ? -33.447 20.648 57.448 1.00 88.94 886 PHE A O 1
ATOM 6884 N N . ARG A 1 887 ? -34.957 19.571 56.161 1.00 90.25 887 ARG A N 1
ATOM 6885 C CA . ARG A 1 887 ? -34.877 18.259 56.836 1.00 90.25 887 ARG A CA 1
ATOM 6886 C C . ARG A 1 887 ? -35.122 18.348 58.349 1.00 90.25 887 ARG A C 1
ATOM 6888 O O . ARG A 1 887 ? -34.530 17.615 59.142 1.00 90.25 887 ARG A O 1
ATOM 6895 N N . ILE A 1 888 ? -35.989 19.270 58.763 1.00 91.38 888 ILE A N 1
ATOM 6896 C CA . ILE A 1 888 ? -36.386 19.466 60.158 1.00 91.38 888 ILE A CA 1
ATOM 6897 C C . ILE A 1 888 ? -37.700 18.723 60.379 1.00 91.38 888 ILE A C 1
ATOM 6899 O O . ILE A 1 888 ? -38.604 18.792 59.552 1.00 91.38 888 ILE A O 1
ATOM 6903 N N . GLY A 1 889 ? -37.807 18.005 61.499 1.00 87.94 889 GLY A N 1
ATOM 6904 C CA . GLY A 1 889 ? -39.005 17.232 61.824 1.00 87.94 889 GLY A CA 1
ATOM 6905 C C . GLY A 1 889 ? -40.288 18.081 61.870 1.00 87.94 889 GLY A C 1
ATOM 6906 O O . GLY A 1 889 ? -40.236 19.319 61.827 1.00 87.94 889 GLY A O 1
ATOM 6907 N N . PRO A 1 890 ? -41.457 17.441 62.014 1.00 89.25 890 PRO A N 1
ATOM 6908 C CA . PRO A 1 890 ? -42.716 18.164 62.154 1.00 89.25 890 PRO A CA 1
ATOM 6909 C C . PRO A 1 890 ? -42.685 19.116 63.365 1.00 89.25 890 PRO A C 1
ATOM 6911 O O . PRO A 1 890 ? -41.807 18.989 64.237 1.00 89.25 890 PRO A O 1
ATOM 6914 N N . PRO A 1 891 ? -43.574 20.120 63.402 1.00 89.81 891 PRO A N 1
ATOM 6915 C CA . PRO A 1 891 ? -43.751 20.955 64.581 1.00 89.81 891 PRO A CA 1
ATOM 6916 C C . PRO A 1 891 ? -44.297 20.151 65.768 1.00 89.81 891 PRO A C 1
ATOM 6918 O O . PRO A 1 891 ? -44.780 19.029 65.605 1.00 89.81 891 PRO A O 1
ATOM 6921 N N . LEU A 1 892 ? -44.140 20.676 66.988 1.00 87.50 892 LEU A N 1
ATOM 6922 C CA . LEU A 1 892 ? -44.526 19.967 68.216 1.00 87.50 892 LEU A CA 1
ATOM 6923 C C . LEU A 1 892 ? -46.023 19.601 68.248 1.00 87.50 892 LEU A C 1
ATOM 6925 O O . LEU A 1 892 ? -46.386 18.554 68.780 1.00 87.50 892 LEU A O 1
ATOM 6929 N N . ASP A 1 893 ? -46.877 20.448 67.679 1.00 87.12 893 ASP A N 1
ATOM 6930 C CA . ASP A 1 893 ? -48.325 20.251 67.540 1.00 87.12 893 ASP A CA 1
ATOM 6931 C C . ASP A 1 893 ? -48.704 19.153 66.533 1.00 87.12 893 ASP A C 1
ATOM 6933 O O . ASP A 1 893 ? -49.729 18.501 66.723 1.00 87.12 893 ASP A O 1
ATOM 6937 N N . ASP A 1 894 ? -47.830 18.856 65.569 1.00 86.44 894 ASP A N 1
ATOM 6938 C CA . ASP A 1 894 ? -47.987 17.762 64.598 1.00 86.44 894 ASP A CA 1
ATOM 6939 C C . ASP A 1 894 ? -47.137 16.519 64.955 1.00 86.44 894 ASP A C 1
ATOM 6941 O O . ASP A 1 894 ? -46.735 15.739 64.090 1.00 86.44 894 ASP A O 1
ATOM 6945 N N . GLY A 1 895 ? -46.833 16.316 66.244 1.00 82.31 895 GLY A N 1
ATOM 6946 C CA . GLY A 1 895 ? -46.138 15.117 66.739 1.00 82.31 895 GLY A CA 1
ATOM 6947 C C . GLY A 1 895 ? -44.607 15.161 66.657 1.00 82.31 895 GLY A C 1
ATOM 6948 O O . GLY A 1 895 ? -43.948 14.132 66.816 1.00 82.31 895 GLY A O 1
ATOM 6949 N N . GLY A 1 896 ? -44.024 16.339 66.419 1.00 83.69 896 GLY A N 1
ATOM 6950 C CA . GLY A 1 896 ? -42.583 16.574 66.468 1.00 83.69 896 GLY A CA 1
ATOM 6951 C C . GLY A 1 896 ? -42.017 16.771 67.877 1.00 83.69 896 GLY A C 1
ATOM 6952 O O . GLY A 1 896 ? -42.667 16.529 68.889 1.00 83.69 896 GLY A O 1
ATOM 6953 N N . THR A 1 897 ? -40.767 17.232 67.959 1.00 89.25 897 THR A N 1
ATOM 6954 C CA . THR A 1 897 ? -40.110 17.569 69.236 1.00 89.25 897 THR A CA 1
ATOM 6955 C C . THR A 1 897 ? -39.955 19.079 69.385 1.00 89.25 897 THR A C 1
ATOM 6957 O O . THR A 1 897 ? -39.822 19.785 68.390 1.00 89.25 897 THR A O 1
ATOM 6960 N N . ALA A 1 898 ? -39.877 19.594 70.616 1.00 87.06 898 ALA A N 1
ATOM 6961 C CA . ALA A 1 898 ? -39.630 21.024 70.843 1.00 87.06 898 ALA A CA 1
ATOM 6962 C C . ALA A 1 898 ? -38.319 21.498 70.175 1.00 87.06 898 ALA A C 1
ATOM 6964 O O . ALA A 1 898 ? -38.262 22.577 69.592 1.00 87.06 898 ALA A O 1
ATOM 6965 N N . ALA A 1 899 ? -37.300 20.631 70.147 1.00 89.00 899 ALA A N 1
ATOM 6966 C CA . ALA A 1 899 ? -36.041 20.880 69.446 1.00 89.00 899 ALA A CA 1
ATOM 6967 C C . ALA A 1 899 ? -36.213 21.049 67.923 1.00 89.00 899 ALA A C 1
ATOM 6969 O O . ALA A 1 899 ? -35.417 21.734 67.285 1.00 89.00 899 ALA A O 1
ATOM 6970 N N . SER A 1 900 ? -37.241 20.436 67.330 1.00 88.94 900 SER A N 1
ATOM 6971 C CA . SER A 1 900 ? -37.602 20.621 65.923 1.00 88.94 900 SER A CA 1
ATOM 6972 C C . SER A 1 900 ? -38.056 22.057 65.648 1.00 88.94 900 SER A C 1
ATOM 6974 O O . SER A 1 900 ? -37.601 22.681 64.691 1.00 88.94 900 SER A O 1
ATOM 6976 N N . ASP A 1 901 ? -38.916 22.610 66.508 1.00 90.75 901 ASP A N 1
ATOM 6977 C CA . ASP A 1 901 ? -39.405 23.988 66.370 1.00 90.75 901 ASP A CA 1
ATOM 6978 C C . ASP A 1 901 ? -38.303 25.017 66.574 1.00 90.75 901 ASP A C 1
ATOM 6980 O O . ASP A 1 901 ? -38.264 26.027 65.870 1.00 90.75 901 ASP A O 1
ATOM 6984 N N . ASP A 1 902 ? -37.389 24.755 67.503 1.00 92.25 902 ASP A N 1
ATOM 6985 C CA . ASP A 1 902 ? -36.249 25.635 67.735 1.00 92.25 902 ASP A CA 1
ATOM 6986 C C . ASP A 1 902 ? -35.302 25.635 66.528 1.00 92.25 902 ASP A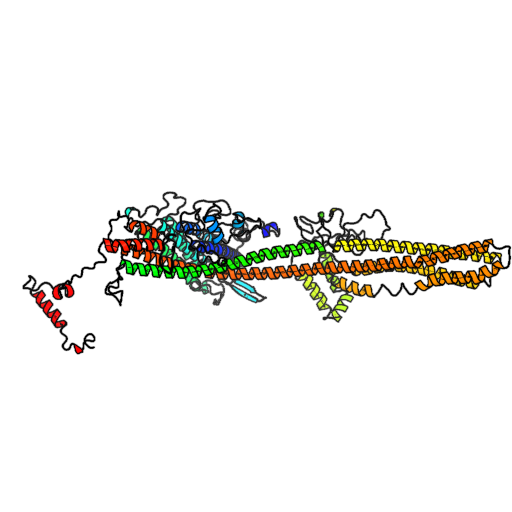 C 1
ATOM 6988 O O . ASP A 1 902 ? -34.970 26.704 66.013 1.00 92.25 902 ASP A O 1
ATOM 6992 N N . ARG A 1 903 ? -34.994 24.456 65.967 1.00 91.44 903 ARG A N 1
ATOM 6993 C CA . ARG A 1 903 ? -34.235 24.350 64.708 1.00 91.44 903 ARG A CA 1
ATOM 6994 C C . ARG A 1 903 ? -34.929 25.062 63.550 1.00 91.44 903 ARG A C 1
ATOM 6996 O O . ARG A 1 903 ? -34.255 25.690 62.736 1.00 91.44 903 ARG A O 1
ATOM 7003 N N . TRP A 1 904 ? -36.259 24.991 63.471 1.00 93.69 904 TRP A N 1
ATOM 7004 C CA . TRP A 1 904 ? -37.007 25.676 62.418 1.00 93.69 904 TRP A CA 1
ATOM 7005 C C . TRP A 1 904 ? -36.920 27.197 62.545 1.00 93.69 904 TRP A C 1
ATOM 7007 O O . TRP A 1 904 ? -36.647 27.895 61.568 1.00 93.69 904 TRP A O 1
ATOM 7017 N N . LYS A 1 905 ? -37.064 27.720 63.765 1.00 91.06 905 LYS A N 1
ATOM 7018 C CA . LYS A 1 905 ? -36.901 29.152 64.048 1.00 91.06 905 LYS A CA 1
ATOM 7019 C C . LYS A 1 905 ? -35.490 29.638 63.735 1.00 91.06 905 LYS A C 1
ATOM 7021 O O . LYS A 1 905 ? -35.348 30.724 63.177 1.00 91.06 905 LYS A O 1
ATOM 7026 N N . ASP A 1 906 ? -34.465 28.860 64.067 1.00 92.50 906 ASP A N 1
ATOM 7027 C CA . ASP A 1 906 ? -33.076 29.217 63.774 1.00 92.50 906 ASP A CA 1
ATOM 7028 C C . ASP A 1 906 ? -32.805 29.219 62.265 1.00 92.50 906 ASP A C 1
ATOM 7030 O O . ASP A 1 906 ? -32.202 30.162 61.749 1.00 92.50 906 ASP A O 1
ATOM 7034 N N . ALA A 1 907 ? -33.329 28.228 61.535 1.00 91.00 907 ALA A N 1
ATOM 7035 C CA . ALA A 1 907 ? -33.227 28.168 60.079 1.00 91.00 907 ALA A CA 1
ATOM 7036 C C . ALA A 1 907 ? -33.877 29.382 59.397 1.00 91.00 907 ALA A C 1
ATOM 7038 O O . ALA A 1 907 ? -33.293 29.930 58.457 1.00 91.00 907 ALA A O 1
ATOM 7039 N N . LEU A 1 908 ? -35.039 29.826 59.889 1.00 90.12 908 LEU A N 1
ATOM 7040 C CA . LEU A 1 908 ? -35.708 31.034 59.408 1.00 90.12 908 LEU A CA 1
ATOM 7041 C C . LEU A 1 908 ? -34.909 32.295 59.751 1.00 90.12 908 LEU A C 1
ATOM 7043 O O . LEU A 1 908 ? -34.632 33.093 58.862 1.00 90.12 908 LEU A O 1
ATOM 7047 N N . LYS A 1 909 ? -34.480 32.464 61.010 1.00 88.56 909 LYS A N 1
ATOM 7048 C CA . LYS A 1 909 ? -33.718 33.645 61.456 1.00 88.56 909 LYS A CA 1
ATOM 7049 C C . LYS A 1 909 ? -32.407 33.826 60.702 1.00 88.56 909 LYS A C 1
ATOM 7051 O O . LYS A 1 909 ? -32.075 34.951 60.347 1.00 88.56 909 LYS A O 1
ATOM 7056 N N . ALA A 1 910 ? -31.694 32.736 60.423 1.00 85.94 910 ALA A N 1
ATOM 7057 C CA . ALA A 1 910 ? -30.448 32.762 59.658 1.00 85.94 910 ALA A CA 1
ATOM 7058 C C . ALA A 1 910 ? -30.628 33.263 58.212 1.00 85.94 910 ALA A C 1
ATOM 7060 O O . ALA A 1 910 ? -29.648 33.599 57.556 1.00 85.94 910 ALA A O 1
ATOM 7061 N N . ARG A 1 911 ? -31.869 33.296 57.712 1.00 85.06 911 ARG A N 1
ATOM 7062 C CA . ARG A 1 911 ? -32.224 33.677 56.338 1.00 85.06 911 ARG A CA 1
ATOM 7063 C C . ARG A 1 911 ? -33.052 34.960 56.276 1.00 85.06 911 ARG A C 1
ATOM 7065 O O . ARG A 1 911 ? -33.518 35.339 55.207 1.00 85.06 911 ARG A O 1
ATOM 7072 N N . ILE A 1 912 ? -33.216 35.648 57.407 1.00 84.81 912 ILE A N 1
ATOM 7073 C CA . ILE A 1 912 ? -33.763 37.003 57.430 1.00 84.81 912 ILE A CA 1
ATOM 7074 C C . ILE A 1 912 ? -32.656 37.954 56.988 1.00 84.81 912 ILE A C 1
ATOM 7076 O O . ILE A 1 912 ? -31.659 38.134 57.688 1.00 84.81 912 ILE A O 1
ATOM 7080 N N . VAL A 1 913 ? -32.850 38.594 55.839 1.00 81.81 913 VAL A N 1
ATOM 7081 C CA . VAL A 1 913 ? -31.968 39.664 55.371 1.00 81.81 913 VAL A CA 1
ATOM 7082 C C . VAL A 1 913 ? -32.576 41.011 55.783 1.00 81.81 913 VAL A C 1
ATOM 7084 O O . VAL A 1 913 ? -33.765 41.224 55.545 1.00 81.81 913 VAL A O 1
ATOM 7087 N N . PRO A 1 914 ? -31.808 41.932 56.403 1.00 82.25 914 PRO A N 1
ATOM 7088 C CA . PRO A 1 914 ? -32.341 43.219 56.862 1.00 82.25 914 PRO A CA 1
ATOM 7089 C C . PRO A 1 914 ? -32.863 44.125 55.740 1.00 82.25 914 PRO A C 1
ATOM 7091 O O . PRO A 1 914 ? -33.697 44.989 55.991 1.00 82.25 914 PRO A O 1
ATOM 7094 N N . ASP A 1 915 ? -32.338 43.959 54.526 1.00 83.44 915 ASP A N 1
ATOM 7095 C CA . ASP A 1 915 ? -32.669 44.766 53.354 1.00 83.44 915 ASP A CA 1
ATOM 7096 C C . ASP A 1 915 ? -32.515 43.916 52.089 1.00 83.44 915 ASP A C 1
ATOM 7098 O O . ASP A 1 915 ? -31.403 43.530 51.721 1.00 83.44 915 ASP A O 1
ATOM 7102 N N . LEU A 1 916 ? -33.639 43.613 51.438 1.00 79.69 916 LEU A N 1
ATOM 7103 C CA . LEU A 1 916 ? -33.678 42.794 50.226 1.00 79.69 916 LEU A CA 1
ATOM 7104 C C . LEU A 1 916 ? -32.982 43.478 49.039 1.00 79.69 916 LEU A C 1
ATOM 7106 O O . LEU A 1 916 ? -32.468 42.783 48.173 1.00 79.69 916 LEU A O 1
ATOM 7110 N N . ASN A 1 917 ? -32.855 44.813 49.030 1.00 78.88 917 ASN A N 1
ATOM 7111 C CA . ASN A 1 917 ? -32.197 45.555 47.942 1.00 78.88 917 ASN A CA 1
ATOM 7112 C C . ASN A 1 917 ? -30.668 45.398 47.926 1.00 78.88 917 ASN A C 1
ATOM 7114 O O . ASN A 1 917 ? -29.987 45.998 47.098 1.00 78.88 917 ASN A O 1
ATOM 7118 N N . LYS A 1 918 ? -30.102 44.648 48.875 1.00 78.62 918 LYS A N 1
ATOM 7119 C CA . LYS A 1 918 ? -28.671 44.316 48.912 1.00 78.62 918 LYS A CA 1
ATOM 7120 C C . LYS A 1 918 ? -28.370 42.935 48.339 1.00 78.62 918 LYS A C 1
ATOM 7122 O O . LYS A 1 918 ? -27.197 42.588 48.221 1.00 78.62 918 LYS A O 1
ATOM 7127 N N . LEU A 1 919 ? -29.401 42.153 48.020 1.00 75.50 919 LEU A N 1
ATOM 7128 C CA . LEU A 1 919 ? -29.257 40.860 47.369 1.00 75.50 919 LEU A CA 1
ATOM 7129 C C . LEU A 1 919 ? -29.313 41.055 45.848 1.00 75.50 919 LEU A C 1
ATOM 7131 O O . LEU A 1 919 ? -30.278 41.653 45.364 1.00 75.50 919 LEU A O 1
ATOM 7135 N N . PRO A 1 920 ? -28.317 40.561 45.090 1.00 74.81 920 PRO A N 1
ATOM 7136 C CA . PRO A 1 920 ? -28.262 40.741 43.642 1.00 74.81 920 PRO A CA 1
ATOM 7137 C C . PRO A 1 920 ? -29.506 40.208 42.921 1.00 74.81 920 PRO A C 1
ATOM 7139 O O . PRO A 1 920 ? -29.880 40.752 41.890 1.00 74.81 920 PRO A O 1
ATOM 7142 N N . GLU A 1 921 ? -30.182 39.191 43.470 1.00 76.94 921 GLU A N 1
ATOM 7143 C CA . GLU A 1 921 ? -31.376 38.602 42.847 1.00 76.94 921 GLU A CA 1
ATOM 7144 C C . GLU A 1 921 ? -32.632 39.494 42.942 1.00 76.94 921 GLU A C 1
ATOM 7146 O O . GLU A 1 921 ? -33.617 39.250 42.244 1.00 76.94 921 GLU A O 1
ATOM 7151 N N . PHE A 1 922 ? -32.619 40.526 43.796 1.00 70.75 922 PHE A N 1
ATOM 7152 C CA . PHE A 1 922 ? -33.767 41.406 44.066 1.00 70.75 922 PHE A CA 1
ATOM 7153 C C . PHE A 1 922 ? -33.561 42.856 43.600 1.00 70.75 922 PHE A C 1
ATOM 7155 O O . PHE A 1 922 ? -34.464 43.681 43.750 1.00 70.75 922 PHE A O 1
ATOM 7162 N N . VAL A 1 923 ? -32.407 43.167 43.005 1.00 68.00 923 VAL A N 1
ATOM 7163 C CA . VAL A 1 923 ? -32.128 44.456 42.361 1.00 68.00 923 VAL A CA 1
ATOM 7164 C C . VAL A 1 923 ? -32.291 44.269 40.854 1.00 68.00 923 VAL A C 1
ATOM 7166 O O . VAL A 1 923 ? -31.465 43.617 40.223 1.00 68.00 923 VAL A O 1
ATOM 7169 N N . ARG A 1 924 ? -33.381 44.800 40.291 1.00 59.41 924 ARG A N 1
ATOM 7170 C CA . ARG A 1 924 ? -33.592 44.879 38.836 1.00 59.41 924 ARG A CA 1
ATOM 7171 C C . ARG A 1 924 ? -32.993 46.145 38.251 1.00 59.41 924 ARG A C 1
ATOM 7173 O O . ARG A 1 924 ? -33.158 47.207 38.895 1.00 59.41 924 ARG A O 1
#